Protein 7N52 (pdb70)

Sequence (971 aa):
ENDPFVVALKDKGYSLVAYPKTSIRPLHIYEHTIKNAFKRIWIQPTSGFIKSLFSDKIHGAIGLSDGRKTNSLSSAVAAKILESYFQDSAPSFDLAFENSSSVIFHIEEIITTDADEISLRNWLNDNQNELREIYKEEIKKGNFFVATSLLRAKKRQFERKNKGELGVDVSKIKNLPVDAKLESKITYDRLVFETPIVFGVKLVRLFFSDNGILTIDKKQDFNRVLGENALNLFTEIQDAGFIEVTSENDPFVVALKDKGYSLVAYPKTSIRPLHIYEHTIKNAFKRIWIQSEAQPTSGFIKSLFIGLSDGQGIDIDLRKTNSLSSAVAAKILESYFQFDLAFENSSSVIFHIEEIITTDADEISLRNWLNDNQNELREIYKEEIKKGNFFVATSLLRARQFERKNKLGVDVSKIKNLPVDAKLESSTYDRLVFEGIVFGVKLVRLFFSDNGILTIDKKQDALNLFTEIQDAGFIEVTSENDPFVVALKDKGYSLVAYPKTSIRPLHIYEHTIKNAFKRIWIQSEAQPTSGFIKSLFSDKIHGAIGLSDGQGIDIDLRKTNSLSSAVAAKILESYFQDSAPSFDLAFENSSSVIFHIEEIITTDADEISLRNWLNDNQNELREIYKEEIKKGNFFVATSLLRAKKRQFERKNKLGVDVSKIKNLPVDAKLESKIETYDRLVFETEGIVFGVKLVRLFFSDNGILTIDKKQDFALNLFTEIQDAGFIEVTENDPFVVALKDKGYSLVAYPKTSIRPLHIYEHTIKNAFKRIWITSGFIKSLFSDKIHGAIGLSDGIDIDLRKTNSLSSAVAAKILESYFQDSAPSFDLAFENSSSVIFHIEEIITTDADEISLRNWLNDNQNELREIYKEEIKKGNFFVATSLLRAKKRQFERKNKGGVDVSKIKNLPVDAKLESKIYDRLVFETPDEGIVFGVKLVRLFFSDNGILTIDKKQDNALNLFTEIQDAGFIEVT

Nearest PDB structures (foldseek):
  7n52-assembly4_D  TM=1.003E+00  e=8.141E-49  Runella zeae
  7n52-assembly3_C  TM=9.692E-01  e=1.202E-38  Runella zeae
  7n52-assembly1_A  TM=9.488E-01  e=2.395E-37  Runella zeae
  7n52-assembly2_B  TM=9.365E-01  e=4.246E-35  Runella zeae
  7n51-assembly1_A  TM=7.071E-01  e=4.618E-11  Vitiosangium sp. GDMCC 1.1324

GO terms:
  GO:0005737 cytoplasm (C, EXP)
  GO:0005886 plasma membrane (C, EXP)

InterPro domains:
  IPR058978 Gasdermin, bacterial-type [PF26164] (19-232)

Structure (mmCIF, N/CA/C/O backbone):
data_7N52
#
_entry.id   7N52
#
_cell.length_a   69.290
_cell.length_b   103.852
_cell.length_c   78.992
_cell.angle_alpha   90.000
_cell.angle_beta   111.544
_cell.angle_gamma   90.000
#
_symmetry.space_group_name_H-M   'P 1 21 1'
#
loop_
_atom_site.group_PDB
_atom_site.id
_atom_site.type_symbol
_atom_site.label_atom_id
_atom_site.label_alt_id
_atom_site.label_comp_id
_atom_site.label_asym_id
_atom_site.label_entity_id
_atom_site.label_seq_id
_atom_site.pdbx_PDB_ins_code
_atom_site.Cartn_x
_atom_site.Cartn_y
_atom_site.Cartn_z
_atom_site.occupancy
_atom_site.B_iso_or_equiv
_atom_site.auth_seq_id
_atom_site.auth_comp_id
_atom_site.auth_asym_id
_atom_site.auth_atom_id
_atom_site.pdbx_PDB_model_num
ATOM 1 N N . GLU A 1 2 ? -9.64223 11.43767 0.25231 1.000 63.13033 2 GLU A N 1
ATOM 2 C CA . GLU A 1 2 ? -9.24607 11.56794 -1.14606 1.000 69.40041 2 GLU A CA 1
ATOM 3 C C . GLU A 1 2 ? -10.46019 11.75681 -2.05540 1.000 74.26382 2 GLU A C 1
ATOM 4 O O . GLU A 1 2 ? -11.23791 10.82437 -2.26951 1.000 70.66331 2 GLU A O 1
ATOM 33 N N . ASN A 1 4 ? -12.77939 12.09384 -5.28503 1.000 59.99220 4 ASN A N 1
ATOM 34 C CA . ASN A 1 4 ? -12.86441 11.30868 -6.51306 1.000 61.78385 4 ASN A CA 1
ATOM 35 C C . ASN A 1 4 ? -13.60010 12.04294 -7.62465 1.000 51.30997 4 ASN A C 1
ATOM 36 O O . ASN A 1 4 ? -13.88279 11.46540 -8.67613 1.000 47.23016 4 ASN A O 1
ATOM 41 N N . ASP A 1 5 ? -13.90088 13.31246 -7.39532 1.000 48.03252 5 ASP A N 1
ATOM 42 C CA . ASP A 1 5 ? -14.60713 14.08842 -8.40174 1.000 51.14314 5 ASP A CA 1
ATOM 43 C C . ASP A 1 5 ? -13.67737 14.39358 -9.57254 1.000 44.98878 5 ASP A C 1
ATOM 44 O O . ASP A 1 5 ? -12.52991 14.79866 -9.36479 1.000 45.43299 5 ASP A O 1
ATOM 49 N N . PRO A 1 6 ? -14.14335 14.20979 -10.80985 1.000 41.21972 6 PRO A N 1
ATOM 50 C CA . PRO A 1 6 ? -13.27977 14.47653 -11.97194 1.000 42.39824 6 PRO A CA 1
ATOM 51 C C . PRO A 1 6 ? -12.73958 15.89253 -12.02332 1.000 41.86911 6 PRO A C 1
ATOM 52 O O . PRO A 1 6 ? -11.69460 16.11589 -12.64467 1.000 50.78536 6 PRO A O 1
ATOM 56 N N . PHE A 1 7 ? -13.41225 16.85438 -11.39263 1.000 45.07241 7 PHE A N 1
ATOM 57 C CA . PHE A 1 7 ? -12.88788 18.21418 -11.34932 1.000 49.01099 7 PHE A CA 1
ATOM 58 C C . PHE A 1 7 ? -11.61270 18.28233 -10.51915 1.000 44.89231 7 PHE A C 1
ATOM 59 O O . PHE A 1 7 ? -10.62551 18.90069 -10.93108 1.000 48.81269 7 PHE A O 1
ATOM 67 N N . VAL A 1 8 ? -11.61288 17.64512 -9.34669 1.000 43.55468 8 VAL A N 1
ATOM 68 C CA . VAL A 1 8 ? -10.44598 17.69771 -8.47182 1.000 42.88890 8 VAL A CA 1
ATOM 69 C C . VAL A 1 8 ? -9.35684 16.75289 -8.96226 1.000 45.74508 8 VAL A C 1
ATOM 70 O O . VAL A 1 8 ? -8.16674 17.08603 -8.91751 1.000 46.41405 8 VAL A O 1
ATOM 74 N N . VAL A 1 9 ? -9.74487 15.56357 -9.43208 1.000 47.85131 9 VAL A N 1
ATOM 75 C CA . VAL A 1 9 ? -8.77409 14.61144 -9.96591 1.000 38.72793 9 VAL A CA 1
ATOM 76 C C . VAL A 1 9 ? -7.99908 15.23365 -11.12030 1.000 47.18115 9 VAL A C 1
ATOM 77 O O . VAL A 1 9 ? -6.77744 15.06778 -11.22926 1.000 53.08795 9 VAL A O 1
ATOM 81 N N . ALA A 1 10 ? -8.68899 15.97971 -11.98674 1.000 47.03251 10 ALA A N 1
ATOM 82 C CA . ALA A 1 10 ? -7.99469 16.67888 -13.06234 1.000 41.20992 10 ALA A CA 1
ATOM 83 C C . ALA A 1 10 ? -7.02122 17.70683 -12.50469 1.000 48.29097 10 ALA A C 1
ATOM 84 O O . ALA A 1 10 ? -5.94267 17.92353 -13.06929 1.000 41.79796 10 ALA A O 1
ATOM 86 N N . LEU A 1 11 ? -7.38245 18.34666 -11.39025 1.000 46.61283 11 LEU A N 1
ATOM 87 C CA . LEU A 1 11 ? -6.51651 19.36901 -10.81325 1.000 45.29569 11 LEU A CA 1
ATOM 88 C C . LEU A 1 11 ? -5.24102 18.76258 -10.24397 1.000 47.06740 11 LEU A C 1
ATOM 89 O O . LEU A 1 11 ? -4.16177 19.35797 -10.35203 1.000 42.51425 11 LEU A O 1
ATOM 94 N N . LYS A 1 12 ? -5.34028 17.57969 -9.63691 1.000 42.95229 12 LYS A N 1
ATOM 95 C CA . LYS A 1 12 ? -4.15414 16.95286 -9.07222 1.000 42.35003 12 LYS A CA 1
ATOM 96 C C . LYS A 1 12 ? -3.21003 16.43204 -10.15167 1.000 50.05869 12 LYS A C 1
ATOM 97 O O . LYS A 1 12 ? -2.02951 16.20081 -9.86688 1.000 44.23642 12 LYS A O 1
ATOM 103 N N . ASP A 1 13 ? -3.69593 16.25740 -11.38490 1.000 51.30358 13 ASP A N 1
ATOM 104 C CA . ASP A 1 13 ? -2.82583 15.79354 -12.46154 1.000 47.40090 13 ASP A CA 1
ATOM 105 C C . ASP A 1 13 ? -1.83905 16.86625 -12.89939 1.000 44.88135 13 ASP A C 1
ATOM 106 O O . ASP A 1 13 ? -0.72143 16.54271 -13.31644 1.000 46.33911 13 ASP A O 1
ATOM 111 N N . LYS A 1 14 ? -2.23040 18.13702 -12.82435 1.000 36.70208 14 LYS A N 1
ATOM 112 C CA . LYS A 1 14 ? -1.35284 19.25062 -13.15124 1.000 42.75468 14 LYS A CA 1
ATOM 113 C C . LYS A 1 14 ? -0.75635 19.89304 -11.89798 1.000 40.41946 14 LYS A C 1
ATOM 114 O O . LYS A 1 14 ? -0.34992 21.05723 -11.93191 1.000 44.02777 14 LYS A O 1
ATOM 120 N N . GLY A 1 15 ? -0.70079 19.15459 -10.79102 1.000 34.07817 15 GLY A N 1
ATOM 121 C CA . GLY A 1 15 ? -0.06448 19.63605 -9.58168 1.000 36.98285 15 GLY A CA 1
ATOM 122 C C . GLY A 1 15 ? -0.73425 20.80613 -8.89554 1.000 39.82179 15 GLY A C 1
ATOM 123 O O . GLY A 1 15 ? -0.09902 21.45025 -8.05361 1.000 40.67600 15 GLY A O 1
ATOM 124 N N . TYR A 1 16 ? -1.98901 21.10829 -9.22314 1.000 41.23581 16 TYR A N 1
ATOM 125 C CA . TYR A 1 16 ? -2.72947 22.16055 -8.54237 1.000 38.37621 16 TYR A CA 1
ATOM 126 C C . TYR A 1 16 ? -3.38755 21.62237 -7.28038 1.000 32.93414 16 TYR A C 1
ATOM 127 O O . TYR A 1 16 ? -3.84393 20.47750 -7.23326 1.000 30.76811 16 TYR A O 1
ATOM 136 N N . SER A 1 17 ? -3.43803 22.46662 -6.25491 1.000 33.04808 17 SER A N 1
ATOM 137 C CA . SER A 1 17 ? -4.17289 22.17516 -5.03268 1.000 39.58741 17 SER A CA 1
ATOM 138 C C . SER A 1 17 ? -5.17060 23.29807 -4.78391 1.000 43.32779 17 SER A C 1
ATOM 139 O O . SER A 1 17 ? -4.82201 24.47883 -4.89567 1.000 41.25990 17 SER A O 1
ATOM 142 N N . LEU A 1 18 ? -6.40982 22.92730 -4.46366 1.000 39.94966 18 LEU A N 1
ATOM 143 C CA . LEU A 1 18 ? -7.45544 23.91602 -4.23270 1.000 43.20143 18 LEU A CA 1
ATOM 144 C C . LEU A 1 18 ? -7.10239 24.81250 -3.05191 1.000 44.89480 18 LEU A C 1
ATOM 145 O O . LEU A 1 18 ? -6.51640 24.37315 -2.06038 1.000 44.33398 18 LEU A O 1
ATOM 150 N N . VAL A 1 19 ? -7.47608 26.08387 -3.16426 1.000 47.23505 19 VAL A N 1
ATOM 151 C CA . VAL A 1 19 ? -7.10558 27.10979 -2.19860 1.000 49.04021 19 VAL A CA 1
ATOM 152 C C . VAL A 1 19 ? -8.33863 27.51495 -1.40998 1.000 52.79386 19 VAL A C 1
ATOM 153 O O . VAL A 1 19 ? -9.40191 27.75955 -1.99307 1.000 54.69684 19 VAL A O 1
ATOM 157 N N . ALA A 1 20 ? -8.19333 27.59588 -0.08868 1.000 54.05493 20 ALA A N 1
ATOM 158 C CA . ALA A 1 20 ? -9.22184 28.21132 0.73171 1.000 57.97536 20 ALA A CA 1
ATOM 159 C C . ALA A 1 20 ? -9.33947 29.68875 0.37414 1.000 61.49856 20 ALA A C 1
ATOM 160 O O . ALA A 1 20 ? -8.48767 30.25485 -0.31857 1.000 66.22097 20 ALA A O 1
ATOM 162 N N . TYR A 1 21 ? -10.41145 30.31269 0.85187 1.000 64.20777 21 TYR A N 1
ATOM 163 C CA . TYR A 1 21 ? -10.68948 31.69593 0.50022 1.000 67.09941 21 TYR A CA 1
ATOM 164 C C . TYR A 1 21 ? -9.50212 32.57189 0.88025 1.000 66.71685 21 TYR A C 1
ATOM 165 O O . TYR A 1 21 ? -9.18361 32.69477 2.07400 1.000 67.98958 21 TYR A O 1
ATOM 174 N N . PRO A 1 22 ? -8.82200 33.17848 -0.08448 1.000 70.78893 22 PRO A N 1
ATOM 175 C CA . PRO A 1 22 ? -7.52013 33.79377 0.19960 1.000 72.48745 22 PRO A CA 1
ATOM 176 C C . PRO A 1 22 ? -7.59932 35.03874 1.06587 1.000 74.26022 22 PRO A C 1
ATOM 177 O O . PRO A 1 22 ? -7.91529 36.13028 0.58222 1.000 78.10011 22 PRO A O 1
ATOM 181 N N . LYS A 1 23 ? -7.30835 34.87508 2.35728 1.000 70.64863 23 LYS A N 1
ATOM 182 C CA . LYS A 1 23 ? -7.01401 36.02884 3.19732 1.000 71.55800 23 LYS A CA 1
ATOM 183 C C . LYS A 1 23 ? -5.84685 36.82890 2.63308 1.000 85.59625 23 LYS A C 1
ATOM 184 O O . LYS A 1 23 ? -5.79436 38.05341 2.79684 1.000 88.07037 23 LYS A O 1
ATOM 190 N N . THR A 1 24 ? -4.92143 36.15434 1.94332 1.000 92.86109 24 THR A N 1
ATOM 191 C CA . THR A 1 24 ? -3.70378 36.75662 1.41638 1.000 77.49565 24 THR A CA 1
ATOM 192 C C . THR A 1 24 ? -3.81873 37.16797 -0.04122 1.000 78.81161 24 THR A C 1
ATOM 193 O O . THR A 1 24 ? -3.19083 38.15397 -0.44473 1.000 78.34960 24 THR A O 1
ATOM 197 N N . SER A 1 25 ? -4.60665 36.43610 -0.83337 1.000 78.51105 25 SER A N 1
ATOM 198 C CA . SER A 1 25 ? -4.59144 36.54800 -2.28866 1.000 75.59774 25 SER A CA 1
ATOM 199 C C . SER A 1 25 ? -3.17133 36.30105 -2.78042 1.000 78.85007 25 SER A C 1
ATOM 200 O O . SER A 1 25 ? -2.42354 37.24462 -3.05875 1.000 77.02194 25 SER A O 1
ATOM 203 N N . ILE A 1 26 ? -2.79436 35.02335 -2.87007 1.000 77.74183 26 ILE A N 1
ATOM 204 C CA . ILE A 1 26 ? -1.41888 34.65842 -3.18378 1.000 59.66158 26 ILE A CA 1
ATOM 205 C C . ILE A 1 26 ? -1.05452 35.10961 -4.59522 1.000 58.46255 26 ILE A C 1
ATOM 206 O O . ILE A 1 26 ? -1.91285 35.33607 -5.45536 1.000 64.06809 26 ILE A O 1
ATOM 211 N N . ARG A 1 27 ? 0.24948 35.22701 -4.83730 1.000 56.61380 27 ARG A N 1
ATOM 212 C CA . ARG A 1 27 ? 0.75189 35.69949 -6.11489 1.000 51.41089 27 ARG A CA 1
ATOM 213 C C . ARG A 1 27 ? 1.72255 34.69215 -6.72148 1.000 54.39942 27 ARG A C 1
ATOM 214 O O . ARG A 1 27 ? 2.35627 33.91689 -5.99567 1.000 49.04508 27 ARG A O 1
ATOM 222 N N . PRO A 1 28 ? 1.86401 34.68275 -8.04694 1.000 54.63269 28 PRO A N 1
ATOM 223 C CA . PRO A 1 28 ? 2.81948 33.76589 -8.67787 1.000 47.45911 28 PRO A CA 1
ATOM 224 C C . PRO A 1 28 ? 4.25174 34.10971 -8.31004 1.000 52.02793 28 PRO A C 1
ATOM 225 O O . PRO A 1 28 ? 4.57506 35.25452 -7.98191 1.000 52.07069 28 PRO A O 1
ATOM 229 N N . LEU A 1 29 ? 5.11509 33.09139 -8.37842 1.000 55.65566 29 LEU A N 1
ATOM 230 C CA . LEU A 1 29 ? 6.54705 33.23392 -8.10318 1.000 46.46085 29 LEU A CA 1
ATOM 231 C C . LEU A 1 29 ? 6.81018 33.74599 -6.68947 1.000 44.56420 29 LEU A C 1
ATOM 232 O O . LEU A 1 29 ? 7.77672 34.47282 -6.45160 1.000 48.96939 29 LEU A O 1
ATOM 237 N N . HIS A 1 30 ? 5.95614 33.37243 -5.74173 1.000 43.45906 30 HIS A N 1
ATOM 238 C CA . HIS A 1 30 ? 6.10468 33.76319 -4.34864 1.000 43.68724 30 HIS A CA 1
ATOM 239 C C . HIS A 1 30 ? 6.35669 32.53191 -3.48784 1.000 39.92440 30 HIS A C 1
ATOM 240 O O . HIS A 1 30 ? 5.88426 31.43226 -3.78919 1.000 46.11654 30 HIS A O 1
ATOM 247 N N . ILE A 1 31 ? 7.10542 32.72762 -2.41049 1.000 43.86713 31 ILE A N 1
ATOM 248 C CA . ILE A 1 31 ? 7.58026 31.63514 -1.56923 1.000 47.09717 31 ILE A CA 1
ATOM 249 C C . ILE A 1 31 ? 6.64269 31.47961 -0.38210 1.000 38.25105 31 ILE A C 1
ATOM 250 O O . ILE A 1 31 ? 6.17399 32.47295 0.18972 1.000 43.17925 31 ILE A O 1
ATOM 255 N N . TYR A 1 32 ? 6.35965 30.22960 -0.01443 1.000 34.74001 32 TYR A N 1
ATOM 256 C CA . TYR A 1 32 ? 5.52064 29.92298 1.13823 1.000 43.21622 32 TYR A CA 1
ATOM 257 C C . TYR A 1 32 ? 6.11678 28.74005 1.88658 1.000 37.94082 32 TYR A C 1
ATOM 258 O O . TYR A 1 32 ? 6.40521 27.70294 1.28121 1.000 26.68192 32 TYR A O 1
ATOM 267 N N . GLU A 1 33 ? 6.30689 28.90347 3.19642 1.000 45.26224 33 GLU A N 1
ATOM 268 C CA . GLU A 1 33 ? 6.84364 27.83838 4.03365 1.000 41.28592 33 GLU A CA 1
ATOM 269 C C . GLU A 1 33 ? 5.74239 26.86630 4.42838 1.000 48.75227 33 GLU A C 1
ATOM 270 O O . GLU A 1 33 ? 4.65195 27.27599 4.83621 1.000 53.38632 33 GLU A O 1
ATOM 276 N N . HIS A 1 34 ? 6.03931 25.57372 4.32812 1.000 52.20432 34 HIS A N 1
ATOM 277 C CA . HIS A 1 34 ? 5.08341 24.53257 4.68082 1.000 47.79150 34 HIS A CA 1
ATOM 278 C C . HIS A 1 34 ? 5.25265 24.15592 6.14689 1.000 47.62704 34 HIS A C 1
ATOM 279 O O . HIS A 1 34 ? 6.34505 23.76561 6.57134 1.000 53.84212 34 HIS A O 1
ATOM 286 N N . THR A 1 35 ? 4.17129 24.26355 6.91440 1.000 50.81646 35 THR A N 1
ATOM 287 C CA . THR A 1 35 ? 4.21402 23.91896 8.32883 1.000 52.50594 35 THR A CA 1
ATOM 288 C C . THR A 1 35 ? 3.61907 22.53812 8.56526 1.000 60.68836 35 THR A C 1
ATOM 289 O O . THR A 1 35 ? 4.34990 21.54862 8.68073 1.000 64.77649 35 THR A O 1
ATOM 293 N N . ILE A 1 36 ? 2.29071 22.46386 8.62622 1.000 68.58118 36 ILE A N 1
ATOM 294 C CA . ILE A 1 36 ? 1.58653 21.24653 9.00240 1.000 61.59218 36 ILE A CA 1
ATOM 295 C C . ILE A 1 36 ? 0.51780 20.93952 7.96275 1.000 54.11864 36 ILE A C 1
ATOM 296 O O . ILE A 1 36 ? -0.07163 21.84552 7.36510 1.000 55.83068 36 ILE A O 1
ATOM 301 N N . LYS A 1 37 ? 0.28571 19.64293 7.73969 1.000 56.27600 37 LYS A N 1
ATOM 302 C CA . LYS A 1 37 ? -0.78755 19.14992 6.87952 1.000 58.20254 37 LYS A CA 1
ATOM 303 C C . LYS A 1 37 ? -0.84780 19.88448 5.54549 1.000 50.38824 37 LYS A C 1
ATOM 304 O O . LYS A 1 37 ? 0.08333 19.79949 4.73872 1.000 44.06615 37 LYS A O 1
ATOM 310 N N . ASN A 1 38 ? -1.94376 20.60652 5.30666 1.000 53.97976 38 ASN A N 1
ATOM 311 C CA . ASN A 1 38 ? -2.10742 21.42773 4.11333 1.000 49.83550 38 ASN A CA 1
ATOM 312 C C . ASN A 1 38 ? -2.07427 22.91711 4.44001 1.000 48.27192 38 ASN A C 1
ATOM 313 O O . ASN A 1 38 ? -2.73969 23.71679 3.78048 1.000 55.25913 38 ASN A O 1
ATOM 318 N N . ALA A 1 39 ? -1.30988 23.30419 5.45450 1.000 47.50887 39 ALA A N 1
ATOM 319 C CA . ALA A 1 39 ? -1.22403 24.69161 5.88386 1.000 56.54304 39 ALA A CA 1
ATOM 320 C C . ALA A 1 39 ? 0.10566 25.29257 5.45196 1.000 60.77842 39 ALA A C 1
ATOM 321 O O . ALA A 1 39 ? 1.14045 24.61779 5.46678 1.000 56.34919 39 ALA A O 1
ATOM 323 N N . PHE A 1 40 ? 0.07053 26.56599 5.07219 1.000 60.35063 40 PHE A N 1
ATOM 324 C CA . PHE A 1 40 ? 1.25398 27.28067 4.62613 1.000 48.74720 40 PHE A CA 1
ATOM 325 C C . PHE A 1 40 ? 1.34771 28.62373 5.33358 1.000 51.67830 40 PHE A C 1
ATOM 326 O O . PHE A 1 40 ? 0.36287 29.14883 5.86034 1.000 52.84270 40 PHE A O 1
ATOM 334 N N . LYS A 1 41 ? 2.55830 29.17417 5.33059 1.000 52.26592 41 LYS A N 1
ATOM 335 C CA . LYS A 1 41 ? 2.86052 30.43874 5.98326 1.000 52.38737 41 LYS A CA 1
ATOM 336 C C . LYS A 1 41 ? 3.60848 31.31932 4.99488 1.000 56.53528 41 LYS A C 1
ATOM 337 O O . LYS A 1 41 ? 4.55949 30.86103 4.35356 1.000 53.78768 41 LYS A O 1
ATOM 343 N N . ARG A 1 42 ? 3.17592 32.57128 4.86089 1.000 57.55097 42 ARG A N 1
ATOM 344 C CA . ARG A 1 42 ? 3.82272 33.47680 3.92093 1.000 57.51854 42 ARG A CA 1
ATOM 345 C C . ARG A 1 42 ? 5.21020 33.86077 4.41308 1.000 61.85139 42 ARG A C 1
ATOM 346 O O . ARG A 1 42 ? 5.42139 34.10369 5.60457 1.000 68.32336 42 ARG A O 1
ATOM 354 N N . ILE A 1 43 ? 6.15870 33.90992 3.48031 1.000 63.59507 43 ILE A N 1
ATOM 355 C CA . ILE A 1 43 ? 7.53482 34.30466 3.75696 1.000 67.03179 43 ILE A CA 1
ATOM 356 C C . ILE A 1 43 ? 7.71907 35.74937 3.31704 1.000 67.79461 43 ILE A C 1
ATOM 357 O O . ILE A 1 43 ? 7.43648 36.09773 2.16327 1.000 70.73529 43 ILE A O 1
ATOM 362 N N . TRP A 1 44 ? 8.18984 36.59069 4.23140 1.000 76.15085 44 TRP A N 1
ATOM 363 C CA . TRP A 1 44 ? 8.39542 38.00760 3.96586 1.000 82.86839 44 TRP A CA 1
ATOM 364 C C . TRP A 1 44 ? 9.88374 38.29132 3.81435 1.000 89.32545 44 TRP A C 1
ATOM 365 O O . TRP A 1 44 ? 10.67783 37.96059 4.70176 1.000 92.65618 44 TRP A O 1
ATOM 376 N N . ILE A 1 45 ? 10.25396 38.90643 2.69380 1.000 91.62510 45 ILE A N 1
ATOM 377 C CA . ILE A 1 45 ? 11.64377 39.20316 2.36629 1.000 89.61943 45 ILE A CA 1
ATOM 378 C C . ILE A 1 45 ? 11.80341 40.71366 2.27822 1.000 97.51871 45 ILE A C 1
ATOM 379 O O . ILE A 1 45 ? 11.18518 41.35913 1.42258 1.000 98.99680 45 ILE A O 1
ATOM 384 N N . GLN A 1 46 ? 12.63864 41.27252 3.14777 1.000 104.09702 46 GLN A N 1
ATOM 385 C CA . GLN A 1 46 ? 12.93674 42.69797 3.10359 1.000 113.41375 46 GLN A CA 1
ATOM 386 C C . GLN A 1 46 ? 13.84390 43.00328 1.91504 1.000 113.21559 46 GLN A C 1
ATOM 387 O O . GLN A 1 46 ? 14.17520 44.15902 1.65141 1.000 120.56970 46 GLN A O 1
ATOM 393 N N . PRO A 1 51 ? 11.19160 47.11782 -1.00268 1.000 133.15538 51 PRO A N 1
ATOM 394 C CA . PRO A 1 51 ? 9.80844 46.64442 -0.92375 1.000 129.06450 51 PRO A CA 1
ATOM 395 C C . PRO A 1 51 ? 9.71153 45.22522 -0.37881 1.000 120.00159 51 PRO A C 1
ATOM 396 O O . PRO A 1 51 ? 10.01442 44.27828 -1.10503 1.000 112.22752 51 PRO A O 1
ATOM 400 N N . THR A 1 52 ? 9.30122 45.08540 0.88081 1.000 121.48406 52 THR A N 1
ATOM 401 C CA . THR A 1 52 ? 9.13081 43.76248 1.46677 1.000 113.60202 52 THR A CA 1
ATOM 402 C C . THR A 1 52 ? 8.09345 42.97348 0.67725 1.000 107.88687 52 THR A C 1
ATOM 403 O O . THR A 1 52 ? 6.98859 43.46033 0.42122 1.000 108.19876 52 THR A O 1
ATOM 407 N N . SER A 1 53 ? 8.45404 41.75490 0.28407 1.000 108.50351 53 SER A N 1
ATOM 408 C CA . SER A 1 53 ? 7.61892 40.96517 -0.61135 1.000 95.34377 53 SER A CA 1
ATOM 409 C C . SER A 1 53 ? 7.80850 39.48575 -0.29551 1.000 85.39239 53 SER A C 1
ATOM 410 O O . SER A 1 53 ? 8.43961 39.11781 0.70013 1.000 85.40795 53 SER A O 1
ATOM 413 N N . GLY A 1 54 ? 7.24102 38.63686 -1.15063 1.000 82.04834 54 GLY A N 1
ATOM 414 C CA . GLY A 1 54 ? 7.45379 37.20426 -1.09544 1.000 71.07282 54 GLY A CA 1
ATOM 415 C C . GLY A 1 54 ? 8.03255 36.69816 -2.40118 1.000 62.06248 54 GLY A C 1
ATOM 416 O O . GLY A 1 54 ? 8.13526 35.48828 -2.62338 1.000 54.37163 54 GLY A O 1
ATOM 417 N N . PHE A 1 55 ? 8.41330 37.63629 -3.26884 1.000 66.79272 55 PHE A N 1
ATOM 418 C CA . PHE A 1 55 ? 8.97082 37.31285 -4.57551 1.000 62.93073 55 PHE A CA 1
ATOM 419 C C . PHE A 1 55 ? 10.20785 36.43453 -4.43210 1.000 60.87365 55 PHE A C 1
ATOM 420 O O . PHE A 1 55 ? 10.98237 36.56222 -3.47984 1.000 61.46755 55 PHE A O 1
ATOM 428 N N . ILE A 1 56 ? 10.38682 35.53024 -5.39617 1.000 54.56141 56 ILE A N 1
ATOM 429 C CA . ILE A 1 56 ? 11.54579 34.64736 -5.37046 1.000 57.76365 56 ILE A CA 1
ATOM 430 C C . ILE A 1 56 ? 12.79409 35.38321 -5.85454 1.000 61.07811 56 ILE A C 1
ATOM 431 O O . ILE A 1 56 ? 13.90999 35.07262 -5.42116 1.000 54.39005 56 ILE A O 1
ATOM 436 N N . LYS A 1 57 ? 12.63243 36.38102 -6.72839 1.000 61.77499 57 LYS A N 1
ATOM 437 C CA . LYS A 1 57 ? 13.77296 37.19275 -7.13876 1.000 55.39415 57 LYS A CA 1
ATOM 438 C C . LYS A 1 57 ? 14.32178 38.02386 -5.98691 1.000 62.40232 57 LYS A C 1
ATOM 439 O O . LYS A 1 57 ? 15.50083 38.39204 -6.00521 1.000 79.13225 57 LYS A O 1
ATOM 445 N N . SER A 1 58 ? 13.49722 38.32507 -4.98005 1.000 60.09514 58 SER A N 1
ATOM 446 C CA . SER A 1 58 ? 13.97181 39.08853 -3.83191 1.000 57.98289 58 SER A CA 1
ATOM 447 C C . SER A 1 58 ? 14.81463 38.25390 -2.88060 1.000 73.05433 58 SER A C 1
ATOM 448 O O . SER A 1 58 ? 15.35651 38.80597 -1.91694 1.000 79.38754 58 SER A O 1
ATOM 451 N N . LEU A 1 59 ? 14.92646 36.94698 -3.11584 1.000 69.15538 59 LEU A N 1
ATOM 452 C CA . LEU A 1 59 ? 15.80791 36.10027 -2.32543 1.000 63.01421 59 LEU A CA 1
ATOM 453 C C . LEU A 1 59 ? 17.27459 36.27240 -2.69228 1.000 63.37510 59 LEU A C 1
ATOM 454 O O . LEU A 1 59 ? 18.13575 35.69990 -2.01571 1.000 73.17669 59 LEU A O 1
ATOM 459 N N . PHE A 1 60 ? 17.57841 37.04157 -3.73068 1.000 63.24681 60 PHE A N 1
ATOM 460 C CA . PHE A 1 60 ? 18.93100 37.17832 -4.25319 1.000 80.06214 60 PHE A CA 1
ATOM 461 C C . PHE A 1 60 ? 19.35917 38.64473 -4.19671 1.000 73.40500 60 PHE A C 1
ATOM 462 O O . PHE A 1 60 ? 18.60993 39.52123 -3.75758 1.000 71.42581 60 PHE A O 1
ATOM 470 N N . SER A 1 61 ? 20.58402 38.90615 -4.65185 1.000 62.47163 61 SER A N 1
ATOM 471 C CA . SER A 1 61 ? 21.15196 40.24777 -4.58582 1.000 76.57289 61 SER A CA 1
ATOM 472 C C . SER A 1 61 ? 20.65282 41.12011 -5.72931 1.000 85.03385 61 SER A C 1
ATOM 473 O O . SER A 1 61 ? 19.55851 40.90121 -6.25936 1.000 86.22594 61 SER A O 1
ATOM 476 N N . ASP A 1 62 ? 21.45511 42.11409 -6.10954 1.000 80.23757 62 ASP A N 1
ATOM 477 C CA . ASP A 1 62 ? 21.12084 43.00712 -7.21114 1.000 88.65996 62 ASP A CA 1
ATOM 478 C C . ASP A 1 62 ? 21.61492 42.48959 -8.55208 1.000 85.69916 62 ASP A C 1
ATOM 479 O O . ASP A 1 62 ? 21.01517 42.80111 -9.58890 1.000 82.51282 62 ASP A O 1
ATOM 484 N N . LYS A 1 63 ? 22.69361 41.70441 -8.55006 1.000 78.75731 63 LYS A N 1
ATOM 485 C CA . LYS A 1 63 ? 23.32148 41.22375 -9.77993 1.000 76.17772 63 LYS A CA 1
ATOM 486 C C . LYS A 1 63 ? 22.56165 40.00266 -10.29823 1.000 72.63078 63 LYS A C 1
ATOM 487 O O . LYS A 1 63 ? 23.02252 38.86108 -10.24383 1.000 81.69078 63 LYS A O 1
ATOM 493 N N . ILE A 1 64 ? 21.36391 40.27114 -10.80953 1.000 81.72344 64 ILE A N 1
ATOM 494 C CA . ILE A 1 64 ? 20.50871 39.26532 -11.42705 1.000 72.79455 64 ILE A CA 1
ATOM 495 C C . ILE A 1 64 ? 20.32075 39.64739 -12.88707 1.000 79.40219 64 ILE A C 1
ATOM 496 O O . ILE A 1 64 ? 19.81756 40.73844 -13.18761 1.000 77.55663 64 ILE A O 1
ATOM 501 N N . HIS A 1 65 ? 20.72751 38.76247 -13.78979 1.000 78.72295 65 HIS A N 1
ATOM 502 C CA . HIS A 1 65 ? 20.44696 38.90955 -15.21543 1.000 92.55042 65 HIS A CA 1
ATOM 503 C C . HIS A 1 65 ? 19.64552 37.69241 -15.65625 1.000 83.05061 65 HIS A C 1
ATOM 504 O O . HIS A 1 65 ? 20.12403 36.83889 -16.40741 1.000 94.16220 65 HIS A O 1
ATOM 511 N N . GLY A 1 66 ? 18.42176 37.61024 -15.16474 1.000 77.86479 66 GLY A N 1
ATOM 512 C CA . GLY A 1 66 ? 17.56707 36.47974 -15.45932 1.000 84.70108 66 GLY A CA 1
ATOM 513 C C . GLY A 1 66 ? 16.13322 36.91850 -15.65003 1.000 77.46931 66 GLY A C 1
ATOM 514 O O . GLY A 1 66 ? 15.66879 37.88210 -15.03938 1.000 83.57829 66 GLY A O 1
ATOM 515 N N . ALA A 1 67 ? 15.43106 36.19045 -16.51570 1.000 75.15797 67 ALA A N 1
ATOM 516 C CA . ALA A 1 67 ? 14.02518 36.44355 -16.81616 1.000 73.09517 67 ALA A CA 1
ATOM 517 C C . ALA A 1 67 ? 13.26348 35.13871 -16.64076 1.000 70.89136 67 ALA A C 1
ATOM 518 O O . ALA A 1 67 ? 13.42730 34.20681 -17.43657 1.000 70.39028 67 ALA A O 1
ATOM 520 N N . ILE A 1 68 ? 12.45073 35.06576 -15.59258 1.000 62.35097 68 ILE A N 1
ATOM 521 C CA . ILE A 1 68 ? 11.56886 33.92404 -15.38671 1.000 59.08010 68 ILE A CA 1
ATOM 522 C C . ILE A 1 68 ? 10.30226 34.16455 -16.19548 1.000 59.74191 68 ILE A C 1
ATOM 523 O O . ILE A 1 68 ? 9.59451 35.15283 -15.97489 1.000 60.97959 68 ILE A O 1
ATOM 528 N N . GLY A 1 69 ? 10.02311 33.27218 -17.14253 1.000 60.26382 69 GLY A N 1
ATOM 529 C CA . GLY A 1 69 ? 8.88388 33.43819 -18.02574 1.000 61.25456 69 GLY A CA 1
ATOM 530 C C . GLY A 1 69 ? 7.53249 33.38560 -17.33989 1.000 58.78890 69 GLY A C 1
ATOM 531 O O . GLY A 1 69 ? 7.04999 32.30906 -16.97835 1.000 57.05733 69 GLY A O 1
ATOM 532 N N . LEU A 1 70 ? 6.91202 34.54566 -17.15508 1.000 64.43717 70 LEU A N 1
ATOM 533 C CA . LEU A 1 70 ? 5.56979 34.64856 -16.60306 1.000 68.07290 70 LEU A CA 1
ATOM 534 C C . LEU A 1 70 ? 4.60096 34.98315 -17.72851 1.000 72.30790 70 LEU A C 1
ATOM 535 O O . LEU A 1 70 ? 4.91912 35.78350 -18.61330 1.000 79.80630 70 LEU A O 1
ATOM 540 N N . SER A 1 71 ? 3.42477 34.36060 -17.70218 1.000 74.81573 71 SER A N 1
ATOM 541 C CA . SER A 1 71 ? 2.44687 34.55654 -18.76409 1.000 78.75645 71 SER A CA 1
ATOM 542 C C . SER A 1 71 ? 1.04378 34.34937 -18.21814 1.000 78.04306 71 SER A C 1
ATOM 543 O O . SER A 1 71 ? 0.77360 33.34022 -17.55998 1.000 75.41835 71 SER A O 1
ATOM 546 N N . ASP A 1 72 ? 0.15961 35.30281 -18.49915 1.000 78.62595 72 ASP A N 1
ATOM 547 C CA . ASP A 1 72 ? -1.24832 35.19208 -18.14229 1.000 77.27168 72 ASP A CA 1
ATOM 548 C C . ASP A 1 72 ? -1.99998 34.56066 -19.30820 1.000 74.50875 72 ASP A C 1
ATOM 549 O O . ASP A 1 72 ? -2.02025 35.11529 -20.41269 1.000 70.69985 72 ASP A O 1
ATOM 554 N N . GLY A 1 73 ? -2.60709 33.40326 -19.06512 1.000 75.81104 73 GLY A N 1
ATOM 555 C CA . GLY A 1 73 ? -3.33573 32.69327 -20.10029 1.000 74.28831 73 GLY A CA 1
ATOM 556 C C . GLY A 1 73 ? -4.83787 32.72053 -19.90378 1.000 62.62780 73 GLY A C 1
ATOM 557 O O . GLY A 1 73 ? -5.42308 31.75431 -19.41819 1.000 62.16144 73 GLY A O 1
ATOM 558 N N . ARG A 1 81 ? -14.77050 24.02489 -16.29422 1.000 62.83940 81 ARG A N 1
ATOM 559 C CA . ARG A 1 81 ? -15.11981 22.74578 -15.68612 1.000 64.48057 81 ARG A CA 1
ATOM 560 C C . ARG A 1 81 ? -16.32329 22.86209 -14.75500 1.000 63.00504 81 ARG A C 1
ATOM 561 O O . ARG A 1 81 ? -16.86135 23.95011 -14.54144 1.000 60.94916 81 ARG A O 1
ATOM 569 N N . LYS A 1 82 ? -16.73549 21.72159 -14.20628 1.000 70.36409 82 LYS A N 1
ATOM 570 C CA . LYS A 1 82 ? -17.76269 21.67253 -13.17645 1.000 63.62072 82 LYS A CA 1
ATOM 571 C C . LYS A 1 82 ? -17.70532 20.30756 -12.50795 1.000 59.52604 82 LYS A C 1
ATOM 572 O O . LYS A 1 82 ? -17.28697 19.32043 -13.11814 1.000 56.56753 82 LYS A O 1
ATOM 578 N N . THR A 1 83 ? -18.12620 20.26636 -11.24777 1.000 59.43113 83 THR A N 1
ATOM 579 C CA . THR A 1 83 ? -18.05722 19.04406 -10.46642 1.000 60.20725 83 THR A CA 1
ATOM 580 C C . THR A 1 83 ? -19.25242 18.13941 -10.76105 1.000 69.39561 83 THR A C 1
ATOM 581 O O . THR A 1 83 ? -20.22651 18.53013 -11.41237 1.000 69.13831 83 THR A O 1
ATOM 585 N N . ASN A 1 84 ? -19.16241 16.90548 -10.27096 1.000 66.65125 84 ASN A N 1
ATOM 586 C CA . ASN A 1 84 ? -20.29661 16.00004 -10.31658 1.000 64.38243 84 ASN A CA 1
ATOM 587 C C . ASN A 1 84 ? -21.33282 16.40970 -9.27203 1.000 61.24771 84 ASN A C 1
ATOM 588 O O . ASN A 1 84 ? -21.10258 17.28818 -8.43583 1.000 59.29990 84 ASN A O 1
ATOM 593 N N . SER A 1 85 ? -22.48989 15.75553 -9.32770 1.000 68.33171 85 SER A N 1
ATOM 594 C CA . SER A 1 85 ? -23.55323 16.02863 -8.37058 1.000 62.35345 85 SER A CA 1
ATOM 595 C C . SER A 1 85 ? -23.12926 15.59197 -6.97452 1.000 64.66308 85 SER A C 1
ATOM 596 O O . SER A 1 85 ? -22.71801 14.44649 -6.76785 1.000 68.78116 85 SER A O 1
ATOM 599 N N . LEU A 1 86 ? -23.22551 16.50886 -6.01697 1.000 59.85969 86 LEU A N 1
ATOM 600 C CA . LEU A 1 86 ? -22.80887 16.26063 -4.64693 1.000 60.22273 86 LEU A CA 1
ATOM 601 C C . LEU A 1 86 ? -24.01369 16.34540 -3.72235 1.000 57.85288 86 LEU A C 1
ATOM 602 O O . LEU A 1 86 ? -24.95990 17.09420 -3.98151 1.000 61.00379 86 LEU A O 1
ATOM 607 N N . SER A 1 87 ? -23.97668 15.56757 -2.64322 1.000 57.90680 87 SER A N 1
ATOM 608 C CA . SER A 1 87 ? -24.99172 15.70075 -1.61029 1.000 58.04355 87 SER A CA 1
ATOM 609 C C . SER A 1 87 ? -24.83496 17.04314 -0.90610 1.000 63.33907 87 SER A C 1
ATOM 610 O O . SER A 1 87 ? -23.73769 17.60361 -0.82553 1.000 57.15007 87 SER A O 1
ATOM 613 N N . SER A 1 88 ? -25.95472 17.56414 -0.40056 1.000 62.82282 88 SER A N 1
ATOM 614 C CA . SER A 1 88 ? -25.93679 18.88862 0.21167 1.000 62.66947 88 SER A CA 1
ATOM 615 C C . SER A 1 88 ? -25.02298 18.92459 1.43080 1.000 57.15572 88 SER A C 1
ATOM 616 O O . SER A 1 88 ? -24.36105 19.93680 1.68816 1.000 56.28730 88 SER A O 1
ATOM 619 N N . ALA A 1 89 ? -24.97083 17.82820 2.19279 1.000 58.67539 89 ALA A N 1
ATOM 620 C CA . ALA A 1 89 ? -24.07708 17.77298 3.34587 1.000 58.54587 89 ALA A CA 1
ATOM 621 C C . ALA A 1 89 ? -22.61814 17.83794 2.91302 1.000 59.00096 89 ALA A C 1
ATOM 622 O O . ALA A 1 89 ? -21.79053 18.47322 3.57802 1.000 54.88069 89 ALA A O 1
ATOM 624 N N . VAL A 1 90 ? -22.28214 17.18266 1.80163 1.000 55.99221 90 VAL A N 1
ATOM 625 C CA . VAL A 1 90 ? -20.93619 17.30540 1.25290 1.000 56.77129 90 VAL A CA 1
ATOM 626 C C . VAL A 1 90 ? -20.67621 18.74290 0.82103 1.000 55.55891 90 VAL A C 1
ATOM 627 O O . VAL A 1 90 ? -19.63730 19.32920 1.14660 1.000 61.50593 90 VAL A O 1
ATOM 631 N N . ALA A 1 91 ? -21.62689 19.34020 0.09650 1.000 52.05161 91 ALA A N 1
ATOM 632 C CA . ALA A 1 91 ? -21.46646 20.73120 -0.31513 1.000 54.61321 91 ALA A CA 1
ATOM 633 C C . ALA A 1 91 ? -21.40197 21.66238 0.88709 1.000 55.00072 91 ALA A C 1
ATOM 634 O O . ALA A 1 91 ? -20.71893 22.69342 0.83972 1.000 48.90002 91 ALA A O 1
ATOM 636 N N . ALA A 1 92 ? -22.09364 21.31201 1.97315 1.000 53.31296 92 ALA A N 1
ATOM 637 C CA . ALA A 1 92 ? -21.99420 22.09557 3.19896 1.000 55.71728 92 ALA A CA 1
ATOM 638 C C . ALA A 1 92 ? -20.58203 22.04055 3.77107 1.000 51.10712 92 ALA A C 1
ATOM 639 O O . ALA A 1 92 ? -20.02223 23.06970 4.16494 1.000 50.25889 92 ALA A O 1
ATOM 641 N N . LYS A 1 93 ? -19.98769 20.84467 3.82546 1.000 51.08499 93 LYS A N 1
ATOM 642 C CA . LYS A 1 93 ? -18.63308 20.72231 4.35734 1.000 52.60437 93 LYS A CA 1
ATOM 643 C C . LYS A 1 93 ? -17.60871 21.39563 3.45488 1.000 47.57766 93 LYS A C 1
ATOM 644 O O . LYS A 1 93 ? -16.58876 21.89327 3.94574 1.000 46.62885 93 LYS A O 1
ATOM 650 N N . ILE A 1 94 ? -17.86388 21.42490 2.14449 1.000 46.79441 94 ILE A N 1
ATOM 651 C CA . ILE A 1 94 ? -16.95400 22.09099 1.21541 1.000 44.88055 94 ILE A CA 1
ATOM 652 C C . ILE A 1 94 ? -16.83713 23.57117 1.55498 1.000 46.63769 94 ILE A C 1
ATOM 653 O O . ILE A 1 94 ? -15.73576 24.09708 1.75610 1.000 58.64327 94 ILE A O 1
ATOM 658 N N . LEU A 1 95 ? -17.97400 24.26540 1.62441 1.000 46.29299 95 LEU A N 1
ATOM 659 C CA . LEU A 1 95 ? -17.94735 25.69094 1.92547 1.000 45.22132 95 LEU A CA 1
ATOM 660 C C . LEU A 1 95 ? -17.52036 25.95718 3.36083 1.000 45.71485 95 LEU A C 1
ATOM 661 O O . LEU A 1 95 ? -16.96092 27.02063 3.64737 1.000 50.83670 95 LEU A O 1
ATOM 666 N N . GLU A 1 96 ? -17.78289 25.02073 4.27611 1.000 46.99113 96 GLU A N 1
ATOM 667 C CA . GLU A 1 96 ? -17.29031 25.17513 5.64172 1.000 47.67574 96 GLU A CA 1
ATOM 668 C C . GLU A 1 96 ? -15.76722 25.21320 5.67267 1.000 57.23062 96 GLU A C 1
ATOM 669 O O . GLU A 1 96 ? -15.17069 26.05081 6.36156 1.000 54.70219 96 GLU A O 1
ATOM 675 N N . SER A 1 97 ? -15.11979 24.31636 4.92620 1.000 53.95527 97 SER A N 1
ATOM 676 C CA . SER A 1 97 ? -13.66360 24.32667 4.85824 1.000 46.47492 97 SER A CA 1
ATOM 677 C C . SER A 1 97 ? -13.15046 25.48258 4.01078 1.000 52.06329 97 SER A C 1
ATOM 678 O O . SER A 1 97 ? -12.08291 26.03544 4.30035 1.000 47.93424 97 SER A O 1
ATOM 681 N N . TYR A 1 98 ? -13.89495 25.86415 2.97015 1.000 44.89193 98 TYR A N 1
ATOM 682 C CA . TYR A 1 98 ? -13.43064 26.91435 2.06962 1.000 46.13514 98 TYR A CA 1
ATOM 683 C C . TYR A 1 98 ? -13.44151 28.27931 2.74723 1.000 51.45006 98 TYR A C 1
ATOM 684 O O . TYR A 1 98 ? -12.53672 29.09177 2.52676 1.000 58.79271 98 TYR A O 1
ATOM 693 N N . PHE A 1 99 ? -14.45632 28.55701 3.56427 1.000 50.12380 99 PHE A N 1
ATOM 694 C CA . PHE A 1 99 ? -14.51240 29.82579 4.27941 1.000 47.26022 99 PHE A CA 1
ATOM 695 C C . PHE A 1 99 ? -14.23582 29.63569 5.76543 1.000 52.49496 99 PHE A C 1
ATOM 696 O O . PHE A 1 99 ? -14.95858 30.17732 6.60590 1.000 52.08574 99 PHE A O 1
ATOM 704 N N . GLN A 1 100 ? -13.18305 28.88809 6.10183 1.000 49.66240 100 GLN A N 1
ATOM 705 C CA . GLN A 1 100 ? -12.93726 28.50836 7.48925 1.000 54.97591 100 GLN A CA 1
ATOM 706 C C . GLN A 1 100 ? -12.53557 29.67854 8.37536 1.000 54.49721 100 GLN A C 1
ATOM 707 O O . GLN A 1 100 ? -12.49069 29.51620 9.60036 1.000 55.51799 100 GLN A O 1
ATOM 713 N N . ASP A 1 101 ? -12.23648 30.84037 7.79735 1.000 59.76227 101 ASP A N 1
ATOM 714 C CA . ASP A 1 101 ? -11.76410 31.95841 8.60507 1.000 65.99996 101 ASP A CA 1
ATOM 715 C C . ASP A 1 101 ? -12.91076 32.62231 9.35500 1.000 58.93382 101 ASP A C 1
ATOM 716 O O . ASP A 1 101 ? -12.83649 32.82044 10.57313 1.000 55.59771 101 ASP A O 1
ATOM 721 N N . SER A 1 102 ? -13.97937 32.97703 8.64358 1.000 64.81164 102 SER A N 1
ATOM 722 C CA . SER A 1 102 ? -15.10520 33.68353 9.24015 1.000 64.64299 102 SER A CA 1
ATOM 723 C C . SER A 1 102 ? -16.11785 32.75317 9.89694 1.000 64.48196 102 SER A C 1
ATOM 724 O O . SER A 1 102 ? -17.03203 33.23996 10.57184 1.000 72.84451 102 SER A O 1
ATOM 727 N N . ALA A 1 103 ? -15.97730 31.43702 9.71699 1.000 61.96277 103 ALA A N 1
ATOM 728 C CA . ALA A 1 103 ? -16.85390 30.42882 10.30741 1.000 61.14204 103 ALA A CA 1
ATOM 729 C C . ALA A 1 103 ? -18.31541 30.66140 9.93484 1.000 59.39788 103 ALA A C 1
ATOM 730 O O . ALA A 1 103 ? -19.10477 31.10938 10.77686 1.000 66.37503 103 ALA A O 1
ATOM 732 N N . PRO A 1 104 ? -18.71652 30.37664 8.69980 1.000 51.54782 104 PRO A N 1
ATOM 733 C CA . PRO A 1 104 ? -20.12638 30.51373 8.33147 1.000 63.61829 104 PRO A CA 1
ATOM 734 C C . PRO A 1 104 ? -20.92750 29.27927 8.71418 1.000 65.28912 104 PRO A C 1
ATOM 735 O O . PRO A 1 104 ? -20.38415 28.21256 9.00791 1.000 61.57878 104 PRO A O 1
ATOM 739 N N . SER A 1 105 ? -22.24680 29.44920 8.70406 1.000 65.66910 105 SER A N 1
ATOM 740 C CA . SER A 1 105 ? -23.18927 28.36990 8.96170 1.000 57.93860 105 SER A CA 1
ATOM 741 C C . SER A 1 105 ? -23.90602 28.01723 7.66645 1.000 63.91957 105 SER A C 1
ATOM 742 O O . SER A 1 105 ? -24.44707 28.89969 6.99157 1.000 65.29363 105 SER A O 1
ATOM 745 N N . PHE A 1 106 ? -23.89531 26.72862 7.31822 1.000 73.70131 106 PHE A N 1
ATOM 746 C CA . PHE A 1 106 ? -24.60716 26.22331 6.15130 1.000 71.41182 106 PHE A CA 1
ATOM 747 C C . PHE A 1 106 ? -25.38219 24.94767 6.45397 1.000 83.74203 106 PHE A C 1
ATOM 748 O O . PHE A 1 106 ? -25.91940 24.33485 5.52291 1.000 87.35011 106 PHE A O 1
ATOM 756 N N . ASP A 1 107 ? -25.45367 24.53782 7.72328 1.000 92.29330 107 ASP A N 1
ATOM 757 C CA . ASP A 1 107 ? -25.94765 23.22123 8.11657 1.000 100.04055 107 ASP A CA 1
ATOM 758 C C . ASP A 1 107 ? -27.27494 22.85413 7.46112 1.000 99.91212 107 ASP A C 1
ATOM 759 O O . ASP A 1 107 ? -27.31862 21.96376 6.60582 1.000 104.87413 107 ASP A O 1
ATOM 764 N N . LEU A 1 108 ? -28.36060 23.52516 7.84303 1.000 93.02990 108 LEU A N 1
ATOM 765 C CA . LEU A 1 108 ? -29.67554 23.22929 7.28975 1.000 94.27127 108 LEU A CA 1
ATOM 766 C C . LEU A 1 108 ? -30.13923 24.28715 6.29475 1.000 90.10722 108 LEU A C 1
ATOM 767 O O . LEU A 1 108 ? -31.33578 24.37319 5.99861 1.000 91.55417 108 LEU A O 1
ATOM 772 N N . ALA A 1 109 ? -29.21255 25.09200 5.76870 1.000 83.89824 109 ALA A N 1
ATOM 773 C CA . ALA A 1 109 ? -29.55493 26.02081 4.70005 1.000 82.23887 109 ALA A CA 1
ATOM 774 C C . ALA A 1 109 ? -29.80542 25.30515 3.38161 1.000 78.58231 109 ALA A C 1
ATOM 775 O O . ALA A 1 109 ? -30.51122 25.84246 2.52191 1.000 78.17179 109 ALA A O 1
ATOM 777 N N . PHE A 1 110 ? -29.24437 24.10830 3.20612 1.000 72.52489 110 PHE A N 1
ATOM 778 C CA . PHE A 1 110 ? -29.40417 23.32093 1.99044 1.000 69.65469 110 PHE A CA 1
ATOM 779 C C . PHE A 1 110 ? -30.44761 22.21922 2.14654 1.000 77.12685 110 PHE A C 1
ATOM 780 O O . PHE A 1 110 ? -30.35484 21.18367 1.47820 1.000 79.12219 110 PHE A O 1
ATOM 788 N N . GLU A 1 111 ? -31.44151 22.42053 3.01734 1.000 82.06435 111 GLU A N 1
ATOM 789 C CA . GLU A 1 111 ? -32.38632 21.34803 3.31586 1.000 78.91074 111 GLU A CA 1
ATOM 790 C C . GLU A 1 111 ? -33.18932 20.95266 2.08228 1.000 80.35015 111 GLU A C 1
ATOM 791 O O . GLU A 1 111 ? -33.44128 19.76376 1.85255 1.000 86.66684 111 GLU A O 1
ATOM 797 N N . ASN A 1 112 ? -33.58361 21.92932 1.26698 1.000 74.05893 112 ASN A N 1
ATOM 798 C CA . ASN A 1 112 ? -34.34468 21.64953 0.05582 1.000 70.60237 112 ASN A CA 1
ATOM 799 C C . ASN A 1 112 ? -33.46967 21.20174 -1.10914 1.000 68.62844 112 ASN A C 1
ATOM 800 O O . ASN A 1 112 ? -33.98760 21.00627 -2.21298 1.000 74.03025 112 ASN A O 1
ATOM 805 N N . SER A 1 113 ? -32.16996 21.02755 -0.90384 1.000 60.89642 113 SER A N 1
ATOM 806 C CA . SER A 1 113 ? -31.26889 20.66829 -1.98942 1.000 65.98185 113 SER A CA 1
ATOM 807 C C . SER A 1 113 ? -31.08120 19.15653 -2.00678 1.000 66.12865 113 SER A C 1
ATOM 808 O O . SER A 1 113 ? -30.62268 18.57163 -1.01907 1.000 71.45185 113 SER A O 1
ATOM 811 N N . SER A 1 114 ? -31.44850 18.52445 -3.12096 1.000 56.30104 114 SER A N 1
ATOM 812 C CA . SER A 1 114 ? -31.19489 17.09930 -3.28849 1.000 63.99056 114 SER A CA 1
ATOM 813 C C . SER A 1 114 ? -29.81659 16.82469 -3.87094 1.000 73.11423 114 SER A C 1
ATOM 814 O O . SER A 1 114 ? -29.20189 15.80465 -3.53649 1.000 74.06271 114 SER A O 1
ATOM 817 N N . SER A 1 115 ? -29.32339 17.71171 -4.73404 1.000 64.47944 115 SER A N 1
ATOM 818 C CA . SER A 1 115 ? -27.97681 17.61915 -5.27703 1.000 59.60062 115 SER A CA 1
ATOM 819 C C . SER A 1 115 ? -27.50511 19.02138 -5.62753 1.000 62.29183 115 SER A C 1
ATOM 820 O O . SER A 1 115 ? -28.30616 19.88991 -5.98118 1.000 66.39075 115 SER A O 1
ATOM 823 N N . VAL A 1 116 ? -26.19861 19.23983 -5.51381 1.000 72.15494 116 VAL A N 1
ATOM 824 C CA . VAL A 1 116 ? -25.59213 20.53059 -5.81030 1.000 67.78704 116 VAL A CA 1
ATOM 825 C C . VAL A 1 116 ? -24.46810 20.32190 -6.81451 1.000 58.70655 116 VAL A C 1
ATOM 826 O O . VAL A 1 116 ? -23.76289 19.30773 -6.76799 1.000 55.87982 116 VAL A O 1
ATOM 830 N N . ILE A 1 117 ? -24.31306 21.27659 -7.73021 1.000 57.93083 117 ILE A N 1
ATOM 831 C CA . ILE A 1 117 ? -23.26684 21.24832 -8.74746 1.000 57.72068 117 ILE A CA 1
ATOM 832 C C . ILE A 1 117 ? -22.44534 22.52108 -8.61184 1.000 60.48784 117 ILE A C 1
ATOM 833 O O . ILE A 1 117 ? -22.99312 23.62827 -8.68140 1.000 64.61732 117 ILE A O 1
ATOM 838 N N . PHE A 1 118 ? -21.13805 22.36981 -8.42905 1.000 64.20361 118 PHE A N 1
ATOM 839 C CA . PHE A 1 118 ? -20.24571 23.51746 -8.46951 1.000 61.51217 118 PHE A CA 1
ATOM 840 C C . PHE A 1 118 ? -19.89052 23.83904 -9.91403 1.000 61.56173 118 PHE A C 1
ATOM 841 O O . PHE A 1 118 ? -19.64092 22.93938 -10.72148 1.000 63.99489 118 PHE A O 1
ATOM 849 N N . HIS A 1 119 ? -19.88463 25.12896 -10.24184 1.000 63.55071 119 HIS A N 1
ATOM 850 C CA . HIS A 1 119 ? -19.54334 25.59366 -11.58097 1.000 66.29827 119 HIS A CA 1
ATOM 851 C C . HIS A 1 119 ? -18.41124 26.60085 -11.47773 1.000 65.30766 119 HIS A C 1
ATOM 852 O O . HIS A 1 119 ? -18.58141 27.67202 -10.88716 1.000 65.14930 119 HIS A O 1
ATOM 859 N N . ILE A 1 120 ? -17.26553 26.26100 -12.05387 1.000 63.04893 120 ILE A N 1
ATOM 860 C CA . ILE A 1 120 ? -16.10413 27.13843 -12.08207 1.000 59.68170 120 ILE A CA 1
ATOM 861 C C . ILE A 1 120 ? -15.81252 27.41581 -13.54994 1.000 55.63472 120 ILE A C 1
ATOM 862 O O . ILE A 1 120 ? -15.23252 26.57575 -14.24686 1.000 56.52590 120 ILE A O 1
ATOM 867 N N . GLU A 1 121 ? -16.22868 28.58380 -14.02741 1.000 66.23308 121 GLU A N 1
ATOM 868 C CA . GLU A 1 121 ? -16.09531 28.96415 -15.42362 1.000 73.26155 121 GLU A CA 1
ATOM 869 C C . GLU A 1 121 ? -15.27375 30.24139 -15.53511 1.000 81.14404 121 GLU A C 1
ATOM 870 O O . GLU A 1 121 ? -14.91396 30.86577 -14.53337 1.000 77.88968 121 GLU A O 1
ATOM 876 N N . GLU A 1 122 ? -14.98294 30.62314 -16.77826 1.000 82.66347 122 GLU A N 1
ATOM 877 C CA . GLU A 1 122 ? -14.14455 31.78074 -17.08481 1.000 75.17785 122 GLU A CA 1
ATOM 878 C C . GLU A 1 122 ? -12.81714 31.69482 -16.32596 1.000 72.00195 122 GLU A C 1
ATOM 879 O O . GLU A 1 122 ? -12.54234 32.43510 -15.38094 1.000 70.48393 122 GLU A O 1
ATOM 885 N N . ILE A 1 123 ? -12.00489 30.74528 -16.77288 1.000 63.71960 123 ILE A N 1
ATOM 886 C CA . ILE A 1 123 ? -10.73874 30.42506 -16.12581 1.000 68.16408 123 ILE A CA 1
ATOM 887 C C . ILE A 1 123 ? -9.61820 31.21089 -16.79449 1.000 75.37974 123 ILE A C 1
ATOM 888 O O . ILE A 1 123 ? -9.48217 31.19519 -18.02396 1.000 80.91578 123 ILE A O 1
ATOM 893 N N . ILE A 1 124 ? -8.81386 31.90080 -15.98842 1.000 65.88729 124 ILE A N 1
ATOM 894 C CA . ILE A 1 124 ? -7.59524 32.54996 -16.45695 1.000 64.02627 124 ILE A CA 1
ATOM 895 C C . ILE A 1 124 ? -6.42999 32.00045 -15.64544 1.000 66.66066 124 ILE A C 1
ATOM 896 O O . ILE A 1 124 ? -6.50594 31.91505 -14.41370 1.000 65.14225 124 ILE A O 1
ATOM 901 N N . THR A 1 125 ? -5.36652 31.60599 -16.33778 1.000 68.63765 125 THR A N 1
ATOM 902 C CA . THR A 1 125 ? -4.21791 30.95808 -15.72198 1.000 68.46282 125 THR A CA 1
ATOM 903 C C . THR A 1 125 ? -3.02211 31.89740 -15.75110 1.000 71.12264 125 THR A C 1
ATOM 904 O O . THR A 1 125 ? -2.72071 32.49513 -16.79021 1.000 69.01870 125 THR A O 1
ATOM 908 N N . THR A 1 126 ? -2.35338 32.02907 -14.61044 1.000 69.71249 126 THR A N 1
ATOM 909 C CA . THR A 1 126 ? -1.08517 32.74394 -14.50367 1.000 74.01045 126 THR A CA 1
ATOM 910 C C . THR A 1 126 ? -0.00246 31.68221 -14.33019 1.000 64.36707 126 THR A C 1
ATOM 911 O O . THR A 1 126 ? 0.25561 31.21993 -13.21474 1.000 59.96321 126 THR A O 1
ATOM 915 N N . ASP A 1 127 ? 0.61973 31.28888 -15.43923 1.000 63.92218 127 ASP A N 1
ATOM 916 C CA . ASP A 1 127 ? 1.54672 30.16135 -15.47252 1.000 63.31371 127 ASP A CA 1
ATOM 917 C C . ASP A 1 127 ? 2.96286 30.67921 -15.69169 1.000 63.57367 127 ASP A C 1
ATOM 918 O O . ASP A 1 127 ? 3.28353 31.19173 -16.77048 1.000 61.36026 127 ASP A O 1
ATOM 923 N N . ALA A 1 128 ? 3.80406 30.54474 -14.66955 1.000 64.57767 128 ALA A N 1
ATOM 924 C CA . ALA A 1 128 ? 5.22137 30.83274 -14.81540 1.000 61.35601 128 ALA A CA 1
ATOM 925 C C . ALA A 1 128 ? 5.91422 29.68490 -15.53823 1.000 51.33905 128 ALA A C 1
ATOM 926 O O . ALA A 1 128 ? 5.53846 28.51802 -15.39647 1.000 47.91608 128 ALA A O 1
ATOM 928 N N . ASP A 1 129 ? 6.92852 30.02763 -16.32918 1.000 55.54458 129 ASP A N 1
ATOM 929 C CA . ASP A 1 129 ? 7.69792 29.02161 -17.05548 1.000 53.49403 129 ASP A CA 1
ATOM 930 C C . ASP A 1 129 ? 8.54886 28.23715 -16.06502 1.000 50.31613 129 ASP A C 1
ATOM 931 O O . ASP A 1 129 ? 9.50520 28.76981 -15.49260 1.000 47.54120 129 ASP A O 1
ATOM 936 N N . GLU A 1 130 ? 8.19917 26.96795 -15.85975 1.000 47.78480 130 GLU A N 1
ATOM 937 C CA . GLU A 1 130 ? 8.92567 26.15220 -14.89493 1.000 49.64391 130 GLU A CA 1
ATOM 938 C C . GLU A 1 130 ? 10.33578 25.84316 -15.38006 1.000 44.98045 130 GLU A C 1
ATOM 939 O O . GLU A 1 130 ? 11.27621 25.79953 -14.57858 1.000 41.68071 130 GLU A O 1
ATOM 945 N N . ILE A 1 131 ? 10.50088 25.62151 -16.68650 1.000 42.10320 131 ILE A N 1
ATOM 946 C CA . ILE A 1 131 ? 11.83042 25.37345 -17.23915 1.000 45.68705 131 ILE A CA 1
ATOM 947 C C . ILE A 1 131 ? 12.71911 26.59112 -17.03286 1.000 51.87715 131 ILE A C 1
ATOM 948 O O . ILE A 1 131 ? 13.86522 26.48043 -16.58060 1.000 49.15585 131 ILE A O 1
ATOM 953 N N . SER A 1 132 ? 12.19579 27.77487 -17.35904 1.000 54.08047 132 SER A N 1
ATOM 954 C CA . SER A 1 132 ? 12.94317 29.00687 -17.14211 1.000 41.96096 132 SER A CA 1
ATOM 955 C C . SER A 1 132 ? 13.25209 29.22468 -15.66822 1.000 40.91477 132 SER A C 1
ATOM 956 O O . SER A 1 132 ? 14.29401 29.79726 -15.33407 1.000 48.66742 132 SER A O 1
ATOM 959 N N . LEU A 1 133 ? 12.37011 28.77162 -14.77461 1.000 40.70839 133 LEU A N 1
ATOM 960 C CA . LEU A 1 133 ? 12.59532 28.98441 -13.34883 1.000 44.55984 133 LEU A CA 1
ATOM 961 C C . LEU A 1 133 ? 13.82021 28.22001 -12.86044 1.000 48.14083 133 LEU A C 1
ATOM 962 O O . LEU A 1 133 ? 14.63475 28.76085 -12.10310 1.000 48.54291 133 LEU A O 1
ATOM 967 N N . ARG A 1 134 ? 13.97208 26.96220 -13.28371 1.000 44.52236 134 ARG A N 1
ATOM 968 C CA . ARG A 1 134 ? 15.13786 26.18611 -12.87057 1.000 45.69298 134 ARG A CA 1
ATOM 969 C C . ARG A 1 134 ? 16.42809 26.83044 -13.36250 1.000 49.58231 134 ARG A C 1
ATOM 970 O O . ARG A 1 134 ? 17.34513 27.09067 -12.57465 1.000 49.38566 134 ARG A O 1
ATOM 978 N N . ASN A 1 135 ? 16.51591 27.09059 -14.67040 1.000 48.89041 135 ASN A N 1
ATOM 979 C CA . ASN A 1 135 ? 17.71028 27.71567 -15.22973 1.000 47.82625 135 ASN A CA 1
ATOM 980 C C . ASN A 1 135 ? 17.99738 29.05198 -14.56115 1.000 47.74310 135 ASN A C 1
ATOM 981 O O . ASN A 1 135 ? 19.16005 29.39990 -14.32323 1.000 46.90572 135 ASN A O 1
ATOM 986 N N . TRP A 1 136 ? 16.94792 29.81573 -14.25332 1.000 43.24205 136 TRP A N 1
ATOM 987 C CA . TRP A 1 136 ? 17.13235 31.05629 -13.51105 1.000 44.67841 136 TRP A CA 1
ATOM 988 C C . TRP A 1 136 ? 17.72000 30.78274 -12.13270 1.000 47.18244 136 TRP A C 1
ATOM 989 O O . TRP A 1 136 ? 18.58583 31.52755 -11.65822 1.000 50.31006 136 TRP A O 1
ATOM 1000 N N . LEU A 1 137 ? 17.26168 29.71419 -11.47555 1.000 46.81880 137 LEU A N 1
ATOM 1001 C CA . LEU A 1 137 ? 17.77880 29.37666 -10.15332 1.000 45.98774 137 LEU A CA 1
ATOM 1002 C C . LEU A 1 137 ? 19.22906 28.92512 -10.22758 1.000 44.67835 137 LEU A C 1
ATOM 1003 O O . LEU A 1 137 ? 20.02722 29.22349 -9.33176 1.000 44.58830 137 LEU A O 1
ATOM 1008 N N . ASN A 1 138 ? 19.58499 28.20600 -11.29135 1.000 44.59292 138 ASN A N 1
ATOM 1009 C CA . ASN A 1 138 ? 20.93278 27.66461 -11.41018 1.000 45.99749 138 ASN A CA 1
ATOM 1010 C C . ASN A 1 138 ? 21.94992 28.76300 -11.69939 1.000 51.63217 138 ASN A C 1
ATOM 1011 O O . ASN A 1 138 ? 23.02221 28.79869 -11.08493 1.000 49.04385 138 ASN A O 1
ATOM 1016 N N . ASP A 1 139 ? 21.62612 29.67366 -12.62302 1.000 53.59527 139 ASP A N 1
ATOM 1017 C CA . ASP A 1 139 ? 22.58565 30.69432 -13.03760 1.000 52.45196 139 ASP A CA 1
ATOM 1018 C C . ASP A 1 139 ? 22.83234 31.71166 -11.93127 1.000 53.85861 139 ASP A C 1
ATOM 1019 O O . ASP A 1 139 ? 23.96998 32.15290 -11.72646 1.000 57.66059 139 ASP A O 1
ATOM 1024 N N . ASN A 1 140 ? 21.78213 32.09266 -11.20636 1.000 51.41284 140 ASN A N 1
ATOM 1025 C CA . ASN A 1 140 ? 21.86726 33.11507 -10.17375 1.000 56.38222 140 ASN A CA 1
ATOM 1026 C C . ASN A 1 140 ? 22.04597 32.52693 -8.77507 1.000 56.00395 140 ASN A C 1
ATOM 1027 O O . ASN A 1 140 ? 21.76934 33.21095 -7.78370 1.000 58.31542 140 ASN A O 1
ATOM 1032 N N . GLN A 1 141 ? 22.51325 31.27857 -8.67272 1.000 52.19459 141 GLN A N 1
ATOM 1033 C CA . GLN A 1 141 ? 22.64610 30.65160 -7.36051 1.000 50.64978 141 GLN A CA 1
ATOM 1034 C C . GLN A 1 141 ? 23.72842 31.32551 -6.52684 1.000 55.37198 141 GLN A C 1
ATOM 1035 O O . GLN A 1 141 ? 23.57901 31.47102 -5.30704 1.000 54.80909 141 GLN A O 1
ATOM 1041 N N . ASN A 1 142 ? 24.82078 31.75023 -7.16815 1.000 59.43722 142 ASN A N 1
ATOM 1042 C CA . ASN A 1 142 ? 25.91558 32.40519 -6.46272 1.000 59.16131 142 ASN A CA 1
ATOM 1043 C C . ASN A 1 142 ? 25.51311 33.74374 -5.86094 1.000 61.13115 142 ASN A C 1
ATOM 1044 O O . ASN A 1 142 ? 26.26033 34.28254 -5.03822 1.000 64.19401 142 ASN A O 1
ATOM 1049 N N . GLU A 1 143 ? 24.35861 34.28708 -6.23762 1.000 59.76554 143 GLU A N 1
ATOM 1050 C CA . GLU A 1 143 ? 23.86689 35.53790 -5.68337 1.000 61.65854 143 GLU A CA 1
ATOM 1051 C C . GLU A 1 143 ? 22.78174 35.33370 -4.63255 1.000 67.38701 143 GLU A C 1
ATOM 1052 O O . GLU A 1 143 ? 22.10078 36.29626 -4.26756 1.000 77.03313 143 GLU A O 1
ATOM 1058 N N . LEU A 1 144 ? 22.60905 34.11153 -4.13485 1.000 70.81445 144 LEU A N 1
ATOM 1059 C CA . LEU A 1 144 ? 21.58399 33.84657 -3.13248 1.000 63.60215 144 LEU A CA 1
ATOM 1060 C C . LEU A 1 144 ? 22.00356 34.39896 -1.77455 1.000 69.26789 144 LEU A C 1
ATOM 1061 O O . LEU A 1 144 ? 23.18041 34.35204 -1.40501 1.000 69.33396 144 LEU A O 1
ATOM 1066 N N . ARG A 1 145 ? 21.03345 34.93095 -1.02998 1.000 62.71888 145 ARG A N 1
ATOM 1067 C CA . ARG A 1 145 ? 21.32397 35.46813 0.29406 1.000 70.83258 145 ARG A CA 1
ATOM 1068 C C . ARG A 1 145 ? 21.65188 34.33954 1.26305 1.000 69.03917 145 ARG A C 1
ATOM 1069 O O . ARG A 1 145 ? 20.94247 33.33086 1.32346 1.000 66.16924 145 ARG A O 1
ATOM 1077 N N . GLU A 1 146 ? 22.72891 34.51822 2.03068 1.000 80.23241 146 GLU A N 1
ATOM 1078 C CA . GLU A 1 146 ? 23.17624 33.46293 2.93316 1.000 78.51396 146 GLU A CA 1
ATOM 1079 C C . GLU A 1 146 ? 22.16749 33.22451 4.04990 1.000 78.11820 146 GLU A C 1
ATOM 1080 O O . GLU A 1 146 ? 21.97856 32.08357 4.48886 1.000 77.02047 146 GLU A O 1
ATOM 1086 N N . ILE A 1 147 ? 21.51127 34.28740 4.52315 1.000 80.08690 147 ILE A N 1
ATOM 1087 C CA . ILE A 1 147 ? 20.53114 34.13467 5.59521 1.000 79.61159 147 ILE A CA 1
ATOM 1088 C C . ILE A 1 147 ? 19.38001 33.24621 5.13980 1.000 78.63717 147 ILE A C 1
ATOM 1089 O O . ILE A 1 147 ? 18.86524 32.42642 5.91029 1.000 78.86671 147 ILE A O 1
ATOM 1094 N N . TYR A 1 148 ? 18.96846 33.38282 3.87766 1.000 77.21433 148 TYR A N 1
ATOM 1095 C CA . TYR A 1 148 ? 17.91075 32.54739 3.32922 1.000 66.09816 148 TYR A CA 1
ATOM 1096 C C . TYR A 1 148 ? 18.42229 31.19620 2.85837 1.000 70.85431 148 TYR A C 1
ATOM 1097 O O . TYR A 1 148 ? 17.62036 30.27368 2.68067 1.000 66.65164 148 TYR A O 1
ATOM 1106 N N . LYS A 1 149 ? 19.73430 31.05393 2.66637 1.000 71.35846 149 LYS A N 1
ATOM 1107 C CA . LYS A 1 149 ? 20.27610 29.78013 2.20617 1.000 69.63978 149 LYS A CA 1
ATOM 1108 C C . LYS A 1 149 ? 20.08479 28.68927 3.25140 1.000 68.79207 149 LYS A C 1
ATOM 1109 O O . LYS A 1 149 ? 19.66934 27.57080 2.92645 1.000 60.72353 149 LYS A O 1
ATOM 1115 N N . GLU A 1 150 ? 20.39026 28.99511 4.51489 1.000 74.02697 150 GLU A N 1
ATOM 1116 C CA . GLU A 1 150 ? 20.28532 27.98248 5.55909 1.000 78.68446 150 GLU A CA 1
ATOM 1117 C C . GLU A 1 150 ? 18.84365 27.53100 5.75781 1.000 73.99062 150 GLU A C 1
ATOM 1118 O O . GLU A 1 150 ? 18.59363 26.34795 6.02000 1.000 71.05106 150 GLU A O 1
ATOM 1124 N N . GLU A 1 151 ? 17.88319 28.44574 5.61830 1.000 62.23908 151 GLU A N 1
ATOM 1125 C CA . GLU A 1 151 ? 16.48100 28.05975 5.71803 1.000 66.84166 151 GLU A CA 1
ATOM 1126 C C . GLU A 1 151 ? 16.00528 27.28199 4.49456 1.000 64.44321 151 GLU A C 1
ATOM 1127 O O . GLU A 1 151 ? 15.17467 26.37762 4.63093 1.000 66.29064 151 GLU A O 1
ATOM 1133 N N . ILE A 1 152 ? 16.51723 27.60356 3.30249 1.000 60.44211 152 ILE A N 1
ATOM 1134 C CA . ILE A 1 152 ? 16.16536 26.83023 2.11294 1.000 49.80985 152 ILE A CA 1
ATOM 1135 C C . ILE A 1 152 ? 16.61939 25.38631 2.26663 1.000 46.54333 152 ILE A C 1
ATOM 1136 O O . ILE A 1 152 ? 15.99482 24.46660 1.72548 1.000 55.83592 152 ILE A O 1
ATOM 1141 N N . LYS A 1 153 ? 17.69323 25.15838 3.02571 1.000 61.44792 153 LYS A N 1
ATOM 1142 C CA . LYS A 1 153 ? 18.18694 23.80520 3.24635 1.000 62.16194 153 LYS A CA 1
ATOM 1143 C C . LYS A 1 153 ? 17.23439 22.96728 4.08975 1.000 55.07225 153 LYS A C 1
ATOM 1144 O O . LYS A 1 153 ? 17.35767 21.73805 4.10120 1.000 55.63575 153 LYS A O 1
ATOM 1150 N N . LYS A 1 154 ? 16.29081 23.59676 4.79466 1.000 52.08315 154 LYS A N 1
ATOM 1151 C CA . LYS A 1 154 ? 15.34360 22.83530 5.60058 1.000 51.19643 154 LYS A CA 1
ATOM 1152 C C . LYS A 1 154 ? 14.35624 22.04932 4.74678 1.000 50.80014 154 LYS A C 1
ATOM 1153 O O . LYS A 1 154 ? 13.77192 21.07693 5.23709 1.000 50.15618 154 LYS A O 1
ATOM 1159 N N . GLY A 1 155 ? 14.15731 22.44417 3.49121 1.000 50.48207 155 GLY A N 1
ATOM 1160 C CA . GLY A 1 155 ? 13.31951 21.69817 2.57539 1.000 44.18551 155 GLY A CA 1
ATOM 1161 C C . GLY A 1 155 ? 11.84270 22.01709 2.62234 1.000 54.02462 155 GLY A C 1
ATOM 1162 O O . GLY A 1 155 ? 11.05435 21.30512 1.98924 1.000 51.48403 155 GLY A O 1
ATOM 1163 N N . ASN A 1 156 ? 11.43734 23.06218 3.33925 1.000 46.43024 156 ASN A N 1
ATOM 1164 C CA . ASN A 1 156 ? 10.03033 23.41000 3.46635 1.000 39.76104 156 ASN A CA 1
ATOM 1165 C C . ASN A 1 156 ? 9.62440 24.59498 2.59891 1.000 42.83618 156 ASN A C 1
ATOM 1166 O O . ASN A 1 156 ? 8.48810 25.06529 2.71068 1.000 48.87564 156 ASN A O 1
ATOM 1171 N N . PHE A 1 157 ? 10.51299 25.08745 1.73991 1.000 41.38004 157 PHE A N 1
ATOM 1172 C CA . PHE A 1 157 ? 10.16762 26.20000 0.86483 1.000 42.54802 157 PHE A CA 1
ATOM 1173 C C . PHE A 1 157 ? 9.48122 25.69928 -0.39896 1.000 38.80435 157 PHE A C 1
ATOM 1174 O O . PHE A 1 157 ? 9.92681 24.73370 -1.02683 1.000 35.76432 157 PHE A O 1
ATOM 1182 N N . PHE A 1 158 ? 8.39718 26.37472 -0.77568 1.000 36.20085 158 PHE A N 1
ATOM 1183 C CA . PHE A 1 158 ? 7.62579 26.03441 -1.96130 1.000 37.27721 158 PHE A CA 1
ATOM 1184 C C . PHE A 1 158 ? 7.40420 27.27783 -2.80764 1.000 40.24665 158 PHE A C 1
ATOM 1185 O O . PHE A 1 158 ? 7.08206 28.34779 -2.28252 1.000 40.60717 158 PHE A O 1
ATOM 1193 N N . VAL A 1 159 ? 7.57027 27.12706 -4.11894 1.000 38.18421 159 VAL A N 1
ATOM 1194 C CA . VAL A 1 159 ? 7.40965 28.21557 -5.07589 1.000 37.54066 159 VAL A CA 1
ATOM 1195 C C . VAL A 1 159 ? 6.09103 28.02505 -5.81084 1.000 40.77156 159 VAL A C 1
ATOM 1196 O O . VAL A 1 159 ? 5.83643 26.95409 -6.37673 1.000 43.81731 159 VAL A O 1
ATOM 1200 N N . ALA A 1 160 ? 5.25783 29.06256 -5.81064 1.000 42.09460 160 ALA A N 1
ATOM 1201 C CA . ALA A 1 160 ? 4.00193 29.03863 -6.55349 1.000 40.76024 160 ALA A CA 1
ATOM 1202 C C . ALA A 1 160 ? 4.30284 29.28070 -8.02718 1.000 43.60615 160 ALA A C 1
ATOM 1203 O O . ALA A 1 160 ? 4.60305 30.40880 -8.42917 1.000 49.69869 160 ALA A O 1
ATOM 1205 N N . THR A 1 161 ? 4.22637 28.22696 -8.83636 1.000 43.95497 161 THR A N 1
ATOM 1206 C CA . THR A 1 161 ? 4.58253 28.31644 -10.24513 1.000 44.44708 161 THR A CA 1
ATOM 1207 C C . THR A 1 161 ? 3.38951 28.53180 -11.16316 1.000 50.79974 161 THR A C 1
ATOM 1208 O O . THR A 1 161 ? 3.59153 28.80834 -12.35097 1.000 47.81265 161 THR A O 1
ATOM 1212 N N . SER A 1 162 ? 2.16450 28.40791 -10.65637 1.000 48.14842 162 SER A N 1
ATOM 1213 C CA . SER A 1 162 ? 0.98819 28.58646 -11.49506 1.000 51.47486 162 SER A CA 1
ATOM 1214 C C . SER A 1 162 ? -0.21241 28.91432 -10.62092 1.000 54.14851 162 SER A C 1
ATOM 1215 O O . SER A 1 162 ? -0.32113 28.43460 -9.48947 1.000 56.90046 162 SER A O 1
ATOM 1218 N N . LEU A 1 163 ? -1.11520 29.73060 -11.16481 1.000 61.19802 163 LEU A N 1
ATOM 1219 C CA . LEU A 1 163 ? -2.33644 30.13777 -10.48113 1.000 59.99539 163 LEU A CA 1
ATOM 1220 C C . LEU A 1 163 ? -3.55803 29.76570 -11.30826 1.000 57.59756 163 LEU A C 1
ATOM 1221 O O . LEU A 1 163 ? -3.52573 29.81257 -12.54235 1.000 60.16982 163 LEU A O 1
ATOM 1226 N N . LEU A 1 164 ? -4.63675 29.40842 -10.61792 1.000 55.51714 164 LEU A N 1
ATOM 1227 C CA . LEU A 1 164 ? -5.93605 29.16776 -11.23274 1.000 51.23573 164 LEU A CA 1
ATOM 1228 C C . LEU A 1 164 ? -6.91894 30.21327 -10.72397 1.000 51.60242 164 LEU A C 1
ATOM 1229 O O . LEU A 1 164 ? -7.23642 30.24209 -9.52896 1.000 49.92673 164 LEU A O 1
ATOM 1234 N N . ARG A 1 165 ? -7.39345 31.06742 -11.62818 1.000 55.48440 165 ARG A N 1
ATOM 1235 C CA . ARG A 1 165 ? -8.34608 32.11676 -11.29957 1.000 56.58731 165 ARG A CA 1
ATOM 1236 C C . ARG A 1 165 ? -9.65561 31.87025 -12.03394 1.000 57.51606 165 ARG A C 1
ATOM 1237 O O . ARG A 1 165 ? -9.66984 31.33028 -13.14368 1.000 62.85977 165 ARG A O 1
ATOM 1245 N N . ALA A 1 166 ? -10.75772 32.28170 -11.40927 1.000 64.62232 166 ALA A N 1
ATOM 1246 C CA . ALA A 1 166 ? -12.09101 32.10676 -11.97316 1.000 59.50224 166 ALA A CA 1
ATOM 1247 C C . ALA A 1 166 ? -12.82817 33.43559 -11.93902 1.000 60.21468 166 ALA A C 1
ATOM 1248 O O . ALA A 1 166 ? -12.98571 34.03093 -10.86765 1.000 53.72322 166 ALA A O 1
ATOM 1250 N N . LYS A 1 167 ? -13.27147 33.90239 -13.11086 1.000 67.70303 167 LYS A N 1
ATOM 1251 C CA . LYS A 1 167 ? -14.14718 35.06968 -13.16402 1.000 67.98444 167 LYS A CA 1
ATOM 1252 C C . LYS A 1 167 ? -15.56926 34.73991 -12.73854 1.000 62.95927 167 LYS A C 1
ATOM 1253 O O . LYS A 1 167 ? -16.24896 35.59055 -12.15826 1.000 62.24699 167 LYS A O 1
ATOM 1259 N N . LYS A 1 168 ? -16.04480 33.53333 -13.03293 1.000 66.24604 168 LYS A N 1
ATOM 1260 C CA . LYS A 1 168 ? -17.42439 33.14916 -12.76022 1.000 71.34548 168 LYS A CA 1
ATOM 1261 C C . LYS A 1 168 ? -17.43546 31.87660 -11.92936 1.000 72.76698 168 LYS A C 1
ATOM 1262 O O . LYS A 1 168 ? -16.92049 30.84348 -12.36885 1.000 80.62049 168 LYS A O 1
ATOM 1276 N N . ARG A 1 170 ? -20.37568 29.68802 -9.61219 1.000 63.43448 170 ARG A N 1
ATOM 1277 C CA . ARG A 1 170 ? -21.77350 29.59557 -9.22355 1.000 64.30494 170 ARG A CA 1
ATOM 1278 C C . ARG A 1 170 ? -22.09850 28.16993 -8.79939 1.000 64.05633 170 ARG A C 1
ATOM 1279 O O . ARG A 1 170 ? -21.43099 27.21089 -9.19438 1.000 67.94120 170 ARG A O 1
ATOM 1295 N N . GLN A 1 172 ? -25.27708 25.29196 -8.49751 1.000 66.44565 172 GLN A N 1
ATOM 1296 C CA . GLN A 1 172 ? -26.60029 24.87606 -8.93831 1.000 67.40655 172 GLN A CA 1
ATOM 1297 C C . GLN A 1 172 ? -27.20821 23.94031 -7.90272 1.000 70.47690 172 GLN A C 1
ATOM 1298 O O . GLN A 1 172 ? -26.59102 22.93697 -7.53104 1.000 68.22620 172 GLN A O 1
ATOM 1304 N N . PHE A 1 173 ? -28.41407 24.27072 -7.44283 1.000 71.34047 173 PHE A N 1
ATOM 1305 C CA . PHE A 1 173 ? -29.12682 23.49105 -6.43671 1.000 68.18651 173 PHE A CA 1
ATOM 1306 C C . PHE A 1 173 ? -30.37362 22.88441 -7.06594 1.000 69.63126 173 PHE A C 1
ATOM 1307 O O . PHE A 1 173 ? -31.25749 23.61452 -7.53031 1.000 69.79662 173 PHE A O 1
ATOM 1315 N N . GLU A 1 174 ? -30.44395 21.55523 -7.07560 1.000 70.83927 174 GLU A N 1
ATOM 1316 C CA . GLU A 1 174 ? -31.61442 20.84725 -7.57396 1.000 72.48345 174 GLU A CA 1
ATOM 1317 C C . GLU A 1 174 ? -32.65061 20.75169 -6.46277 1.000 72.54139 174 GLU A C 1
ATOM 1318 O O . GLU A 1 174 ? -32.32228 20.38615 -5.32836 1.000 72.03231 174 GLU A O 1
ATOM 1324 N N . ARG A 1 175 ? -33.89647 21.07989 -6.79300 1.000 73.31669 175 ARG A N 1
ATOM 1325 C CA . ARG A 1 175 ? -34.96129 21.14460 -5.80219 1.000 73.47512 175 ARG A CA 1
ATOM 1326 C C . ARG A 1 175 ? -35.43814 19.74444 -5.43432 1.000 74.93373 175 ARG A C 1
ATOM 1327 O O . ARG A 1 175 ? -35.87985 18.98480 -6.30236 1.000 76.59911 175 ARG A O 1
ATOM 1335 N N . LYS A 1 176 ? -35.33326 19.39991 -4.14775 1.000 74.46028 176 LYS A N 1
ATOM 1336 C CA . LYS A 1 176 ? -36.12113 18.29334 -3.61370 1.000 75.88702 176 LYS A CA 1
ATOM 1337 C C . LYS A 1 176 ? -37.60429 18.58437 -3.76581 1.000 80.34470 176 LYS A C 1
ATOM 1338 O O . LYS A 1 176 ? -38.38494 17.72030 -4.18162 1.000 91.76673 176 LYS A O 1
ATOM 1344 N N . ASN A 1 177 ? -38.00276 19.80978 -3.44702 1.000 85.09643 177 ASN A N 1
ATOM 1345 C CA . ASN A 1 177 ? -39.39310 20.24251 -3.46098 1.000 79.81806 177 ASN A CA 1
ATOM 1346 C C . ASN A 1 177 ? -39.47488 21.47098 -4.35665 1.000 81.59308 177 ASN A C 1
ATOM 1347 O O . ASN A 1 177 ? -38.93504 22.52885 -4.01385 1.000 85.75445 177 ASN A O 1
ATOM 1352 N N . LYS A 1 178 ? -40.12302 21.32765 -5.50989 1.000 78.03922 178 LYS A N 1
ATOM 1353 C CA . LYS A 1 178 ? -40.33362 22.47819 -6.37275 1.000 77.87695 178 LYS A CA 1
ATOM 1354 C C . LYS A 1 178 ? -41.31926 23.44224 -5.71569 1.000 77.83519 178 LYS A C 1
ATOM 1355 O O . LYS A 1 178 ? -42.11471 23.06524 -4.85189 1.000 78.54981 178 LYS A O 1
ATOM 1361 N N . GLY A 1 179 ? -41.25000 24.70906 -6.12132 1.000 78.22666 179 GLY A N 1
ATOM 1362 C CA . GLY A 1 179 ? -42.00028 25.75678 -5.46979 1.000 76.91306 179 GLY A CA 1
ATOM 1363 C C . GLY A 1 179 ? -41.30591 26.38004 -4.27715 1.000 86.21177 179 GLY A C 1
ATOM 1364 O O . GLY A 1 179 ? -41.63723 27.51139 -3.90477 1.000 90.97431 179 GLY A O 1
ATOM 1365 N N . GLU A 1 180 ? -40.36026 25.67183 -3.66731 1.000 90.64341 180 GLU A N 1
ATOM 1366 C CA . GLU A 1 180 ? -39.50200 26.20669 -2.62180 1.000 82.48679 180 GLU A CA 1
ATOM 1367 C C . GLU A 1 180 ? -38.07715 26.32152 -3.14626 1.000 76.04672 180 GLU A C 1
ATOM 1368 O O . GLU A 1 180 ? -37.64147 25.52289 -3.97980 1.000 82.04233 180 GLU A O 1
ATOM 1374 N N . LEU A 1 181 ? -37.35548 27.32366 -2.65029 1.000 77.11297 181 LEU A N 1
ATOM 1375 C CA . LEU A 1 181 ? -36.00805 27.59110 -3.13549 1.000 74.72444 181 LEU A CA 1
ATOM 1376 C C . LEU A 1 181 ? -35.05206 26.46725 -2.75197 1.000 68.38408 181 LEU A C 1
ATOM 1377 O O . LEU A 1 181 ? -35.07558 25.96533 -1.62525 1.000 71.59772 181 LEU A O 1
ATOM 1382 N N . GLY A 1 182 ? -34.20297 26.07363 -3.70380 1.000 68.26577 182 GLY A N 1
ATOM 1383 C CA . GLY A 1 182 ? -33.23164 25.02861 -3.42992 1.000 70.78754 182 GLY A CA 1
ATOM 1384 C C . GLY A 1 182 ? -32.25646 25.39838 -2.33171 1.000 67.00724 182 GLY A C 1
ATOM 1385 O O . GLY A 1 182 ? -31.78241 24.52722 -1.59639 1.000 67.12933 182 GLY A O 1
ATOM 1386 N N . VAL A 1 183 ? -31.94589 26.68575 -2.20182 1.000 74.07273 183 VAL A N 1
ATOM 1387 C CA . VAL A 1 183 ? -31.08692 27.19566 -1.14092 1.000 72.14307 183 VAL A CA 1
ATOM 1388 C C . VAL A 1 183 ? -31.86234 28.25246 -0.36496 1.000 70.94249 183 VAL A C 1
ATOM 1389 O O . VAL A 1 183 ? -32.47989 29.14336 -0.95998 1.000 69.23435 183 VAL A O 1
ATOM 1393 N N . ASP A 1 184 ? -31.84872 28.13398 0.95917 1.000 74.40620 184 ASP A N 1
ATOM 1394 C CA . ASP A 1 184 ? -32.49718 29.08581 1.85815 1.000 76.51601 184 ASP A CA 1
ATOM 1395 C C . ASP A 1 184 ? -31.42432 30.04484 2.36185 1.000 81.79409 184 ASP A C 1
ATOM 1396 O O . ASP A 1 184 ? -30.71717 29.75073 3.32823 1.000 84.85887 184 ASP A O 1
ATOM 1401 N N . VAL A 1 185 ? -31.31345 31.20259 1.70620 1.000 80.67628 185 VAL A N 1
ATOM 1402 C CA . VAL A 1 185 ? -30.26876 32.16668 2.03486 1.000 79.39845 185 VAL A CA 1
ATOM 1403 C C . VAL A 1 185 ? -30.38695 32.69641 3.46318 1.000 81.22896 185 VAL A C 1
ATOM 1404 O O . VAL A 1 185 ? -29.41529 33.24719 3.99544 1.000 80.05332 185 VAL A O 1
ATOM 1408 N N . SER A 1 186 ? -31.53858 32.51851 4.11636 1.000 84.37349 186 SER A N 1
ATOM 1409 C CA . SER A 1 186 ? -31.67695 32.96782 5.49959 1.000 85.51333 186 SER A CA 1
ATOM 1410 C C . SER A 1 186 ? -30.66529 32.28298 6.41104 1.000 82.06108 186 SER A C 1
ATOM 1411 O O . SER A 1 186 ? -30.02204 32.93872 7.23859 1.000 75.96669 186 SER A O 1
ATOM 1414 N N . LYS A 1 187 ? -30.50088 30.96620 6.26687 1.000 81.57078 187 LYS A N 1
ATOM 1415 C CA . LYS A 1 187 ? -29.61367 30.18741 7.12365 1.000 78.52093 187 LYS A CA 1
ATOM 1416 C C . LYS A 1 187 ? -28.15383 30.22586 6.67531 1.000 71.86329 187 LYS A C 1
ATOM 1417 O O . LYS A 1 187 ? -27.39311 29.31182 7.01561 1.000 66.99511 187 LYS A O 1
ATOM 1423 N N . ILE A 1 188 ? -27.75441 31.24516 5.92140 1.000 72.18443 188 ILE A N 1
ATOM 1424 C CA . ILE A 1 188 ? -26.35869 31.48258 5.56816 1.000 70.08301 188 ILE A CA 1
ATOM 1425 C C . ILE A 1 188 ? -25.87482 32.59815 6.48654 1.000 65.01335 188 ILE A C 1
ATOM 1426 O O . ILE A 1 188 ? -26.14002 33.77965 6.24650 1.000 67.93216 188 ILE A O 1
ATOM 1431 N N . LYS A 1 189 ? -25.15657 32.22251 7.54441 1.000 58.46395 189 LYS A N 1
ATOM 1432 C CA . LYS A 1 189 ? -24.95774 33.13601 8.66305 1.000 67.02897 189 LYS A CA 1
ATOM 1433 C C . LYS A 1 189 ? -23.84829 34.14926 8.39575 1.000 79.57907 189 LYS A C 1
ATOM 1434 O O . LYS A 1 189 ? -24.04613 35.35387 8.59024 1.000 83.96092 189 LYS A O 1
ATOM 1440 N N . ASN A 1 190 ? -22.67194 33.69206 7.95090 1.000 65.51987 190 ASN A N 1
ATOM 1441 C CA . ASN A 1 190 ? -21.52552 34.59328 7.92991 1.000 56.69749 190 ASN A CA 1
ATOM 1442 C C . ASN A 1 190 ? -20.67642 34.32820 6.68311 1.000 55.54935 190 ASN A C 1
ATOM 1443 O O . ASN A 1 190 ? -19.58145 33.77566 6.73696 1.000 64.00986 190 ASN A O 1
ATOM 1448 N N . LEU A 1 191 ? -21.17043 34.76471 5.52369 1.000 57.21416 191 LEU A N 1
ATOM 1449 C CA . LEU A 1 191 ? -20.50636 34.47274 4.25628 1.000 55.65188 191 LEU A CA 1
ATOM 1450 C C . LEU A 1 191 ? -19.57561 35.61865 3.87011 1.000 59.37087 191 LEU A C 1
ATOM 1451 O O . LEU A 1 191 ? -20.04175 36.75697 3.72671 1.000 58.53408 191 LEU A O 1
ATOM 1456 N N . PRO A 1 192 ? -18.27362 35.37175 3.67484 1.000 63.38851 192 PRO A N 1
ATOM 1457 C CA . PRO A 1 192 ? -17.35029 36.48418 3.37595 1.000 56.69698 192 PRO A CA 1
ATOM 1458 C C . PRO A 1 192 ? -17.56864 37.14118 2.02251 1.000 57.31224 192 PRO A C 1
ATOM 1459 O O . PRO A 1 192 ? -17.12423 38.27926 1.83927 1.000 64.95973 192 PRO A O 1
ATOM 1463 N N . VAL A 1 193 ? -18.22523 36.47772 1.07246 1.000 64.64970 193 VAL A N 1
ATOM 1464 C CA . VAL A 1 193 ? -18.35314 36.99624 -0.28301 1.000 67.72546 193 VAL A CA 1
ATOM 1465 C C . VAL A 1 193 ? -19.83482 37.18896 -0.60410 1.000 64.53382 193 VAL A C 1
ATOM 1466 O O . VAL A 1 193 ? -20.71665 36.60128 0.02595 1.000 59.27621 193 VAL A O 1
ATOM 1470 N N . ASP A 1 194 ? -20.10148 38.04602 -1.58774 1.000 59.92517 194 ASP A N 1
ATOM 1471 C CA . ASP A 1 194 ? -21.45956 38.44836 -1.93473 1.000 66.30921 194 ASP A CA 1
ATOM 1472 C C . ASP A 1 194 ? -22.08314 37.44124 -2.89444 1.000 65.11021 194 ASP A C 1
ATOM 1473 O O . ASP A 1 194 ? -21.44469 37.02470 -3.86709 1.000 65.91696 194 ASP A O 1
ATOM 1478 N N . ALA A 1 195 ? -23.33241 37.05727 -2.62038 1.000 55.33125 195 ALA A N 1
ATOM 1479 C CA . ALA A 1 195 ? -24.02518 36.04863 -3.41069 1.000 54.36874 195 ALA A CA 1
ATOM 1480 C C . ALA A 1 195 ? -25.48603 36.42988 -3.61102 1.000 63.33009 195 ALA A C 1
ATOM 1481 O O . ALA A 1 195 ? -26.15669 36.87986 -2.67718 1.000 55.70772 195 ALA A O 1
ATOM 1483 N N . LYS A 1 196 ? -25.97027 36.22940 -4.83702 1.000 62.90415 196 LYS A N 1
ATOM 1484 C CA . LYS A 1 196 ? -27.33434 36.55537 -5.22705 1.000 61.33089 196 LYS A CA 1
ATOM 1485 C C . LYS A 1 196 ? -27.83681 35.47959 -6.18320 1.000 73.22029 196 LYS A C 1
ATOM 1486 O O . LYS A 1 196 ? -27.05218 34.79823 -6.84631 1.000 69.38137 196 LYS A O 1
ATOM 1492 N N . LEU A 1 197 ? -29.15878 35.33309 -6.25111 1.000 74.19457 197 LEU A N 1
ATOM 1493 C CA . LEU A 1 197 ? -29.77152 34.26522 -7.03319 1.000 77.01436 197 LEU A CA 1
ATOM 1494 C C . LEU A 1 197 ? -29.85407 34.61712 -8.51650 1.000 80.76903 197 LEU A C 1
ATOM 1495 O O . LEU A 1 197 ? -30.09121 35.77102 -8.88833 1.000 79.33991 197 LEU A O 1
ATOM 1500 N N . GLU A 1 198 ? -29.66850 33.60191 -9.35952 1.000 83.25246 198 GLU A N 1
ATOM 1501 C CA . GLU A 1 198 ? -29.74565 33.71716 -10.80856 1.000 84.55789 198 GLU A CA 1
ATOM 1502 C C . GLU A 1 198 ? -31.19096 33.55997 -11.28280 1.000 87.21185 198 GLU A C 1
ATOM 1503 O O . GLU A 1 198 ? -32.06069 33.08570 -10.55026 1.000 95.57636 198 GLU A O 1
ATOM 1509 N N . SER A 1 199 ? -31.43661 33.96878 -12.52773 1.000 85.25129 199 SER A N 1
ATOM 1510 C CA . SER A 1 199 ? -32.77132 33.88056 -13.11110 1.000 93.61540 199 SER A CA 1
ATOM 1511 C C . SER A 1 199 ? -33.21958 32.42867 -13.24880 1.000 95.80144 199 SER A C 1
ATOM 1512 O O . SER A 1 199 ? -32.42471 31.54249 -13.57024 1.000 100.15999 199 SER A O 1
ATOM 1515 N N . LYS A 1 200 ? -34.50691 32.18851 -13.00946 1.000 90.65059 200 LYS A N 1
ATOM 1516 C CA . LYS A 1 200 ? -35.06254 30.84536 -13.06701 1.000 90.16134 200 LYS A CA 1
ATOM 1517 C C . LYS A 1 200 ? -35.49801 30.50386 -14.49225 1.000 91.22368 200 LYS A C 1
ATOM 1518 O O . LYS A 1 200 ? -35.35588 31.30112 -15.42183 1.000 86.81258 200 LYS A O 1
ATOM 1524 N N . ILE A 1 201 ? -36.03266 29.29722 -14.66777 1.000 88.85383 201 ILE A N 1
ATOM 1525 C CA . ILE A 1 201 ? -36.49444 28.83717 -15.97511 1.000 85.17344 201 ILE A CA 1
ATOM 1526 C C . ILE A 1 201 ? -37.87499 28.19918 -15.84802 1.000 96.91008 201 ILE A C 1
ATOM 1527 O O . ILE A 1 201 ? -38.78620 28.49572 -16.62390 1.000 85.79624 201 ILE A O 1
ATOM 1532 N N . THR A 1 205 ? -35.96407 25.06827 -13.57395 1.000 81.00228 205 THR A N 1
ATOM 1533 C CA . THR A 1 205 ? -36.41695 23.89674 -12.83015 1.000 88.06754 205 THR A CA 1
ATOM 1534 C C . THR A 1 205 ? -35.58122 23.72593 -11.56282 1.000 85.44877 205 THR A C 1
ATOM 1535 O O . THR A 1 205 ? -35.94467 22.98268 -10.64902 1.000 80.21489 205 THR A O 1
ATOM 1539 N N . TYR A 1 206 ? -34.46091 24.44200 -11.51428 1.000 94.01000 206 TYR A N 1
ATOM 1540 C CA . TYR A 1 206 ? -33.49818 24.33025 -10.42905 1.000 83.46290 206 TYR A CA 1
ATOM 1541 C C . TYR A 1 206 ? -32.95916 25.71359 -10.09627 1.000 78.49382 206 TYR A C 1
ATOM 1542 O O . TYR A 1 206 ? -33.03038 26.64170 -10.90494 1.000 90.58498 206 TYR A O 1
ATOM 1551 N N . ASP A 1 207 ? -32.40133 25.84241 -8.89998 1.000 72.42019 207 ASP A N 1
ATOM 1552 C CA . ASP A 1 207 ? -31.92355 27.12759 -8.41404 1.000 77.65761 207 ASP A CA 1
ATOM 1553 C C . ASP A 1 207 ? -30.41991 27.25669 -8.61519 1.000 75.17779 207 ASP A C 1
ATOM 1554 O O . ASP A 1 207 ? -29.66843 26.30050 -8.40294 1.000 72.06420 207 ASP A O 1
ATOM 1559 N N . ARG A 1 208 ? -29.98845 28.44982 -9.01739 1.000 79.35590 208 ARG A N 1
ATOM 1560 C CA . ARG A 1 208 ? -28.58133 28.75220 -9.23279 1.000 66.37222 208 ARG A CA 1
ATOM 1561 C C . ARG A 1 208 ? -28.16444 29.89424 -8.31879 1.000 65.02908 208 ARG A C 1
ATOM 1562 O O . ARG A 1 208 ? -28.89128 30.88104 -8.17439 1.000 73.35208 208 ARG A O 1
ATOM 1570 N N . LEU A 1 209 ? -26.99144 29.75584 -7.70780 1.000 64.28100 209 LEU A N 1
ATOM 1571 C CA . LEU A 1 209 ? -26.46815 30.72741 -6.75645 1.000 63.14520 209 LEU A CA 1
ATOM 1572 C C . LEU A 1 209 ? -25.10757 31.19645 -7.24992 1.000 60.88447 209 LEU A C 1
ATOM 1573 O O . LEU A 1 209 ? -24.20764 30.37698 -7.45673 1.000 69.33239 209 LEU A O 1
ATOM 1578 N N . VAL A 1 210 ? -24.95605 32.50714 -7.43675 1.000 59.81789 210 VAL A N 1
ATOM 1579 C CA . VAL A 1 210 ? -23.74868 33.07636 -8.02574 1.000 60.93340 210 VAL A CA 1
ATOM 1580 C C . VAL A 1 210 ? -23.00474 33.88744 -6.97300 1.000 59.96414 210 VAL A C 1
ATOM 1581 O O . VAL A 1 210 ? -23.60885 34.50601 -6.09063 1.000 52.24019 210 VAL A O 1
ATOM 1585 N N . PHE A 1 211 ? -21.67702 33.88101 -7.07377 1.000 61.91312 211 PHE A N 1
ATOM 1586 C CA . PHE A 1 211 ? -20.79840 34.60017 -6.15917 1.000 61.45010 211 PHE A CA 1
ATOM 1587 C C . PHE A 1 211 ? -19.97646 35.60865 -6.94968 1.000 68.87357 211 PHE A C 1
ATOM 1588 O O . PHE A 1 211 ? -19.36520 35.25437 -7.96338 1.000 68.36760 211 PHE A O 1
ATOM 1596 N N . GLU A 1 212 ? -19.95625 36.85684 -6.48607 1.000 71.49856 212 GLU A N 1
ATOM 1597 C CA . GLU A 1 212 ? -19.27035 37.91022 -7.22328 1.000 72.46984 212 GLU A CA 1
ATOM 1598 C C . GLU A 1 212 ? -17.75892 37.76917 -7.09159 1.000 71.66247 212 GLU A C 1
ATOM 1599 O O . GLU A 1 212 ? -17.23355 37.48831 -6.01135 1.000 68.92598 212 GLU A O 1
ATOM 1605 N N . THR A 1 213 ? -17.06250 37.96583 -8.20586 1.000 70.65686 213 THR A N 1
ATOM 1606 C CA . THR A 1 213 ? -15.62069 37.82067 -8.30909 1.000 66.58953 213 THR A CA 1
ATOM 1607 C C . THR A 1 213 ? -15.02266 39.05076 -8.97699 1.000 72.49156 213 THR A C 1
ATOM 1608 O O . THR A 1 213 ? -15.70545 39.74002 -9.74257 1.000 66.36221 213 THR A O 1
ATOM 1612 N N . PRO A 1 214 ? -13.74312 39.35903 -8.70058 1.000 75.09839 214 PRO A N 1
ATOM 1613 C CA . PRO A 1 214 ? -13.07614 40.50175 -9.33803 1.000 68.32037 214 PRO A CA 1
ATOM 1614 C C . PRO A 1 214 ? -12.87045 40.29880 -10.83683 1.000 71.68991 214 PRO A C 1
ATOM 1615 O O . PRO A 1 214 ? -12.11951 41.06151 -11.44547 1.000 67.92109 214 PRO A O 1
ATOM 1619 N N . ILE A 1 218 ? -11.26395 35.39157 -8.73675 1.000 54.35946 218 ILE A N 1
ATOM 1620 C CA . ILE A 1 218 ? -10.50781 35.13696 -7.51628 1.000 65.59713 218 ILE A CA 1
ATOM 1621 C C . ILE A 1 218 ? -9.34090 34.19494 -7.79651 1.000 64.95620 218 ILE A C 1
ATOM 1622 O O . ILE A 1 218 ? -8.82769 34.13962 -8.90773 1.000 61.34786 218 ILE A O 1
ATOM 1627 N N . VAL A 1 219 ? -8.91853 33.46134 -6.77166 1.000 59.18781 219 VAL A N 1
ATOM 1628 C CA . VAL A 1 219 ? -7.90675 32.42150 -6.90162 1.000 54.13948 219 VAL A CA 1
ATOM 1629 C C . VAL A 1 219 ? -8.43633 31.17531 -6.20876 1.000 57.67355 219 VAL A C 1
ATOM 1630 O O . VAL A 1 219 ? -8.73157 31.20881 -5.00761 1.000 57.20931 219 VAL A O 1
ATOM 1634 N N . PHE A 1 220 ? -8.56793 30.08148 -6.96350 1.000 58.09229 220 PHE A N 1
ATOM 1635 C CA . PHE A 1 220 ? -9.02722 28.81910 -6.40667 1.000 53.23965 220 PHE A CA 1
ATOM 1636 C C . PHE A 1 220 ? -8.01521 27.68491 -6.52358 1.000 47.73116 220 PHE A C 1
ATOM 1637 O O . PHE A 1 220 ? -8.17427 26.67418 -5.82999 1.000 45.85405 220 PHE A O 1
ATOM 1645 N N . GLY A 1 221 ? -6.97814 27.82153 -7.35195 1.000 47.02916 221 GLY A N 1
ATOM 1646 C CA . GLY A 1 221 ? -5.96376 26.78739 -7.47046 1.000 48.65904 221 GLY A CA 1
ATOM 1647 C C . GLY A 1 221 ? -4.53992 27.31049 -7.54458 1.000 48.68300 221 GLY A C 1
ATOM 1648 O O . GLY A 1 221 ? -4.27612 28.32993 -8.19143 1.000 48.04310 221 GLY A O 1
ATOM 1649 N N . VAL A 1 222 ? -3.60784 26.62678 -6.87915 1.000 45.08351 222 VAL A N 1
ATOM 1650 C CA . VAL A 1 222 ? -2.19503 26.98305 -6.92538 1.000 42.51508 222 VAL A CA 1
ATOM 1651 C C . VAL A 1 222 ? -1.37878 25.73169 -7.21020 1.000 46.30119 222 VAL A C 1
ATOM 1652 O O . VAL A 1 222 ? -1.73019 24.62482 -6.78916 1.000 44.05200 222 VAL A O 1
ATOM 1656 N N . LYS A 1 223 ? -0.28272 25.91554 -7.94008 1.000 47.67169 223 LYS A N 1
ATOM 1657 C CA . LYS A 1 223 ? 0.70552 24.86982 -8.17976 1.000 45.84457 223 LYS A CA 1
ATOM 1658 C C . LYS A 1 223 ? 1.94850 25.22232 -7.37255 1.000 41.44383 223 LYS A C 1
ATOM 1659 O O . LYS A 1 223 ? 2.60987 26.22937 -7.64979 1.000 45.81816 223 LYS A O 1
ATOM 1665 N N . LEU A 1 224 ? 2.25560 24.40479 -6.37021 1.000 38.60122 224 LEU A N 1
ATOM 1666 C CA . LEU A 1 224 ? 3.39025 24.63202 -5.48475 1.000 39.96552 224 LEU A CA 1
ATOM 1667 C C . LEU A 1 224 ? 4.45770 23.58422 -5.76606 1.000 44.54013 224 LEU A C 1
ATOM 1668 O O . LEU A 1 224 ? 4.19005 22.37989 -5.68175 1.000 45.69053 224 LEU A O 1
ATOM 1673 N N . VAL A 1 225 ? 5.65708 24.04573 -6.10629 1.000 43.42050 225 VAL A N 1
ATOM 1674 C CA . VAL A 1 225 ? 6.81687 23.18906 -6.31094 1.000 36.75614 225 VAL A CA 1
ATOM 1675 C C . VAL A 1 225 ? 7.83517 23.51514 -5.23193 1.000 36.42039 225 VAL A C 1
ATOM 1676 O O . VAL A 1 225 ? 8.06441 24.68938 -4.91898 1.000 36.46608 225 VAL A O 1
ATOM 1680 N N . ARG A 1 226 ? 8.44383 22.47847 -4.66366 1.000 38.99774 226 ARG A N 1
ATOM 1681 C CA . ARG A 1 226 ? 9.42088 22.68166 -3.60370 1.000 39.46186 226 ARG A CA 1
ATOM 1682 C C . ARG A 1 226 ? 10.67805 23.33989 -4.15584 1.000 35.70267 226 ARG A C 1
ATOM 1683 O O . ARG A 1 226 ? 11.13488 23.01869 -5.25610 1.000 39.61975 226 ARG A O 1
ATOM 1691 N N . LEU A 1 227 ? 11.22258 24.28327 -3.38916 1.000 37.64240 227 LEU A N 1
ATOM 1692 C CA . LEU A 1 227 ? 12.49994 24.92149 -3.69043 1.000 43.31956 227 LEU A CA 1
ATOM 1693 C C . LEU A 1 227 ? 13.55192 24.27093 -2.79963 1.000 43.20095 227 LEU A C 1
ATOM 1694 O O . LEU A 1 227 ? 13.54712 24.46790 -1.57952 1.000 41.24536 227 LEU A O 1
ATOM 1699 N N . PHE A 1 228 ? 14.44884 23.49490 -3.40399 1.000 39.99601 228 PHE A N 1
ATOM 1700 C CA . PHE A 1 228 ? 15.36214 22.65499 -2.64406 1.000 49.59881 228 PHE A CA 1
ATOM 1701 C C . PHE A 1 228 ? 16.74746 22.67457 -3.27431 1.000 51.34785 228 PHE A C 1
ATOM 1702 O O . PHE A 1 228 ? 16.94561 23.15937 -4.39208 1.000 53.82850 228 PHE A O 1
ATOM 1710 N N . PHE A 1 229 ? 17.71241 22.14523 -2.52489 1.000 50.36521 229 PHE A N 1
ATOM 1711 C CA . PHE A 1 229 ? 19.05650 21.87736 -3.01940 1.000 45.22343 229 PHE A CA 1
ATOM 1712 C C . PHE A 1 229 ? 19.16662 20.40111 -3.37907 1.000 43.63480 229 PHE A C 1
ATOM 1713 O O . PHE A 1 229 ? 18.79415 19.53394 -2.58113 1.000 52.41155 229 PHE A O 1
ATOM 1721 N N . SER A 1 230 ? 19.67960 20.12004 -4.57390 1.000 44.19052 230 SER A N 1
ATOM 1722 C CA . SER A 1 230 ? 19.83512 18.74955 -5.04289 1.000 47.88245 230 SER A CA 1
ATOM 1723 C C . SER A 1 230 ? 21.00952 18.08390 -4.32132 1.000 49.20174 230 SER A C 1
ATOM 1724 O O . SER A 1 230 ? 21.63245 18.66136 -3.42546 1.000 46.02579 230 SER A O 1
ATOM 1727 N N . ASP A 1 231 ? 21.32637 16.84582 -4.71145 1.000 54.30744 231 ASP A N 1
ATOM 1728 C CA . ASP A 1 231 ? 22.36294 16.09262 -4.00920 1.000 58.76027 231 ASP A CA 1
ATOM 1729 C C . ASP A 1 231 ? 23.74426 16.69751 -4.22860 1.000 54.44250 231 ASP A C 1
ATOM 1730 O O . ASP A 1 231 ? 24.57172 16.71138 -3.31011 1.000 54.95542 231 ASP A O 1
ATOM 1735 N N . ASN A 1 232 ? 24.01697 17.20121 -5.43025 1.000 49.77880 232 ASN A N 1
ATOM 1736 C CA . ASN A 1 232 ? 25.25272 17.93784 -5.65982 1.000 57.33101 232 ASN A CA 1
ATOM 1737 C C . ASN A 1 232 ? 25.18241 19.37318 -5.15867 1.000 61.93124 232 ASN A C 1
ATOM 1738 O O . ASN A 1 232 ? 26.15712 20.11469 -5.31554 1.000 56.97153 232 ASN A O 1
ATOM 1743 N N . GLY A 1 233 ? 24.05726 19.78429 -4.58029 1.000 61.41641 233 GLY A N 1
ATOM 1744 C CA . GLY A 1 233 ? 23.96630 21.07776 -3.93669 1.000 59.07910 233 GLY A CA 1
ATOM 1745 C C . GLY A 1 233 ? 23.55598 22.22474 -4.82659 1.000 51.59978 233 GLY A C 1
ATOM 1746 O O . GLY A 1 233 ? 23.90443 23.37438 -4.53482 1.000 47.16599 233 GLY A O 1
ATOM 1747 N N . ILE A 1 234 ? 22.81339 21.95774 -5.89511 1.000 50.83895 234 ILE A N 1
ATOM 1748 C CA . ILE A 1 234 ? 22.42204 22.98004 -6.85613 1.000 50.06259 234 ILE A CA 1
ATOM 1749 C C . ILE A 1 234 ? 21.00583 23.43804 -6.54071 1.000 46.23083 234 ILE A C 1
ATOM 1750 O O . ILE A 1 234 ? 20.09012 22.61599 -6.41383 1.000 46.75893 234 ILE A O 1
ATOM 1755 N N . LEU A 1 235 ? 20.83187 24.74980 -6.40430 1.000 52.63849 235 LEU A N 1
ATOM 1756 C CA . LEU A 1 235 ? 19.51343 25.33655 -6.20689 1.000 48.35963 235 LEU A CA 1
ATOM 1757 C C . LEU A 1 235 ? 18.63276 25.06484 -7.41882 1.000 50.57025 235 LEU A C 1
ATOM 1758 O O . LEU A 1 235 ? 18.97987 25.44741 -8.54112 1.000 50.20813 235 LEU A O 1
ATOM 1763 N N . THR A 1 236 ? 17.49271 24.41033 -7.19596 1.000 44.56223 236 THR A N 1
ATOM 1764 C CA . THR A 1 236 ? 16.63433 24.00550 -8.30178 1.000 43.62503 236 THR A CA 1
ATOM 1765 C C . THR A 1 236 ? 15.25005 23.64736 -7.78093 1.000 44.76354 236 THR A C 1
ATOM 1766 O O . THR A 1 236 ? 15.01522 23.55263 -6.57380 1.000 44.81234 236 THR A O 1
ATOM 1770 N N . ILE A 1 237 ? 14.33434 23.44626 -8.72751 1.000 41.95745 237 ILE A N 1
ATOM 1771 C CA . ILE A 1 237 ? 13.02575 22.85708 -8.47598 1.000 38.68477 237 ILE A CA 1
ATOM 1772 C C . ILE A 1 237 ? 12.87387 21.50566 -9.14990 1.000 39.70624 237 ILE A C 1
ATOM 1773 O O . ILE A 1 237 ? 11.80678 20.88359 -9.03912 1.000 42.49695 237 ILE A O 1
ATOM 1778 N N . ASP A 1 238 ? 13.90526 21.03217 -9.84706 1.000 43.46929 238 ASP A N 1
ATOM 1779 C CA . ASP A 1 238 ? 13.85684 19.79186 -10.61085 1.000 45.43282 238 ASP A CA 1
ATOM 1780 C C . ASP A 1 238 ? 14.54565 18.67543 -9.83864 1.000 42.27404 238 ASP A C 1
ATOM 1781 O O . ASP A 1 238 ? 15.68274 18.83837 -9.38391 1.000 43.97883 238 ASP A O 1
ATOM 1786 N N . LYS A 1 239 ? 13.86270 17.53713 -9.70681 1.000 44.21956 239 LYS A N 1
ATOM 1787 C CA . LYS A 1 239 ? 14.48208 16.38908 -9.05768 1.000 47.43953 239 LYS A CA 1
ATOM 1788 C C . LYS A 1 239 ? 15.56655 15.75398 -9.91983 1.000 44.31892 239 LYS A C 1
ATOM 1789 O O . LYS A 1 239 ? 16.46124 15.09568 -9.38101 1.000 47.29724 239 LYS A O 1
ATOM 1795 N N . LYS A 1 240 ? 15.51294 15.93822 -11.23753 1.000 44.80676 240 LYS A N 1
ATOM 1796 C CA . LYS A 1 240 ? 16.54076 15.44685 -12.15441 1.000 42.53548 240 LYS A CA 1
ATOM 1797 C C . LYS A 1 240 ? 17.54587 16.53370 -12.50982 1.000 47.37722 240 LYS A C 1
ATOM 1798 O O . LYS A 1 240 ? 18.00415 16.61465 -13.65275 1.000 54.32554 240 LYS A O 1
ATOM 1804 N N . GLN A 1 241 ? 17.90322 17.38128 -11.54226 1.000 50.00873 241 GLN A N 1
ATOM 1805 C CA . GLN A 1 241 ? 18.86154 18.45337 -11.79534 1.000 48.02553 241 GLN A CA 1
ATOM 1806 C C . GLN A 1 241 ? 20.23039 17.89296 -12.15640 1.000 43.79753 241 GLN A C 1
ATOM 1807 O O . GLN A 1 241 ? 20.75974 18.15341 -13.24270 1.000 44.78835 241 GLN A O 1
ATOM 1813 N N . ASP A 1 242 ? 20.81486 17.11450 -11.25368 1.000 44.58658 242 ASP A N 1
ATOM 1814 C CA . ASP A 1 242 ? 22.16338 16.57832 -11.40921 1.000 48.61447 242 ASP A CA 1
ATOM 1815 C C . ASP A 1 242 ? 22.27180 15.51321 -12.48228 1.000 46.95773 242 ASP A C 1
ATOM 1816 O O . ASP A 1 242 ? 23.36337 14.95563 -12.60834 1.000 48.36319 242 ASP A O 1
ATOM 1821 N N . PHE A 1 243 ? 21.22200 15.21041 -13.24153 1.000 46.37453 243 PHE A N 1
ATOM 1822 C CA . PHE A 1 243 ? 21.34685 14.29263 -14.36293 1.000 47.40423 243 PHE A CA 1
ATOM 1823 C C . PHE A 1 243 ? 22.20929 14.90236 -15.46170 1.000 47.95167 243 PHE A C 1
ATOM 1824 O O . PHE A 1 243 ? 22.39543 16.11932 -15.54192 1.000 47.31034 243 PHE A O 1
ATOM 1832 N N . ASN A 1 244 ? 22.73065 14.03716 -16.32491 1.000 49.31946 244 ASN A N 1
ATOM 1833 C CA . ASN A 1 244 ? 23.27084 14.51088 -17.58833 1.000 52.25862 244 ASN A CA 1
ATOM 1834 C C . ASN A 1 244 ? 22.11899 14.97857 -18.46710 1.000 56.47070 244 ASN A C 1
ATOM 1835 O O . ASN A 1 244 ? 21.08056 14.32000 -18.55874 1.000 60.95541 244 ASN A O 1
ATOM 1840 N N . ARG A 1 245 ? 22.29337 16.13186 -19.10013 1.000 56.11759 245 ARG A N 1
ATOM 1841 C CA . ARG A 1 245 ? 21.18385 16.78777 -19.78062 1.000 59.69133 245 ARG A CA 1
ATOM 1842 C C . ARG A 1 245 ? 20.96990 16.18695 -21.16587 1.000 58.61668 245 ARG A C 1
ATOM 1843 O O . ARG A 1 245 ? 21.89413 16.14133 -21.98394 1.000 54.58118 245 ARG A O 1
ATOM 1851 N N . VAL A 1 246 ? 19.74702 15.72798 -21.42118 1.000 66.13358 246 VAL A N 1
ATOM 1852 C CA . VAL A 1 246 ? 19.33355 15.19849 -22.71338 1.000 67.42954 246 VAL A CA 1
ATOM 1853 C C . VAL A 1 246 ? 18.18006 16.05103 -23.22493 1.000 67.64647 246 VAL A C 1
ATOM 1854 O O . VAL A 1 246 ? 17.46023 16.67957 -22.44335 1.000 69.53581 246 VAL A O 1
ATOM 1858 N N . LEU A 1 247 ? 18.01369 16.08521 -24.54966 1.000 72.00505 247 LEU A N 1
ATOM 1859 C CA . LEU A 1 247 ? 16.96425 16.91031 -25.14119 1.000 73.09250 247 LEU A CA 1
ATOM 1860 C C . LEU A 1 247 ? 15.56903 16.40270 -24.80074 1.000 72.90754 247 LEU A C 1
ATOM 1861 O O . LEU A 1 247 ? 14.62247 17.19441 -24.75668 1.000 76.84338 247 LEU A O 1
ATOM 1866 N N . GLY A 1 248 ? 15.41039 15.10323 -24.57334 1.000 73.16897 248 GLY A N 1
ATOM 1867 C CA . GLY A 1 248 ? 14.10772 14.59777 -24.19130 1.000 71.87827 248 GLY A CA 1
ATOM 1868 C C . GLY A 1 248 ? 13.78031 14.70282 -22.72051 1.000 74.87084 248 GLY A C 1
ATOM 1869 O O . GLY A 1 248 ? 12.71620 14.24440 -22.29602 1.000 81.70753 248 GLY A O 1
ATOM 1870 N N . GLU A 1 249 ? 14.66293 15.31244 -21.93185 1.000 79.97396 249 GLU A N 1
ATOM 1871 C CA . GLU A 1 249 ? 14.51768 15.31108 -20.48227 1.000 78.92459 249 GLU A CA 1
ATOM 1872 C C . GLU A 1 249 ? 13.25209 16.04016 -20.05147 1.000 83.08135 249 GLU A C 1
ATOM 1873 O O . GLU A 1 249 ? 12.99728 17.17507 -20.46492 1.000 86.28980 249 GLU A O 1
ATOM 1879 N N . ASN A 1 250 ? 12.45782 15.37710 -19.22041 1.000 81.16941 250 ASN A N 1
ATOM 1880 C CA . ASN A 1 250 ? 11.32803 16.01022 -18.56326 1.000 82.56831 250 ASN A CA 1
ATOM 1881 C C . ASN A 1 250 ? 11.74508 16.49043 -17.17875 1.000 72.43551 250 ASN A C 1
ATOM 1882 O O . ASN A 1 250 ? 12.59372 15.88351 -16.52070 1.000 69.54385 250 ASN A O 1
ATOM 1895 N N . ALA A 1 252 ? 11.16013 16.68737 -13.45758 1.000 51.09719 252 ALA A N 1
ATOM 1896 C CA . ALA A 1 252 ? 10.46308 15.98643 -12.38263 1.000 51.50742 252 ALA A CA 1
ATOM 1897 C C . ALA A 1 252 ? 10.33713 16.93995 -11.20383 1.000 45.30288 252 ALA A C 1
ATOM 1898 O O . ALA A 1 252 ? 11.26978 17.09387 -10.41265 1.000 47.93902 252 ALA A O 1
ATOM 1900 N N . LEU A 1 253 ? 9.18185 17.58262 -11.08258 1.000 44.06771 253 LEU A N 1
ATOM 1901 C CA . LEU A 1 253 ? 8.99066 18.57025 -10.03585 1.000 39.66184 253 LEU A CA 1
ATOM 1902 C C . LEU A 1 253 ? 8.65355 17.89969 -8.71123 1.000 39.58614 253 LEU A C 1
ATOM 1903 O O . LEU A 1 253 ? 8.12064 16.78838 -8.66572 1.000 44.73815 253 LEU A O 1
ATOM 1908 N N . ASN A 1 254 ? 8.98322 18.59340 -7.62294 1.000 44.94269 254 ASN A N 1
ATOM 1909 C CA . ASN A 1 254 ? 8.63831 18.15113 -6.27394 1.000 41.90275 254 ASN A CA 1
ATOM 1910 C C . ASN A 1 254 ? 7.33475 18.84700 -5.89346 1.000 39.01601 254 ASN A C 1
ATOM 1911 O O . ASN A 1 254 ? 7.31328 19.87706 -5.21963 1.000 44.93255 254 ASN A O 1
ATOM 1916 N N . LEU A 1 255 ? 6.22842 18.26839 -6.35350 1.000 43.97660 255 LEU A N 1
ATOM 1917 C CA . LEU A 1 255 ? 4.91278 18.88143 -6.21958 1.000 39.63727 255 LEU A CA 1
ATOM 1918 C C . LEU A 1 255 ? 4.31983 18.62623 -4.83905 1.000 41.04927 255 LEU A C 1
ATOM 1919 O O . LEU A 1 255 ? 4.48221 17.54542 -4.26354 1.000 37.97825 255 LEU A O 1
ATOM 1924 N N . PHE A 1 256 ? 3.62334 19.63436 -4.30583 1.000 33.54519 256 PHE A N 1
ATOM 1925 C CA . PHE A 1 256 ? 2.96385 19.46394 -3.01471 1.000 36.52510 256 PHE A CA 1
ATOM 1926 C C . PHE A 1 256 ? 1.75879 18.53692 -3.09507 1.000 41.65353 256 PHE A C 1
ATOM 1927 O O . PHE A 1 256 ? 1.36362 17.96690 -2.07264 1.000 48.24671 256 PHE A O 1
ATOM 1935 N N . THR A 1 257 ? 1.15918 18.38178 -4.27682 1.000 33.62133 257 THR A N 1
ATOM 1936 C CA . THR A 1 257 ? 0.13069 17.36599 -4.44983 1.000 34.07557 257 THR A CA 1
ATOM 1937 C C . THR A 1 257 ? 0.69602 15.96173 -4.29523 1.000 43.10986 257 THR A C 1
ATOM 1938 O O . THR A 1 257 ? -0.05174 15.03110 -3.97625 1.000 58.69534 257 THR A O 1
ATOM 1942 N N . GLU A 1 258 ? 1.99871 15.78997 -4.51609 1.000 44.18286 258 GLU A N 1
ATOM 1943 C CA . GLU A 1 258 ? 2.65943 14.50859 -4.31314 1.000 38.16461 258 GLU A CA 1
ATOM 1944 C C . GLU A 1 258 ? 3.03768 14.25578 -2.86130 1.000 36.69235 258 GLU A C 1
ATOM 1945 O O . GLU A 1 258 ? 3.38565 13.11952 -2.52284 1.000 40.75289 258 GLU A O 1
ATOM 1951 N N . ILE A 1 259 ? 2.99462 15.27516 -2.00692 1.000 35.92908 259 ILE A N 1
ATOM 1952 C CA . ILE A 1 259 ? 3.39095 15.11593 -0.61022 1.000 37.08961 259 ILE A CA 1
ATOM 1953 C C . ILE A 1 259 ? 2.30981 14.31227 0.10436 1.000 41.98005 259 ILE A C 1
ATOM 1954 O O . ILE A 1 259 ? 1.17883 14.78028 0.25908 1.000 55.89345 259 ILE A O 1
ATOM 1959 N N . GLN A 1 260 ? 2.65833 13.10991 0.55304 1.000 55.19805 260 GLN A N 1
ATOM 1960 C CA . GLN A 1 260 ? 1.68278 12.23805 1.19171 1.000 49.52687 260 GLN A CA 1
ATOM 1961 C C . GLN A 1 260 ? 1.37906 12.72125 2.60202 1.000 51.60054 260 GLN A C 1
ATOM 1962 O O . GLN A 1 260 ? 2.25412 13.23382 3.30375 1.000 47.74168 260 GLN A O 1
ATOM 1968 N N . ASP A 1 261 ? 0.12528 12.55637 3.01361 1.000 61.84594 261 ASP A N 1
ATOM 1969 C CA . ASP A 1 261 ? -0.34924 13.03231 4.30488 1.000 62.80727 261 ASP A CA 1
ATOM 1970 C C . ASP A 1 261 ? -0.96480 11.86671 5.06301 1.000 69.46846 261 ASP A C 1
ATOM 1971 O O . ASP A 1 261 ? -1.96321 11.28866 4.61850 1.000 72.82201 261 ASP A O 1
ATOM 1976 N N . ALA A 1 262 ? -0.36464 11.51878 6.19699 1.000 62.25349 262 ALA A N 1
ATOM 1977 C CA . ALA A 1 262 ? -0.97630 10.55108 7.09496 1.000 62.52346 262 ALA A CA 1
ATOM 1978 C C . ALA A 1 262 ? -2.25305 11.13729 7.68513 1.000 69.68040 262 ALA A C 1
ATOM 1979 O O . ALA A 1 262 ? -2.24923 12.25349 8.21366 1.000 72.68838 262 ALA A O 1
ATOM 1981 N N . GLY A 1 263 ? -3.34793 10.38701 7.59272 1.000 65.78312 263 GLY A N 1
ATOM 1982 C CA . GLY A 1 263 ? -4.63491 10.88670 8.03657 1.000 66.47074 263 GLY A CA 1
ATOM 1983 C C . GLY A 1 263 ? -4.80511 10.94650 9.54085 1.000 58.68995 263 GLY A C 1
ATOM 1984 O O . GLY A 1 263 ? -5.72250 10.32474 10.08702 1.000 64.27843 263 GLY A O 1
ATOM 1985 N N . PHE A 1 264 ? -3.93409 11.68907 10.22282 1.000 47.48598 264 PHE A N 1
ATOM 1986 C CA . PHE A 1 264 ? -4.05516 11.83957 11.66648 1.000 49.22108 264 PHE A CA 1
ATOM 1987 C C . PHE A 1 264 ? -5.29788 12.65165 11.99981 1.000 51.76460 264 PHE A C 1
ATOM 1988 O O . PHE A 1 264 ? -5.52087 13.72527 11.43107 1.000 59.45865 264 PHE A O 1
ATOM 1996 N N . ILE A 1 265 ? -6.10855 12.14221 12.92012 1.000 45.65381 265 ILE A N 1
ATOM 1997 C CA . ILE A 1 265 ? -7.30708 12.84848 13.35180 1.000 51.02619 265 ILE A CA 1
ATOM 1998 C C . ILE A 1 265 ? -7.03412 13.48659 14.70429 1.000 49.28292 265 ILE A C 1
ATOM 1999 O O . ILE A 1 265 ? -6.26942 12.96499 15.52647 1.000 45.11996 265 ILE A O 1
ATOM 2004 N N . GLU A 1 266 ? -7.66439 14.63716 14.93169 1.000 57.13442 266 GLU A N 1
ATOM 2005 C CA . GLU A 1 266 ? -7.42503 15.46496 16.10662 1.000 63.91048 266 GLU A CA 1
ATOM 2006 C C . GLU A 1 266 ? -8.72897 15.60842 16.87932 1.000 57.92812 266 GLU A C 1
ATOM 2007 O O . GLU A 1 266 ? -9.73924 16.05158 16.32232 1.000 53.85845 266 GLU A O 1
ATOM 2013 N N . VAL A 1 267 ? -8.70523 15.23637 18.15535 1.000 58.49483 267 VAL A N 1
ATOM 2014 C CA . VAL A 1 267 ? -9.87887 15.28041 19.02044 1.000 50.99307 267 VAL A CA 1
ATOM 2015 C C . VAL A 1 267 ? -9.61907 16.32417 20.09726 1.000 56.95915 267 VAL A C 1
ATOM 2016 O O . VAL A 1 267 ? -8.84491 16.08719 21.03296 1.000 61.25509 267 VAL A O 1
ATOM 2020 N N . THR A 1 268 ? -10.26148 17.48000 19.97290 1.000 63.68247 268 THR A N 1
ATOM 2021 C CA . THR A 1 268 ? -10.08777 18.54835 20.95079 1.000 74.33526 268 THR A CA 1
ATOM 2022 C C . THR A 1 268 ? -11.08555 18.39482 22.09206 1.000 71.78172 268 THR A C 1
ATOM 2023 O O . THR A 1 268 ? -12.25083 18.76742 21.95849 1.000 74.38363 268 THR A O 1
ATOM 2028 N N . SER B 1 1 ? -3.06396 15.45452 0.59895 1.000 59.94901 1 SER B N 1
ATOM 2029 C CA . SER B 1 1 ? -3.03734 14.16687 -0.09036 1.000 81.56082 1 SER B CA 1
ATOM 2030 C C . SER B 1 1 ? -3.30716 13.01529 0.87819 1.000 85.16129 1 SER B C 1
ATOM 2031 O O . SER B 1 1 ? -3.95870 13.19945 1.90859 1.000 88.47391 1 SER B O 1
ATOM 2034 N N . GLU B 1 2 ? -2.81076 11.82732 0.54201 1.000 75.08413 2 GLU B N 1
ATOM 2035 C CA . GLU B 1 2 ? -3.00846 10.65682 1.39273 1.000 75.55552 2 GLU B CA 1
ATOM 2036 C C . GLU B 1 2 ? -1.88829 9.62901 1.23323 1.000 70.61477 2 GLU B C 1
ATOM 2037 O O . GLU B 1 2 ? -1.35326 9.43395 0.14172 1.000 65.87291 2 GLU B O 1
ATOM 2066 N N . ASN B 1 4 ? 0.56894 6.48563 0.88750 1.000 63.68289 4 ASN B N 1
ATOM 2067 C CA . ASN B 1 4 ? 0.67570 5.32167 0.01498 1.000 63.60289 4 ASN B CA 1
ATOM 2068 C C . ASN B 1 4 ? 1.45849 4.20668 0.69717 1.000 62.46168 4 ASN B C 1
ATOM 2069 O O . ASN B 1 4 ? 1.68179 3.14930 0.10912 1.000 63.59567 4 ASN B O 1
ATOM 2074 N N . ASP B 1 5 ? 1.87958 4.45200 1.93398 1.000 60.27802 5 ASP B N 1
ATOM 2075 C CA . ASP B 1 5 ? 2.67119 3.46523 2.65111 1.000 54.46492 5 ASP B CA 1
ATOM 2076 C C . ASP B 1 5 ? 1.82295 2.22561 2.92189 1.000 58.48444 5 ASP B C 1
ATOM 2077 O O . ASP B 1 5 ? 0.63721 2.34647 3.25421 1.000 59.35111 5 ASP B O 1
ATOM 2082 N N . PRO B 1 6 ? 2.38752 1.02321 2.78223 1.000 62.17088 6 PRO B N 1
ATOM 2083 C CA . PRO B 1 6 ? 1.57372 -0.19162 2.95925 1.000 58.48660 6 PRO B CA 1
ATOM 2084 C C . PRO B 1 6 ? 0.95760 -0.32112 4.34043 1.000 50.95828 6 PRO B C 1
ATOM 2085 O O . PRO B 1 6 ? -0.04008 -1.03504 4.48914 1.000 49.33992 6 PRO B O 1
ATOM 2089 N N . PHE B 1 7 ? 1.51542 0.33882 5.35596 1.000 53.92919 7 PHE B N 1
ATOM 2090 C CA . PHE B 1 7 ? 0.96919 0.22027 6.70309 1.000 46.57074 7 PHE B CA 1
ATOM 2091 C C . PHE B 1 7 ? -0.27258 1.08373 6.88285 1.000 51.20948 7 PHE B C 1
ATOM 2092 O O . PHE B 1 7 ? -1.23239 0.66593 7.53993 1.000 54.78770 7 PHE B O 1
ATOM 2100 N N . VAL B 1 8 ? -0.27647 2.28575 6.30566 1.000 46.62141 8 VAL B N 1
ATOM 2101 C CA . VAL B 1 8 ? -1.41546 3.17956 6.47922 1.000 41.18564 8 VAL B CA 1
ATOM 2102 C C . VAL B 1 8 ? -2.58350 2.73052 5.61177 1.000 47.24330 8 VAL B C 1
ATOM 2103 O O . VAL B 1 8 ? -3.74630 2.79495 6.02863 1.000 41.35898 8 VAL B O 1
ATOM 2107 N N . VAL B 1 9 ? -2.29600 2.26292 4.39632 1.000 48.05377 9 VAL B N 1
ATOM 2108 C CA . VAL B 1 9 ? -3.36024 1.81099 3.50713 1.000 42.84816 9 VAL B CA 1
ATOM 2109 C C . VAL B 1 9 ? -4.05907 0.58563 4.08543 1.000 49.37556 9 VAL B C 1
ATOM 2110 O O . VAL B 1 9 ? -5.27468 0.41769 3.92798 1.000 47.64111 9 VAL B O 1
ATOM 2114 N N . ALA B 1 10 ? -3.31203 -0.28518 4.77099 1.000 49.30286 10 ALA B N 1
ATOM 2115 C CA . ALA B 1 10 ? -3.93726 -1.45284 5.38358 1.000 47.25338 10 ALA B CA 1
ATOM 2116 C C . ALA B 1 10 ? -4.91447 -1.04676 6.47724 1.000 50.85311 10 ALA B C 1
ATOM 2117 O O . ALA B 1 10 ? -5.92822 -1.72158 6.68559 1.000 57.80824 10 ALA B O 1
ATOM 2119 N N . LEU B 1 11 ? -4.63302 0.05262 7.17979 1.000 54.79684 11 LEU B N 1
ATOM 2120 C CA . LEU B 1 11 ? -5.54086 0.52682 8.21925 1.000 54.09654 11 LEU B CA 1
ATOM 2121 C C . LEU B 1 11 ? -6.75300 1.23799 7.62902 1.000 52.29290 11 LEU B C 1
ATOM 2122 O O . LEU B 1 11 ? -7.87232 1.08588 8.13372 1.000 51.65264 11 LEU B O 1
ATOM 2127 N N . LYS B 1 12 ? -6.54912 2.01243 6.56093 1.000 48.32807 12 LYS B N 1
ATOM 2128 C CA . LYS B 1 12 ? -7.65599 2.74046 5.94923 1.000 52.21718 12 LYS B CA 1
ATOM 2129 C C . LYS B 1 12 ? -8.69070 1.78844 5.35896 1.000 58.58793 12 LYS B C 1
ATOM 2130 O O . LYS B 1 12 ? -9.89926 2.02464 5.47985 1.000 49.92637 12 LYS B O 1
ATOM 2136 N N . ASP B 1 13 ? -8.23583 0.70492 4.72189 1.000 57.44121 13 ASP B N 1
ATOM 2137 C CA . ASP B 1 13 ? -9.14892 -0.23305 4.07805 1.000 50.82343 13 ASP B CA 1
ATOM 2138 C C . ASP B 1 13 ? -10.02957 -0.96729 5.07821 1.000 54.05743 13 ASP B C 1
ATOM 2139 O O . ASP B 1 13 ? -11.11208 -1.43159 4.70609 1.000 51.29892 13 ASP B O 1
ATOM 2144 N N . LYS B 1 14 ? -9.59153 -1.09154 6.32990 1.000 53.14412 14 LYS B N 1
ATOM 2145 C CA . LYS B 1 14 ? -10.42217 -1.64207 7.38941 1.000 57.13752 14 LYS B CA 1
ATOM 2146 C C . LYS B 1 14 ? -11.14772 -0.55655 8.18007 1.000 59.36923 14 LYS B C 1
ATOM 2147 O O . LYS B 1 14 ? -11.66556 -0.83167 9.26857 1.000 52.06015 14 LYS B O 1
ATOM 2153 N N . GLY B 1 15 ? -11.19403 0.66645 7.65289 1.000 62.57904 15 GLY B N 1
ATOM 2154 C CA . GLY B 1 15 ? -11.97689 1.73010 8.25075 1.000 58.74107 15 GLY B CA 1
ATOM 2155 C C . GLY B 1 15 ? -11.31275 2.47543 9.38379 1.000 58.37855 15 GLY B C 1
ATOM 2156 O O . GLY B 1 15 ? -11.99778 3.19256 10.12019 1.000 54.49762 15 GLY B O 1
ATOM 2157 N N . TYR B 1 16 ? -9.99891 2.34612 9.54309 1.000 53.43365 16 TYR B N 1
ATOM 2158 C CA . TYR B 1 16 ? -9.29088 2.93997 10.66882 1.000 51.40163 16 TYR B CA 1
ATOM 2159 C C . TYR B 1 16 ? -8.56313 4.20910 10.24326 1.000 51.68786 16 TYR B C 1
ATOM 2160 O O . TYR B 1 16 ? -7.88696 4.23236 9.20841 1.000 50.30805 16 TYR B O 1
ATOM 2169 N N . SER B 1 17 ? -8.70247 5.25564 11.05093 1.000 46.78205 17 SER B N 1
ATOM 2170 C CA . SER B 1 17 ? -7.97085 6.50057 10.88450 1.000 42.92844 17 SER B CA 1
ATOM 2171 C C . SER B 1 17 ? -6.94451 6.63214 11.99821 1.000 44.10449 17 SER B C 1
ATOM 2172 O O . SER B 1 17 ? -7.24271 6.34863 13.16252 1.000 42.86210 17 SER B O 1
ATOM 2175 N N . LEU B 1 18 ? -5.74014 7.06980 11.63714 1.000 52.10498 18 LEU B N 1
ATOM 2176 C CA . LEU B 1 18 ? -4.69114 7.27442 12.62432 1.000 42.18096 18 LEU B CA 1
ATOM 2177 C C . LEU B 1 18 ? -5.03627 8.43763 13.54665 1.000 43.21353 18 LEU B C 1
ATOM 2178 O O . LEU B 1 18 ? -5.67804 9.41281 13.14699 1.000 44.00304 18 LEU B O 1
ATOM 2183 N N . VAL B 1 19 ? -4.59561 8.32676 14.79567 1.000 43.41664 19 VAL B N 1
ATOM 2184 C CA . VAL B 1 19 ? -4.93269 9.28041 15.84449 1.000 44.66911 19 VAL B CA 1
ATOM 2185 C C . VAL B 1 19 ? -3.64784 9.90976 16.36113 1.000 48.51908 19 VAL B C 1
ATOM 2186 O O . VAL B 1 19 ? -2.69220 9.19759 16.69255 1.000 53.28348 19 VAL B O 1
ATOM 2190 N N . ALA B 1 20 ? -3.62436 11.23961 16.42529 1.000 46.24475 20 ALA B N 1
ATOM 2191 C CA . ALA B 1 20 ? -2.50717 11.92777 17.05187 1.000 49.63584 20 ALA B CA 1
ATOM 2192 C C . ALA B 1 20 ? -2.42762 11.54664 18.52665 1.000 54.77915 20 ALA B C 1
ATOM 2193 O O . ALA B 1 20 ? -3.37209 10.99878 19.10258 1.000 57.97757 20 ALA B O 1
ATOM 2195 N N . TYR B 1 21 ? -1.27720 11.83088 19.13538 1.000 58.04669 21 TYR B N 1
ATOM 2196 C CA . TYR B 1 21 ? -1.04609 11.46367 20.52401 1.000 60.83942 21 TYR B CA 1
ATOM 2197 C C . TYR B 1 21 ? -2.17629 12.00350 21.39927 1.000 63.73476 21 TYR B C 1
ATOM 2198 O O . TYR B 1 21 ? -2.38590 13.22501 21.44931 1.000 67.01225 21 TYR B O 1
ATOM 2207 N N . PRO B 1 22 ? -2.92127 11.14233 22.08062 1.000 59.86974 22 PRO B N 1
ATOM 2208 C CA . PRO B 1 22 ? -4.18711 11.57468 22.68124 1.000 58.21750 22 PRO B CA 1
ATOM 2209 C C . PRO B 1 22 ? -4.05700 12.13790 24.08590 1.000 65.49623 22 PRO B C 1
ATOM 2210 O O . PRO B 1 22 ? -3.67842 11.43008 25.02323 1.000 65.41164 22 PRO B O 1
ATOM 2214 N N . LYS B 1 23 ? -4.37217 13.42517 24.23418 1.000 71.72203 23 LYS B N 1
ATOM 2215 C CA . LYS B 1 23 ? -4.59613 13.98500 25.56139 1.000 78.37751 23 LYS B CA 1
ATOM 2216 C C . LYS B 1 23 ? -5.94634 13.55436 26.11853 1.000 82.25712 23 LYS B C 1
ATOM 2217 O O . LYS B 1 23 ? -6.13271 13.51974 27.34145 1.000 80.89059 23 LYS B O 1
ATOM 2223 N N . THR B 1 24 ? -6.88820 13.21513 25.23535 1.000 80.98236 24 THR B N 1
ATOM 2224 C CA . THR B 1 24 ? -8.28880 13.03689 25.59426 1.000 80.81330 24 THR B CA 1
ATOM 2225 C C . THR B 1 24 ? -8.63638 11.60186 25.96015 1.000 87.34630 24 THR B C 1
ATOM 2226 O O . THR B 1 24 ? -9.55765 11.38333 26.75830 1.000 83.82333 24 THR B O 1
ATOM 2230 N N . SER B 1 25 ? -7.90261 10.62979 25.41429 1.000 78.83920 25 SER B N 1
ATOM 2231 C CA . SER B 1 25 ? -8.17460 9.20581 25.59250 1.000 80.59584 25 SER B CA 1
ATOM 2232 C C . SER B 1 25 ? -9.53421 8.83780 25.00836 1.000 78.20159 25 SER B C 1
ATOM 2233 O O . SER B 1 25 ? -10.55689 8.88749 25.70040 1.000 64.55386 25 SER B O 1
ATOM 2236 N N . ILE B 1 26 ? -9.54477 8.46759 23.72701 1.000 74.39969 26 ILE B N 1
ATOM 2237 C CA . ILE B 1 26 ? -10.77814 8.08486 23.05346 1.000 64.47966 26 ILE B CA 1
ATOM 2238 C C . ILE B 1 26 ? -11.28674 6.77082 23.63545 1.000 60.53432 26 ILE B C 1
ATOM 2239 O O . ILE B 1 26 ? -10.50495 5.85741 23.93333 1.000 72.26871 26 ILE B O 1
ATOM 2244 N N . ARG B 1 27 ? -12.60554 6.67000 23.80980 1.000 63.69389 27 ARG B N 1
ATOM 2245 C CA . ARG B 1 27 ? -13.22168 5.50983 24.43784 1.000 70.60025 27 ARG B CA 1
ATOM 2246 C C . ARG B 1 27 ? -14.18283 4.80867 23.48128 1.000 66.79872 27 ARG B C 1
ATOM 2247 O O . ARG B 1 27 ? -14.77666 5.44984 22.60865 1.000 67.40552 27 ARG B O 1
ATOM 2255 N N . PRO B 1 28 ? -14.36248 3.49478 23.62842 1.000 63.99744 28 PRO B N 1
ATOM 2256 C CA . PRO B 1 28 ? -15.23643 2.76075 22.70250 1.000 65.30318 28 PRO B CA 1
ATOM 2257 C C . PRO B 1 28 ? -16.70499 3.11972 22.88195 1.000 66.98156 28 PRO B C 1
ATOM 2258 O O . PRO B 1 28 ? -17.17733 3.35331 23.99753 1.000 62.83397 28 PRO B O 1
ATOM 2262 N N . LEU B 1 29 ? -17.42480 3.14612 21.75648 1.000 59.56400 29 LEU B N 1
ATOM 2263 C CA . LEU B 1 29 ? -18.87021 3.38294 21.71966 1.000 61.44362 29 LEU B CA 1
ATOM 2264 C C . LEU B 1 29 ? -19.24940 4.77338 22.22584 1.000 68.42076 29 LEU B C 1
ATOM 2265 O O . LEU B 1 29 ? -20.34522 4.97397 22.75577 1.000 64.89558 29 LEU B O 1
ATOM 2270 N N . HIS B 1 30 ? -18.36323 5.74849 22.05981 1.000 68.72274 30 HIS B N 1
ATOM 2271 C CA . HIS B 1 30 ? -18.66910 7.12906 22.39975 1.000 61.89569 30 HIS B CA 1
ATOM 2272 C C . HIS B 1 30 ? -18.91220 7.94659 21.13588 1.000 60.41526 30 HIS B C 1
ATOM 2273 O O . HIS B 1 30 ? -18.55628 7.54556 20.02502 1.000 58.40734 30 HIS B O 1
ATOM 2280 N N . ILE B 1 31 ? -19.52872 9.10937 21.32258 1.000 64.47761 31 ILE B N 1
ATOM 2281 C CA . ILE B 1 31 ? -19.96007 9.96157 20.22078 1.000 59.67465 31 ILE B CA 1
ATOM 2282 C C . ILE B 1 31 ? -18.94799 11.08453 20.03970 1.000 52.49799 31 ILE B C 1
ATOM 2283 O O . ILE B 1 31 ? -18.56349 11.74773 21.01121 1.000 58.60439 31 ILE B O 1
ATOM 2288 N N . TYR B 1 32 ? -18.51388 11.29704 18.79692 1.000 45.72844 32 TYR B N 1
ATOM 2289 C CA . TYR B 1 32 ? -17.57460 12.35702 18.45584 1.000 51.05390 32 TYR B CA 1
ATOM 2290 C C . TYR B 1 32 ? -18.10497 13.12988 17.25840 1.000 49.67585 32 TYR B C 1
ATOM 2291 O O . TYR B 1 32 ? -18.57963 12.53627 16.28542 1.000 40.08156 32 TYR B O 1
ATOM 2300 N N . GLU B 1 33 ? -18.02541 14.45610 17.33833 1.000 51.64486 33 GLU B N 1
ATOM 2301 C CA . GLU B 1 33 ? -18.61835 15.34101 16.34404 1.000 52.16029 33 GLU B CA 1
ATOM 2302 C C . GLU B 1 33 ? -17.52930 15.86613 15.41558 1.000 45.54626 33 GLU B C 1
ATOM 2303 O O . GLU B 1 33 ? -16.61657 16.57423 15.85487 1.000 42.10119 33 GLU B O 1
ATOM 2309 N N . HIS B 1 34 ? -17.63319 15.51921 14.13665 1.000 43.20355 34 HIS B N 1
ATOM 2310 C CA . HIS B 1 34 ? -16.71859 16.04180 13.13297 1.000 37.45951 34 HIS B CA 1
ATOM 2311 C C . HIS B 1 34 ? -17.04238 17.49785 12.82743 1.000 37.52704 34 HIS B C 1
ATOM 2312 O O . HIS B 1 34 ? -18.19652 17.84671 12.56312 1.000 62.67555 34 HIS B O 1
ATOM 2319 N N . THR B 1 35 ? -16.02100 18.35079 12.85921 1.000 44.03216 35 THR B N 1
ATOM 2320 C CA . THR B 1 35 ? -16.18635 19.77412 12.59689 1.000 38.88261 35 THR B CA 1
ATOM 2321 C C . THR B 1 35 ? -15.58801 20.17622 11.25510 1.000 47.03110 35 THR B C 1
ATOM 2322 O O . THR B 1 35 ? -16.30973 20.63993 10.36807 1.000 58.41555 35 THR B O 1
ATOM 2326 N N . ILE B 1 36 ? -14.27857 20.00241 11.07917 1.000 51.22155 36 ILE B N 1
ATOM 2327 C CA . ILE B 1 36 ? -13.60259 20.41322 9.85489 1.000 55.98850 36 ILE B CA 1
ATOM 2328 C C . ILE B 1 36 ? -12.29445 19.64230 9.76372 1.000 58.15600 36 ILE B C 1
ATOM 2329 O O . ILE B 1 36 ? -11.71841 19.24898 10.78160 1.000 55.74278 36 ILE B O 1
ATOM 2334 N N . LYS B 1 37 ? -11.82710 19.42514 8.53274 1.000 58.20025 37 LYS B N 1
ATOM 2335 C CA . LYS B 1 37 ? -10.57108 18.72024 8.23416 1.000 54.07235 37 LYS B CA 1
ATOM 2336 C C . LYS B 1 37 ? -10.62617 17.35628 8.92183 1.000 54.47659 37 LYS B C 1
ATOM 2337 O O . LYS B 1 37 ? -11.65427 16.67092 8.83448 1.000 57.47731 37 LYS B O 1
ATOM 2343 N N . ASN B 1 38 ? -9.56515 16.92492 9.60010 1.000 53.65487 38 ASN B N 1
ATOM 2344 C CA . ASN B 1 38 ? -9.58051 15.71239 10.40521 1.000 54.48710 38 ASN B CA 1
ATOM 2345 C C . ASN B 1 38 ? -9.73733 16.01939 11.89274 1.000 52.25318 38 ASN B C 1
ATOM 2346 O O . ASN B 1 38 ? -9.24983 15.26340 12.73862 1.000 54.66238 38 ASN B O 1
ATOM 2351 N N . ALA B 1 39 ? -10.40814 17.11815 12.22978 1.000 40.93373 39 ALA B N 1
ATOM 2352 C CA . ALA B 1 39 ? -10.58553 17.53020 13.61500 1.000 46.18935 39 ALA B CA 1
ATOM 2353 C C . ALA B 1 39 ? -11.93398 17.05906 14.14725 1.000 52.51368 39 ALA B C 1
ATOM 2354 O O . ALA B 1 39 ? -12.93989 17.07147 13.43004 1.000 40.45886 39 ALA B O 1
ATOM 2356 N N . PHE B 1 40 ? -11.94809 16.65207 15.41459 1.000 46.50482 40 PHE B N 1
ATOM 2357 C CA . PHE B 1 40 ? -13.14774 16.14877 16.06331 1.000 43.50740 40 PHE B CA 1
ATOM 2358 C C . PHE B 1 40 ? -13.34221 16.83588 17.40528 1.000 55.48546 40 PHE B C 1
ATOM 2359 O O . PHE B 1 40 ? -12.37748 17.19233 18.08746 1.000 65.24866 40 PHE B O 1
ATOM 2367 N N . LYS B 1 41 ? -14.60787 17.01891 17.77168 1.000 54.09577 41 LYS B N 1
ATOM 2368 C CA . LYS B 1 41 ? -14.99740 17.62494 19.03623 1.000 58.83048 41 LYS B CA 1
ATOM 2369 C C . LYS B 1 41 ? -15.71902 16.58231 19.87625 1.000 65.19216 41 LYS B C 1
ATOM 2370 O O . LYS B 1 41 ? -16.66592 15.94499 19.40090 1.000 55.17700 41 LYS B O 1
ATOM 2376 N N . ARG B 1 42 ? -15.27274 16.40873 21.11692 1.000 65.81914 42 ARG B N 1
ATOM 2377 C CA . ARG B 1 42 ? -15.88923 15.43737 22.00670 1.000 66.39052 42 ARG B CA 1
ATOM 2378 C C . ARG B 1 42 ? -17.22718 15.95660 22.52619 1.000 70.72262 42 ARG B C 1
ATOM 2379 O O . ARG B 1 42 ? -17.40508 17.15422 22.76587 1.000 73.81232 42 ARG B O 1
ATOM 2387 N N . ILE B 1 43 ? -18.17259 15.03511 22.69848 1.000 66.68721 43 ILE B N 1
ATOM 2388 C CA . ILE B 1 43 ? -19.54711 15.35275 23.06775 1.000 65.46366 43 ILE B CA 1
ATOM 2389 C C . ILE B 1 43 ? -19.78883 14.91080 24.50295 1.000 71.37081 43 ILE B C 1
ATOM 2390 O O . ILE B 1 43 ? -19.50316 13.76161 24.86362 1.000 71.72668 43 ILE B O 1
ATOM 2395 N N . TRP B 1 44 ? -20.32247 15.82059 25.31444 1.000 63.60372 44 TRP B N 1
ATOM 2396 C CA . TRP B 1 44 ? -20.69188 15.54008 26.69457 1.000 72.75839 44 TRP B CA 1
ATOM 2397 C C . TRP B 1 44 ? -22.20538 15.62068 26.83706 1.000 76.44893 44 TRP B C 1
ATOM 2398 O O . TRP B 1 44 ? -22.82286 16.61858 26.44586 1.000 71.20082 44 TRP B O 1
ATOM 2409 N N . ILE B 1 45 ? -22.79363 14.57388 27.40664 1.000 73.38438 45 ILE B N 1
ATOM 2410 C CA . ILE B 1 45 ? -24.24234 14.45856 27.50207 1.000 78.50594 45 ILE B CA 1
ATOM 2411 C C . ILE B 1 45 ? -24.63625 14.39030 28.97080 1.000 79.93490 45 ILE B C 1
ATOM 2412 O O . ILE B 1 45 ? -23.78334 14.48655 29.85940 1.000 86.55628 45 ILE B O 1
ATOM 2417 N N . GLN B 1 46 ? -25.93121 14.25791 29.23019 1.000 75.96292 46 GLN B N 1
ATOM 2418 C CA . GLN B 1 46 ? -26.45413 13.83057 30.52601 1.000 78.48990 46 GLN B CA 1
ATOM 2419 C C . GLN B 1 46 ? -26.15834 14.91624 31.55883 1.000 79.22200 46 GLN B C 1
ATOM 2420 O O . GLN B 1 46 ? -26.63899 16.04658 31.36824 1.000 76.40303 46 GLN B O 1
ATOM 2426 N N . SER B 1 47 ? -25.40122 14.64151 32.62955 1.000 90.96119 47 SER B N 1
ATOM 2427 C CA . SER B 1 47 ? -25.40023 15.30674 33.94973 1.000 92.20614 47 SER B CA 1
ATOM 2428 C C . SER B 1 47 ? -26.48831 14.67847 34.80652 1.000 91.04588 47 SER B C 1
ATOM 2429 O O . SER B 1 47 ? -26.59435 15.00556 36.00364 1.000 83.76831 47 SER B O 1
ATOM 2432 N N . GLU B 1 48 ? -27.28347 13.77656 34.23880 1.000 90.03419 48 GLU B N 1
ATOM 2433 C CA . GLU B 1 48 ? -28.38611 13.11135 34.91431 1.000 97.38134 48 GLU B CA 1
ATOM 2434 C C . GLU B 1 48 ? -27.98280 11.69846 35.33009 1.000 102.46136 48 GLU B C 1
ATOM 2435 O O . GLU B 1 48 ? -27.13673 11.06007 34.69762 1.000 94.80711 48 GLU B O 1
ATOM 2441 N N . ALA B 1 49 ? -28.58564 11.22638 36.42145 1.000 97.03525 49 ALA B N 1
ATOM 2442 C CA . ALA B 1 49 ? -28.44738 9.87531 36.95873 1.000 98.55370 49 ALA B CA 1
ATOM 2443 C C . ALA B 1 49 ? -27.03094 9.52618 37.40164 1.000 105.09480 49 ALA B C 1
ATOM 2444 O O . ALA B 1 49 ? -26.73886 8.33071 37.57036 1.000 103.31958 49 ALA B O 1
ATOM 2446 N N . GLN B 1 50 ? -26.12784 10.52744 37.53922 1.000 110.66943 50 GLN B N 1
ATOM 2447 C CA . GLN B 1 50 ? -24.82901 10.53274 38.23344 1.000 102.12971 50 GLN B CA 1
ATOM 2448 C C . GLN B 1 50 ? -23.56842 10.39544 37.36614 1.000 95.33487 50 GLN B C 1
ATOM 2449 O O . GLN B 1 50 ? -22.46545 10.59599 37.89147 1.000 106.47986 50 GLN B O 1
ATOM 2455 N N . PRO B 1 51 ? -23.64280 10.03465 36.06613 1.000 91.55678 51 PRO B N 1
ATOM 2456 C CA . PRO B 1 51 ? -22.46596 10.23509 35.20803 1.000 89.69942 51 PRO B CA 1
ATOM 2457 C C . PRO B 1 51 ? -22.74027 11.09389 33.97928 1.000 94.95354 51 PRO B C 1
ATOM 2458 O O . PRO B 1 51 ? -23.89202 11.23609 33.55601 1.000 98.73096 51 PRO B O 1
ATOM 2462 N N . THR B 1 52 ? -21.68756 11.67501 33.40098 1.000 86.26841 52 THR B N 1
ATOM 2463 C CA . THR B 1 52 ? -21.77117 12.37329 32.12496 1.000 87.63127 52 THR B CA 1
ATOM 2464 C C . THR B 1 52 ? -20.66850 11.85259 31.21840 1.000 86.97698 52 THR B C 1
ATOM 2465 O O . THR B 1 52 ? -19.56861 11.54264 31.68364 1.000 89.10582 52 THR B O 1
ATOM 2469 N N . SER B 1 53 ? -20.97500 11.73402 29.93007 1.000 86.42780 53 SER B N 1
ATOM 2470 C CA . SER B 1 53 ? -19.99742 11.28367 28.94782 1.000 81.80571 53 SER B CA 1
ATOM 2471 C C . SER B 1 53 ? -20.60677 11.34029 27.55414 1.000 82.97003 53 SER B C 1
ATOM 2472 O O . SER B 1 53 ? -21.66577 11.95006 27.35415 1.000 84.91268 53 SER B O 1
ATOM 2475 N N . GLY B 1 54 ? -19.93970 10.70997 26.58968 1.000 77.18227 54 GLY B N 1
ATOM 2476 C CA . GLY B 1 54 ? -20.46197 10.60715 25.24516 1.000 69.66028 54 GLY B CA 1
ATOM 2477 C C . GLY B 1 54 ? -20.85993 9.20042 24.84778 1.000 67.86435 54 GLY B C 1
ATOM 2478 O O . GLY B 1 54 ? -21.00576 8.91978 23.65605 1.000 62.36238 54 GLY B O 1
ATOM 2479 N N . PHE B 1 55 ? -21.02689 8.31162 25.82997 1.000 69.74822 55 PHE B N 1
ATOM 2480 C CA . PHE B 1 55 ? -21.53401 6.96557 25.58118 1.000 72.83116 55 PHE B CA 1
ATOM 2481 C C . PHE B 1 55 ? -22.82833 7.02228 24.77729 1.000 74.11828 55 PHE B C 1
ATOM 2482 O O . PHE B 1 55 ? -23.74338 7.77940 25.10941 1.000 73.96275 55 PHE B O 1
ATOM 2490 N N . ILE B 1 56 ? -22.90328 6.21168 23.71666 1.000 67.72886 56 ILE B N 1
ATOM 2491 C CA . ILE B 1 56 ? -24.04909 6.27948 22.81223 1.000 66.74555 56 ILE B CA 1
ATOM 2492 C C . ILE B 1 56 ? -25.34177 5.93395 23.54153 1.000 74.64354 56 ILE B C 1
ATOM 2493 O O . ILE B 1 56 ? -26.42261 6.40738 23.16692 1.000 71.49802 56 ILE B O 1
ATOM 2498 N N . LYS B 1 57 ? -25.25462 5.12988 24.60447 1.000 78.07983 57 LYS B N 1
ATOM 2499 C CA . LYS B 1 57 ? -26.43256 4.84775 25.41766 1.000 77.94308 57 LYS B CA 1
ATOM 2500 C C . LYS B 1 57 ? -26.90174 6.08457 26.17395 1.000 77.40094 57 LYS B C 1
ATOM 2501 O O . LYS B 1 57 ? -28.10113 6.23250 26.43342 1.000 87.35773 57 LYS B O 1
ATOM 2507 N N . SER B 1 58 ? -25.98052 6.98214 26.53047 1.000 72.99511 58 SER B N 1
ATOM 2508 C CA . SER B 1 58 ? -26.34964 8.20517 27.23402 1.000 77.27378 58 SER B CA 1
ATOM 2509 C C . SER B 1 58 ? -27.16970 9.15768 26.37230 1.000 76.01846 58 SER B C 1
ATOM 2510 O O . SER B 1 58 ? -27.75751 10.10120 26.91218 1.000 73.53330 58 SER B O 1
ATOM 2513 N N . LEU B 1 59 ? -27.21598 8.94030 25.05478 1.000 78.26977 59 LEU B N 1
ATOM 2514 C CA . LEU B 1 59 ? -28.05891 9.74699 24.17968 1.000 78.97675 59 LEU B CA 1
ATOM 2515 C C . LEU B 1 59 ? -29.54118 9.45390 24.36893 1.000 91.30262 59 LEU B C 1
ATOM 2516 O O . LEU B 1 59 ? -30.37626 10.30728 24.04906 1.000 88.47406 59 LEU B O 1
ATOM 2521 N N . PHE B 1 60 ? -29.88584 8.27536 24.87444 1.000 90.84184 60 PHE B N 1
ATOM 2522 C CA . PHE B 1 60 ? -31.27741 7.84543 24.91260 1.000 102.58395 60 PHE B CA 1
ATOM 2523 C C . PHE B 1 60 ? -31.91841 8.09403 26.27416 1.000 97.52629 60 PHE B C 1
ATOM 2524 O O . PHE B 1 60 ? -31.34698 7.76262 27.31214 1.000 97.10720 60 PHE B O 1
ATOM 2532 N N . ILE B 1 68 ? -25.03132 -3.22156 23.44580 1.000 75.51265 68 ILE B N 1
ATOM 2533 C CA . ILE B 1 68 ? -24.33018 -3.63335 22.23550 1.000 77.85190 68 ILE B CA 1
ATOM 2534 C C . ILE B 1 68 ? -23.16116 -4.55475 22.57682 1.000 73.94346 68 ILE B C 1
ATOM 2535 O O . ILE B 1 68 ? -22.49154 -4.37504 23.59826 1.000 72.65463 68 ILE B O 1
ATOM 2540 N N . GLY B 1 69 ? -22.93351 -5.54872 21.72191 1.000 70.67818 69 GLY B N 1
ATOM 2541 C CA . GLY B 1 69 ? -21.82273 -6.45913 21.90135 1.000 75.70486 69 GLY B CA 1
ATOM 2542 C C . GLY B 1 69 ? -20.48504 -5.75248 21.81848 1.000 81.46961 69 GLY B C 1
ATOM 2543 O O . GLY B 1 69 ? -20.22047 -5.00679 20.86921 1.000 72.58175 69 GLY B O 1
ATOM 2544 N N . LEU B 1 70 ? -19.64022 -5.97065 22.82277 1.000 81.20209 70 LEU B N 1
ATOM 2545 C CA . LEU B 1 70 ? -18.31199 -5.38020 22.89833 1.000 84.06222 70 LEU B CA 1
ATOM 2546 C C . LEU B 1 70 ? -17.31952 -6.48541 23.22137 1.000 82.08163 70 LEU B C 1
ATOM 2547 O O . LEU B 1 70 ? -17.62789 -7.38951 24.00270 1.000 93.18011 70 LEU B O 1
ATOM 2552 N N . SER B 1 71 ? -16.13575 -6.42362 22.61332 1.000 72.11890 71 SER B N 1
ATOM 2553 C CA . SER B 1 71 ? -15.14924 -7.47728 22.81589 1.000 82.26339 71 SER B CA 1
ATOM 2554 C C . SER B 1 71 ? -13.74977 -6.93385 22.57390 1.000 89.31370 71 SER B C 1
ATOM 2555 O O . SER B 1 71 ? -13.48629 -6.32908 21.52890 1.000 81.02482 71 SER B O 1
ATOM 2558 N N . ASP B 1 72 ? -12.86198 -7.15217 23.54113 1.000 90.03143 72 ASP B N 1
ATOM 2559 C CA . ASP B 1 72 ? -11.43716 -6.97433 23.31888 1.000 86.33077 72 ASP B CA 1
ATOM 2560 C C . ASP B 1 72 ? -10.90113 -8.15674 22.51501 1.000 83.98048 72 ASP B C 1
ATOM 2561 O O . ASP B 1 72 ? -11.61603 -9.11701 22.21468 1.000 87.99721 72 ASP B O 1
ATOM 2566 N N . GLY B 1 73 ? -9.62439 -8.09937 22.16520 1.000 80.81611 73 GLY B N 1
ATOM 2567 C CA . GLY B 1 73 ? -9.02506 -9.21259 21.45952 1.000 87.99523 73 GLY B CA 1
ATOM 2568 C C . GLY B 1 73 ? -7.71702 -8.81890 20.81423 1.000 87.27821 73 GLY B C 1
ATOM 2569 O O . GLY B 1 73 ? -7.22345 -7.69898 20.97135 1.000 76.09376 73 GLY B O 1
ATOM 2570 N N . GLN B 1 74 ? -7.15926 -9.77695 20.08346 1.000 93.15950 74 GLN B N 1
ATOM 2571 C CA . GLN B 1 74 ? -5.91151 -9.54379 19.37643 1.000 87.33911 74 GLN B CA 1
ATOM 2572 C C . GLN B 1 74 ? -6.18982 -8.95548 17.99719 1.000 86.80238 74 GLN B C 1
ATOM 2573 O O . GLN B 1 74 ? -7.24912 -9.17929 17.40385 1.000 79.96828 74 GLN B O 1
ATOM 2579 N N . GLY B 1 75 ? -5.23192 -8.17792 17.49734 1.000 80.33659 75 GLY B N 1
ATOM 2580 C CA . GLY B 1 75 ? -5.37193 -7.56743 16.19036 1.000 78.85880 75 GLY B CA 1
ATOM 2581 C C . GLY B 1 75 ? -4.82828 -8.44865 15.08570 1.000 79.98624 75 GLY B C 1
ATOM 2582 O O . GLY B 1 75 ? -3.89689 -8.05895 14.37319 1.000 77.37828 75 GLY B O 1
ATOM 2583 N N . ILE B 1 76 ? -5.40820 -9.64044 14.92994 1.000 85.27551 76 ILE B N 1
ATOM 2584 C CA . ILE B 1 76 ? -4.84504 -10.61210 13.99981 1.000 88.41424 76 ILE B CA 1
ATOM 2585 C C . ILE B 1 76 ? -5.33209 -10.37753 12.57407 1.000 91.60129 76 ILE B C 1
ATOM 2586 O O . ILE B 1 76 ? -4.63171 -10.72365 11.61582 1.000 88.86848 76 ILE B O 1
ATOM 2591 N N . ASP B 1 77 ? -6.52572 -9.80448 12.39888 1.000 87.69382 77 ASP B N 1
ATOM 2592 C CA . ASP B 1 77 ? -7.00190 -9.53649 11.04741 1.000 87.74000 77 ASP B CA 1
ATOM 2593 C C . ASP B 1 77 ? -6.23416 -8.38614 10.40989 1.000 88.28025 77 ASP B C 1
ATOM 2594 O O . ASP B 1 77 ? -6.09765 -8.33877 9.18112 1.000 88.37919 77 ASP B O 1
ATOM 2599 N N . ILE B 1 78 ? -5.72698 -7.45910 11.21898 1.000 87.96167 78 ILE B N 1
ATOM 2600 C CA . ILE B 1 78 ? -4.79028 -6.44426 10.74422 1.000 85.89396 78 ILE B CA 1
ATOM 2601 C C . ILE B 1 78 ? -3.39713 -7.06108 10.81353 1.000 89.18934 78 ILE B C 1
ATOM 2602 O O . ILE B 1 78 ? -2.89292 -7.36111 11.89965 1.000 88.79976 78 ILE B O 1
ATOM 2607 N N . ASP B 1 79 ? -2.77355 -7.25736 9.65503 1.000 90.49121 79 ASP B N 1
ATOM 2608 C CA . ASP B 1 79 ? -1.58426 -8.09464 9.56936 1.000 79.24755 79 ASP B CA 1
ATOM 2609 C C . ASP B 1 79 ? -0.28950 -7.30573 9.44477 1.000 77.08597 79 ASP B C 1
ATOM 2610 O O . ASP B 1 79 ? 0.73246 -7.72357 9.99338 1.000 78.75762 79 ASP B O 1
ATOM 2615 N N . LEU B 1 80 ? -0.30049 -6.17682 8.74303 1.000 82.18745 80 LEU B N 1
ATOM 2616 C CA . LEU B 1 80 ? 0.92662 -5.43590 8.47784 1.000 77.01195 80 LEU B CA 1
ATOM 2617 C C . LEU B 1 80 ? 1.27902 -4.58650 9.69457 1.000 77.72653 80 LEU B C 1
ATOM 2618 O O . LEU B 1 80 ? 0.48047 -3.74892 10.12713 1.000 70.88307 80 LEU B O 1
ATOM 2623 N N . ARG B 1 81 ? 2.46901 -4.81231 10.25108 1.000 78.95341 81 ARG B N 1
ATOM 2624 C CA . ARG B 1 81 ? 2.89925 -4.16880 11.48476 1.000 66.53888 81 ARG B CA 1
ATOM 2625 C C . ARG B 1 81 ? 4.04989 -3.19395 11.28603 1.000 64.09819 81 ARG B C 1
ATOM 2626 O O . ARG B 1 81 ? 4.47072 -2.55314 12.25427 1.000 64.31049 81 ARG B O 1
ATOM 2634 N N . LYS B 1 82 ? 4.57157 -3.06169 10.06877 1.000 67.68952 82 LYS B N 1
ATOM 2635 C CA . LYS B 1 82 ? 5.74765 -2.24043 9.82406 1.000 58.83816 82 LYS B CA 1
ATOM 2636 C C . LYS B 1 82 ? 5.52122 -1.36825 8.60011 1.000 55.70207 82 LYS B C 1
ATOM 2637 O O . LYS B 1 82 ? 4.89633 -1.79987 7.62778 1.000 56.26472 82 LYS B O 1
ATOM 2643 N N . THR B 1 83 ? 6.03513 -0.14299 8.65223 1.000 53.96412 83 THR B N 1
ATOM 2644 C CA . THR B 1 83 ? 5.99299 0.74449 7.50278 1.000 52.65722 83 THR B CA 1
ATOM 2645 C C . THR B 1 83 ? 7.17108 0.45021 6.58042 1.000 54.14790 83 THR B C 1
ATOM 2646 O O . THR B 1 83 ? 8.02607 -0.39144 6.86764 1.000 57.51668 83 THR B O 1
ATOM 2650 N N . ASN B 1 84 ? 7.22107 1.15508 5.45475 1.000 54.55735 84 ASN B N 1
ATOM 2651 C CA . ASN B 1 84 ? 8.37525 1.07920 4.57535 1.000 58.75627 84 ASN B CA 1
ATOM 2652 C C . ASN B 1 84 ? 9.48211 1.99408 5.09242 1.000 61.73884 84 ASN B C 1
ATOM 2653 O O . ASN B 1 84 ? 9.35225 2.64907 6.13082 1.000 62.78200 84 ASN B O 1
ATOM 2658 N N . SER B 1 85 ? 10.59061 2.03580 4.35750 1.000 59.31004 85 SER B N 1
ATOM 2659 C CA . SER B 1 85 ? 11.70931 2.90342 4.70295 1.000 56.44555 85 SER B CA 1
ATOM 2660 C C . SER B 1 85 ? 11.36472 4.33915 4.33292 1.000 51.59358 85 SER B C 1
ATOM 2661 O O . SER B 1 85 ? 11.13897 4.64628 3.15804 1.000 54.09867 85 SER B O 1
ATOM 2664 N N . LEU B 1 86 ? 11.32313 5.21392 5.33072 1.000 48.92740 86 LEU B N 1
ATOM 2665 C CA . LEU B 1 86 ? 10.92081 6.59709 5.14396 1.000 52.43805 86 LEU B CA 1
ATOM 2666 C C . LEU B 1 86 ? 12.11372 7.52081 5.34217 1.000 57.26440 86 LEU B C 1
ATOM 2667 O O . LEU B 1 86 ? 13.00320 7.24894 6.15305 1.000 56.68805 86 LEU B O 1
ATOM 2672 N N . SER B 1 87 ? 12.11806 8.62031 4.59397 1.000 55.97393 87 SER B N 1
ATOM 2673 C CA . SER B 1 87 ? 13.19399 9.59119 4.68871 1.000 47.47653 87 SER B CA 1
ATOM 2674 C C . SER B 1 87 ? 13.18162 10.27495 6.05251 1.000 51.46003 87 SER B C 1
ATOM 2675 O O . SER B 1 87 ? 12.19921 10.22420 6.79764 1.000 50.70810 87 SER B O 1
ATOM 2678 N N . SER B 1 88 ? 14.30402 10.91923 6.37786 1.000 59.81693 88 SER B N 1
ATOM 2679 C CA . SER B 1 88 ? 14.37021 11.69523 7.61102 1.000 63.11514 88 SER B CA 1
ATOM 2680 C C . SER B 1 88 ? 13.34090 12.81705 7.60473 1.000 57.47090 88 SER B C 1
ATOM 2681 O O . SER B 1 88 ? 12.70139 13.08883 8.62716 1.000 57.26610 88 SER B O 1
ATOM 2684 N N . ALA B 1 89 ? 13.15907 13.47129 6.45557 1.000 54.85453 89 ALA B N 1
ATOM 2685 C CA . ALA B 1 89 ? 12.20654 14.57309 6.36992 1.000 46.15901 89 ALA B CA 1
ATOM 2686 C C . ALA B 1 89 ? 10.78198 14.08384 6.58806 1.000 55.33856 89 ALA B C 1
ATOM 2687 O O . ALA B 1 89 ? 10.02739 14.66637 7.37623 1.000 62.01747 89 ALA B O 1
ATOM 2689 N N . VAL B 1 90 ? 10.39396 13.01203 5.89297 1.000 48.14833 90 VAL B N 1
ATOM 2690 C CA . VAL B 1 90 ? 9.04165 12.47976 6.04600 1.000 49.13510 90 VAL B CA 1
ATOM 2691 C C . VAL B 1 90 ? 8.81604 12.01683 7.47935 1.000 49.13584 90 VAL B C 1
ATOM 2692 O O . VAL B 1 90 ? 7.81617 12.37106 8.11381 1.000 62.03106 90 VAL B O 1
ATOM 2696 N N . ALA B 1 91 ? 9.75445 11.23420 8.01801 1.000 48.35604 91 ALA B N 1
ATOM 2697 C CA . ALA B 1 91 ? 9.59240 10.71453 9.37209 1.000 46.75979 91 ALA B CA 1
ATOM 2698 C C . ALA B 1 91 ? 9.57482 11.83793 10.40052 1.000 51.03124 91 ALA B C 1
ATOM 2699 O O . ALA B 1 91 ? 8.87441 11.74780 11.41554 1.000 53.30991 91 ALA B O 1
ATOM 2701 N N . ALA B 1 92 ? 10.34226 12.90263 10.16351 1.000 52.06628 92 ALA B N 1
ATOM 2702 C CA . ALA B 1 92 ? 10.29918 14.04446 11.07019 1.000 54.45596 92 ALA B CA 1
ATOM 2703 C C . ALA B 1 92 ? 8.93980 14.73011 11.01032 1.000 57.97601 92 ALA B C 1
ATOM 2704 O O . ALA B 1 92 ? 8.34691 15.05175 12.04742 1.000 49.79873 92 ALA B O 1
ATOM 2706 N N . LYS B 1 93 ? 8.42489 14.95334 9.79862 1.000 52.05207 93 LYS B N 1
ATOM 2707 C CA . LYS B 1 93 ? 7.10775 15.56297 9.66120 1.000 55.71369 93 LYS B CA 1
ATOM 2708 C C . LYS B 1 93 ? 6.00946 14.64482 10.17895 1.000 59.69391 93 LYS B C 1
ATOM 2709 O O . LYS B 1 93 ? 4.98184 15.12754 10.66848 1.000 62.58972 93 LYS B O 1
ATOM 2715 N N . ILE B 1 94 ? 6.20356 13.32787 10.07653 1.000 56.46403 94 ILE B N 1
ATOM 2716 C CA . ILE B 1 94 ? 5.25074 12.38775 10.65987 1.000 57.78207 94 ILE B CA 1
ATOM 2717 C C . ILE B 1 94 ? 5.15019 12.60287 12.16310 1.000 57.49414 94 ILE B C 1
ATOM 2718 O O . ILE B 1 94 ? 4.05199 12.62475 12.73266 1.000 52.12554 94 ILE B O 1
ATOM 2723 N N . LEU B 1 95 ? 6.29368 12.77970 12.82700 1.000 55.99331 95 LEU B N 1
ATOM 2724 C CA . LEU B 1 95 ? 6.28253 13.02730 14.26324 1.000 56.95012 95 LEU B CA 1
ATOM 2725 C C . LEU B 1 95 ? 5.79146 14.43356 14.59052 1.000 58.98054 95 LEU B C 1
ATOM 2726 O O . LEU B 1 95 ? 5.29734 14.67109 15.69930 1.000 53.99701 95 LEU B O 1
ATOM 2731 N N . GLU B 1 96 ? 5.92097 15.37441 13.64937 1.000 62.05721 96 GLU B N 1
ATOM 2732 C CA . GLU B 1 96 ? 5.41455 16.72725 13.87282 1.000 58.73814 96 GLU B CA 1
ATOM 2733 C C . GLU B 1 96 ? 3.89797 16.72810 14.00930 1.000 64.77861 96 GLU B C 1
ATOM 2734 O O . GLU B 1 96 ? 3.34590 17.29138 14.96267 1.000 65.14110 96 GLU B O 1
ATOM 2740 N N . SER B 1 97 ? 3.20639 16.11121 13.04797 1.000 60.95855 97 SER B N 1
ATOM 2741 C CA . SER B 1 97 ? 1.75157 16.03777 13.10843 1.000 53.00369 97 SER B CA 1
ATOM 2742 C C . SER B 1 97 ? 1.29260 15.24778 14.32369 1.000 55.75627 97 SER B C 1
ATOM 2743 O O . SER B 1 97 ? 0.30175 15.60640 14.97163 1.000 70.78541 97 SER B O 1
ATOM 2746 N N . TYR B 1 98 ? 2.00592 14.17146 14.65254 1.000 49.69057 98 TYR B N 1
ATOM 2747 C CA . TYR B 1 98 ? 1.52517 13.25716 15.68032 1.000 52.63050 98 TYR B CA 1
ATOM 2748 C C . TYR B 1 98 ? 1.58050 13.89411 17.06334 1.000 55.53541 98 TYR B C 1
ATOM 2749 O O . TYR B 1 98 ? 0.62542 13.79200 17.84212 1.000 54.61804 98 TYR B O 1
ATOM 2758 N N . PHE B 1 99 ? 2.68770 14.55669 17.38972 1.000 56.26690 99 PHE B N 1
ATOM 2759 C CA . PHE B 1 99 ? 2.87472 15.05143 18.74731 1.000 52.81104 99 PHE B CA 1
ATOM 2760 C C . PHE B 1 99 ? 2.33616 16.46030 18.95956 1.000 60.80035 99 PHE B C 1
ATOM 2761 O O . PHE B 1 99 ? 1.97431 16.79948 20.09226 1.000 75.80260 99 PHE B O 1
ATOM 2769 N N . GLN B 1 100 ? 2.27438 17.27750 17.90686 1.000 59.75818 100 GLN B N 1
ATOM 2770 C CA . GLN B 1 100 ? 1.63765 18.60299 17.93890 1.000 60.17999 100 GLN B CA 1
ATOM 2771 C C . GLN B 1 100 ? 1.91005 19.41605 19.20249 1.000 62.92198 100 GLN B C 1
ATOM 2772 O O . GLN B 1 100 ? 1.08365 19.45079 20.11737 1.000 64.38086 100 GLN B O 1
ATOM 2778 N N . PHE B 1 106 ? 12.93738 17.59588 16.36223 1.000 82.68066 106 PHE B N 1
ATOM 2779 C CA . PHE B 1 106 ? 12.95963 16.80537 15.13649 1.000 75.75044 106 PHE B CA 1
ATOM 2780 C C . PHE B 1 106 ? 13.63393 17.55442 13.99009 1.000 76.05645 106 PHE B C 1
ATOM 2781 O O . PHE B 1 106 ? 13.78120 17.01233 12.89467 1.000 70.18967 106 PHE B O 1
ATOM 2789 N N . ASP B 1 107 ? 14.03528 18.80088 14.25605 1.000 77.42659 107 ASP B N 1
ATOM 2790 C CA . ASP B 1 107 ? 14.55655 19.66938 13.20284 1.000 90.86381 107 ASP B CA 1
ATOM 2791 C C . ASP B 1 107 ? 15.71815 19.01363 12.46283 1.000 94.13431 107 ASP B C 1
ATOM 2792 O O . ASP B 1 107 ? 15.74207 18.97625 11.22720 1.000 97.71288 107 ASP B O 1
ATOM 2797 N N . LEU B 1 108 ? 16.68416 18.47568 13.20262 1.000 80.35768 108 LEU B N 1
ATOM 2798 C CA . LEU B 1 108 ? 17.81323 17.78854 12.59193 1.000 72.07716 108 LEU B CA 1
ATOM 2799 C C . LEU B 1 108 ? 18.40201 16.79745 13.58585 1.000 76.68743 108 LEU B C 1
ATOM 2800 O O . LEU B 1 108 ? 19.61815 16.58759 13.62598 1.000 74.68674 108 LEU B O 1
ATOM 2805 N N . ALA B 1 109 ? 17.54304 16.19259 14.40463 1.000 82.29655 109 ALA B N 1
ATOM 2806 C CA . ALA B 1 109 ? 17.96811 15.07339 15.23157 1.000 76.97697 109 ALA B CA 1
ATOM 2807 C C . ALA B 1 109 ? 18.14869 13.79968 14.42290 1.000 70.84150 109 ALA B C 1
ATOM 2808 O O . ALA B 1 109 ? 18.74291 12.84166 14.92774 1.000 72.93903 109 ALA B O 1
ATOM 2810 N N . PHE B 1 110 ? 17.64627 13.77047 13.19120 1.000 68.12154 110 PHE B N 1
ATOM 2811 C CA . PHE B 1 110 ? 17.80029 12.64507 12.27863 1.000 67.31198 110 PHE B CA 1
ATOM 2812 C C . PHE B 1 110 ? 18.80013 12.99008 11.17985 1.000 68.31489 110 PHE B C 1
ATOM 2813 O O . PHE B 1 110 ? 18.64785 12.58628 10.02361 1.000 66.02039 110 PHE B O 1
ATOM 2821 N N . GLU B 1 111 ? 19.83033 13.76378 11.53894 1.000 78.38320 111 GLU B N 1
ATOM 2822 C CA . GLU B 1 111 ? 20.83159 14.17121 10.55923 1.000 70.46598 111 GLU B CA 1
ATOM 2823 C C . GLU B 1 111 ? 21.60763 12.97166 10.03767 1.000 71.59095 111 GLU B C 1
ATOM 2824 O O . GLU B 1 111 ? 21.88045 12.87313 8.83552 1.000 70.86709 111 GLU B O 1
ATOM 2830 N N . ASN B 1 112 ? 21.96811 12.04668 10.92458 1.000 73.64971 112 ASN B N 1
ATOM 2831 C CA . ASN B 1 112 ? 22.66829 10.83141 10.53879 1.000 75.11643 112 ASN B CA 1
ATOM 2832 C C . ASN B 1 112 ? 21.70914 9.69447 10.19969 1.000 73.20471 112 ASN B C 1
ATOM 2833 O O . ASN B 1 112 ? 22.09609 8.52332 10.27483 1.000 74.80390 112 ASN B O 1
ATOM 2838 N N . SER B 1 113 ? 20.46927 10.01589 9.83009 1.000 70.07261 113 SER B N 1
ATOM 2839 C CA . SER B 1 113 ? 19.44973 9.02669 9.49529 1.000 68.18901 113 SER B CA 1
ATOM 2840 C C . SER B 1 113 ? 19.18592 9.08603 7.99648 1.000 66.06838 113 SER B C 1
ATOM 2841 O O . SER B 1 113 ? 18.68040 10.09288 7.48880 1.000 64.23154 113 SER B O 1
ATOM 2844 N N . SER B 1 114 ? 19.52674 8.00588 7.29161 1.000 66.61742 114 SER B N 1
ATOM 2845 C CA . SER B 1 114 ? 19.23202 7.93319 5.86548 1.000 64.89204 114 SER B CA 1
ATOM 2846 C C . SER B 1 114 ? 17.79497 7.48979 5.61860 1.000 62.33512 114 SER B C 1
ATOM 2847 O O . SER B 1 114 ? 17.12376 8.02324 4.72868 1.000 60.30025 114 SER B O 1
ATOM 2850 N N . SER B 1 115 ? 17.30884 6.52101 6.39371 1.000 62.67561 115 SER B N 1
ATOM 2851 C CA . SER B 1 115 ? 15.94821 6.02203 6.26184 1.000 60.58893 115 SER B CA 1
ATOM 2852 C C . SER B 1 115 ? 15.40665 5.65972 7.63602 1.000 61.18742 115 SER B C 1
ATOM 2853 O O . SER B 1 115 ? 16.16054 5.29928 8.54292 1.000 63.64420 115 SER B O 1
ATOM 2856 N N . VAL B 1 116 ? 14.08815 5.76833 7.78246 1.000 59.19132 116 VAL B N 1
ATOM 2857 C CA . VAL B 1 116 ? 13.40165 5.46445 9.03118 1.000 59.68461 116 VAL B CA 1
ATOM 2858 C C . VAL B 1 116 ? 12.26773 4.49471 8.73618 1.000 58.48081 116 VAL B C 1
ATOM 2859 O O . VAL B 1 116 ? 11.59102 4.61075 7.70860 1.000 56.42220 116 VAL B O 1
ATOM 2863 N N . ILE B 1 117 ? 12.06838 3.53368 9.63547 1.000 60.04570 117 ILE B N 1
ATOM 2864 C CA . ILE B 1 117 ? 10.97603 2.57285 9.54956 1.000 59.34880 117 ILE B CA 1
ATOM 2865 C C . ILE B 1 117 ? 10.24276 2.56570 10.88238 1.000 60.09636 117 ILE B C 1
ATOM 2866 O O . ILE B 1 117 ? 10.86124 2.36817 11.93431 1.000 62.58566 117 ILE B O 1
ATOM 2871 N N . PHE B 1 118 ? 8.93222 2.78601 10.83826 1.000 58.22513 118 PHE B N 1
ATOM 2872 C CA . PHE B 1 118 ? 8.10518 2.67279 12.02934 1.000 59.03714 118 PHE B CA 1
ATOM 2873 C C . PHE B 1 118 ? 7.68088 1.22338 12.23170 1.000 60.34331 118 PHE B C 1
ATOM 2874 O O . PHE B 1 118 ? 7.38584 0.50994 11.26922 1.000 59.41722 118 PHE B O 1
ATOM 2882 N N . HIS B 1 119 ? 7.64526 0.78903 13.49058 1.000 62.76245 119 HIS B N 1
ATOM 2883 C CA . HIS B 1 119 ? 7.22646 -0.56823 13.82740 1.000 64.50521 119 HIS B CA 1
ATOM 2884 C C . HIS B 1 119 ? 6.38892 -0.53327 15.09580 1.000 65.79182 119 HIS B C 1
ATOM 2885 O O . HIS B 1 119 ? 6.84450 -0.02382 16.12379 1.000 67.57255 119 HIS B O 1
ATOM 2892 N N . ILE B 1 120 ? 5.17275 -1.07224 15.02564 1.000 65.13085 120 ILE B N 1
ATOM 2893 C CA . ILE B 1 120 ? 4.28995 -1.20110 16.18222 1.000 66.65397 120 ILE B CA 1
ATOM 2894 C C . ILE B 1 120 ? 4.11065 -2.68813 16.44159 1.000 69.08426 120 ILE B C 1
ATOM 2895 O O . ILE B 1 120 ? 3.52100 -3.40569 15.62640 1.000 68.02021 120 ILE B O 1
ATOM 2900 N N . GLU B 1 121 ? 4.62338 -3.15858 17.57315 1.000 72.63133 121 GLU B N 1
ATOM 2901 C CA . GLU B 1 121 ? 4.87070 -4.58777 17.69997 1.000 75.46882 121 GLU B CA 1
ATOM 2902 C C . GLU B 1 121 ? 3.62096 -5.33382 18.14977 1.000 76.50446 121 GLU B C 1
ATOM 2903 O O . GLU B 1 121 ? 3.22954 -6.33049 17.53162 1.000 76.53740 121 GLU B O 1
ATOM 2909 N N . GLU B 1 122 ? 2.97959 -4.86195 19.21443 1.000 81.74084 122 GLU B N 1
ATOM 2910 C CA . GLU B 1 122 ? 1.82935 -5.52496 19.81224 1.000 83.27819 122 GLU B CA 1
ATOM 2911 C C . GLU B 1 122 ? 0.61672 -4.61127 19.71959 1.000 76.41861 122 GLU B C 1
ATOM 2912 O O . GLU B 1 122 ? 0.69465 -3.42931 20.07076 1.000 75.41462 122 GLU B O 1
ATOM 2918 N N . ILE B 1 123 ? -0.49773 -5.16483 19.24658 1.000 75.49654 123 ILE B N 1
ATOM 2919 C CA . ILE B 1 123 ? -1.72204 -4.41722 18.97697 1.000 72.98779 123 ILE B CA 1
ATOM 2920 C C . ILE B 1 123 ? -2.83223 -4.98974 19.84592 1.000 75.40128 123 ILE B C 1
ATOM 2921 O O . ILE B 1 123 ? -3.22652 -6.15032 19.67520 1.000 76.77583 123 ILE B O 1
ATOM 2926 N N . ILE B 1 124 ? -3.34170 -4.17683 20.76317 1.000 76.10367 124 ILE B N 1
ATOM 2927 C CA . ILE B 1 124 ? -4.51244 -4.51613 21.56287 1.000 78.23074 124 ILE B CA 1
ATOM 2928 C C . ILE B 1 124 ? -5.69752 -3.78414 20.94815 1.000 75.31799 124 ILE B C 1
ATOM 2929 O O . ILE B 1 124 ? -5.74572 -2.54919 20.95463 1.000 73.56829 124 ILE B O 1
ATOM 2934 N N . THR B 1 125 ? -6.65283 -4.53450 20.40841 1.000 75.93911 125 THR B N 1
ATOM 2935 C CA . THR B 1 125 ? -7.80010 -3.95746 19.72337 1.000 72.53501 125 THR B CA 1
ATOM 2936 C C . THR B 1 125 ? -9.06877 -4.18749 20.53349 1.000 74.81733 125 THR B C 1
ATOM 2937 O O . THR B 1 125 ? -9.24563 -5.24739 21.14184 1.000 77.88165 125 THR B O 1
ATOM 2941 N N . THR B 1 126 ? -9.93840 -3.17835 20.55053 1.000 73.58945 126 THR B N 1
ATOM 2942 C CA . THR B 1 126 ? -11.23497 -3.24391 21.21619 1.000 76.32328 126 THR B CA 1
ATOM 2943 C C . THR B 1 126 ? -12.32029 -3.01845 20.17365 1.000 73.24518 126 THR B C 1
ATOM 2944 O O . THR B 1 126 ? -12.41903 -1.92665 19.60412 1.000 70.70879 126 THR B O 1
ATOM 2948 N N . ASP B 1 127 ? -13.13331 -4.04361 19.92875 1.000 74.38444 127 ASP B N 1
ATOM 2949 C CA . ASP B 1 127 ? -14.11086 -4.02761 18.84738 1.000 72.50637 127 ASP B CA 1
ATOM 2950 C C . ASP B 1 127 ? -15.51604 -4.12909 19.42251 1.000 78.60361 127 ASP B C 1
ATOM 2951 O O . ASP B 1 127 ? -15.82764 -5.07891 20.14974 1.000 77.80658 127 ASP B O 1
ATOM 2956 N N . ALA B 1 128 ? -16.35723 -3.15156 19.09620 1.000 73.41285 128 ALA B N 1
ATOM 2957 C CA . ALA B 1 128 ? -17.78260 -3.22449 19.37942 1.000 75.25211 128 ALA B CA 1
ATOM 2958 C C . ALA B 1 128 ? -18.49304 -3.78590 18.15484 1.000 76.05473 128 ALA B C 1
ATOM 2959 O O . ALA B 1 128 ? -18.25727 -3.32519 17.03307 1.000 74.97016 128 ALA B O 1
ATOM 2961 N N . ASP B 1 129 ? -19.34917 -4.78510 18.36962 1.000 76.50647 129 ASP B N 1
ATOM 2962 C CA . ASP B 1 129 ? -20.02294 -5.44900 17.25899 1.000 75.85155 129 ASP B CA 1
ATOM 2963 C C . ASP B 1 129 ? -20.87221 -4.44977 16.48464 1.000 76.74745 129 ASP B C 1
ATOM 2964 O O . ASP B 1 129 ? -21.84981 -3.90708 17.01015 1.000 75.61486 129 ASP B O 1
ATOM 2969 N N . GLU B 1 130 ? -20.49123 -4.20954 15.22883 1.000 78.99192 130 GLU B N 1
ATOM 2970 C CA . GLU B 1 130 ? -21.16332 -3.19184 14.42894 1.000 73.97133 130 GLU B CA 1
ATOM 2971 C C . GLU B 1 130 ? -22.57101 -3.61938 14.02148 1.000 74.10216 130 GLU B C 1
ATOM 2972 O O . GLU B 1 130 ? -23.43540 -2.76275 13.80531 1.000 77.56062 130 GLU B O 1
ATOM 2978 N N . ILE B 1 131 ? -22.82578 -4.92535 13.91272 1.000 72.83817 131 ILE B N 1
ATOM 2979 C CA . ILE B 1 131 ? -24.16997 -5.39079 13.57781 1.000 81.01894 131 ILE B CA 1
ATOM 2980 C C . ILE B 1 131 ? -25.10197 -5.21483 14.76956 1.000 79.78739 131 ILE B C 1
ATOM 2981 O O . ILE B 1 131 ? -26.22789 -4.72103 14.63413 1.000 78.66877 131 ILE B O 1
ATOM 2986 N N . SER B 1 132 ? -24.64638 -5.62887 15.95448 1.000 81.05908 132 SER B N 1
ATOM 2987 C CA . SER B 1 132 ? -25.42955 -5.43002 17.16838 1.000 82.49349 132 SER B CA 1
ATOM 2988 C C . SER B 1 132 ? -25.71665 -3.95315 17.39826 1.000 81.71539 132 SER B C 1
ATOM 2989 O O . SER B 1 132 ? -26.79373 -3.58965 17.88494 1.000 83.95369 132 SER B O 1
ATOM 2992 N N . LEU B 1 133 ? -24.76308 -3.08698 17.04419 1.000 81.20735 133 LEU B N 1
ATOM 2993 C CA . LEU B 1 133 ? -24.95452 -1.65163 17.22012 1.000 78.86033 133 LEU B CA 1
ATOM 2994 C C . LEU B 1 133 ? -26.14075 -1.15181 16.40459 1.000 78.15705 133 LEU B C 1
ATOM 2995 O O . LEU B 1 133 ? -26.93663 -0.33828 16.88882 1.000 79.72441 133 LEU B O 1
ATOM 3000 N N . ARG B 1 134 ? -26.28466 -1.63925 15.16916 1.000 76.79843 134 ARG B N 1
ATOM 3001 C CA . ARG B 1 134 ? -27.36714 -1.16733 14.31183 1.000 77.04914 134 ARG B CA 1
ATOM 3002 C C . ARG B 1 134 ? -28.72961 -1.56468 14.86615 1.000 82.71621 134 ARG B C 1
ATOM 3003 O O . ARG B 1 134 ? -29.61215 -0.71314 15.02916 1.000 83.01625 134 ARG B O 1
ATOM 3011 N N . ASN B 1 135 ? -28.92799 -2.85721 15.15257 1.000 82.38212 135 ASN B N 1
ATOM 3012 C CA . ASN B 1 135 ? -30.23629 -3.28910 15.63428 1.000 85.97960 135 ASN B CA 1
ATOM 3013 C C . ASN B 1 135 ? -30.54533 -2.70262 17.00666 1.000 88.34615 135 ASN B C 1
ATOM 3014 O O . ASN B 1 135 ? -31.70000 -2.36533 17.28639 1.000 90.89326 135 ASN B O 1
ATOM 3019 N N . TRP B 1 136 ? -29.53214 -2.55565 17.86460 1.000 87.77919 136 TRP B N 1
ATOM 3020 C CA . TRP B 1 136 ? -29.75145 -1.91129 19.15655 1.000 90.08076 136 TRP B CA 1
ATOM 3021 C C . TRP B 1 136 ? -30.21182 -0.46917 18.97846 1.000 89.56951 136 TRP B C 1
ATOM 3022 O O . TRP B 1 136 ? -31.12830 -0.01220 19.67214 1.000 92.44094 136 TRP B O 1
ATOM 3033 N N . LEU B 1 137 ? -29.58431 0.26519 18.05701 1.000 86.20251 137 LEU B N 1
ATOM 3034 C CA . LEU B 1 137 ? -30.06873 1.59957 17.72005 1.000 85.88412 137 LEU B CA 1
ATOM 3035 C C . LEU B 1 137 ? -31.48862 1.54250 17.17511 1.000 87.94218 137 LEU B C 1
ATOM 3036 O O . LEU B 1 137 ? -32.34506 2.34880 17.55426 1.000 90.12326 137 LEU B O 1
ATOM 3041 N N . ASN B 1 138 ? -31.75283 0.59785 16.26877 1.000 87.49143 138 ASN B N 1
ATOM 3042 C CA . ASN B 1 138 ? -33.07413 0.51067 15.65410 1.000 89.51851 138 ASN B CA 1
ATOM 3043 C C . ASN B 1 138 ? -34.14254 0.15897 16.68031 1.000 95.41166 138 ASN B C 1
ATOM 3044 O O . ASN B 1 138 ? -35.27122 0.66134 16.61137 1.000 96.05505 138 ASN B O 1
ATOM 3049 N N . ASP B 1 139 ? -33.80615 -0.70510 17.64008 1.000 99.54614 139 ASP B N 1
ATOM 3050 C CA . ASP B 1 139 ? -34.79237 -1.13383 18.62513 1.000 99.21953 139 ASP B CA 1
ATOM 3051 C C . ASP B 1 139 ? -35.13021 -0.02642 19.61553 1.000 101.20116 139 ASP B C 1
ATOM 3052 O O . ASP B 1 139 ? -36.22161 -0.03184 20.19453 1.000 104.96019 139 ASP B O 1
ATOM 3057 N N . ASN B 1 140 ? -34.22147 0.92515 19.82739 1.000 98.98209 140 ASN B N 1
ATOM 3058 C CA . ASN B 1 140 ? -34.42477 1.98573 20.80737 1.000 100.90168 140 ASN B CA 1
ATOM 3059 C C . ASN B 1 140 ? -34.49281 3.36271 20.15394 1.000 99.35405 140 ASN B C 1
ATOM 3060 O O . ASN B 1 140 ? -34.15614 4.36618 20.78765 1.000 99.54793 140 ASN B O 1
ATOM 3065 N N . GLN B 1 141 ? -34.93157 3.42885 18.89203 1.000 98.11157 141 GLN B N 1
ATOM 3066 C CA . GLN B 1 141 ? -34.95820 4.70976 18.19077 1.000 96.81191 141 GLN B CA 1
ATOM 3067 C C . GLN B 1 141 ? -35.93181 5.67819 18.84693 1.000 100.32334 141 GLN B C 1
ATOM 3068 O O . GLN B 1 141 ? -35.61373 6.85461 19.05076 1.000 99.93025 141 GLN B O 1
ATOM 3074 N N . ASN B 1 142 ? -37.12430 5.20267 19.19028 1.000 104.01435 142 ASN B N 1
ATOM 3075 C CA . ASN B 1 142 ? -38.11307 6.07242 19.80998 1.000 107.78560 142 ASN B CA 1
ATOM 3076 C C . ASN B 1 142 ? -37.79965 6.37711 21.26945 1.000 109.62247 142 ASN B C 1
ATOM 3077 O O . ASN B 1 142 ? -38.60495 7.03430 21.93740 1.000 113.19140 142 ASN B O 1
ATOM 3082 N N . GLU B 1 143 ? -36.65920 5.91159 21.77499 1.000 107.56405 143 GLU B N 1
ATOM 3083 C CA . GLU B 1 143 ? -36.15442 6.30614 23.08216 1.000 108.94776 143 GLU B CA 1
ATOM 3084 C C . GLU B 1 143 ? -35.19810 7.49190 22.99663 1.000 108.38655 143 GLU B C 1
ATOM 3085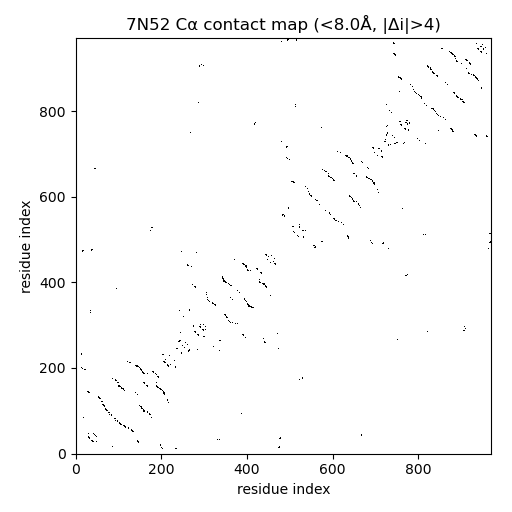 O O . GLU B 1 143 ? -34.94260 8.14631 24.01542 1.000 108.21562 143 GLU B O 1
ATOM 3091 N N . LEU B 1 144 ? -34.69782 7.79769 21.79884 1.000 105.85410 144 LEU B N 1
ATOM 3092 C CA . LEU B 1 144 ? -33.76300 8.90057 21.60886 1.000 100.28423 144 LEU B CA 1
ATOM 3093 C C . LEU B 1 144 ? -34.35856 10.21570 22.09404 1.000 103.05394 144 LEU B C 1
ATOM 3094 O O . LEU B 1 144 ? -35.50183 10.54977 21.77357 1.000 105.46441 144 LEU B O 1
ATOM 3099 N N . ARG B 1 145 ? -33.57223 10.96330 22.86420 1.000 102.92352 145 ARG B N 1
ATOM 3100 C CA . ARG B 1 145 ? -34.02468 12.24007 23.39545 1.000 105.67647 145 ARG B CA 1
ATOM 3101 C C . ARG B 1 145 ? -34.26250 13.24365 22.27098 1.000 104.60099 145 ARG B C 1
ATOM 3102 O O . ARG B 1 145 ? -33.66523 13.16346 21.19444 1.000 101.05479 145 ARG B O 1
ATOM 3110 N N . GLU B 1 146 ? -35.15216 14.20224 22.53942 1.000 108.04658 146 GLU B N 1
ATOM 3111 C CA . GLU B 1 146 ? -35.61682 15.10771 21.49258 1.000 108.05778 146 GLU B CA 1
ATOM 3112 C C . GLU B 1 146 ? -34.54537 16.11960 21.10621 1.000 105.41768 146 GLU B C 1
ATOM 3113 O O . GLU B 1 146 ? -34.36393 16.41633 19.91984 1.000 103.26451 146 GLU B O 1
ATOM 3119 N N . ILE B 1 147 ? -33.82814 16.66280 22.09155 1.000 105.79707 147 ILE B N 1
ATOM 3120 C CA . ILE B 1 147 ? -32.84479 17.70297 21.80468 1.000 103.79617 147 ILE B CA 1
ATOM 3121 C C . ILE B 1 147 ? -31.68053 17.14838 20.98873 1.000 98.96843 147 ILE B C 1
ATOM 3122 O O . ILE B 1 147 ? -31.11663 17.85568 20.14327 1.000 96.91774 147 ILE B O 1
ATOM 3127 N N . TYR B 1 148 ? -31.31172 15.88541 21.19986 1.000 97.33244 148 TYR B N 1
ATOM 3128 C CA . TYR B 1 148 ? -30.23987 15.26428 20.43258 1.000 99.47819 148 TYR B CA 1
ATOM 3129 C C . TYR B 1 148 ? -30.72801 14.64369 19.13223 1.000 96.85803 148 TYR B C 1
ATOM 3130 O O . TYR B 1 148 ? -29.90754 14.13762 18.35925 1.000 91.32360 148 TYR B O 1
ATOM 3139 N N . LYS B 1 149 ? -32.03719 14.66898 18.87357 1.000 94.25654 149 LYS B N 1
ATOM 3140 C CA . LYS B 1 149 ? -32.54562 14.17205 17.60010 1.000 93.25258 149 LYS B CA 1
ATOM 3141 C C . LYS B 1 149 ? -32.23677 15.15007 16.47404 1.000 91.81156 149 LYS B C 1
ATOM 3142 O O . LYS B 1 149 ? -31.73256 14.75729 15.41492 1.000 88.97154 149 LYS B O 1
ATOM 3148 N N . GLU B 1 150 ? -32.52922 16.43467 16.68802 1.000 94.00955 150 GLU B N 1
ATOM 3149 C CA . GLU B 1 150 ? -32.19664 17.43716 15.68352 1.000 93.04638 150 GLU B CA 1
ATOM 3150 C C . GLU B 1 150 ? -30.69021 17.55412 15.50352 1.000 89.28521 150 GLU B C 1
ATOM 3151 O O . GLU B 1 150 ? -30.21836 17.89456 14.41222 1.000 88.26199 150 GLU B O 1
ATOM 3157 N N . GLU B 1 151 ? -29.92322 17.27666 16.56043 1.000 88.42847 151 GLU B N 1
ATOM 3158 C CA . GLU B 1 151 ? -28.46857 17.26832 16.44673 1.000 85.00994 151 GLU B CA 1
ATOM 3159 C C . GLU B 1 151 ? -28.00829 16.21705 15.44579 1.000 81.80560 151 GLU B C 1
ATOM 3160 O O . GLU B 1 151 ? -27.15393 16.48268 14.59285 1.000 84.06891 151 GLU B O 1
ATOM 3166 N N . ILE B 1 152 ? -28.57640 15.01323 15.53297 1.000 82.16019 152 ILE B N 1
ATOM 3167 C CA . ILE B 1 152 ? -28.19727 13.93220 14.63052 1.000 79.40324 152 ILE B CA 1
ATOM 3168 C C . ILE B 1 152 ? -28.56996 14.26028 13.18713 1.000 78.96779 152 ILE B C 1
ATOM 3169 O O . ILE B 1 152 ? -27.87768 13.83970 12.25088 1.000 76.31314 152 ILE B O 1
ATOM 3174 N N . LYS B 1 153 ? -29.64091 15.03328 12.97729 1.000 82.47903 153 LYS B N 1
ATOM 3175 C CA . LYS B 1 153 ? -30.06967 15.34666 11.61584 1.000 81.98349 153 LYS B CA 1
ATOM 3176 C C . LYS B 1 153 ? -28.99877 16.10089 10.83666 1.000 79.73284 153 LYS B C 1
ATOM 3177 O O . LYS B 1 153 ? -28.92206 15.97187 9.61006 1.000 79.38087 153 LYS B O 1
ATOM 3183 N N . LYS B 1 154 ? -28.16630 16.88881 11.52132 1.000 79.15696 154 LYS B N 1
ATOM 3184 C CA . LYS B 1 154 ? -27.11082 17.62098 10.82768 1.000 77.20614 154 LYS B CA 1
ATOM 3185 C C . LYS B 1 154 ? -26.05678 16.68564 10.24486 1.000 73.63692 154 LYS B C 1
ATOM 3186 O O . LYS B 1 154 ? -25.40922 17.03054 9.25040 1.000 72.15825 154 LYS B O 1
ATOM 3192 N N . GLY B 1 155 ? -25.86377 15.51370 10.84449 1.000 68.05499 155 GLY B N 1
ATOM 3193 C CA . GLY B 1 155 ? -25.01141 14.50323 10.24834 1.000 60.64937 155 GLY B CA 1
ATOM 3194 C C . GLY B 1 155 ? -23.53223 14.65986 10.51181 1.000 62.90085 155 GLY B C 1
ATOM 3195 O O . GLY B 1 155 ? -22.71648 14.28759 9.66095 1.000 59.53249 155 GLY B O 1
ATOM 3196 N N . ASN B 1 156 ? -23.15651 15.19448 11.67196 1.000 65.55286 156 ASN B N 1
ATOM 3197 C CA . ASN B 1 156 ? -21.75678 15.38022 12.02420 1.000 56.38231 156 ASN B CA 1
ATOM 3198 C C . ASN B 1 156 ? -21.31978 14.52579 13.20382 1.000 54.99106 156 ASN B C 1
ATOM 3199 O O . ASN B 1 156 ? -20.13803 14.55083 13.56183 1.000 58.52841 156 ASN B O 1
ATOM 3204 N N . PHE B 1 157 ? -22.22922 13.77206 13.81519 1.000 55.55364 157 PHE B N 1
ATOM 3205 C CA . PHE B 1 157 ? -21.86916 12.92491 14.94295 1.000 53.79526 157 PHE B CA 1
ATOM 3206 C C . PHE B 1 157 ? -21.32736 11.59019 14.45064 1.000 52.23592 157 PHE B C 1
ATOM 3207 O O . PHE B 1 157 ? -21.79431 11.04188 13.44824 1.000 52.09748 157 PHE B O 1
ATOM 3215 N N . PHE B 1 158 ? -20.32253 11.07873 15.15575 1.000 51.24097 158 PHE B N 1
ATOM 3216 C CA . PHE B 1 158 ? -19.64993 9.84602 14.78078 1.000 49.87380 158 PHE B CA 1
ATOM 3217 C C . PHE B 1 158 ? -19.52181 8.94085 15.99522 1.000 50.12459 158 PHE B C 1
ATOM 3218 O O . PHE B 1 158 ? -19.37793 9.40833 17.12846 1.000 50.84045 158 PHE B O 1
ATOM 3226 N N . VAL B 1 159 ? -19.57800 7.63681 15.74448 1.000 49.71771 159 VAL B N 1
ATOM 3227 C CA . VAL B 1 159 ? -19.45500 6.62586 16.78405 1.000 50.10333 159 VAL B CA 1
ATOM 3228 C C . VAL B 1 159 ? -18.11938 5.92077 16.60695 1.000 50.50163 159 VAL B C 1
ATOM 3229 O O . VAL B 1 159 ? -17.77761 5.48754 15.49866 1.000 47.69956 159 VAL B O 1
ATOM 3233 N N . ALA B 1 160 ? -17.36234 5.81958 17.69518 1.000 50.32598 160 ALA B N 1
ATOM 3234 C CA . ALA B 1 160 ? -16.11145 5.06830 17.71572 1.000 47.94176 160 ALA B CA 1
ATOM 3235 C C . ALA B 1 160 ? -16.45636 3.61008 17.98694 1.000 54.45657 160 ALA B C 1
ATOM 3236 O O . ALA B 1 160 ? -16.64791 3.20901 19.13742 1.000 61.00071 160 ALA B O 1
ATOM 3238 N N . THR B 1 161 ? -16.53931 2.81164 16.92495 1.000 54.78707 161 THR B N 1
ATOM 3239 C CA . THR B 1 161 ? -16.95338 1.42062 17.04581 1.000 57.13558 161 THR B CA 1
ATOM 3240 C C . THR B 1 161 ? -15.78903 0.46160 17.25316 1.000 59.06352 161 THR B C 1
ATOM 3241 O O . THR B 1 161 ? -16.02722 -0.71774 17.53877 1.000 60.59144 161 THR B O 1
ATOM 3245 N N . SER B 1 162 ? -14.54785 0.92903 17.11779 1.000 50.04127 162 SER B N 1
ATOM 3246 C CA . SER B 1 162 ? -13.38811 0.06085 17.26387 1.000 48.61106 162 SER B CA 1
ATOM 3247 C C . SER B 1 162 ? -12.15237 0.90249 17.54844 1.000 53.89891 162 SER B C 1
ATOM 3248 O O . SER B 1 162 ? -11.99966 1.99576 16.99860 1.000 55.28571 162 SER B O 1
ATOM 3251 N N . LEU B 1 163 ? -11.26826 0.37623 18.39417 1.000 57.92376 163 LEU B N 1
ATOM 3252 C CA . LEU B 1 163 ? -10.04785 1.06557 18.78324 1.000 49.46636 163 LEU B CA 1
ATOM 3253 C C . LEU B 1 163 ? -8.84212 0.16088 18.57377 1.000 58.37178 163 LEU B C 1
ATOM 3254 O O . LEU B 1 163 ? -8.95051 -1.06739 18.57198 1.000 61.45038 163 LEU B O 1
ATOM 3259 N N . LEU B 1 164 ? -7.68392 0.79587 18.40057 1.000 62.24575 164 LEU B N 1
ATOM 3260 C CA . LEU B 1 164 ? -6.39403 0.12304 18.35668 1.000 57.26025 164 LEU B CA 1
ATOM 3261 C C . LEU B 1 164 ? -5.49454 0.72910 19.42313 1.000 56.38002 164 LEU B C 1
ATOM 3262 O O . LEU B 1 164 ? -5.47201 1.95050 19.60325 1.000 59.49779 164 LEU B O 1
ATOM 3267 N N . ARG B 1 165 ? -4.75879 -0.12265 20.13354 1.000 62.29647 165 ARG B N 1
ATOM 3268 C CA . ARG B 1 165 ? -3.89407 0.32229 21.21525 1.000 67.40246 165 ARG B CA 1
ATOM 3269 C C . ARG B 1 165 ? -2.51450 -0.30698 21.07740 1.000 69.27230 165 ARG B C 1
ATOM 3270 O O . ARG B 1 165 ? -2.33378 -1.32429 20.40293 1.000 69.40814 165 ARG B O 1
ATOM 3278 N N . ALA B 1 166 ? -1.54041 0.32144 21.73030 1.000 68.00827 166 ALA B N 1
ATOM 3279 C CA . ALA B 1 166 ? -0.17242 -0.18366 21.77456 1.000 69.74475 166 ALA B CA 1
ATOM 3280 C C . ALA B 1 166 ? 0.61294 0.51358 22.87924 1.000 72.70318 166 ALA B C 1
ATOM 3281 O O . ALA B 1 166 ? 1.11482 -0.13091 23.79904 1.000 86.27229 166 ALA B O 1
ATOM 3291 N N . ARG B 1 170 ? 8.28095 1.41589 18.06962 1.000 49.42333 170 ARG B N 1
ATOM 3292 C CA . ARG B 1 170 ? 9.70985 1.43266 17.80057 1.000 54.78164 170 ARG B CA 1
ATOM 3293 C C . ARG B 1 170 ? 9.98045 2.10397 16.46297 1.000 52.77713 170 ARG B C 1
ATOM 3294 O O . ARG B 1 170 ? 9.18571 1.99979 15.52485 1.000 52.53859 170 ARG B O 1
ATOM 3310 N N . GLN B 1 172 ? 13.28136 2.63043 13.63168 1.000 57.26063 172 GLN B N 1
ATOM 3311 C CA . GLN B 1 172 ? 14.59871 2.16054 13.21385 1.000 53.22680 172 GLN B CA 1
ATOM 3312 C C . GLN B 1 172 ? 15.21826 3.17682 12.26230 1.000 54.24851 172 GLN B C 1
ATOM 3313 O O . GLN B 1 172 ? 14.73936 3.35586 11.13746 1.000 57.14879 172 GLN B O 1
ATOM 3319 N N . PHE B 1 173 ? 16.28935 3.82449 12.70992 1.000 57.80212 173 PHE B N 1
ATOM 3320 C CA . PHE B 1 173 ? 17.07087 4.73672 11.88614 1.000 55.76332 173 PHE B CA 1
ATOM 3321 C C . PHE B 1 173 ? 18.35336 4.03614 11.45690 1.000 55.70986 173 PHE B C 1
ATOM 3322 O O . PHE B 1 173 ? 19.07001 3.48344 12.29751 1.000 58.72978 173 PHE B O 1
ATOM 3330 N N . GLU B 1 174 ? 18.63733 4.05280 10.15651 1.000 59.56895 174 GLU B N 1
ATOM 3331 C CA . GLU B 1 174 ? 19.88004 3.50773 9.62523 1.000 65.79624 174 GLU B CA 1
ATOM 3332 C C . GLU B 1 174 ? 20.86085 4.64188 9.35677 1.000 65.02776 174 GLU B C 1
ATOM 3333 O O . GLU B 1 174 ? 20.47686 5.70533 8.86184 1.000 68.39464 174 GLU B O 1
ATOM 3339 N N . ARG B 1 175 ? 22.12857 4.40618 9.68758 1.000 65.96571 175 ARG B N 1
ATOM 3340 C CA . ARG B 1 175 ? 23.11524 5.47579 9.76484 1.000 66.95221 175 ARG B CA 1
ATOM 3341 C C . ARG B 1 175 ? 23.56632 5.93165 8.38313 1.000 64.33252 175 ARG B C 1
ATOM 3342 O O . ARG B 1 175 ? 23.85885 5.10888 7.51000 1.000 60.12891 175 ARG B O 1
ATOM 3350 N N . LYS B 1 176 ? 23.62296 7.25251 8.18974 1.000 69.83830 176 LYS B N 1
ATOM 3351 C CA . LYS B 1 176 ? 24.37801 7.79287 7.06481 1.000 71.63176 176 LYS B CA 1
ATOM 3352 C C . LYS B 1 176 ? 25.85910 7.47143 7.21535 1.000 77.09901 176 LYS B C 1
ATOM 3353 O O . LYS B 1 176 ? 26.54166 7.15854 6.23286 1.000 80.34416 176 LYS B O 1
ATOM 3359 N N . ASN B 1 177 ? 26.37296 7.55203 8.44257 1.000 78.24201 177 ASN B N 1
ATOM 3360 C CA . ASN B 1 177 ? 27.72389 7.10693 8.75611 1.000 75.77546 177 ASN B CA 1
ATOM 3361 C C . ASN B 1 177 ? 27.70150 5.64770 9.19666 1.000 77.24641 177 ASN B C 1
ATOM 3362 O O . ASN B 1 177 ? 26.95565 4.83455 8.64071 1.000 71.10720 177 ASN B O 1
ATOM 3367 N N . LYS B 1 178 ? 28.51574 5.31320 10.19197 1.000 76.88229 178 LYS B N 1
ATOM 3368 C CA . LYS B 1 178 ? 28.53390 3.98085 10.78382 1.000 69.00678 178 LYS B CA 1
ATOM 3369 C C . LYS B 1 178 ? 29.06023 4.07626 12.21282 1.000 80.46220 178 LYS B C 1
ATOM 3370 O O . LYS B 1 178 ? 29.43877 5.15767 12.67198 1.000 66.62957 178 LYS B O 1
ATOM 3376 N N . LEU B 1 181 ? 25.59909 6.96819 15.18056 1.000 70.45792 181 LEU B N 1
ATOM 3377 C CA . LEU B 1 181 ? 24.22222 6.78502 15.62739 1.000 72.95568 181 LEU B CA 1
ATOM 3378 C C . LEU B 1 181 ? 23.26343 7.45232 14.66104 1.000 71.77199 181 LEU B C 1
ATOM 3379 O O . LEU B 1 181 ? 23.47525 8.59451 14.26219 1.000 64.21307 181 LEU B O 1
ATOM 3384 N N . GLY B 1 182 ? 22.20036 6.73661 14.29321 1.000 67.75822 182 GLY B N 1
ATOM 3385 C CA . GLY B 1 182 ? 21.25213 7.28691 13.34087 1.000 59.59777 182 GLY B CA 1
ATOM 3386 C C . GLY B 1 182 ? 20.43816 8.42971 13.91570 1.000 64.10379 182 GLY B C 1
ATOM 3387 O O . GLY B 1 182 ? 20.16105 9.41447 13.22497 1.000 62.95040 182 GLY B O 1
ATOM 3388 N N . VAL B 1 183 ? 20.05038 8.32141 15.18444 1.000 61.73633 183 VAL B N 1
ATOM 3389 C CA . VAL B 1 183 ? 19.20150 9.30792 15.84107 1.000 60.63296 183 VAL B CA 1
ATOM 3390 C C . VAL B 1 183 ? 19.96081 9.91387 17.01293 1.000 61.69616 183 VAL B C 1
ATOM 3391 O O . VAL B 1 183 ? 20.55438 9.18899 17.82089 1.000 59.99551 183 VAL B O 1
ATOM 3395 N N . ASP B 1 184 ? 19.94199 11.24212 17.10003 1.000 67.57555 184 ASP B N 1
ATOM 3396 C CA . ASP B 1 184 ? 20.50511 11.96821 18.23167 1.000 75.41366 184 ASP B CA 1
ATOM 3397 C C . ASP B 1 184 ? 19.36064 12.36152 19.15721 1.000 71.62543 184 ASP B C 1
ATOM 3398 O O . ASP B 1 184 ? 18.56886 13.25108 18.83107 1.000 75.49388 184 ASP B O 1
ATOM 3403 N N . VAL B 1 185 ? 19.27878 11.70065 20.31446 1.000 67.81228 185 VAL B N 1
ATOM 3404 C CA . VAL B 1 185 ? 18.25738 12.03635 21.29797 1.000 68.57432 185 VAL B CA 1
ATOM 3405 C C . VAL B 1 185 ? 18.43315 13.45645 21.82637 1.000 74.89794 185 VAL B C 1
ATOM 3406 O O . VAL B 1 185 ? 17.48587 14.03160 22.37365 1.000 81.59800 185 VAL B O 1
ATOM 3410 N N . SER B 1 186 ? 19.61751 14.04954 21.65356 1.000 75.76258 186 SER B N 1
ATOM 3411 C CA . SER B 1 186 ? 19.85018 15.41220 22.12740 1.000 81.03147 186 SER B CA 1
ATOM 3412 C C . SER B 1 186 ? 18.85116 16.39138 21.52261 1.000 80.47468 186 SER B C 1
ATOM 3413 O O . SER B 1 186 ? 18.27631 17.22494 22.23285 1.000 79.63968 186 SER B O 1
ATOM 3416 N N . LYS B 1 187 ? 18.63395 16.31246 20.21061 1.000 80.24685 187 LYS B N 1
ATOM 3417 C CA . LYS B 1 187 ? 17.76881 17.26795 19.52046 1.000 78.55514 187 LYS B CA 1
ATOM 3418 C C . LYS B 1 187 ? 16.35341 16.74725 19.33150 1.000 83.22686 187 LYS B C 1
ATOM 3419 O O . LYS B 1 187 ? 15.70604 17.03597 18.31928 1.000 89.25534 187 LYS B O 1
ATOM 3425 N N . ILE B 1 188 ? 15.83969 15.97791 20.28842 1.000 80.68956 188 ILE B N 1
ATOM 3426 C CA . ILE B 1 188 ? 14.39507 15.91102 20.43348 1.000 83.56944 188 ILE B CA 1
ATOM 3427 C C . ILE B 1 188 ? 13.91990 17.31445 20.77835 1.000 87.25262 188 ILE B C 1
ATOM 3428 O O . ILE B 1 188 ? 14.44411 17.94783 21.70374 1.000 85.76298 188 ILE B O 1
ATOM 3433 N N . LYS B 1 189 ? 12.98767 17.84500 19.98209 1.000 83.51301 189 LYS B N 1
ATOM 3434 C CA . LYS B 1 189 ? 12.48489 19.18587 20.26034 1.000 91.23851 189 LYS B CA 1
ATOM 3435 C C . LYS B 1 189 ? 11.85039 19.23484 21.64309 1.000 92.03468 189 LYS B C 1
ATOM 3436 O O . LYS B 1 189 ? 12.13892 20.13133 22.44513 1.000 105.23134 189 LYS B O 1
ATOM 3442 N N . ASN B 1 190 ? 11.02299 18.23887 21.94745 1.000 74.66830 190 ASN B N 1
ATOM 3443 C CA . ASN B 1 190 ? 10.34218 18.05497 23.21872 1.000 82.16064 190 ASN B CA 1
ATOM 3444 C C . ASN B 1 190 ? 9.43103 16.84687 23.04404 1.000 91.81651 190 ASN B C 1
ATOM 3445 O O . ASN B 1 190 ? 8.79577 16.69893 21.99443 1.000 94.65261 190 ASN B O 1
ATOM 3450 N N . LEU B 1 191 ? 9.36459 15.96388 24.03804 1.000 77.82037 191 LEU B N 1
ATOM 3451 C CA . LEU B 1 191 ? 8.58968 14.74312 23.83883 1.000 69.60799 191 LEU B CA 1
ATOM 3452 C C . LEU B 1 191 ? 7.74813 14.39457 25.05831 1.000 72.98224 191 LEU B C 1
ATOM 3453 O O . LEU B 1 191 ? 8.28317 14.23272 26.16243 1.000 71.59239 191 LEU B O 1
ATOM 3458 N N . PRO B 1 192 ? 6.42896 14.25790 24.88696 1.000 73.15569 192 PRO B N 1
ATOM 3459 C CA . PRO B 1 192 ? 5.56379 13.85537 26.00364 1.000 73.14289 192 PRO B CA 1
ATOM 3460 C C . PRO B 1 192 ? 5.73428 12.40584 26.42323 1.000 74.88664 192 PRO B C 1
ATOM 3461 O O . PRO B 1 192 ? 5.10479 11.98465 27.40208 1.000 72.60106 192 PRO B O 1
ATOM 3465 N N . VAL B 1 193 ? 6.54775 11.62903 25.71399 1.000 75.60329 193 VAL B N 1
ATOM 3466 C CA . VAL B 1 193 ? 6.79436 10.23270 26.04369 1.000 78.26377 193 VAL B CA 1
ATOM 3467 C C . VAL B 1 193 ? 8.29758 9.99539 26.02605 1.000 81.35531 193 VAL B C 1
ATOM 3468 O O . VAL B 1 193 ? 8.99282 10.44777 25.10892 1.000 85.94985 193 VAL B O 1
ATOM 3472 N N . ASP B 1 194 ? 8.79691 9.30410 27.04569 1.000 84.43125 194 ASP B N 1
ATOM 3473 C CA . ASP B 1 194 ? 10.22566 9.05289 27.15320 1.000 90.19178 194 ASP B CA 1
ATOM 3474 C C . ASP B 1 194 ? 10.65769 7.97517 26.16369 1.000 81.60542 194 ASP B C 1
ATOM 3475 O O . ASP B 1 194 ? 9.88693 7.07969 25.80596 1.000 78.36588 194 ASP B O 1
ATOM 3480 N N . ALA B 1 195 ? 11.90749 8.07696 25.71450 1.000 74.53480 195 ALA B N 1
ATOM 3481 C CA . ALA B 1 195 ? 12.44267 7.21647 24.67021 1.000 75.83521 195 ALA B CA 1
ATOM 3482 C C . ALA B 1 195 ? 13.75801 6.59977 25.11721 1.000 74.46347 195 ALA B C 1
ATOM 3483 O O . ALA B 1 195 ? 14.55636 7.24255 25.80471 1.000 77.18202 195 ALA B O 1
ATOM 3485 N N . LYS B 1 196 ? 13.98470 5.35456 24.71174 1.000 72.68602 196 LYS B N 1
ATOM 3486 C CA . LYS B 1 196 ? 15.24153 4.68099 24.98774 1.000 74.73866 196 LYS B CA 1
ATOM 3487 C C . LYS B 1 196 ? 15.68138 3.92957 23.73949 1.000 71.68804 196 LYS B C 1
ATOM 3488 O O . LYS B 1 196 ? 14.87111 3.59422 22.87234 1.000 73.63788 196 LYS B O 1
ATOM 3494 N N . LEU B 1 197 ? 16.98374 3.67833 23.65383 1.000 74.95625 197 LEU B N 1
ATOM 3495 C CA . LEU B 1 197 ? 17.58963 3.00055 22.51568 1.000 69.32542 197 LEU B CA 1
ATOM 3496 C C . LEU B 1 197 ? 18.12796 1.65302 22.97931 1.000 76.93332 197 LEU B C 1
ATOM 3497 O O . LEU B 1 197 ? 19.01131 1.59962 23.84126 1.000 75.47772 197 LEU B O 1
ATOM 3502 N N . GLU B 1 198 ? 17.59399 0.57208 22.41471 1.000 78.31864 198 GLU B N 1
ATOM 3503 C CA . GLU B 1 198 ? 18.03650 -0.76749 22.77844 1.000 81.49136 198 GLU B CA 1
ATOM 3504 C C . GLU B 1 198 ? 19.33999 -1.12148 22.06960 1.000 84.10272 198 GLU B C 1
ATOM 3505 O O . GLU B 1 198 ? 19.59148 -0.70268 20.93591 1.000 86.63105 198 GLU B O 1
ATOM 3511 N N . SER B 1 199 ? 20.16914 -1.90574 22.75432 1.000 80.91505 199 SER B N 1
ATOM 3512 C CA . SER B 1 199 ? 21.51308 -2.23645 22.27702 1.000 85.19511 199 SER B CA 1
ATOM 3513 C C . SER B 1 199 ? 21.49995 -2.96712 20.93519 1.000 76.00597 199 SER B C 1
ATOM 3514 O O . SER B 1 199 ? 22.53721 -3.10397 20.28314 1.000 68.81451 199 SER B O 1
ATOM 3517 N N . SER B 1 204 ? 23.39586 -3.85589 13.72874 1.000 75.24665 204 SER B N 1
ATOM 3518 C CA . SER B 1 204 ? 24.71940 -3.49036 13.23879 1.000 74.60923 204 SER B CA 1
ATOM 3519 C C . SER B 1 204 ? 24.64920 -2.25432 12.34601 1.000 75.89860 204 SER B C 1
ATOM 3520 O O . SER B 1 204 ? 25.46437 -1.34031 12.47082 1.000 77.56882 204 SER B O 1
ATOM 3523 N N . THR B 1 205 ? 23.66781 -2.22436 11.44775 1.000 68.73994 205 THR B N 1
ATOM 3524 C CA . THR B 1 205 ? 23.54152 -1.14305 10.48090 1.000 72.02642 205 THR B CA 1
ATOM 3525 C C . THR B 1 205 ? 22.53384 -0.07924 10.89647 1.000 72.95125 205 THR B C 1
ATOM 3526 O O . THR B 1 205 ? 22.35777 0.90124 10.16638 1.000 68.91955 205 THR B O 1
ATOM 3530 N N . TYR B 1 206 ? 21.88023 -0.23598 12.04697 1.000 79.73743 206 TYR B N 1
ATOM 3531 C CA . TYR B 1 206 ? 20.83399 0.69019 12.45556 1.000 69.79979 206 TYR B CA 1
ATOM 3532 C C . TYR B 1 206 ? 20.78096 0.78306 13.97472 1.000 68.72869 206 TYR B C 1
ATOM 3533 O O . TYR B 1 206 ? 21.35527 -0.03815 14.69416 1.000 75.01101 206 TYR B O 1
ATOM 3542 N N . ASP B 1 207 ? 20.07188 1.80217 14.45147 1.000 65.22878 207 ASP B N 1
ATOM 3543 C CA . ASP B 1 207 ? 19.70690 1.95786 15.85121 1.000 68.76659 207 ASP B CA 1
ATOM 3544 C C . ASP B 1 207 ? 18.18847 2.02221 15.96328 1.000 64.69623 207 ASP B C 1
ATOM 3545 O O . ASP B 1 207 ? 17.47772 2.21114 14.97269 1.000 61.69218 207 ASP B O 1
ATOM 3550 N N . ARG B 1 208 ? 17.68414 1.85272 17.18425 1.000 61.43202 208 ARG B N 1
ATOM 3551 C CA . ARG B 1 208 ? 16.24572 1.75750 17.39799 1.000 56.53815 208 ARG B CA 1
ATOM 3552 C C . ARG B 1 208 ? 15.84428 2.48315 18.67076 1.000 60.15212 208 ARG B C 1
ATOM 3553 O O . ARG B 1 208 ? 16.39684 2.21748 19.74142 1.000 63.01135 208 ARG B O 1
ATOM 3561 N N . LEU B 1 209 ? 14.87910 3.38938 18.54657 1.000 60.44536 209 LEU B N 1
ATOM 3562 C CA . LEU B 1 209 ? 14.25652 4.04535 19.68616 1.000 57.71666 209 LEU B CA 1
ATOM 3563 C C . LEU B 1 209 ? 12.97549 3.31250 20.05700 1.000 59.44454 209 LEU B C 1
ATOM 3564 O O . LEU B 1 209 ? 12.23076 2.86217 19.18126 1.000 59.26534 209 LEU B O 1
ATOM 3569 N N . VAL B 1 210 ? 12.72467 3.19530 21.35828 1.000 61.25545 210 VAL B N 1
ATOM 3570 C CA . VAL B 1 210 ? 11.54535 2.51668 21.88403 1.000 60.67991 210 VAL B CA 1
ATOM 3571 C C . VAL B 1 210 ? 10.77751 3.50939 22.74309 1.000 69.83132 210 VAL B C 1
ATOM 3572 O O . VAL B 1 210 ? 11.32284 4.05011 23.71391 1.000 65.15059 210 VAL B O 1
ATOM 3576 N N . PHE B 1 211 ? 9.51753 3.74375 22.38891 1.000 69.41067 211 PHE B N 1
ATOM 3577 C CA . PHE B 1 211 ? 8.65075 4.66992 23.10235 1.000 71.96342 211 PHE B CA 1
ATOM 3578 C C . PHE B 1 211 ? 7.76410 3.91136 24.08032 1.000 65.15065 211 PHE B C 1
ATOM 3579 O O . PHE B 1 211 ? 7.27150 2.82380 23.76950 1.000 68.91316 211 PHE B O 1
ATOM 3587 N N . GLU B 1 212 ? 7.55989 4.49139 25.25964 1.000 68.60312 212 GLU B N 1
ATOM 3588 C CA . GLU B 1 212 ? 6.69988 3.87966 26.27014 1.000 80.20059 212 GLU B CA 1
ATOM 3589 C C . GLU B 1 212 ? 5.35669 4.59951 26.36704 1.000 81.67979 212 GLU B C 1
ATOM 3590 O O . GLU B 1 212 ? 4.78185 5.00468 25.35533 1.000 73.81963 212 GLU B O 1
ATOM 3596 N N . GLY B 1 217 ? 0.07429 2.01883 27.63777 1.000 72.22903 217 GLY B N 1
ATOM 3597 C CA . GLY B 1 217 ? -1.02220 1.88350 26.69658 1.000 83.68121 217 GLY B CA 1
ATOM 3598 C C . GLY B 1 217 ? -1.38444 3.18036 25.99874 1.000 78.36343 217 GLY B C 1
ATOM 3599 O O . GLY B 1 217 ? -1.72736 4.17079 26.64607 1.000 72.24585 217 GLY B O 1
ATOM 3600 N N . ILE B 1 218 ? -1.31370 3.17101 24.66852 1.000 77.80122 218 ILE B N 1
ATOM 3601 C CA . ILE B 1 218 ? -1.51206 4.36356 23.85278 1.000 73.16263 218 ILE B CA 1
ATOM 3602 C C . ILE B 1 218 ? -2.44212 4.02173 22.69723 1.000 67.30728 218 ILE B C 1
ATOM 3603 O O . ILE B 1 218 ? -2.20911 3.04817 21.97146 1.000 62.52999 218 ILE B O 1
ATOM 3608 N N . VAL B 1 219 ? -3.48888 4.82348 22.52963 1.000 66.67933 219 VAL B N 1
ATOM 3609 C CA . VAL B 1 219 ? -4.41088 4.67503 21.41013 1.000 58.44460 219 VAL B CA 1
ATOM 3610 C C . VAL B 1 219 ? -3.81021 5.34937 20.18499 1.000 61.25831 219 VAL B C 1
ATOM 3611 O O . VAL B 1 219 ? -3.41064 6.51859 20.24122 1.000 74.17442 219 VAL B O 1
ATOM 3615 N N . PHE B 1 220 ? -3.74064 4.61583 19.07123 1.000 46.96086 220 PHE B N 1
ATOM 3616 C CA . PHE B 1 220 ? -3.24369 5.17984 17.82302 1.000 49.07151 220 PHE B CA 1
ATOM 3617 C C . PHE B 1 220 ? -4.18326 4.99475 16.63971 1.000 46.06893 220 PHE B C 1
ATOM 3618 O O . PHE B 1 220 ? -3.90742 5.55184 15.57067 1.000 46.16277 220 PHE B O 1
ATOM 3626 N N . GLY B 1 221 ? -5.27177 4.24273 16.78721 1.000 50.23963 221 GLY B N 1
ATOM 3627 C CA . GLY B 1 221 ? -6.20925 4.04894 15.69804 1.000 46.86662 221 GLY B CA 1
ATOM 3628 C C . GLY B 1 221 ? -7.65153 3.96668 16.15648 1.000 47.26412 221 GLY B C 1
ATOM 3629 O O . GLY B 1 221 ? -7.94178 3.36612 17.19426 1.000 51.80016 221 GLY B O 1
ATOM 3630 N N . VAL B 1 222 ? -8.56235 4.57645 15.39871 1.000 46.07080 222 VAL B N 1
ATOM 3631 C CA . VAL B 1 222 ? -9.99145 4.55271 15.69398 1.000 46.43700 222 VAL B CA 1
ATOM 3632 C C . VAL B 1 222 ? -10.74292 4.30446 14.39275 1.000 51.38198 222 VAL B C 1
ATOM 3633 O O . VAL B 1 222 ? -10.32173 4.76099 13.32423 1.000 46.38066 222 VAL B O 1
ATOM 3637 N N . LYS B 1 223 ? -11.84107 3.55697 14.47960 1.000 54.38689 223 LYS B N 1
ATOM 3638 C CA . LYS B 1 223 ? -12.76923 3.36607 13.37060 1.000 53.10922 223 LYS B CA 1
ATOM 3639 C C . LYS B 1 223 ? -14.05051 4.12127 13.69404 1.000 45.67135 223 LYS B C 1
ATOM 3640 O O . LYS B 1 223 ? -14.74375 3.78471 14.65994 1.000 55.12211 223 LYS B O 1
ATOM 3646 N N . LEU B 1 224 ? -14.36003 5.13777 12.89485 1.000 49.02398 224 LEU B N 1
ATOM 3647 C CA . LEU B 1 224 ? -15.47463 6.03765 13.16270 1.000 48.82420 224 LEU B CA 1
ATOM 3648 C C . LEU B 1 224 ? -16.56924 5.85659 12.11959 1.000 45.10366 224 LEU B C 1
ATOM 3649 O O . LEU B 1 224 ? -16.30512 5.91434 10.91348 1.000 44.52180 224 LEU B O 1
ATOM 3654 N N . VAL B 1 225 ? -17.79593 5.64721 12.58936 1.000 50.10449 225 VAL B N 1
ATOM 3655 C CA . VAL B 1 225 ? -18.95885 5.46807 11.73036 1.000 46.97559 225 VAL B CA 1
ATOM 3656 C C . VAL B 1 225 ? -19.95518 6.57831 12.03411 1.000 48.17291 225 VAL B C 1
ATOM 3657 O O . VAL B 1 225 ? -20.11493 6.97999 13.19229 1.000 48.83253 225 VAL B O 1
ATOM 3661 N N . ARG B 1 226 ? -20.60990 7.08595 10.99231 1.000 48.63940 226 ARG B N 1
ATOM 3662 C CA . ARG B 1 226 ? -21.57149 8.16175 11.17344 1.000 51.31927 226 ARG B CA 1
ATOM 3663 C C . ARG B 1 226 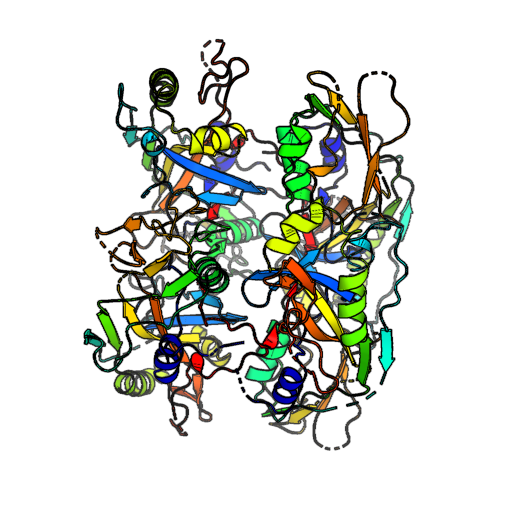? -22.86505 7.62885 11.78540 1.000 54.47536 226 ARG B C 1
ATOM 3664 O O . ARG B 1 226 ? -23.20802 6.45070 11.65655 1.000 51.49739 226 ARG B O 1
ATOM 3672 N N . LEU B 1 227 ? -23.58935 8.52944 12.45246 1.000 56.82440 227 LEU B N 1
ATOM 3673 C CA . LEU B 1 227 ? -24.80591 8.18790 13.18130 1.000 60.96626 227 LEU B CA 1
ATOM 3674 C C . LEU B 1 227 ? -26.00277 8.92904 12.59433 1.000 58.38592 227 LEU B C 1
ATOM 3675 O O . LEU B 1 227 ? -26.64800 9.71612 13.28975 1.000 82.46231 227 LEU B O 1
ATOM 3680 N N . PHE B 1 228 ? -26.31667 8.68640 11.32318 1.000 56.31981 228 PHE B N 1
ATOM 3681 C CA . PHE B 1 228 ? -27.30387 9.48995 10.61624 1.000 64.68462 228 PHE B CA 1
ATOM 3682 C C . PHE B 1 228 ? -28.70728 8.88348 10.70971 1.000 65.52420 228 PHE B C 1
ATOM 3683 O O . PHE B 1 228 ? -28.92389 7.81186 11.28208 1.000 65.61312 228 PHE B O 1
ATOM 3691 N N . PHE B 1 229 ? -29.67773 9.59757 10.14156 1.000 62.05260 229 PHE B N 1
ATOM 3692 C CA . PHE B 1 229 ? -31.01447 9.07454 9.89616 1.000 62.91866 229 PHE B CA 1
ATOM 3693 C C . PHE B 1 229 ? -31.12685 8.65438 8.43585 1.000 62.82355 229 PHE B C 1
ATOM 3694 O O . PHE B 1 229 ? -30.58172 9.31507 7.54657 1.000 62.35674 229 PHE B O 1
ATOM 3702 N N . SER B 1 230 ? -31.83662 7.55660 8.18933 1.000 65.11172 230 SER B N 1
ATOM 3703 C CA . SER B 1 230 ? -32.04677 7.10726 6.82246 1.000 67.23902 230 SER B CA 1
ATOM 3704 C C . SER B 1 230 ? -33.16438 7.92121 6.17113 1.000 78.67560 230 SER B C 1
ATOM 3705 O O . SER B 1 230 ? -33.82081 8.75068 6.80883 1.000 78.25088 230 SER B O 1
ATOM 3708 N N . ASP B 1 231 ? -33.39491 7.67052 4.87814 1.000 81.59538 231 ASP B N 1
ATOM 3709 C CA . ASP B 1 231 ? -34.39782 8.42845 4.13579 1.000 86.52197 231 ASP B CA 1
ATOM 3710 C C . ASP B 1 231 ? -35.80947 8.24030 4.67975 1.000 76.65136 231 ASP B C 1
ATOM 3711 O O . ASP B 1 231 ? -36.68511 9.06091 4.38617 1.000 91.22071 231 ASP B O 1
ATOM 3716 N N . ASN B 1 232 ? -36.05875 7.18599 5.45252 1.000 77.33038 232 ASN B N 1
ATOM 3717 C CA . ASN B 1 232 ? -37.31850 7.04447 6.16796 1.000 85.19733 232 ASN B CA 1
ATOM 3718 C C . ASN B 1 232 ? -37.23092 7.54525 7.60208 1.000 87.62123 232 ASN B C 1
ATOM 3719 O O . ASN B 1 232 ? -38.19430 7.39043 8.35849 1.000 80.95749 232 ASN B O 1
ATOM 3724 N N . GLY B 1 233 ? -36.10445 8.13704 7.99298 1.000 79.79304 233 GLY B N 1
ATOM 3725 C CA . GLY B 1 233 ? -35.96385 8.65540 9.33908 1.000 77.43299 233 GLY B CA 1
ATOM 3726 C C . GLY B 1 233 ? -35.60216 7.62877 10.38696 1.000 75.13414 233 GLY B C 1
ATOM 3727 O O . GLY B 1 233 ? -35.95344 7.80222 11.55865 1.000 70.99545 233 GLY B O 1
ATOM 3728 N N . ILE B 1 234 ? -34.90794 6.56111 10.00326 1.000 68.80530 234 ILE B N 1
ATOM 3729 C CA . ILE B 1 234 ? -34.49177 5.52156 10.93875 1.000 68.86121 234 ILE B CA 1
ATOM 3730 C C . ILE B 1 234 ? -33.10755 5.85031 11.46944 1.000 70.64573 234 ILE B C 1
ATOM 3731 O O . ILE B 1 234 ? -32.21873 6.26336 10.71521 1.000 63.71067 234 ILE B O 1
ATOM 3736 N N . LEU B 1 235 ? -32.91793 5.64771 12.77011 1.000 69.01868 235 LEU B N 1
ATOM 3737 C CA . LEU B 1 235 ? -31.60705 5.79771 13.38567 1.000 70.71130 235 LEU B CA 1
ATOM 3738 C C . LEU B 1 235 ? -30.76173 4.56999 13.05938 1.000 72.89672 235 LEU B C 1
ATOM 3739 O O . LEU B 1 235 ? -31.12539 3.44737 13.42709 1.000 73.19870 235 LEU B O 1
ATOM 3744 N N . THR B 1 236 ? -29.64165 4.77739 12.36757 1.000 60.23927 236 THR B N 1
ATOM 3745 C CA . THR B 1 236 ? -28.82096 3.66540 11.90429 1.000 58.23002 236 THR B CA 1
ATOM 3746 C C . THR B 1 236 ? -27.39440 4.13759 11.66702 1.000 63.81232 236 THR B C 1
ATOM 3747 O O . THR B 1 236 ? -27.09181 5.33348 11.68852 1.000 64.07271 236 THR B O 1
ATOM 3751 N N . ILE B 1 237 ? -26.52055 3.15939 11.44073 1.000 60.38336 237 ILE B N 1
ATOM 3752 C CA . ILE B 1 237 ? -25.15816 3.36519 10.97065 1.000 53.15750 237 ILE B CA 1
ATOM 3753 C C . ILE B 1 237 ? -24.95124 2.78278 9.58599 1.000 52.58005 237 ILE B C 1
ATOM 3754 O O . ILE B 1 237 ? -23.88455 2.98382 8.98500 1.000 62.55389 237 ILE B O 1
ATOM 3759 N N . ASP B 1 238 ? -25.94535 2.07319 9.05770 1.000 54.79123 238 ASP B N 1
ATOM 3760 C CA . ASP B 1 238 ? -25.84603 1.35552 7.79589 1.000 53.45384 238 ASP B CA 1
ATOM 3761 C C . ASP B 1 238 ? -26.54935 2.15128 6.70540 1.000 54.35477 238 ASP B C 1
ATOM 3762 O O . ASP B 1 238 ? -27.75686 2.39591 6.79086 1.000 55.95699 238 ASP B O 1
ATOM 3767 N N . LYS B 1 239 ? -25.79647 2.53839 5.67514 1.000 58.16556 239 LYS B N 1
ATOM 3768 C CA . LYS B 1 239 ? -26.38399 3.21700 4.52772 1.000 54.70958 239 LYS B CA 1
ATOM 3769 C C . LYS B 1 239 ? -27.30493 2.31595 3.71655 1.000 56.39523 239 LYS B C 1
ATOM 3770 O O . LYS B 1 239 ? -27.94714 2.80612 2.78341 1.000 57.07792 239 LYS B O 1
ATOM 3776 N N . LYS B 1 240 ? -27.37786 1.02122 4.03370 1.000 55.76709 240 LYS B N 1
ATOM 3777 C CA . LYS B 1 240 ? -28.32308 0.10908 3.39901 1.000 63.84291 240 LYS B CA 1
ATOM 3778 C C . LYS B 1 240 ? -29.43902 -0.31453 4.35343 1.000 68.28579 240 LYS B C 1
ATOM 3779 O O . LYS B 1 240 ? -30.04931 -1.37390 4.16377 1.000 71.07876 240 LYS B O 1
ATOM 3785 N N . GLN B 1 241 ? -29.71843 0.50587 5.37311 1.000 63.93838 241 GLN B N 1
ATOM 3786 C CA . GLN B 1 241 ? -30.78733 0.21274 6.32406 1.000 68.61655 241 GLN B CA 1
ATOM 3787 C C . GLN B 1 241 ? -32.14002 0.09769 5.63473 1.000 81.59786 241 GLN B C 1
ATOM 3788 O O . GLN B 1 241 ? -32.98548 -0.70244 6.05213 1.000 76.72272 241 GLN B O 1
ATOM 3794 N N . ASP B 1 242 ? -32.36110 0.87812 4.58375 1.000 84.84504 242 ASP B N 1
ATOM 3795 C CA . ASP B 1 242 ? -33.61102 0.82379 3.84002 1.000 74.67932 242 ASP B CA 1
ATOM 3796 C C . ASP B 1 242 ? -33.56458 -0.25328 2.75996 1.000 76.84971 242 ASP B C 1
ATOM 3797 O O . ASP B 1 242 ? -32.78563 -0.16359 1.80938 1.000 77.44904 242 ASP B O 1
ATOM 3810 N N . ALA B 1 252 ? -23.34894 -1.32221 4.30587 1.000 59.70141 252 ALA B N 1
ATOM 3811 C CA . ALA B 1 252 ? -22.53904 -0.20883 3.81588 1.000 51.79855 252 ALA B CA 1
ATOM 3812 C C . ALA B 1 252 ? -22.44754 0.83024 4.92971 1.000 51.89382 252 ALA B C 1
ATOM 3813 O O . ALA B 1 252 ? -23.32132 1.68620 5.07523 1.000 52.29289 252 ALA B O 1
ATOM 3815 N N . LEU B 1 253 ? -21.38075 0.75117 5.71773 1.000 53.22787 253 LEU B N 1
ATOM 3816 C CA . LEU B 1 253 ? -21.20371 1.69643 6.80812 1.000 53.13339 253 LEU B CA 1
ATOM 3817 C C . LEU B 1 253 ? -20.78708 3.06150 6.27921 1.000 51.11546 253 LEU B C 1
ATOM 3818 O O . LEU B 1 253 ? -20.17438 3.18492 5.21619 1.000 52.63340 253 LEU B O 1
ATOM 3823 N N . ASN B 1 254 ? -21.13504 4.09642 7.03780 1.000 59.68479 254 ASN B N 1
ATOM 3824 C CA . ASN B 1 254 ? -20.72864 5.46327 6.72245 1.000 59.95677 254 ASN B CA 1
ATOM 3825 C C . ASN B 1 254 ? -19.41707 5.71813 7.45168 1.000 56.10445 254 ASN B C 1
ATOM 3826 O O . ASN B 1 254 ? -19.39213 6.23133 8.57084 1.000 57.13482 254 ASN B O 1
ATOM 3831 N N . LEU B 1 255 ? -18.31268 5.34761 6.81000 1.000 49.49458 255 LEU B N 1
ATOM 3832 C CA . LEU B 1 255 ? -16.99467 5.42427 7.42437 1.000 49.35310 255 LEU B CA 1
ATOM 3833 C C . LEU B 1 255 ? -16.36571 6.79067 7.18846 1.000 44.23207 255 LEU B C 1
ATOM 3834 O O . LEU B 1 255 ? -16.45275 7.34590 6.08984 1.000 51.24076 255 LEU B O 1
ATOM 3839 N N . PHE B 1 256 ? -15.72701 7.32771 8.23309 1.000 43.84621 256 PHE B N 1
ATOM 3840 C CA . PHE B 1 256 ? -15.03190 8.60593 8.10262 1.000 48.22943 256 PHE B CA 1
ATOM 3841 C C . PHE B 1 256 ? -13.85392 8.51158 7.13893 1.000 45.29696 256 PHE B C 1
ATOM 3842 O O . PHE B 1 256 ? -13.51116 9.50089 6.48147 1.000 46.25676 256 PHE B O 1
ATOM 3850 N N . THR B 1 257 ? -13.22333 7.33673 7.04143 1.000 45.57836 257 THR B N 1
ATOM 3851 C CA . THR B 1 257 ? -12.15547 7.14313 6.06479 1.000 41.34464 257 THR B CA 1
ATOM 3852 C C . THR B 1 257 ? -12.65963 7.29310 4.63329 1.000 47.41168 257 THR B C 1
ATOM 3853 O O . THR B 1 257 ? -11.90119 7.71492 3.75300 1.000 41.70856 257 THR B O 1
ATOM 3857 N N . GLU B 1 258 ? -13.92490 6.94656 4.37754 1.000 52.01374 258 GLU B N 1
ATOM 3858 C CA . GLU B 1 258 ? -14.48847 7.09795 3.03930 1.000 50.57851 258 GLU B CA 1
ATOM 3859 C C . GLU B 1 258 ? -14.80974 8.54758 2.70423 1.000 49.06577 258 GLU B C 1
ATOM 3860 O O . GLU B 1 258 ? -15.07185 8.85556 1.53612 1.000 49.51204 258 GLU B O 1
ATOM 3866 N N . ILE B 1 259 ? -14.81405 9.43706 3.69712 1.000 44.30687 259 ILE B N 1
ATOM 3867 C CA . ILE B 1 259 ? -15.19707 10.82140 3.45566 1.000 45.29457 259 ILE B CA 1
ATOM 3868 C C . ILE B 1 259 ? -14.14850 11.49718 2.58432 1.000 50.17226 259 ILE B C 1
ATOM 3869 O O . ILE B 1 259 ? -12.94612 11.45228 2.87628 1.000 57.36187 259 ILE B O 1
ATOM 3874 N N . GLN B 1 260 ? -14.60184 12.11421 1.49851 1.000 60.30647 260 GLN B N 1
ATOM 3875 C CA . GLN B 1 260 ? -13.72218 12.81014 0.57315 1.000 61.65709 260 GLN B CA 1
ATOM 3876 C C . GLN B 1 260 ? -13.47055 14.22736 1.07003 1.000 71.71256 260 GLN B C 1
ATOM 3877 O O . GLN B 1 260 ? -14.41445 14.95748 1.39047 1.000 68.03764 260 GLN B O 1
ATOM 3883 N N . ASP B 1 261 ? -12.19826 14.61156 1.12980 1.000 78.13474 261 ASP B N 1
ATOM 3884 C CA . ASP B 1 261 ? -11.79380 15.95391 1.52782 1.000 73.80075 261 ASP B CA 1
ATOM 3885 C C . ASP B 1 261 ? -10.98650 16.57569 0.39980 1.000 64.28558 261 ASP B C 1
ATOM 3886 O O . ASP B 1 261 ? -9.94080 16.04256 0.01402 1.000 67.38058 261 ASP B O 1
ATOM 3891 N N . ALA B 1 262 ? -11.47749 17.68952 -0.13400 1.000 63.45596 262 ALA B N 1
ATOM 3892 C CA . ALA B 1 262 ? -10.68951 18.46701 -1.07683 1.000 57.22754 262 ALA B CA 1
ATOM 3893 C C . ALA B 1 262 ? -9.53394 19.12295 -0.33713 1.000 57.54175 262 ALA B C 1
ATOM 3894 O O . ALA B 1 262 ? -9.72777 19.73477 0.71766 1.000 63.86391 262 ALA B O 1
ATOM 3896 N N . GLY B 1 263 ? -8.33095 18.99334 -0.88522 1.000 52.99815 263 GLY B N 1
ATOM 3897 C CA . GLY B 1 263 ? -7.14918 19.49247 -0.21144 1.000 58.56000 263 GLY B CA 1
ATOM 3898 C C . GLY B 1 263 ? -7.02544 21.00184 -0.20009 1.000 53.25403 263 GLY B C 1
ATOM 3899 O O . GLY B 1 263 ? -6.06005 21.54625 -0.74407 1.000 59.53243 263 GLY B O 1
ATOM 3900 N N . PHE B 1 264 ? -7.99118 21.69042 0.41000 1.000 54.06106 264 PHE B N 1
ATOM 3901 C CA . PHE B 1 264 ? -7.91132 23.14101 0.53094 1.000 51.62647 264 PHE B CA 1
ATOM 3902 C C . PHE B 1 264 ? -6.71017 23.52265 1.37973 1.000 50.78825 264 PHE B C 1
ATOM 3903 O O . PHE B 1 264 ? -6.64190 23.17928 2.56460 1.000 50.16231 264 PHE B O 1
ATOM 3911 N N . ILE B 1 265 ? -5.76573 24.21985 0.77866 1.000 51.45976 265 ILE B N 1
ATOM 3912 C CA . ILE B 1 265 ? -4.60978 24.70782 1.51690 1.000 50.98233 265 ILE B CA 1
ATOM 3913 C C . ILE B 1 265 ? -4.96320 26.05856 2.12033 1.000 52.53738 265 ILE B C 1
ATOM 3914 O O . ILE B 1 265 ? -5.76771 26.82083 1.57308 1.000 54.35125 265 ILE B O 1
ATOM 3919 N N . GLU B 1 266 ? -4.36816 26.35026 3.27350 1.000 54.82397 266 GLU B N 1
ATOM 3920 C CA . GLU B 1 266 ? -4.58364 27.60421 3.98406 1.000 59.87801 266 GLU B CA 1
ATOM 3921 C C . GLU B 1 266 ? -3.25800 28.34398 4.09266 1.000 55.54395 266 GLU B C 1
ATOM 3922 O O . GLU B 1 266 ? -2.31029 27.84187 4.70688 1.000 53.26272 266 GLU B O 1
ATOM 3928 N N . VAL B 1 267 ? -3.19367 29.52913 3.49680 1.000 55.76613 267 VAL B N 1
ATOM 3929 C CA . VAL B 1 267 ? -2.01227 30.38118 3.55269 1.000 58.56984 267 VAL B CA 1
ATOM 3930 C C . VAL B 1 267 ? -2.30311 31.50910 4.53403 1.000 61.17249 267 VAL B C 1
ATOM 3931 O O . VAL B 1 267 ? -3.06849 32.43001 4.22728 1.000 63.89049 267 VAL B O 1
ATOM 3935 N N . THR B 1 268 ? -1.69746 31.43751 5.71606 1.000 61.80901 268 THR B N 1
ATOM 3936 C CA . THR B 1 268 ? -1.83559 32.48866 6.71794 1.000 73.14088 268 THR B CA 1
ATOM 3937 C C . THR B 1 268 ? -0.53035 33.27688 6.83075 1.000 70.74393 268 THR B C 1
ATOM 3938 O O . THR B 1 268 ? -0.10747 33.93161 5.87838 1.000 60.42001 268 THR B O 1
ATOM 3943 N N . SER C 1 1 ? -0.44836 42.08246 35.04619 1.000 67.31055 1 SER C N 1
ATOM 3944 C CA . SER C 1 1 ? -1.80798 41.86779 34.57146 1.000 65.54789 1 SER C CA 1
ATOM 3945 C C . SER C 1 1 ? -2.24901 43.02045 33.67600 1.000 72.05307 1 SER C C 1
ATOM 3946 O O . SER C 1 1 ? -2.42405 42.84754 32.46970 1.000 81.47581 1 SER C O 1
ATOM 3949 N N . GLU C 1 2 ? -2.41977 44.19760 34.26962 1.000 68.28971 2 GLU C N 1
ATOM 3950 C CA . GLU C 1 2 ? -2.84564 45.37278 33.51833 1.000 69.12321 2 GLU C CA 1
ATOM 3951 C C . GLU C 1 2 ? -1.67834 46.31951 33.25682 1.000 68.37364 2 GLU C C 1
ATOM 3952 O O . GLU C 1 2 ? -0.88637 46.61335 34.15294 1.000 61.79355 2 GLU C O 1
ATOM 3981 N N . ASN C 1 4 ? 0.62380 49.25498 33.03141 1.000 47.91517 4 ASN C N 1
ATOM 3982 C CA . ASN C 1 4 ? 0.80692 50.45459 33.84529 1.000 44.20632 4 ASN C CA 1
ATOM 3983 C C . ASN C 1 4 ? 1.58641 51.54141 33.10988 1.000 44.71237 4 ASN C C 1
ATOM 3984 O O . ASN C 1 4 ? 2.00415 52.52776 33.71470 1.000 47.50433 4 ASN C O 1
ATOM 3989 N N . ASP C 1 5 ? 1.78181 51.36403 31.81144 1.000 41.08341 5 ASP C N 1
ATOM 3990 C CA . ASP C 1 5 ? 2.57579 52.32461 31.05544 1.000 41.08775 5 ASP C CA 1
ATOM 3991 C C . ASP C 1 5 ? 1.73457 53.55276 30.72699 1.000 44.96771 5 ASP C C 1
ATOM 3992 O O . ASP C 1 5 ? 0.60418 53.41077 30.25046 1.000 45.84613 5 ASP C O 1
ATOM 3997 N N . PRO C 1 6 ? 2.25108 54.76397 30.95622 1.000 45.93609 6 PRO C N 1
ATOM 3998 C CA . PRO C 1 6 ? 1.42881 55.96661 30.73517 1.000 46.49279 6 PRO C CA 1
ATOM 3999 C C . PRO C 1 6 ? 0.89845 56.09469 29.31961 1.000 45.05274 6 PRO C C 1
ATOM 4000 O O . PRO C 1 6 ? -0.14806 56.72296 29.11687 1.000 49.87838 6 PRO C O 1
ATOM 4004 N N . PHE C 1 7 ? 1.58602 55.51960 28.33145 1.000 42.59295 7 PHE C N 1
ATOM 4005 C CA . PHE C 1 7 ? 1.09839 55.59564 26.95884 1.000 42.88860 7 PHE C CA 1
ATOM 4006 C C . PHE C 1 7 ? -0.15879 54.75723 26.77264 1.000 49.10000 7 PHE C C 1
ATOM 4007 O O . PHE C 1 7 ? -1.11587 55.19754 26.12445 1.000 54.70512 7 PHE C O 1
ATOM 4015 N N . VAL C 1 8 ? -0.17834 53.55018 27.33732 1.000 41.59843 8 VAL C N 1
ATOM 4016 C CA . VAL C 1 8 ? -1.32582 52.67145 27.14712 1.000 45.45023 8 VAL C CA 1
ATOM 4017 C C . VAL C 1 8 ? -2.47691 53.06054 28.06408 1.000 43.48228 8 VAL C C 1
ATOM 4018 O O . VAL C 1 8 ? -3.64643 52.87561 27.70808 1.000 45.07404 8 VAL C O 1
ATOM 4022 N N . VAL C 1 9 ? -2.17688 53.59916 29.24771 1.000 42.46134 9 VAL C N 1
ATOM 4023 C CA . VAL C 1 9 ? -3.23895 54.06122 30.13332 1.000 37.18847 9 VAL C CA 1
ATOM 4024 C C . VAL C 1 9 ? -3.96301 55.25557 29.52596 1.000 40.21039 9 VAL C C 1
ATOM 4025 O O . VAL C 1 9 ? -5.17603 55.41297 29.71004 1.000 44.76413 9 VAL C O 1
ATOM 4029 N N . ALA C 1 10 ? -3.25007 56.10550 28.78284 1.000 44.05534 10 ALA C N 1
ATOM 4030 C CA . ALA C 1 10 ? -3.90905 57.23405 28.13448 1.000 47.25298 10 ALA C CA 1
ATOM 4031 C C . ALA C 1 10 ? -4.91459 56.76584 27.09229 1.000 47.71228 10 ALA C C 1
ATOM 4032 O O . ALA C 1 10 ? -5.90296 57.45916 26.83087 1.000 55.40077 10 ALA C O 1
ATOM 4034 N N . LEU C 1 11 ? -4.68876 55.59459 26.49308 1.000 45.16050 11 LEU C N 1
ATOM 4035 C CA . LEU C 1 11 ? -5.62848 55.07269 25.50717 1.000 45.43319 11 LEU C CA 1
ATOM 4036 C C . LEU C 1 11 ? -6.83985 54.41726 26.16101 1.000 47.95701 11 LEU C C 1
ATOM 4037 O O . LEU C 1 11 ? -7.95032 54.49765 25.62143 1.000 46.59930 11 LEU C O 1
ATOM 4042 N N . LYS C 1 12 ? -6.65183 53.77181 27.31476 1.000 44.40581 12 LYS C N 1
ATOM 4043 C CA . LYS C 1 12 ? -7.77176 53.11454 27.98116 1.000 48.17558 12 LYS C CA 1
ATOM 4044 C C . LYS C 1 12 ? -8.74735 54.13285 28.56241 1.000 54.30981 12 LYS C C 1
ATOM 4045 O O . LYS C 1 12 ? -9.96741 53.94829 28.47745 1.000 49.88494 12 LYS C O 1
ATOM 4051 N N . ASP C 1 13 ? -8.23280 55.22023 29.14462 1.000 49.86293 13 ASP C N 1
ATOM 4052 C CA . ASP C 1 13 ? -9.11537 56.24713 29.68836 1.000 43.93944 13 ASP C CA 1
ATOM 4053 C C . ASP C 1 13 ? -9.89734 56.96037 28.59480 1.000 45.59865 13 ASP C C 1
ATOM 4054 O O . ASP C 1 13 ? -10.97637 57.49979 28.86241 1.000 51.90469 13 ASP C O 1
ATOM 4059 N N . LYS C 1 14 ? -9.37640 56.98829 27.37116 1.000 46.12103 14 LYS C N 1
ATOM 4060 C CA . LYS C 1 14 ? -10.11904 57.52086 26.23823 1.000 47.59963 14 LYS C CA 1
ATOM 4061 C C . LYS C 1 14 ? -10.88907 56.43601 25.49588 1.000 47.30829 14 LYS C C 1
ATOM 4062 O O . LYS C 1 14 ? -11.47278 56.71200 24.44252 1.000 41.66293 14 LYS C O 1
ATOM 4068 N N . GLY C 1 15 ? -10.89913 55.21355 26.02084 1.000 48.84633 15 GLY C N 1
ATOM 4069 C CA . GLY C 1 15 ? -11.74111 54.16042 25.49129 1.000 51.01087 15 GLY C CA 1
ATOM 4070 C C . GLY C 1 15 ? -11.13512 53.31559 24.39597 1.000 50.60558 15 GLY C C 1
ATOM 4071 O O . GLY C 1 15 ? -11.88071 52.65102 23.66725 1.000 45.98352 15 GLY C O 1
ATOM 4072 N N . TYR C 1 16 ? -9.81327 53.30394 24.25775 1.000 48.63289 16 TYR C N 1
ATOM 4073 C CA . TYR C 1 16 ? -9.15222 52.57706 23.18544 1.000 44.08027 16 TYR C CA 1
ATOM 4074 C C . TYR C 1 16 ? -8.48398 51.31414 23.71034 1.000 46.83736 16 TYR C C 1
ATOM 4075 O O . TYR C 1 16 ? -8.04001 51.25296 24.86048 1.000 53.92158 16 TYR C O 1
ATOM 4084 N N . SER C 1 17 ? -8.41555 50.30683 22.84330 1.000 44.48652 17 SER C N 1
ATOM 4085 C CA . SER C 1 17 ? -7.72887 49.05496 23.12640 1.000 48.51079 17 SER C CA 1
ATOM 4086 C C . SER C 1 17 ? -6.78742 48.75348 21.97136 1.000 42.59990 17 SER C C 1
ATOM 4087 O O . SER C 1 17 ? -7.17348 48.88005 20.80405 1.000 40.22405 17 SER C O 1
ATOM 4090 N N . LEU C 1 18 ? -5.55733 48.36675 22.29658 1.000 43.46977 18 LEU C N 1
ATOM 4091 C CA . LEU C 1 18 ? -4.55991 48.09657 21.27199 1.000 38.20616 18 LEU C CA 1
ATOM 4092 C C . LEU C 1 18 ? -4.96675 46.89696 20.42179 1.000 41.26501 18 LEU C C 1
ATOM 4093 O O . LEU C 1 18 ? -5.62187 45.96358 20.89234 1.000 45.32190 18 LEU C O 1
ATOM 4098 N N . VAL C 1 19 ? -4.57563 46.93193 19.15088 1.000 36.99070 19 VAL C N 1
ATOM 4099 C CA . VAL C 1 19 ? -4.93202 45.89891 18.18668 1.000 41.10247 19 VAL C CA 1
ATOM 4100 C C . VAL C 1 19 ? -3.65622 45.28143 17.63130 1.000 39.81990 19 VAL C C 1
ATOM 4101 O O . VAL C 1 19 ? -2.70425 45.99598 17.30053 1.000 38.95752 19 VAL C O 1
ATOM 4105 N N . ALA C 1 20 ? -3.63767 43.95335 17.53591 1.000 34.86197 20 ALA C N 1
ATOM 4106 C CA . ALA C 1 20 ? -2.53128 43.26125 16.89751 1.000 41.86922 20 ALA C CA 1
ATOM 4107 C C . ALA C 1 20 ? -2.49551 43.58693 15.40374 1.000 46.07838 20 ALA C C 1
ATOM 4108 O O . ALA C 1 20 ? -3.42275 44.18326 14.84489 1.000 37.75182 20 ALA C O 1
ATOM 4110 N N . TYR C 1 21 ? -1.40004 43.19573 14.75679 1.000 46.37644 21 TYR C N 1
ATOM 4111 C CA . TYR C 1 21 ? -1.24381 43.43018 13.32610 1.000 53.40900 21 TYR C CA 1
ATOM 4112 C C . TYR C 1 21 ? -2.37243 42.72375 12.58112 1.000 53.15071 21 TYR C C 1
ATOM 4113 O O . TYR C 1 21 ? -2.47483 41.48945 12.65404 1.000 58.51874 21 TYR C O 1
ATOM 4122 N N . PRO C 1 22 ? -3.23231 43.45059 11.86900 1.000 49.69002 22 PRO C N 1
ATOM 4123 C CA . PRO C 1 22 ? -4.52048 42.87570 11.46360 1.000 62.58974 22 PRO C CA 1
ATOM 4124 C C . PRO C 1 22 ? -4.39696 41.86994 10.32855 1.000 70.90795 22 PRO C C 1
ATOM 4125 O O . PRO C 1 22 ? -3.60356 42.03639 9.39890 1.000 69.29322 22 PRO C O 1
ATOM 4129 N N . LYS C 1 23 ? -5.20595 40.81470 10.42036 1.000 75.73810 23 LYS C N 1
ATOM 4130 C CA . LYS C 1 23 ? -5.35775 39.84692 9.34110 1.000 89.04918 23 LYS C CA 1
ATOM 4131 C C . LYS C 1 23 ? -6.56500 40.14204 8.46787 1.000 86.13103 23 LYS C C 1
ATOM 4132 O O . LYS C 1 23 ? -6.53994 39.85590 7.26523 1.000 90.33556 23 LYS C O 1
ATOM 4138 N N . THR C 1 24 ? -7.61553 40.71651 9.05207 1.000 80.40410 24 THR C N 1
ATOM 4139 C CA . THR C 1 24 ? -8.91148 40.82885 8.40203 1.000 84.38799 24 THR C CA 1
ATOM 4140 C C . THR C 1 24 ? -9.22426 42.24207 7.92533 1.000 76.82754 24 THR C C 1
ATOM 4141 O O . THR C 1 24 ? -10.03114 42.39525 7.00002 1.000 84.44771 24 THR C O 1
ATOM 4145 N N . SER C 1 25 ? -8.56593 43.25613 8.50423 1.000 74.49701 25 SER C N 1
ATOM 4146 C CA . SER C 1 25 ? -8.81297 44.68480 8.28822 1.000 79.42269 25 SER C CA 1
ATOM 4147 C C . SER C 1 25 ? -10.02704 45.15648 9.08067 1.000 68.08241 25 SER C C 1
ATOM 4148 O O . SER C 1 25 ? -10.99598 44.41007 9.25243 1.000 64.78837 25 SER C O 1
ATOM 4151 N N . ILE C 1 26 ? -9.98137 46.39715 9.56381 1.000 58.46416 26 ILE C N 1
ATOM 4152 C CA . ILE C 1 26 ? -10.99205 46.94456 10.46241 1.000 53.49108 26 ILE C CA 1
ATOM 4153 C C . ILE C 1 26 ? -11.55890 48.21815 9.85173 1.000 53.55094 26 ILE C C 1
ATOM 4154 O O . ILE C 1 26 ? -10.80834 49.14279 9.52045 1.000 53.15507 26 ILE C O 1
ATOM 4159 N N . ARG C 1 27 ? -12.88563 48.27111 9.72043 1.000 52.39387 27 ARG C N 1
ATOM 4160 C CA . ARG C 1 27 ? -13.57246 49.42003 9.15133 1.000 47.12410 27 ARG C CA 1
ATOM 4161 C C . ARG C 1 27 ? -14.43240 50.11159 10.20681 1.000 43.50325 27 ARG C C 1
ATOM 4162 O O . ARG C 1 27 ? -14.99470 49.45083 11.08501 1.000 39.52054 27 ARG C O 1
ATOM 4170 N N . PRO C 1 28 ? -14.55434 51.43898 10.14789 1.000 42.13683 28 PRO C N 1
ATOM 4171 C CA . PRO C 1 28 ? -15.35519 52.15203 11.15135 1.000 41.57263 28 PRO C CA 1
ATOM 4172 C C . PRO C 1 28 ? -16.84762 51.90990 10.96804 1.000 42.70817 28 PRO C C 1
ATOM 4173 O O . PRO C 1 28 ? -17.34643 51.80110 9.84441 1.000 42.46939 28 PRO C O 1
ATOM 4177 N N . LEU C 1 29 ? -17.55568 51.83336 12.09804 1.000 40.75738 29 LEU C N 1
ATOM 4178 C CA . LEU C 1 29 ? -18.99002 51.53665 12.13963 1.000 36.18611 29 LEU C CA 1
ATOM 4179 C C . LEU C 1 29 ? -19.30614 50.14885 11.58630 1.000 47.66468 29 LEU C C 1
ATOM 4180 O O . LEU C 1 29 ? -20.38271 49.92354 11.02595 1.000 50.97374 29 LEU C O 1
ATOM 4185 N N . HIS C 1 30 ? -18.38207 49.20605 11.74275 1.000 40.77931 30 HIS C N 1
ATOM 4186 C CA . HIS C 1 30 ? -18.62388 47.81839 11.38340 1.000 37.01880 30 HIS C CA 1
ATOM 4187 C C . HIS C 1 30 ? -18.78936 46.96916 12.63665 1.000 37.78619 30 HIS C C 1
ATOM 4188 O O . HIS C 1 30 ? -18.34261 47.33440 13.72722 1.000 40.61237 30 HIS C O 1
ATOM 4195 N N . ILE C 1 31 ? -19.44316 45.82362 12.46485 1.000 36.91648 31 ILE C N 1
ATOM 4196 C CA . ILE C 1 31 ? -19.79185 44.94352 13.57341 1.000 34.15466 31 ILE C CA 1
ATOM 4197 C C . ILE C 1 31 ? -18.68198 43.92162 13.77549 1.000 34.64355 31 ILE C C 1
ATOM 4198 O O . ILE C 1 31 ? -18.16259 43.34343 12.81277 1.000 35.03219 31 ILE C O 1
ATOM 4203 N N . TYR C 1 32 ? -18.31537 43.69785 15.03643 1.000 32.99074 32 TYR C N 1
ATOM 4204 C CA . TYR C 1 32 ? -17.32351 42.69203 15.40150 1.000 40.27584 32 TYR C CA 1
ATOM 4205 C C . TYR C 1 32 ? -17.82402 41.95395 16.63292 1.000 42.46421 32 TYR C C 1
ATOM 4206 O O . TYR C 1 32 ? -18.13767 42.58133 17.64985 1.000 40.22445 32 TYR C O 1
ATOM 4215 N N . GLU C 1 33 ? -17.90762 40.62804 16.53604 1.000 45.15578 33 GLU C N 1
ATOM 4216 C CA . GLU C 1 33 ? -18.49150 39.80243 17.58822 1.000 46.29014 33 GLU C CA 1
ATOM 4217 C C . GLU C 1 33 ? -17.39098 39.31661 18.52340 1.000 39.30206 33 GLU C C 1
ATOM 4218 O O . GLU C 1 33 ? -16.58057 38.46047 18.15298 1.000 37.41033 33 GLU C O 1
ATOM 4224 N N . HIS C 1 34 ? -17.37188 39.85758 19.73819 1.000 38.28060 34 HIS C N 1
ATOM 4225 C CA . HIS C 1 34 ? -16.49752 39.33480 20.77590 1.000 35.75967 34 HIS C CA 1
ATOM 4226 C C . HIS C 1 34 ? -16.87327 37.89603 21.09040 1.000 38.32393 34 HIS C C 1
ATOM 4227 O O . HIS C 1 34 ? -18.02513 37.60000 21.42135 1.000 48.95844 34 HIS C O 1
ATOM 4234 N N . THR C 1 35 ? -15.89803 36.99841 20.98083 1.000 41.77832 35 THR C N 1
ATOM 4235 C CA . THR C 1 35 ? -16.11645 35.58953 21.27558 1.000 47.32872 35 THR C CA 1
ATOM 4236 C C . THR C 1 35 ? -15.56618 35.18865 22.63759 1.000 51.20404 35 THR C C 1
ATOM 4237 O O . THR C 1 35 ? -16.29874 34.63691 23.46026 1.000 63.87693 35 THR C O 1
ATOM 4241 N N . ILE C 1 36 ? -14.28953 35.46508 22.90082 1.000 53.93191 36 ILE C N 1
ATOM 4242 C CA . ILE C 1 36 ? -13.65054 35.03042 24.13738 1.000 60.08243 36 ILE C CA 1
ATOM 4243 C C . ILE C 1 36 ? -12.34620 35.79542 24.28625 1.000 61.72747 36 ILE C C 1
ATOM 4244 O O . ILE C 1 36 ? -11.77862 36.27033 23.29514 1.000 54.69977 36 ILE C O 1
ATOM 4249 N N . LYS C 1 37 ? -11.87357 35.92371 25.52998 1.000 64.84446 37 LYS C N 1
ATOM 4250 C CA . LYS C 1 37 ? -10.62677 36.61669 25.84078 1.000 59.66199 37 LYS C CA 1
ATOM 4251 C C . LYS C 1 37 ? -10.63237 38.01034 25.21983 1.000 56.32857 37 LYS C C 1
ATOM 4252 O O . LYS C 1 37 ? -11.50281 38.82388 25.54189 1.000 48.78496 37 LYS C O 1
ATOM 4258 N N . ASN C 1 38 ? -9.68109 38.30135 24.33692 1.000 59.24752 38 ASN C N 1
ATOM 4259 C CA . ASN C 1 38 ? -9.67420 39.53467 23.55969 1.000 47.66101 38 ASN C CA 1
ATOM 4260 C C . ASN C 1 38 ? -9.82946 39.25250 22.06874 1.000 41.83162 38 ASN C C 1
ATOM 4261 O O . ASN C 1 38 ? -9.33953 40.01255 21.23108 1.000 39.40396 38 ASN C O 1
ATOM 4266 N N . ALA C 1 39 ? -10.49361 38.15251 21.72678 1.000 41.89414 39 ALA C N 1
ATOM 4267 C CA . ALA C 1 39 ? -10.64115 37.72282 20.34361 1.000 40.83973 39 ALA C CA 1
ATOM 4268 C C . ALA C 1 39 ? -12.02186 38.08231 19.81491 1.000 46.30586 39 ALA C C 1
ATOM 4269 O O . ALA C 1 39 ? -13.03535 37.86775 20.48590 1.000 43.10543 39 ALA C O 1
ATOM 4271 N N . PHE C 1 40 ? -12.04735 38.63434 18.60701 1.000 42.24222 40 PHE C N 1
ATOM 4272 C CA . PHE C 1 40 ? -13.27118 39.00178 17.91937 1.000 37.90039 40 PHE C CA 1
ATOM 4273 C C . PHE C 1 40 ? -13.35648 38.24681 16.60041 1.000 48.67867 40 PHE C C 1
ATOM 4274 O O . PHE C 1 40 ? -12.36869 37.68895 16.11518 1.000 63.19846 40 PHE C O 1
ATOM 4282 N N . LYS C 1 41 ? -14.55548 38.22928 16.02399 1.000 51.50558 41 LYS C N 1
ATOM 4283 C CA . LYS C 1 41 ? -14.78813 37.63843 14.71224 1.000 54.36815 41 LYS C CA 1
ATOM 4284 C C . LYS C 1 41 ? -15.51528 38.65943 13.85216 1.000 55.88903 41 LYS C C 1
ATOM 4285 O O . LYS C 1 41 ? -16.60788 39.10626 14.21469 1.000 49.84750 41 LYS C O 1
ATOM 4291 N N . ARG C 1 42 ? -14.90636 39.03779 12.72784 1.000 56.93804 42 ARG C N 1
ATOM 4292 C CA . ARG C 1 42 ? -15.57255 39.92504 11.78376 1.000 49.48718 42 ARG C CA 1
ATOM 4293 C C . ARG C 1 42 ? -16.86299 39.28637 11.28786 1.000 55.86403 42 ARG C C 1
ATOM 4294 O O . ARG C 1 42 ? -16.88891 38.10769 10.92256 1.000 60.88653 42 ARG C O 1
ATOM 4302 N N . ILE C 1 43 ? -17.93554 40.06971 11.27232 1.000 57.04822 43 ILE C N 1
ATOM 4303 C CA . ILE C 1 43 ? -19.25954 39.58848 10.89599 1.000 58.39919 43 ILE C CA 1
ATOM 4304 C C . ILE C 1 43 ? -19.57911 40.06227 9.48721 1.000 54.62286 43 ILE C C 1
ATOM 4305 O O . ILE C 1 43 ? -19.37393 41.23686 9.15358 1.000 58.10016 43 ILE C O 1
ATOM 4310 N N . TRP C 1 44 ? -20.07968 39.14826 8.66141 1.000 50.25365 44 TRP C N 1
ATOM 4311 C CA . TRP C 1 44 ? -20.48020 39.44306 7.29340 1.000 52.36049 44 TRP C CA 1
ATOM 4312 C C . TRP C 1 44 ? -21.99789 39.37056 7.20301 1.000 63.91555 44 TRP C C 1
ATOM 4313 O O . TRP C 1 44 ? -22.59019 38.30867 7.42988 1.000 59.01695 44 TRP C O 1
ATOM 4324 N N . ILE C 1 45 ? -22.61884 40.49646 6.87093 1.000 59.07131 45 ILE C N 1
ATOM 4325 C CA . ILE C 1 45 ? -24.06901 40.62848 6.86324 1.000 64.55977 45 ILE C CA 1
ATOM 4326 C C . ILE C 1 45 ? -24.56385 40.47769 5.43290 1.000 71.76981 45 ILE C C 1
ATOM 4327 O O . ILE C 1 45 ? -24.23468 41.29253 4.56210 1.000 71.31391 45 ILE C O 1
ATOM 4332 N N . GLN C 1 46 ? -25.34960 39.43311 5.19106 1.000 69.05807 46 GLN C N 1
ATOM 4333 C CA . GLN C 1 46 ? -26.06221 39.30636 3.93246 1.000 75.05517 46 GLN C CA 1
ATOM 4334 C C . GLN C 1 46 ? -27.07972 40.43549 3.79422 1.000 87.75982 46 GLN C C 1
ATOM 4335 O O . GLN C 1 46 ? -27.45123 41.09481 4.76969 1.000 85.02304 46 GLN C O 1
ATOM 4341 N N . SER C 1 47 ? -27.52670 40.65968 2.56229 1.000 89.41321 47 SER C N 1
ATOM 4342 C CA . SER C 1 47 ? -28.51784 41.69414 2.29481 1.000 91.36922 47 SER C CA 1
ATOM 4343 C C . SER C 1 47 ? -29.09714 41.47102 0.90553 1.000 95.27181 47 SER C C 1
ATOM 4344 O O . SER C 1 47 ? -28.63130 40.62049 0.14170 1.000 95.75728 47 SER C O 1
ATOM 4347 N N . GLU C 1 48 ? -30.12424 42.25610 0.59164 1.000 99.15281 48 GLU C N 1
ATOM 4348 C CA . GLU C 1 48 ? -30.79889 42.22483 -0.69991 1.000 104.82642 48 GLU C CA 1
ATOM 4349 C C . GLU C 1 48 ? -30.44997 43.49658 -1.46257 1.000 107.42314 48 GLU C C 1
ATOM 4350 O O . GLU C 1 48 ? -30.76277 44.60215 -1.00523 1.000 107.07753 48 GLU C O 1
ATOM 4356 N N . ALA C 1 49 ? -29.80548 43.33308 -2.62107 1.000 100.62817 49 ALA C N 1
ATOM 4357 C CA . ALA C 1 49 ? -29.31943 44.44870 -3.43634 1.000 96.16574 49 ALA C CA 1
ATOM 4358 C C . ALA C 1 49 ? -28.32614 45.31903 -2.66922 1.000 96.12335 49 ALA C C 1
ATOM 4359 O O . ALA C 1 49 ? -28.27297 46.53740 -2.85671 1.000 86.35847 49 ALA C O 1
ATOM 4361 N N . GLN C 1 50 ? -27.53164 44.69921 -1.79588 1.000 94.88044 50 GLN C N 1
ATOM 4362 C CA . GLN C 1 50 ? -26.47430 45.38504 -1.07006 1.000 97.19009 50 GLN C CA 1
ATOM 4363 C C . GLN C 1 50 ? -25.26690 44.46507 -0.95839 1.000 91.58920 50 GLN C C 1
ATOM 4364 O O . GLN C 1 50 ? -25.42451 43.26407 -0.68844 1.000 80.47954 50 GLN C O 1
ATOM 4370 N N . PRO C 1 51 ? -24.05956 44.99133 -1.16081 1.000 91.71607 51 PRO C N 1
ATOM 4371 C CA . PRO C 1 51 ? -22.86142 44.16121 -0.99057 1.000 89.94631 51 PRO C CA 1
ATOM 4372 C C . PRO C 1 51 ? -22.70617 43.73706 0.46164 1.000 86.09001 51 PRO C C 1
ATOM 4373 O O . PRO C 1 51 ? -22.88140 44.53855 1.38246 1.000 86.69008 51 PRO C O 1
ATOM 4377 N N . THR C 1 52 ? -22.38912 42.46030 0.66137 1.000 74.70155 52 THR C N 1
ATOM 4378 C CA . THR C 1 52 ? -22.22865 41.94056 2.01181 1.000 70.67824 52 THR C CA 1
ATOM 4379 C C . THR C 1 52 ? -21.09325 42.66850 2.71819 1.000 69.16507 52 THR C C 1
ATOM 4380 O O . THR C 1 52 ? -20.00476 42.83797 2.16168 1.000 69.28266 52 THR C O 1
ATOM 4384 N N . SER C 1 53 ? -21.35731 43.11147 3.94425 1.000 74.63745 53 SER C N 1
ATOM 4385 C CA . SER C 1 53 ? -20.42007 43.95755 4.66792 1.000 65.23404 53 SER C CA 1
ATOM 4386 C C . SER C 1 53 ? -20.74370 43.90380 6.15237 1.000 55.69152 53 SER C C 1
ATOM 4387 O O . SER C 1 53 ? -21.83229 43.49029 6.55556 1.000 62.27310 53 SER C O 1
ATOM 4390 N N . GLY C 1 54 ? -19.77827 44.32377 6.96065 1.000 57.25025 54 GLY C N 1
ATOM 4391 C CA . GLY C 1 54 ? -20.00826 44.45334 8.38190 1.000 52.41030 54 GLY C CA 1
ATOM 4392 C C . GLY C 1 54 ? -20.64199 45.75529 8.80158 1.000 45.50114 54 GLY C C 1
ATOM 4393 O O . GLY C 1 54 ? -20.84970 45.97305 9.99826 1.000 42.02832 54 GLY C O 1
ATOM 4394 N N . PHE C 1 55 ? -20.94682 46.62667 7.83930 1.000 48.33142 55 PHE C N 1
ATOM 4395 C CA . PHE C 1 55 ? -21.54908 47.92432 8.12140 1.000 52.13458 55 PHE C CA 1
ATOM 4396 C C . PHE C 1 55 ? -22.78667 47.76113 8.99482 1.000 54.50728 55 PHE C C 1
ATOM 4397 O O . PHE C 1 55 ? -23.62466 46.89024 8.74564 1.000 60.12088 55 PHE C O 1
ATOM 4405 N N . ILE C 1 56 ? -22.89223 48.59861 10.03132 1.000 46.67268 56 ILE C N 1
ATOM 4406 C CA . ILE C 1 56 ? -23.98220 48.44597 10.99338 1.000 52.60587 56 ILE C CA 1
ATOM 4407 C C . ILE C 1 56 ? -25.33083 48.67082 10.32378 1.000 51.93998 56 ILE C C 1
ATOM 4408 O O . ILE C 1 56 ? -26.32376 48.01340 10.66479 1.000 44.32806 56 ILE C O 1
ATOM 4413 N N . LYS C 1 57 ? -25.38437 49.57396 9.34301 1.000 55.10287 57 LYS C N 1
ATOM 4414 C CA . LYS C 1 57 ? -26.63255 49.85064 8.64452 1.000 48.79524 57 LYS C CA 1
ATOM 4415 C C . LYS C 1 57 ? -27.20110 48.61934 7.95237 1.000 52.52011 57 LYS C C 1
ATOM 4416 O O . LYS C 1 57 ? -28.40838 48.57350 7.69273 1.000 67.20817 57 LYS C O 1
ATOM 4422 N N . SER C 1 58 ? -26.37048 47.62134 7.64983 1.000 52.77165 58 SER C N 1
ATOM 4423 C CA . SER C 1 58 ? -26.85654 46.42645 6.97130 1.000 57.16781 58 SER C CA 1
ATOM 4424 C C . SER C 1 58 ? -27.59639 45.47116 7.89799 1.000 58.89102 58 SER C C 1
ATOM 4425 O O . SER C 1 58 ? -28.20311 44.51151 7.41039 1.000 66.69877 58 SER C O 1
ATOM 4428 N N . LEU C 1 59 ? -27.56754 45.70330 9.21162 1.000 56.11554 59 LEU C N 1
ATOM 4429 C CA . LEU C 1 59 ? -28.43680 44.95566 10.11164 1.000 58.75085 59 LEU C CA 1
ATOM 4430 C C . LEU C 1 59 ? -29.90051 45.33982 9.95787 1.000 57.36950 59 LEU C C 1
ATOM 4431 O O . LEU C 1 59 ? -30.75770 44.69732 10.57363 1.000 53.71290 59 LEU C O 1
ATOM 4436 N N . PHE C 1 60 ? -30.19744 46.36460 9.16228 1.000 56.61284 60 PHE C N 1
ATOM 4437 C CA . PHE C 1 60 ? -31.52702 46.93468 9.01375 1.000 56.24129 60 PHE C CA 1
ATOM 4438 C C . PHE C 1 60 ? -31.97285 46.82310 7.55982 1.000 54.33203 60 PHE C C 1
ATOM 4439 O O . PHE C 1 60 ? -31.19465 46.46725 6.67059 1.000 54.94540 60 PHE C O 1
ATOM 4447 N N . SER C 1 61 ? -33.24433 47.13761 7.32099 1.000 53.51512 61 SER C N 1
ATOM 4448 C CA . SER C 1 61 ? -33.79371 47.09635 5.97461 1.000 55.42061 61 SER C CA 1
ATOM 4449 C C . SER C 1 61 ? -33.44441 48.37978 5.22346 1.000 56.93400 61 SER C C 1
ATOM 4450 O O . SER C 1 61 ? -32.81597 49.29516 5.76044 1.000 60.87515 61 SER C O 1
ATOM 4453 N N . ASP C 1 62 ? -33.86500 48.45183 3.95659 1.000 58.34691 62 ASP C N 1
ATOM 4454 C CA . ASP C 1 62 ? -33.57500 49.62625 3.14015 1.000 55.82563 62 ASP C CA 1
ATOM 4455 C C . ASP C 1 62 ? -34.34283 50.85884 3.59569 1.000 59.00395 62 ASP C C 1
ATOM 4456 O O . ASP C 1 62 ? -34.00412 51.97213 3.18060 1.000 59.94288 62 ASP C O 1
ATOM 4461 N N . LYS C 1 63 ? -35.36506 50.69103 4.43405 1.000 62.59883 63 LYS C N 1
ATOM 4462 C CA . LYS C 1 63 ? -36.15796 51.81839 4.92059 1.000 64.13300 63 LYS C CA 1
ATOM 4463 C C . LYS C 1 63 ? -35.42236 52.48812 6.08246 1.000 66.84225 63 LYS C C 1
ATOM 4464 O O . LYS C 1 63 ? -35.83140 52.44640 7.24487 1.000 70.70403 63 LYS C O 1
ATOM 4470 N N . ILE C 1 64 ? -34.30291 53.11701 5.73563 1.000 65.07151 64 ILE C N 1
ATOM 4471 C CA . ILE C 1 64 ? -33.47106 53.85861 6.67303 1.000 65.66794 64 ILE C CA 1
ATOM 4472 C C . ILE C 1 64 ? -33.68320 55.34479 6.42600 1.000 64.97536 64 ILE C C 1
ATOM 4473 O O . ILE C 1 64 ? -33.75666 55.78552 5.27290 1.000 67.95103 64 ILE C O 1
ATOM 4478 N N . HIS C 1 65 ? -33.79167 56.11432 7.50886 1.000 70.77915 65 HIS C N 1
ATOM 4479 C CA . HIS C 1 65 ? -33.80341 57.57122 7.44502 1.000 76.81021 65 HIS C CA 1
ATOM 4480 C C . HIS C 1 65 ? -32.86795 58.11423 8.51650 1.000 69.43492 65 HIS C C 1
ATOM 4481 O O . HIS C 1 65 ? -32.92211 57.67975 9.67231 1.000 68.59590 65 HIS C O 1
ATOM 4488 N N . GLY C 1 66 ? -32.01344 59.05286 8.13164 1.000 53.52559 66 GLY C N 1
ATOM 4489 C CA . GLY C 1 66 ? -31.00437 59.60278 9.01493 1.000 55.84459 66 GLY C CA 1
ATOM 4490 C C . GLY C 1 66 ? -29.60435 59.25985 8.53410 1.000 66.86942 66 GLY C C 1
ATOM 4491 O O . GLY C 1 66 ? -29.40494 58.52036 7.56838 1.000 78.73204 66 GLY C O 1
ATOM 4492 N N . ALA C 1 67 ? -28.62313 59.81542 9.24183 1.000 53.31099 67 ALA C N 1
ATOM 4493 C CA . ALA C 1 67 ? -27.23086 59.62358 8.86673 1.000 49.74658 67 ALA C CA 1
ATOM 4494 C C . ALA C 1 67 ? -26.34954 59.69603 10.10369 1.000 50.96286 67 ALA C C 1
ATOM 4495 O O . ALA C 1 67 ? -26.61533 60.46677 11.03067 1.000 51.69155 67 ALA C O 1
ATOM 4497 N N . ILE C 1 68 ? -25.29443 58.88269 10.10410 1.000 44.63746 68 ILE C N 1
ATOM 4498 C CA . ILE C 1 68 ? -24.29184 58.87271 11.16247 1.000 42.02352 68 ILE C CA 1
ATOM 4499 C C . ILE C 1 68 ? -23.03751 59.54494 10.62743 1.000 42.13400 68 ILE C C 1
ATOM 4500 O O . ILE C 1 68 ? -22.59614 59.24605 9.51161 1.000 51.10525 68 ILE C O 1
ATOM 4505 N N . GLY C 1 69 ? -22.46189 60.44469 11.42302 1.000 39.66779 69 GLY C N 1
ATOM 4506 C CA . GLY C 1 69 ? -21.30491 61.20284 10.97893 1.000 36.44324 69 GLY C CA 1
ATOM 4507 C C . GLY C 1 69 ? -20.03149 60.37869 11.06058 1.000 36.52824 69 GLY C C 1
ATOM 4508 O O . GLY C 1 69 ? -19.75452 59.73326 12.07864 1.000 32.47329 69 GLY C O 1
ATOM 4509 N N . LEU C 1 70 ? -19.24500 60.41447 9.98813 1.000 42.43485 70 LEU C N 1
ATOM 4510 C CA . LEU C 1 70 ? -17.97086 59.70533 9.91628 1.000 42.17311 70 LEU C CA 1
ATOM 4511 C C . LEU C 1 70 ? -16.94106 60.61996 9.27348 1.000 41.44783 70 LEU C C 1
ATOM 4512 O O . LEU C 1 70 ? -17.11896 61.04464 8.12672 1.000 39.90392 70 LEU C O 1
ATOM 4517 N N . SER C 1 71 ? -15.86271 60.91152 9.99683 1.000 41.70793 71 SER C N 1
ATOM 4518 C CA . SER C 1 71 ? -14.81438 61.77372 9.47272 1.000 49.09431 71 SER C CA 1
ATOM 4519 C C . SER C 1 71 ? -13.45694 61.28945 9.95255 1.000 42.16798 71 SER C C 1
ATOM 4520 O O . SER C 1 71 ? -13.34322 60.56061 10.94061 1.000 40.79855 71 SER C O 1
ATOM 4523 N N . ASP C 1 72 ? -12.42214 61.73520 9.24643 1.000 54.43883 72 ASP C N 1
ATOM 4524 C CA . ASP C 1 72 ? -11.03755 61.41817 9.57338 1.000 55.59221 72 ASP C CA 1
ATOM 4525 C C . ASP C 1 72 ? -10.42117 62.61804 10.28408 1.000 52.32400 72 ASP C C 1
ATOM 4526 O O . ASP C 1 72 ? -10.23708 63.67890 9.67926 1.000 55.34346 72 ASP C O 1
ATOM 4531 N N . GLY C 1 73 ? -10.10443 62.44946 11.56958 1.000 55.68523 73 GLY C N 1
ATOM 4532 C CA . GLY C 1 73 ? -9.61974 63.53341 12.39252 1.000 63.80867 73 GLY C CA 1
ATOM 4533 C C . GLY C 1 73 ? -8.10002 63.59146 12.50461 1.000 62.28469 73 GLY C C 1
ATOM 4534 O O . GLY C 1 73 ? -7.36218 62.78145 11.94706 1.000 57.39181 73 GLY C O 1
ATOM 4535 N N . GLN C 1 74 ? -7.64613 64.60065 13.24987 1.000 59.39630 74 GLN C N 1
ATOM 4536 C CA . GLN C 1 74 ? -6.23928 64.76056 13.59347 1.000 60.98480 74 GLN C CA 1
ATOM 4537 C C . GLN C 1 74 ? -5.89849 63.80341 14.73485 1.000 67.10313 74 GLN C C 1
ATOM 4538 O O . GLN C 1 74 ? -6.70739 62.96120 15.13071 1.000 73.73385 74 GLN C O 1
ATOM 4544 N N . GLY C 1 75 ? -4.69768 63.92246 15.28890 1.000 71.09767 75 GLY C N 1
ATOM 4545 C CA . GLY C 1 75 ? -4.30577 63.03772 16.36811 1.000 64.47827 75 GLY C CA 1
ATOM 4546 C C . GLY C 1 75 ? -3.90271 63.76475 17.63419 1.000 71.67013 75 GLY C C 1
ATOM 4547 O O . GLY C 1 75 ? -3.21987 63.19201 18.48963 1.000 70.37186 75 GLY C O 1
ATOM 4548 N N . ILE C 1 76 ? -4.32657 65.02637 17.76731 1.000 70.84225 76 ILE C N 1
ATOM 4549 C CA . ILE C 1 76 ? -3.90333 65.83447 18.90837 1.000 68.94265 76 ILE C CA 1
ATOM 4550 C C . ILE C 1 76 ? -4.59017 65.36728 20.18708 1.000 68.72237 76 ILE C C 1
ATOM 4551 O O . ILE C 1 76 ? -4.05452 65.55061 21.28623 1.000 66.23305 76 ILE C O 1
ATOM 4556 N N . ASP C 1 77 ? -5.76756 64.74243 20.07194 1.000 74.59776 77 ASP C N 1
ATOM 4557 C CA . ASP C 1 77 ? -6.39865 64.13568 21.23946 1.000 74.32397 77 ASP C CA 1
ATOM 4558 C C . ASP C 1 77 ? -5.50005 63.07811 21.87208 1.000 79.10008 77 ASP C C 1
ATOM 4559 O O . ASP C 1 77 ? -5.59730 62.82367 23.07925 1.000 81.14961 77 ASP C O 1
ATOM 4564 N N . ILE C 1 78 ? -4.62829 62.45506 21.08516 1.000 72.49430 78 ILE C N 1
ATOM 4565 C CA . ILE C 1 78 ? -3.69392 61.45856 21.61854 1.000 70.71733 78 ILE C CA 1
ATOM 4566 C C . ILE C 1 78 ? -2.37802 62.19597 21.82753 1.000 64.38643 78 ILE C C 1
ATOM 4567 O O . ILE C 1 78 ? -1.47751 62.20529 20.98452 1.000 64.53337 78 ILE C O 1
ATOM 4572 N N . ASP C 1 79 ? -2.27608 62.85924 22.97960 1.000 64.57972 79 ASP C N 1
ATOM 4573 C CA . ASP C 1 79 ? -1.15679 63.76275 23.21524 1.000 66.84489 79 ASP C CA 1
ATOM 4574 C C . ASP C 1 79 ? 0.12003 63.02147 23.58946 1.000 68.47192 79 ASP C C 1
ATOM 4575 O O . ASP C 1 79 ? 1.21619 63.47322 23.24141 1.000 69.99706 79 ASP C O 1
ATOM 4580 N N . LEU C 1 80 ? 0.00532 61.88786 24.27306 1.000 67.28902 80 LEU C N 1
ATOM 4581 C CA . LEU C 1 80 ? 1.17129 61.09817 24.64868 1.000 59.46552 80 LEU C CA 1
ATOM 4582 C C . LEU C 1 80 ? 1.41764 60.02955 23.59015 1.000 56.30186 80 LEU C C 1
ATOM 4583 O O . LEU C 1 80 ? 0.54853 59.19100 23.32896 1.000 50.03826 80 LEU C O 1
ATOM 4588 N N . ARG C 1 81 ? 2.60195 60.06475 22.98075 1.000 65.56731 81 ARG C N 1
ATOM 4589 C CA . ARG C 1 81 ? 2.93554 59.17783 21.87361 1.000 69.60324 81 ARG C CA 1
ATOM 4590 C C . ARG C 1 81 ? 4.25208 58.44716 22.12108 1.000 60.28131 81 ARG C C 1
ATOM 4591 O O . ARG C 1 81 ? 4.94711 58.06577 21.17485 1.000 56.49681 81 ARG C O 1
ATOM 4599 N N . LYS C 1 82 ? 4.60389 58.23908 23.38718 1.000 52.96058 82 LYS C N 1
ATOM 4600 C CA . LYS C 1 82 ? 5.86369 57.60878 23.75466 1.000 48.47946 82 LYS C CA 1
ATOM 4601 C C . LYS C 1 82 ? 5.65083 56.75997 24.99641 1.000 48.98681 82 LYS C C 1
ATOM 4602 O O . LYS C 1 82 ? 5.03547 57.21625 25.96437 1.000 55.13732 82 LYS C O 1
ATOM 4608 N N . THR C 1 83 ? 6.15179 55.53032 24.96463 1.000 44.65318 83 THR C N 1
ATOM 4609 C CA . THR C 1 83 ? 6.06570 54.66839 26.12907 1.000 47.56496 83 THR C CA 1
ATOM 4610 C C . THR C 1 83 ? 7.19717 54.97765 27.10073 1.000 47.17635 83 THR C C 1
ATOM 4611 O O . THR C 1 83 ? 8.17691 55.64818 26.76537 1.000 56.31455 83 THR C O 1
ATOM 4615 N N . ASN C 1 84 ? 7.04701 54.48510 28.32427 1.000 40.84092 84 ASN C N 1
ATOM 4616 C CA . ASN C 1 84 ? 8.16757 54.48806 29.24549 1.000 46.12088 84 ASN C CA 1
ATOM 4617 C C . ASN C 1 84 ? 9.24250 53.52318 28.75504 1.000 54.45816 84 ASN C C 1
ATOM 4618 O O . ASN C 1 84 ? 9.00047 52.66068 27.90555 1.000 54.02630 84 ASN C O 1
ATOM 4623 N N . SER C 1 85 ? 10.44721 53.68239 29.29528 1.000 53.90066 85 SER C N 1
ATOM 4624 C CA . SER C 1 85 ? 11.53177 52.76748 28.96578 1.000 53.80963 85 SER C CA 1
ATOM 4625 C C . SER C 1 85 ? 11.19675 51.37240 29.47231 1.000 57.26688 85 SER C C 1
ATOM 4626 O O . SER C 1 85 ? 11.02256 51.16385 30.67694 1.000 57.88818 85 SER C O 1
ATOM 4629 N N . LEU C 1 86 ? 11.09171 50.42372 28.54821 1.000 55.76079 86 LEU C N 1
ATOM 4630 C CA . LEU C 1 86 ? 10.69665 49.05879 28.85379 1.000 58.44398 86 LEU C CA 1
ATOM 4631 C C . LEU C 1 86 ? 11.90780 48.13723 28.81163 1.000 54.78340 86 LEU C C 1
ATOM 4632 O O . LEU C 1 86 ? 12.84845 48.35572 28.04311 1.000 59.49521 86 LEU C O 1
ATOM 4637 N N . SER C 1 87 ? 11.87741 47.10185 29.64589 1.000 53.74579 87 SER C N 1
ATOM 4638 C CA . SER C 1 87 ? 12.93411 46.10317 29.61335 1.000 58.47810 87 SER C CA 1
ATOM 4639 C C . SER C 1 87 ? 12.88103 45.33214 28.29886 1.000 61.66905 87 SER C C 1
ATOM 4640 O O . SER C 1 87 ? 11.81782 45.16474 27.69352 1.000 56.17075 87 SER C O 1
ATOM 4643 N N . SER C 1 88 ? 14.05354 44.86839 27.85387 1.000 63.34279 88 SER C N 1
ATOM 4644 C CA . SER C 1 88 ? 14.13889 44.15433 26.58328 1.000 56.80840 88 SER C CA 1
ATOM 4645 C C . SER C 1 88 ? 13.28622 42.89210 26.58327 1.000 57.25959 88 SER C C 1
ATOM 4646 O O . SER C 1 88 ? 12.80299 42.47231 25.52551 1.000 52.13456 88 SER C O 1
ATOM 4649 N N . ALA C 1 89 ? 13.09353 42.27238 27.75071 1.000 63.80733 89 ALA C N 1
ATOM 4650 C CA . ALA C 1 89 ? 12.20350 41.11872 27.83759 1.000 55.88288 89 ALA C CA 1
ATOM 4651 C C . ALA C 1 89 ? 10.75754 41.53115 27.60848 1.000 55.75675 89 ALA C C 1
ATOM 4652 O O . ALA C 1 89 ? 10.02791 40.88037 26.85184 1.000 64.29857 89 ALA C O 1
ATOM 4654 N N . VAL C 1 90 ? 10.32630 42.61370 28.25877 1.000 54.90616 90 VAL C N 1
ATOM 4655 C CA . VAL C 1 90 ? 8.96396 43.10486 28.07182 1.000 51.99271 90 VAL C CA 1
ATOM 4656 C C . VAL C 1 90 ? 8.74569 43.51277 26.62097 1.000 52.37303 90 VAL C C 1
ATOM 4657 O O . VAL C 1 90 ? 7.76633 43.10939 25.98366 1.000 54.81784 90 VAL C O 1
ATOM 4661 N N . ALA C 1 91 ? 9.67149 44.30157 26.07021 1.000 56.30125 91 ALA C N 1
ATOM 4662 C CA . ALA C 1 91 ? 9.52318 44.76512 24.69520 1.000 52.40517 91 ALA C CA 1
ATOM 4663 C C . ALA C 1 91 ? 9.58820 43.61545 23.69963 1.000 51.97656 91 ALA C C 1
ATOM 4664 O O . ALA C 1 91 ? 9.04086 43.72027 22.59634 1.000 57.54495 91 ALA C O 1
ATOM 4666 N N . ALA C 1 92 ? 10.24826 42.51543 24.06189 1.000 52.89307 92 ALA C N 1
ATOM 4667 C CA . ALA C 1 92 ? 10.31033 41.37148 23.15938 1.000 57.09268 92 ALA C CA 1
ATOM 4668 C C . ALA C 1 92 ? 8.93562 40.73692 22.98736 1.000 58.09077 92 ALA C C 1
ATOM 4669 O O . ALA C 1 92 ? 8.50515 40.45659 21.86221 1.000 58.05178 92 ALA C O 1
ATOM 4671 N N . LYS C 1 93 ? 8.22531 40.51192 24.09449 1.000 55.09381 93 LYS C N 1
ATOM 4672 C CA . LYS C 1 93 ? 6.92126 39.86605 24.00756 1.000 53.49112 93 LYS C CA 1
ATOM 4673 C C . LYS C 1 93 ? 5.85918 40.81034 23.46472 1.000 58.73591 93 LYS C C 1
ATOM 4674 O O . LYS C 1 93 ? 4.87115 40.35222 22.87899 1.000 62.67172 93 LYS C O 1
ATOM 4680 N N . ILE C 1 94 ? 6.03928 42.12132 23.65238 1.000 60.97172 94 ILE C N 1
ATOM 4681 C CA . ILE C 1 94 ? 5.10171 43.09143 23.09094 1.000 62.70971 94 ILE C CA 1
ATOM 4682 C C . ILE C 1 94 ? 5.02658 42.93983 21.57837 1.000 60.87838 94 ILE C C 1
ATOM 4683 O O . ILE C 1 94 ? 3.93847 42.95153 20.99191 1.000 59.77520 94 ILE C O 1
ATOM 4688 N N . LEU C 1 95 ? 6.17894 42.78149 20.92391 1.000 52.56415 95 LEU C N 1
ATOM 4689 C CA . LEU C 1 95 ? 6.17559 42.49999 19.49352 1.000 50.64560 95 LEU C CA 1
ATOM 4690 C C . LEU C 1 95 ? 5.73220 41.07213 19.20664 1.000 51.85006 95 LEU C C 1
ATOM 4691 O O . LEU C 1 95 ? 5.18641 40.80090 18.13155 1.000 51.90825 95 LEU C O 1
ATOM 4696 N N . GLU C 1 96 ? 5.95442 40.15000 20.14763 1.000 55.59734 96 GLU C N 1
ATOM 4697 C CA . GLU C 1 96 ? 5.53141 38.76727 19.94293 1.000 53.12282 96 GLU C CA 1
ATOM 4698 C C . GLU C 1 96 ? 4.01599 38.63753 20.03703 1.000 56.97211 96 GLU C C 1
ATOM 4699 O O . GLU C 1 96 ? 3.38504 37.99270 19.19077 1.000 53.68703 96 GLU C O 1
ATOM 4705 N N . SER C 1 97 ? 3.41126 39.24653 21.06076 1.000 54.35424 97 SER C N 1
ATOM 4706 C CA . SER C 1 97 ? 1.95440 39.28330 21.13226 1.000 51.56921 97 SER C CA 1
ATOM 4707 C C . SER C 1 97 ? 1.36436 40.08981 19.98677 1.000 53.97465 97 SER C C 1
ATOM 4708 O O . SER C 1 97 ? 0.26281 39.78459 19.51402 1.000 64.22253 97 SER C O 1
ATOM 4711 N N . TYR C 1 98 ? 2.07928 41.11591 19.53041 1.000 51.81652 98 TYR C N 1
ATOM 4712 C CA . TYR C 1 98 ? 1.57249 41.94862 18.44746 1.000 55.12960 98 TYR C CA 1
ATOM 4713 C C . TYR C 1 98 ? 1.54311 41.17790 17.13440 1.000 51.22688 98 TYR C C 1
ATOM 4714 O O . TYR C 1 98 ? 0.52103 41.15251 16.44031 1.000 56.49142 98 TYR C O 1
ATOM 4723 N N . PHE C 1 99 ? 2.65462 40.53423 16.78039 1.000 54.83132 99 PHE C N 1
ATOM 4724 C CA . PHE C 1 99 ? 2.75314 39.85076 15.49791 1.000 57.41842 99 PHE C CA 1
ATOM 4725 C C . PHE C 1 99 ? 2.21503 38.42496 15.53682 1.000 66.56087 99 PHE C C 1
ATOM 4726 O O . PHE C 1 99 ? 2.06971 37.80853 14.47649 1.000 70.85245 99 PHE C O 1
ATOM 4734 N N . GLN C 1 100 ? 1.91955 37.88897 16.72021 1.000 67.10709 100 GLN C N 1
ATOM 4735 C CA . GLN C 1 100 ? 1.07029 36.70302 16.87622 1.000 65.61478 100 GLN C CA 1
ATOM 4736 C C . GLN C 1 100 ? 1.73417 35.50463 16.20325 1.000 77.80672 100 GLN C C 1
ATOM 4737 O O . GLN C 1 100 ? 2.87387 35.17168 16.57323 1.000 84.10073 100 GLN C O 1
ATOM 4743 N N . ASP C 1 101 ? 1.09154 34.83887 15.23472 1.000 80.12319 101 ASP C N 1
ATOM 4744 C CA . ASP C 1 101 ? 1.53355 33.50959 14.80551 1.000 93.16472 101 ASP C CA 1
ATOM 4745 C C . ASP C 1 101 ? 2.84083 33.54503 14.01934 1.000 109.05136 101 ASP C C 1
ATOM 4746 O O . ASP C 1 101 ? 3.61143 32.57773 14.06814 1.000 106.63555 101 ASP C O 1
ATOM 4751 N N . SER C 1 102 ? 3.09333 34.62072 13.27294 1.000 107.26804 102 SER C N 1
ATOM 4752 C CA . SER C 1 102 ? 4.36182 34.83139 12.57209 1.000 101.57198 102 SER C CA 1
ATOM 4753 C C . SER C 1 102 ? 5.38937 35.28133 13.60493 1.000 93.08163 102 SER C C 1
ATOM 4754 O O . SER C 1 102 ? 5.58546 36.47407 13.84016 1.000 96.67923 102 SER C O 1
ATOM 4757 N N . ALA C 1 103 ? 6.04942 34.31009 14.23993 1.000 81.75247 103 ALA C N 1
ATOM 4758 C CA . ALA C 1 103 ? 6.90373 34.57193 15.39589 1.000 92.20121 103 ALA C CA 1
ATOM 4759 C C . ALA C 1 103 ? 8.37768 34.36832 15.06224 1.000 109.39283 103 ALA C C 1
ATOM 4760 O O . ALA C 1 103 ? 8.87036 33.22879 15.09391 1.000 109.62520 103 ALA C O 1
ATOM 4762 N N . PRO C 1 104 ? 9.12311 35.42361 14.74198 1.000 108.75298 104 PRO C N 1
ATOM 4763 C CA . PRO C 1 104 ? 10.58121 35.31005 14.66550 1.000 98.75062 104 PRO C CA 1
ATOM 4764 C C . PRO C 1 104 ? 11.22470 35.55496 16.02128 1.000 97.00196 104 PRO C C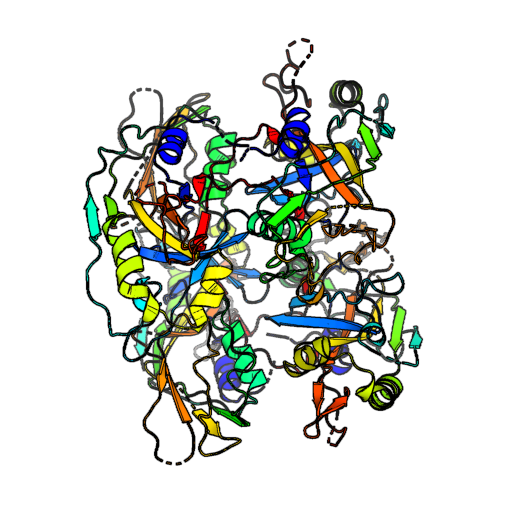 1
ATOM 4765 O O . PRO C 1 104 ? 10.73137 36.32442 16.84783 1.000 87.17057 104 PRO C O 1
ATOM 4769 N N . SER C 1 105 ? 12.35073 34.87641 16.24323 1.000 103.45511 105 SER C N 1
ATOM 4770 C CA . SER C 1 105 ? 13.06851 34.98048 17.50970 1.000 98.73190 105 SER C CA 1
ATOM 4771 C C . SER C 1 105 ? 13.53574 36.40915 17.76853 1.000 92.12096 105 SER C C 1
ATOM 4772 O O . SER C 1 105 ? 14.54635 36.84904 17.21080 1.000 88.56630 105 SER C O 1
ATOM 4775 N N . PHE C 1 106 ? 12.81119 37.13815 18.62242 1.000 88.98791 106 PHE C N 1
ATOM 4776 C CA . PHE C 1 106 ? 13.17461 38.52106 18.91760 1.000 85.10967 106 PHE C CA 1
ATOM 4777 C C . PHE C 1 106 ? 14.30677 38.61058 19.93450 1.000 83.80061 106 PHE C C 1
ATOM 4778 O O . PHE C 1 106 ? 15.16292 39.49639 19.83150 1.000 78.80514 106 PHE C O 1
ATOM 4786 N N . ASP C 1 107 ? 14.32202 37.71077 20.92364 1.000 89.07077 107 ASP C N 1
ATOM 4787 C CA . ASP C 1 107 ? 15.29877 37.80376 22.00658 1.000 97.84056 107 ASP C CA 1
ATOM 4788 C C . ASP C 1 107 ? 16.73214 37.74507 21.49016 1.000 94.26329 107 ASP C C 1
ATOM 4789 O O . ASP C 1 107 ? 17.61936 38.40069 22.04969 1.000 91.05624 107 ASP C O 1
ATOM 4794 N N . LEU C 1 108 ? 16.98094 36.98189 20.42420 1.000 81.42545 108 LEU C N 1
ATOM 4795 C CA . LEU C 1 108 ? 18.32480 36.94471 19.85786 1.000 88.69909 108 LEU C CA 1
ATOM 4796 C C . LEU C 1 108 ? 18.73916 38.30825 19.31546 1.000 83.02886 108 LEU C C 1
ATOM 4797 O O . LEU C 1 108 ? 19.92586 38.65387 19.34665 1.000 93.32163 108 LEU C O 1
ATOM 4802 N N . ALA C 1 109 ? 17.77974 39.10474 18.83942 1.000 85.09003 109 ALA C N 1
ATOM 4803 C CA . ALA C 1 109 ? 18.10221 40.42815 18.31735 1.000 81.66777 109 ALA C CA 1
ATOM 4804 C C . ALA C 1 109 ? 18.23891 41.45919 19.42982 1.000 74.62415 109 ALA C C 1
ATOM 4805 O O . ALA C 1 109 ? 19.14147 42.30181 19.38799 1.000 76.03642 109 ALA C O 1
ATOM 4807 N N . PHE C 1 110 ? 17.35606 41.41091 20.42560 1.000 71.94806 110 PHE C N 1
ATOM 4808 C CA . PHE C 1 110 ? 17.29709 42.41414 21.48108 1.000 75.18072 110 PHE C CA 1
ATOM 4809 C C . PHE C 1 110 ? 18.25967 42.13450 22.63335 1.000 73.97194 110 PHE C C 1
ATOM 4810 O O . PHE C 1 110 ? 18.23924 42.86664 23.62813 1.000 79.09389 110 PHE C O 1
ATOM 4818 N N . GLU C 1 111 ? 19.09362 41.09543 22.53308 1.000 74.07673 111 GLU C N 1
ATOM 4819 C CA . GLU C 1 111 ? 20.01571 40.79948 23.62647 1.000 83.57631 111 GLU C CA 1
ATOM 4820 C C . GLU C 1 111 ? 20.99215 41.94736 23.84839 1.000 84.49136 111 GLU C C 1
ATOM 4821 O O . GLU C 1 111 ? 21.32417 42.27925 24.99267 1.000 82.17813 111 GLU C O 1
ATOM 4827 N N . ASN C 1 112 ? 21.45028 42.57558 22.76738 1.000 80.71764 112 ASN C N 1
ATOM 4828 C CA . ASN C 1 112 ? 22.35112 43.71678 22.84700 1.000 76.28203 112 ASN C CA 1
ATOM 4829 C C . ASN C 1 112 ? 21.62051 45.03469 23.10664 1.000 81.21946 112 ASN C C 1
ATOM 4830 O O . ASN C 1 112 ? 22.16911 46.09981 22.79926 1.000 82.00730 112 ASN C O 1
ATOM 4835 N N . SER C 1 113 ? 20.40967 44.99016 23.66241 1.000 75.24003 113 SER C N 1
ATOM 4836 C CA . SER C 1 113 ? 19.61171 46.18036 23.93091 1.000 73.41656 113 SER C CA 1
ATOM 4837 C C . SER C 1 113 ? 19.39192 46.32328 25.42972 1.000 71.60493 113 SER C C 1
ATOM 4838 O O . SER C 1 113 ? 18.94670 45.37722 26.08803 1.000 65.83134 113 SER C O 1
ATOM 4841 N N . SER C 1 114 ? 19.69169 47.50974 25.96254 1.000 72.02672 114 SER C N 1
ATOM 4842 C CA . SER C 1 114 ? 19.50041 47.75930 27.38835 1.000 68.91847 114 SER C CA 1
ATOM 4843 C C . SER C 1 114 ? 18.03785 48.05533 27.70662 1.000 65.13535 114 SER C C 1
ATOM 4844 O O . SER C 1 114 ? 17.39379 47.31686 28.45833 1.000 67.53997 114 SER C O 1
ATOM 4847 N N . SER C 1 115 ? 17.49988 49.13925 27.14983 1.000 66.63171 115 SER C N 1
ATOM 4848 C CA . SER C 1 115 ? 16.10119 49.49652 27.33921 1.000 62.07415 115 SER C CA 1
ATOM 4849 C C . SER C 1 115 ? 15.50792 49.91255 26.00162 1.000 62.38581 115 SER C C 1
ATOM 4850 O O . SER C 1 115 ? 16.21667 50.34727 25.09085 1.000 65.57157 115 SER C O 1
ATOM 4853 N N . VAL C 1 116 ? 14.18888 49.78364 25.89461 1.000 59.30512 116 VAL C N 1
ATOM 4854 C CA . VAL C 1 116 ? 13.48419 50.03118 24.64530 1.000 59.20164 116 VAL C CA 1
ATOM 4855 C C . VAL C 1 116 ? 12.35356 51.02210 24.88873 1.000 58.15897 116 VAL C C 1
ATOM 4856 O O . VAL C 1 116 ? 11.73873 51.04082 25.95906 1.000 56.12721 116 VAL C O 1
ATOM 4860 N N . ILE C 1 117 ? 12.09488 51.86473 23.88801 1.000 59.85440 117 ILE C N 1
ATOM 4861 C CA . ILE C 1 117 ? 10.98907 52.81384 23.90389 1.000 59.10352 117 ILE C CA 1
ATOM 4862 C C . ILE C 1 117 ? 10.28488 52.75864 22.55395 1.000 58.81973 117 ILE C C 1
ATOM 4863 O O . ILE C 1 117 ? 10.93634 52.70523 21.50495 1.000 61.21470 117 ILE C O 1
ATOM 4868 N N . PHE C 1 118 ? 8.95368 52.75967 22.58153 1.000 58.35882 118 PHE C N 1
ATOM 4869 C CA . PHE C 1 118 ? 8.14001 52.77228 21.37396 1.000 55.82375 118 PHE C CA 1
ATOM 4870 C C . PHE C 1 118 ? 7.70650 54.19507 21.04661 1.000 57.63516 118 PHE C C 1
ATOM 4871 O O . PHE C 1 118 ? 7.32793 54.96052 21.93799 1.000 57.30033 118 PHE C O 1
ATOM 4879 N N . HIS C 1 119 ? 7.75475 54.54027 19.76080 1.000 61.14127 119 HIS C N 1
ATOM 4880 C CA . HIS C 1 119 ? 7.39712 55.87278 19.28762 1.000 61.93660 119 HIS C CA 1
ATOM 4881 C C . HIS C 1 119 ? 6.34297 55.75473 18.19922 1.000 61.04354 119 HIS C C 1
ATOM 4882 O O . HIS C 1 119 ? 6.56018 55.07357 17.19195 1.000 63.93200 119 HIS C O 1
ATOM 4889 N N . ILE C 1 120 ? 5.21339 56.42519 18.40093 1.000 65.53893 120 ILE C N 1
ATOM 4890 C CA . ILE C 1 120 ? 4.14308 56.52754 17.41553 1.000 60.85163 120 ILE C CA 1
ATOM 4891 C C . ILE C 1 120 ? 4.04635 57.99628 17.02962 1.000 64.66443 120 ILE C C 1
ATOM 4892 O O . ILE C 1 120 ? 3.64239 58.83002 17.84579 1.000 74.45527 120 ILE C O 1
ATOM 4897 N N . GLU C 1 121 ? 4.40617 58.32769 15.79155 1.000 65.24633 121 GLU C N 1
ATOM 4898 C CA . GLU C 1 121 ? 4.64719 59.72972 15.46263 1.000 76.39262 121 GLU C CA 1
ATOM 4899 C C . GLU C 1 121 ? 3.42734 60.43617 14.87542 1.000 82.26835 121 GLU C C 1
ATOM 4900 O O . GLU C 1 121 ? 3.03561 61.50080 15.36598 1.000 83.23423 121 GLU C O 1
ATOM 4906 N N . GLU C 1 122 ? 2.83228 59.87533 13.82227 1.000 83.27519 122 GLU C N 1
ATOM 4907 C CA . GLU C 1 122 ? 1.72205 60.50281 13.11461 1.000 76.53197 122 GLU C CA 1
ATOM 4908 C C . GLU C 1 122 ? 0.58449 59.50452 12.97915 1.000 70.68746 122 GLU C C 1
ATOM 4909 O O . GLU C 1 122 ? 0.81383 58.35160 12.60283 1.000 75.48971 122 GLU C O 1
ATOM 4915 N N . ILE C 1 123 ? -0.63683 59.95245 13.27106 1.000 71.38168 123 ILE C N 1
ATOM 4916 C CA . ILE C 1 123 ? -1.80570 59.08370 13.34943 1.000 74.16995 123 ILE C CA 1
ATOM 4917 C C . ILE C 1 123 ? -2.90675 59.61581 12.43708 1.000 71.38332 123 ILE C C 1
ATOM 4918 O O . ILE C 1 123 ? -3.08280 60.83149 12.29995 1.000 68.80793 123 ILE C O 1
ATOM 4923 N N . ILE C 1 124 ? -3.64475 58.69749 11.81186 1.000 66.51410 124 ILE C N 1
ATOM 4924 C CA . ILE C 1 124 ? -4.82942 59.01613 11.02054 1.000 65.21530 124 ILE C CA 1
ATOM 4925 C C . ILE C 1 124 ? -6.04199 58.47325 11.76837 1.000 64.53185 124 ILE C C 1
ATOM 4926 O O . ILE C 1 124 ? -6.38405 57.29144 11.65197 1.000 67.17708 124 ILE C O 1
ATOM 4931 N N . THR C 1 125 ? -6.70272 59.32474 12.54480 1.000 60.81005 125 THR C N 1
ATOM 4932 C CA . THR C 1 125 ? -7.85435 58.88248 13.32072 1.000 55.74826 125 THR C CA 1
ATOM 4933 C C . THR C 1 125 ? -9.12453 58.98374 12.48813 1.000 55.29356 125 THR C C 1
ATOM 4934 O O . THR C 1 125 ? -9.37536 60.00368 11.83920 1.000 54.28825 125 THR C O 1
ATOM 4938 N N . THR C 1 126 ? -9.92823 57.92669 12.51500 1.000 53.68305 126 THR C N 1
ATOM 4939 C CA . THR C 1 126 ? -11.25593 57.92873 11.91569 1.000 52.21516 126 THR C CA 1
ATOM 4940 C C . THR C 1 126 ? -12.27344 57.82825 13.04200 1.000 48.46517 126 THR C C 1
ATOM 4941 O O . THR C 1 126 ? -12.25072 56.86215 13.81124 1.000 45.82257 126 THR C O 1
ATOM 4945 N N . ASP C 1 127 ? -13.15375 58.82340 13.14389 1.000 48.40193 127 ASP C N 1
ATOM 4946 C CA . ASP C 1 127 ? -14.10976 58.91401 14.23874 1.000 46.83743 127 ASP C CA 1
ATOM 4947 C C . ASP C 1 127 ? -15.53437 58.94181 13.70754 1.000 47.03186 127 ASP C C 1
ATOM 4948 O O . ASP C 1 127 ? -15.83503 59.64056 12.73320 1.000 48.85151 127 ASP C O 1
ATOM 4953 N N . ALA C 1 128 ? -16.40868 58.18509 14.36012 1.000 45.39879 128 ALA C N 1
ATOM 4954 C CA . ALA C 1 128 ? -17.83596 58.22824 14.09054 1.000 45.63827 128 ALA C CA 1
ATOM 4955 C C . ALA C 1 128 ? -18.54048 58.97335 15.21607 1.000 45.35793 128 ALA C C 1
ATOM 4956 O O . ALA C 1 128 ? -18.19694 58.80852 16.39076 1.000 44.24706 128 ALA C O 1
ATOM 4958 N N . ASP C 1 129 ? -19.51774 59.80492 14.85260 1.000 46.59562 129 ASP C N 1
ATOM 4959 C CA . ASP C 1 129 ? -20.30631 60.53543 15.84069 1.000 46.71285 129 ASP C CA 1
ATOM 4960 C C . ASP C 1 129 ? -21.08722 59.57498 16.73253 1.000 45.38693 129 ASP C C 1
ATOM 4961 O O . ASP C 1 129 ? -22.12064 59.03339 16.32328 1.000 45.53883 129 ASP C O 1
ATOM 4966 N N . GLU C 1 130 ? -20.60764 59.37317 17.96034 1.000 48.16467 130 GLU C N 1
ATOM 4967 C CA . GLU C 1 130 ? -21.20273 58.41575 18.88514 1.000 43.37137 130 GLU C CA 1
ATOM 4968 C C . GLU C 1 130 ? -22.54610 58.87016 19.44232 1.000 51.39835 130 GLU C C 1
ATOM 4969 O O . GLU C 1 130 ? -23.14570 58.13133 20.22966 1.000 60.35533 130 GLU C O 1
ATOM 4975 N N . ILE C 1 131 ? -23.03159 60.05106 19.07442 1.000 49.52694 131 ILE C N 1
ATOM 4976 C CA . ILE C 1 131 ? -24.37998 60.47204 19.42529 1.000 51.22340 131 ILE C CA 1
ATOM 4977 C C . ILE C 1 131 ? -25.32675 60.34402 18.23909 1.000 47.70404 131 ILE C C 1
ATOM 4978 O O . ILE C 1 131 ? -26.46218 59.89400 18.39602 1.000 48.20448 131 ILE C O 1
ATOM 4983 N N . SER C 1 132 ? -24.86673 60.71518 17.04186 1.000 48.13120 132 SER C N 1
ATOM 4984 C CA . SER C 1 132 ? -25.62651 60.39751 15.83931 1.000 48.93582 132 SER C CA 1
ATOM 4985 C C . SER C 1 132 ? -25.88799 58.90220 15.74556 1.000 48.02888 132 SER C C 1
ATOM 4986 O O . SER C 1 132 ? -26.97016 58.47999 15.32705 1.000 48.86211 132 SER C O 1
ATOM 4989 N N . LEU C 1 133 ? -24.90848 58.08592 16.14562 1.000 46.52332 133 LEU C N 1
ATOM 4990 C CA . LEU C 1 133 ? -25.09068 56.63882 16.13153 1.000 45.78041 133 LEU C CA 1
ATOM 4991 C C . LEU C 1 133 ? -26.20710 56.21333 17.07510 1.000 46.07703 133 LEU C C 1
ATOM 4992 O O . LEU C 1 133 ? -26.97549 55.29575 16.76254 1.000 46.57272 133 LEU C O 1
ATOM 4997 N N . ARG C 1 134 ? -26.32029 56.87671 18.22779 1.000 46.13078 134 ARG C N 1
ATOM 4998 C CA . ARG C 1 134 ? -27.33571 56.52339 19.21262 1.000 46.88483 134 ARG C CA 1
ATOM 4999 C C . ARG C 1 134 ? -28.73757 56.75022 18.65913 1.000 48.58781 134 ARG C C 1
ATOM 5000 O O . ARG C 1 134 ? -29.49642 55.79216 18.47999 1.000 49.19380 134 ARG C O 1
ATOM 5008 N N . ASN C 1 135 ? -29.10081 58.00590 18.38117 1.000 49.66433 135 ASN C N 1
ATOM 5009 C CA . ASN C 1 135 ? -30.46027 58.25736 17.91852 1.000 51.52771 135 ASN C CA 1
ATOM 5010 C C . ASN C 1 135 ? -30.71925 57.68559 16.53121 1.000 51.92751 135 ASN C C 1
ATOM 5011 O O . ASN C 1 135 ? -31.88421 57.52380 16.15799 1.000 58.36909 135 ASN C O 1
ATOM 5016 N N . TRP C 1 136 ? -29.67840 57.35701 15.76270 1.000 50.80504 136 TRP C N 1
ATOM 5017 C CA . TRP C 1 136 ? -29.92367 56.61239 14.53185 1.000 51.41811 136 TRP C CA 1
ATOM 5018 C C . TRP C 1 136 ? -30.39731 55.20026 14.84369 1.000 51.42678 136 TRP C C 1
ATOM 5019 O O . TRP C 1 136 ? -31.30263 54.68112 14.18141 1.000 52.89922 136 TRP C O 1
ATOM 5030 N N . LEU C 1 137 ? -29.78814 54.56006 15.84284 1.000 50.02419 137 LEU C N 1
ATOM 5031 C CA . LEU C 1 137 ? -30.29194 53.27439 16.30523 1.000 50.33013 137 LEU C CA 1
ATOM 5032 C C . LEU C 1 137 ? -31.67951 53.41950 16.91140 1.000 52.17643 137 LEU C C 1
ATOM 5033 O O . LEU C 1 137 ? -32.54372 52.56001 16.70788 1.000 53.61358 137 LEU C O 1
ATOM 5038 N N . ASN C 1 138 ? -31.91245 54.49941 17.65963 1.000 52.45975 138 ASN C N 1
ATOM 5039 C CA . ASN C 1 138 ? -33.22579 54.70948 18.26052 1.000 54.52048 138 ASN C CA 1
ATOM 5040 C C . ASN C 1 138 ? -34.28882 54.92367 17.19046 1.000 56.45213 138 ASN C C 1
ATOM 5041 O O . ASN C 1 138 ? -35.33395 54.26360 17.19546 1.000 58.30354 138 ASN C O 1
ATOM 5046 N N . ASP C 1 139 ? -34.03028 55.83452 16.25328 1.000 56.29757 139 ASP C N 1
ATOM 5047 C CA . ASP C 1 139 ? -35.01705 56.21842 15.25250 1.000 58.27222 139 ASP C CA 1
ATOM 5048 C C . ASP C 1 139 ? -35.16938 55.20301 14.12572 1.000 58.88845 139 ASP C C 1
ATOM 5049 O O . ASP C 1 139 ? -35.99180 55.42057 13.22978 1.000 74.27822 139 ASP C O 1
ATOM 5054 N N . ASN C 1 140 ? -34.41406 54.10719 14.13640 1.000 57.61182 140 ASN C N 1
ATOM 5055 C CA . ASN C 1 140 ? -34.47006 53.14035 13.04638 1.000 58.37262 140 ASN C CA 1
ATOM 5056 C C . ASN C 1 140 ? -34.55097 51.71190 13.56902 1.000 58.45307 140 ASN C C 1
ATOM 5057 O O . ASN C 1 140 ? -34.09157 50.78072 12.90602 1.000 58.30049 140 ASN C O 1
ATOM 5062 N N . GLN C 1 141 ? -35.13673 51.52038 14.75050 1.000 58.98192 141 GLN C N 1
ATOM 5063 C CA . GLN C 1 141 ? -35.24106 50.19208 15.34445 1.000 59.36962 141 GLN C CA 1
ATOM 5064 C C . GLN C 1 141 ? -36.05497 49.22836 14.49237 1.000 63.29619 141 GLN C C 1
ATOM 5065 O O . GLN C 1 141 ? -35.51090 48.27223 13.93275 1.000 68.54221 141 GLN C O 1
ATOM 5071 N N . ASN C 1 142 ? -37.35885 49.48114 14.38106 1.000 64.33742 142 ASN C N 1
ATOM 5072 C CA . ASN C 1 142 ? -38.31138 48.50074 13.86893 1.000 67.18372 142 ASN C CA 1
ATOM 5073 C C . ASN C 1 142 ? -38.04249 48.08970 12.42576 1.000 68.50299 142 ASN C C 1
ATOM 5074 O O . ASN C 1 142 ? -38.77615 47.26764 11.86597 1.000 70.77872 142 ASN C O 1
ATOM 5079 N N . GLU C 1 143 ? -37.00604 48.65728 11.81315 1.000 65.46299 143 GLU C N 1
ATOM 5080 C CA . GLU C 1 143 ? -36.49622 48.17570 10.53895 1.000 65.72258 143 GLU C CA 1
ATOM 5081 C C . GLU C 1 143 ? -35.29789 47.25343 10.70884 1.000 63.83231 143 GLU C C 1
ATOM 5082 O O . GLU C 1 143 ? -34.71674 46.82143 9.70874 1.000 63.97944 143 GLU C O 1
ATOM 5088 N N . LEU C 1 144 ? -34.91477 46.95069 11.94745 1.000 62.27306 144 LEU C N 1
ATOM 5089 C CA . LEU C 1 144 ? -33.89097 45.94713 12.19712 1.000 60.80294 144 LEU C CA 1
ATOM 5090 C C . LEU C 1 144 ? -34.40146 44.57489 11.78153 1.000 64.35926 144 LEU C C 1
ATOM 5091 O O . LEU C 1 144 ? -35.57247 44.24254 11.98698 1.000 65.62916 144 LEU C O 1
ATOM 5096 N N . ARG C 1 145 ? -33.52201 43.78113 11.17939 1.000 62.62741 145 ARG C N 1
ATOM 5097 C CA . ARG C 1 145 ? -33.90589 42.43880 10.77924 1.000 64.96819 145 ARG C CA 1
ATOM 5098 C C . ARG C 1 145 ? -34.11843 41.56840 12.01338 1.000 65.17926 145 ARG C C 1
ATOM 5099 O O . ARG C 1 145 ? -33.47114 41.74659 13.04796 1.000 62.87621 145 ARG C O 1
ATOM 5107 N N . GLU C 1 146 ? -35.06593 40.63536 11.90469 1.000 68.30250 146 GLU C N 1
ATOM 5108 C CA . GLU C 1 146 ? -35.46354 39.85064 13.06953 1.000 69.26343 146 GLU C CA 1
ATOM 5109 C C . GLU C 1 146 ? -34.36121 38.88928 13.50022 1.000 75.54422 146 GLU C C 1
ATOM 5110 O O . GLU C 1 146 ? -34.18037 38.64297 14.69867 1.000 74.12705 146 GLU C O 1
ATOM 5116 N N . ILE C 1 147 ? -33.61690 38.33595 12.53835 1.000 71.50219 147 ILE C N 1
ATOM 5117 C CA . ILE C 1 147 ? -32.55627 37.38414 12.86206 1.000 72.41402 147 ILE C CA 1
ATOM 5118 C C . ILE C 1 147 ? -31.52638 38.01883 13.78457 1.000 65.37529 147 ILE C C 1
ATOM 5119 O O . ILE C 1 147 ? -31.00132 37.36647 14.69537 1.000 64.33700 147 ILE C O 1
ATOM 5124 N N . TYR C 1 148 ? -31.22431 39.29909 13.57073 1.000 60.61681 148 TYR C N 1
ATOM 5125 C CA . TYR C 1 148 ? -30.14075 39.93495 14.30656 1.000 60.06834 148 TYR C CA 1
ATOM 5126 C C . TYR C 1 148 ? -30.56891 40.45536 15.67084 1.000 58.72962 148 TYR C C 1
ATOM 5127 O O . TYR C 1 148 ? -29.70335 40.73456 16.50661 1.000 54.50215 148 TYR C O 1
ATOM 5136 N N . LYS C 1 149 ? -31.87346 40.58789 15.92197 1.000 68.61961 149 LYS C N 1
ATOM 5137 C CA . LYS C 1 149 ? -32.31578 40.93495 17.26796 1.000 65.91781 149 LYS C CA 1
ATOM 5138 C C . LYS C 1 149 ? -31.93937 39.84324 18.25931 1.000 66.42000 149 LYS C C 1
ATOM 5139 O O . LYS C 1 149 ? -31.51088 40.13277 19.38295 1.000 61.33844 149 LYS C O 1
ATOM 5145 N N . GLU C 1 150 ? -32.09220 38.57886 17.85892 1.000 68.85734 150 GLU C N 1
ATOM 5146 C CA . GLU C 1 150 ? -31.66347 37.48077 18.71650 1.000 61.43390 150 GLU C CA 1
ATOM 5147 C C . GLU C 1 150 ? -30.14801 37.46822 18.87224 1.000 63.79601 150 GLU C C 1
ATOM 5148 O O . GLU C 1 150 ? -29.63447 37.19158 19.96200 1.000 64.03548 150 GLU C O 1
ATOM 5154 N N . GLU C 1 151 ? -29.41421 37.77407 17.79880 1.000 62.43343 151 GLU C N 1
ATOM 5155 C CA . GLU C 1 151 ? -27.96360 37.89002 17.91386 1.000 61.52579 151 GLU C CA 1
ATOM 5156 C C . GLU C 1 151 ? -27.57715 39.05710 18.81345 1.000 55.42081 151 GLU C C 1
ATOM 5157 O O . GLU C 1 151 ? -26.65804 38.94336 19.63343 1.000 58.83434 151 GLU C O 1
ATOM 5163 N N . ILE C 1 152 ? -28.27807 40.18414 18.68377 1.000 52.30052 152 ILE C N 1
ATOM 5164 C CA . ILE C 1 152 ? -27.93024 41.36682 19.46266 1.000 49.81412 152 ILE C CA 1
ATOM 5165 C C . ILE C 1 152 ? -28.24739 41.15504 20.93753 1.000 50.38593 152 ILE C C 1
ATOM 5166 O O . ILE C 1 152 ? -27.47545 41.55966 21.81530 1.000 48.70367 152 ILE C O 1
ATOM 5171 N N . LYS C 1 153 ? -29.37386 40.50630 21.24041 1.000 59.65243 153 LYS C N 1
ATOM 5172 C CA . LYS C 1 153 ? -29.71510 40.28787 22.64061 1.000 56.66932 153 LYS C CA 1
ATOM 5173 C C . LYS C 1 153 ? -28.82643 39.24209 23.30443 1.000 55.31323 153 LYS C C 1
ATOM 5174 O O . LYS C 1 153 ? -28.85581 39.12595 24.53433 1.000 53.98354 153 LYS C O 1
ATOM 5180 N N . LYS C 1 154 ? -28.03475 38.48932 22.53234 1.000 55.34584 154 LYS C N 1
ATOM 5181 C CA . LYS C 1 154 ? -26.96496 37.70312 23.13874 1.000 54.79815 154 LYS C CA 1
ATOM 5182 C C . LYS C 1 154 ? -25.89770 38.60737 23.74050 1.000 53.69832 154 LYS C C 1
ATOM 5183 O O . LYS C 1 154 ? -25.24229 38.22924 24.71791 1.000 49.68472 154 LYS C O 1
ATOM 5189 N N . GLY C 1 155 ? -25.70689 39.79279 23.16804 1.000 51.69454 155 GLY C N 1
ATOM 5190 C CA . GLY C 1 155 ? -24.91179 40.83141 23.78573 1.000 45.17963 155 GLY C CA 1
ATOM 5191 C C . GLY C 1 155 ? -23.45796 40.89525 23.38206 1.000 42.71366 155 GLY C C 1
ATOM 5192 O O . GLY C 1 155 ? -22.68386 41.58285 24.05537 1.000 41.28754 155 GLY C O 1
ATOM 5193 N N . ASN C 1 156 ? -23.05728 40.21779 22.30666 1.000 49.96341 156 ASN C N 1
ATOM 5194 C CA . ASN C 1 156 ? -21.65545 40.16295 21.90715 1.000 43.14404 156 ASN C CA 1
ATOM 5195 C C . ASN C 1 156 ? -21.35589 40.99323 20.66357 1.000 45.09964 156 ASN C C 1
ATOM 5196 O O . ASN C 1 156 ? -20.25067 40.89554 20.11996 1.000 41.71003 156 ASN C O 1
ATOM 5201 N N . PHE C 1 157 ? -22.30332 41.80430 20.19859 1.000 43.78965 157 PHE C N 1
ATOM 5202 C CA . PHE C 1 157 ? -22.04554 42.68252 19.06699 1.000 40.62027 157 PHE C CA 1
ATOM 5203 C C . PHE C 1 157 ? -21.34531 43.94841 19.54131 1.000 39.18901 157 PHE C C 1
ATOM 5204 O O . PHE C 1 157 ? -21.66373 44.49453 20.60053 1.000 39.04326 157 PHE C O 1
ATOM 5212 N N . PHE C 1 158 ? -20.37854 44.40895 18.75466 1.000 40.31588 158 PHE C N 1
ATOM 5213 C CA . PHE C 1 158 ? -19.65704 45.63449 19.06110 1.000 38.12877 158 PHE C CA 1
ATOM 5214 C C . PHE C 1 158 ? -19.51356 46.45511 17.79093 1.000 39.12178 158 PHE C C 1
ATOM 5215 O O . PHE C 1 158 ? -19.35000 45.90236 16.69915 1.000 39.57548 158 PHE C O 1
ATOM 5223 N N . VAL C 1 159 ? -19.59041 47.77346 17.93928 1.000 37.95801 159 VAL C N 1
ATOM 5224 C CA . VAL C 1 159 ? -19.44448 48.70370 16.82901 1.000 38.66963 159 VAL C CA 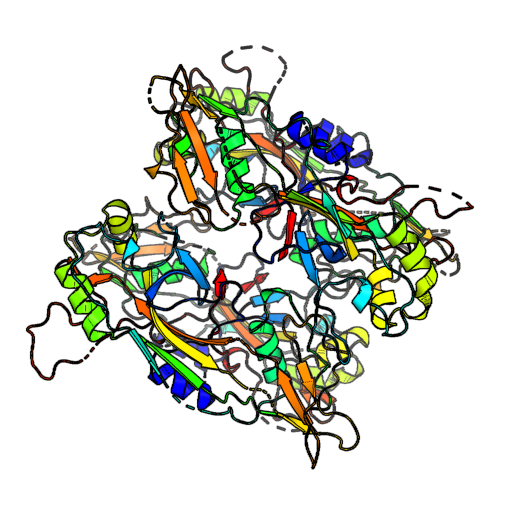1
ATOM 5225 C C . VAL C 1 159 ? -18.12782 49.44720 16.99035 1.000 39.39769 159 VAL C C 1
ATOM 5226 O O . VAL C 1 159 ? -17.77591 49.87734 18.09531 1.000 37.20223 159 VAL C O 1
ATOM 5230 N N . ALA C 1 160 ? -17.39881 49.59356 15.88658 1.000 38.60195 160 ALA C N 1
ATOM 5231 C CA . ALA C 1 160 ? -16.14820 50.34710 15.86638 1.000 38.90540 160 ALA C CA 1
ATOM 5232 C C . ALA C 1 160 ? -16.45883 51.81146 15.56977 1.000 41.22973 160 ALA C C 1
ATOM 5233 O O . ALA C 1 160 ? -16.71752 52.17578 14.41834 1.000 45.28335 160 ALA C O 1
ATOM 5235 N N . THR C 1 161 ? -16.42968 52.65211 16.60244 1.000 39.03549 161 THR C N 1
ATOM 5236 C CA . THR C 1 161 ? -16.76246 54.06380 16.46016 1.000 43.72901 161 THR C CA 1
ATOM 5237 C C . THR C 1 161 ? -15.54058 54.97063 16.41117 1.000 42.45231 161 THR C C 1
ATOM 5238 O O . THR C 1 161 ? -15.69929 56.19590 16.37454 1.000 46.47248 161 THR C O 1
ATOM 5242 N N . SER C 1 162 ? -14.33454 54.40745 16.41638 1.000 48.70546 162 SER C N 1
ATOM 5243 C CA . SER C 1 162 ? -13.11842 55.19929 16.29321 1.000 47.55126 162 SER C CA 1
ATOM 5244 C C . SER C 1 162 ? -11.96658 54.28399 15.90671 1.000 41.52756 162 SER C C 1
ATOM 5245 O O . SER C 1 162 ? -11.93274 53.11166 16.29138 1.000 42.78860 162 SER C O 1
ATOM 5248 N N . LEU C 1 163 ? -11.02266 54.83637 15.14419 1.000 45.44190 163 LEU C N 1
ATOM 5249 C CA . LEU C 1 163 ? -9.84889 54.10237 14.68662 1.000 46.72472 163 LEU C CA 1
ATOM 5250 C C . LEU C 1 163 ? -8.60016 54.93907 14.90804 1.000 48.74392 163 LEU C C 1
ATOM 5251 O O . LEU C 1 163 ? -8.52050 56.07676 14.43539 1.000 56.07836 163 LEU C O 1
ATOM 5256 N N . LEU C 1 164 ? -7.63210 54.37394 15.62099 1.000 50.21170 164 LEU C N 1
ATOM 5257 C CA . LEU C 1 164 ? -6.28861 54.92615 15.69996 1.000 47.34729 164 LEU C CA 1
ATOM 5258 C C . LEU C 1 164 ? -5.41427 54.21509 14.67742 1.000 52.91689 164 LEU C C 1
ATOM 5259 O O . LEU C 1 164 ? -5.33327 52.98083 14.67689 1.000 52.25212 164 LEU C O 1
ATOM 5264 N N . ARG C 1 165 ? -4.76776 54.99293 13.80851 1.000 60.95037 165 ARG C N 1
ATOM 5265 C CA . ARG C 1 165 ? -4.02015 54.44984 12.67611 1.000 63.12805 165 ARG C CA 1
ATOM 5266 C C . ARG C 1 165 ? -2.78054 55.29998 12.43900 1.000 62.64502 165 ARG C C 1
ATOM 5267 O O . ARG C 1 165 ? -2.88987 56.45406 12.01544 1.000 68.65138 165 ARG C O 1
ATOM 5275 N N . ALA C 1 166 ? -1.60938 54.72454 12.68826 1.000 67.85647 166 ALA C N 1
ATOM 5276 C CA . ALA C 1 166 ? -0.33230 55.37221 12.43074 1.000 74.38578 166 ALA C CA 1
ATOM 5277 C C . ALA C 1 166 ? 0.36629 54.67089 11.27562 1.000 72.57255 166 ALA C C 1
ATOM 5278 O O . ALA C 1 166 ? 0.33338 53.44066 11.17680 1.000 75.03032 166 ALA C O 1
ATOM 5280 N N . LYS C 1 167 ? 0.99236 55.45389 10.39799 1.000 71.67491 167 LYS C N 1
ATOM 5281 C CA . LYS C 1 167 ? 1.70069 54.87978 9.26232 1.000 79.68537 167 LYS C CA 1
ATOM 5282 C C . LYS C 1 167 ? 3.13636 54.48863 9.59223 1.000 72.96662 167 LYS C C 1
ATOM 5283 O O . LYS C 1 167 ? 3.70390 53.63517 8.90034 1.000 73.00204 167 LYS C O 1
ATOM 5289 N N . LYS C 1 168 ? 3.72723 55.05999 10.64219 1.000 83.08013 168 LYS C N 1
ATOM 5290 C CA . LYS C 1 168 ? 5.12874 54.81056 10.96651 1.000 79.35781 168 LYS C CA 1
ATOM 5291 C C . LYS C 1 168 ? 5.29957 54.67115 12.47231 1.000 73.95212 168 LYS C C 1
ATOM 5292 O O . LYS C 1 168 ? 4.94621 55.58235 13.22734 1.000 72.48893 168 LYS C O 1
ATOM 5306 N N . ARG C 1 170 ? 8.29477 53.86826 15.48756 1.000 66.02137 170 ARG C N 1
ATOM 5307 C CA . ARG C 1 170 ? 9.73182 53.95922 15.69590 1.000 68.97957 170 ARG C CA 1
ATOM 5308 C C . ARG C 1 170 ? 10.09738 53.35791 17.04572 1.000 66.55431 170 ARG C C 1
ATOM 5309 O O . ARG C 1 170 ? 9.36911 53.52236 18.02836 1.000 63.72813 170 ARG C O 1
ATOM 5325 N N . GLN C 1 172 ? 13.35147 52.94385 19.88587 1.000 69.17633 172 GLN C N 1
ATOM 5326 C CA . GLN C 1 172 ? 14.64935 53.39392 20.37468 1.000 72.53460 172 GLN C CA 1
ATOM 5327 C C . GLN C 1 172 ? 15.24501 52.33974 21.29734 1.000 70.88169 172 GLN C C 1
ATOM 5328 O O . GLN C 1 172 ? 14.59796 51.91314 22.25820 1.000 67.33821 172 GLN C O 1
ATOM 5334 N N . PHE C 1 173 ? 16.48200 51.93828 21.01500 1.000 73.71937 173 PHE C N 1
ATOM 5335 C CA . PHE C 1 173 ? 17.19416 50.93523 21.79836 1.000 72.74285 173 PHE C CA 1
ATOM 5336 C C . PHE C 1 173 ? 18.40251 51.58109 22.45686 1.000 76.30800 173 PHE C C 1
ATOM 5337 O O . PHE C 1 173 ? 19.24961 52.15968 21.76936 1.000 80.69741 173 PHE C O 1
ATOM 5345 N N . GLU C 1 174 ? 18.48415 51.48012 23.77926 1.000 74.74703 174 GLU C N 1
ATOM 5346 C CA . GLU C 1 174 ? 19.68041 51.88449 24.49845 1.000 78.01588 174 GLU C CA 1
ATOM 5347 C C . GLU C 1 174 ? 20.64249 50.70672 24.55076 1.000 80.10656 174 GLU C C 1
ATOM 5348 O O . GLU C 1 174 ? 20.22970 49.55916 24.74501 1.000 76.92618 174 GLU C O 1
ATOM 5354 N N . ARG C 1 175 ? 21.92430 50.99162 24.35000 1.000 71.04365 175 ARG C N 1
ATOM 5355 C CA . ARG C 1 175 ? 22.91814 49.93230 24.26910 1.000 70.87864 175 ARG C CA 1
ATOM 5356 C C . ARG C 1 175 ? 23.39143 49.51817 25.65630 1.000 71.46543 175 ARG C C 1
ATOM 5357 O O . ARG C 1 175 ? 23.55467 50.35364 26.54840 1.000 74.28463 175 ARG C O 1
ATOM 5365 N N . LYS C 1 176 ? 23.60230 48.21232 25.83174 1.000 75.90506 176 LYS C N 1
ATOM 5366 C CA . LYS C 1 176 ? 24.24702 47.70894 27.04517 1.000 80.57508 176 LYS C CA 1
ATOM 5367 C C . LYS C 1 176 ? 25.74428 47.99973 27.01269 1.000 91.22063 176 LYS C C 1
ATOM 5368 O O . LYS C 1 176 ? 26.24676 48.83691 27.76974 1.000 95.42627 176 LYS C O 1
ATOM 5374 N N . ASN C 1 177 ? 26.47068 47.30589 26.13985 1.000 89.26164 177 ASN C N 1
ATOM 5375 C CA . ASN C 1 177 ? 27.90995 47.49589 25.97744 1.000 99.66687 177 ASN C CA 1
ATOM 5376 C C . ASN C 1 177 ? 28.17748 47.64180 24.48181 1.000 98.04264 177 ASN C C 1
ATOM 5377 O O . ASN C 1 177 ? 28.26296 46.64270 23.76078 1.000 100.35180 177 ASN C O 1
ATOM 5382 N N . LYS C 1 178 ? 28.30041 48.88949 24.03383 1.000 92.16412 178 LYS C N 1
ATOM 5383 C CA . LYS C 1 178 ? 28.47546 49.24246 22.62432 1.000 93.69617 178 LYS C CA 1
ATOM 5384 C C . LYS C 1 178 ? 29.46264 48.34963 21.87534 1.000 97.66471 178 LYS C C 1
ATOM 5385 O O . LYS C 1 178 ? 29.70990 48.54279 20.68419 1.000 89.62078 178 LYS C O 1
ATOM 5391 N N . LEU C 1 181 ? 25.71761 49.06447 18.72468 1.000 74.96052 181 LEU C N 1
ATOM 5392 C CA . LEU C 1 181 ? 24.85675 47.93333 18.39335 1.000 91.23656 181 LEU C CA 1
ATOM 5393 C C . LEU C 1 181 ? 23.73013 47.77501 19.41524 1.000 72.79273 181 LEU C C 1
ATOM 5394 O O . LEU C 1 181 ? 23.90397 47.12781 20.44632 1.000 77.12891 181 LEU C O 1
ATOM 5399 N N . GLY C 1 182 ? 22.57372 48.36255 19.12142 1.000 69.44549 182 GLY C N 1
ATOM 5400 C CA . GLY C 1 182 ? 21.42728 48.25174 20.00341 1.000 70.21406 182 GLY C CA 1
ATOM 5401 C C . GLY C 1 182 ? 20.54884 47.05102 19.71328 1.000 67.24190 182 GLY C C 1
ATOM 5402 O O . GLY C 1 182 ? 20.20627 46.29135 20.62398 1.000 68.05917 182 GLY C O 1
ATOM 5403 N N . VAL C 1 183 ? 20.17826 46.86561 18.44806 1.000 56.40362 183 VAL C N 1
ATOM 5404 C CA . VAL C 1 183 ? 19.30617 45.77446 18.02942 1.000 60.67668 183 VAL C CA 1
ATOM 5405 C C . VAL C 1 183 ? 19.91452 45.11478 16.79944 1.000 58.24620 183 VAL C C 1
ATOM 5406 O O . VAL C 1 183 ? 20.26219 45.79878 15.83067 1.000 51.70667 183 VAL C O 1
ATOM 5410 N N . ASP C 1 184 ? 20.04650 43.79002 16.83923 1.000 62.76798 184 ASP C N 1
ATOM 5411 C CA . ASP C 1 184 ? 20.61372 43.03972 15.72281 1.000 67.90627 184 ASP C CA 1
ATOM 5412 C C . ASP C 1 184 ? 19.53938 42.86604 14.65555 1.000 71.51660 184 ASP C C 1
ATOM 5413 O O . ASP C 1 184 ? 18.55271 42.15314 14.86499 1.000 74.69072 184 ASP C O 1
ATOM 5418 N N . VAL C 1 185 ? 19.73366 43.51860 13.50804 1.000 73.03231 185 VAL C N 1
ATOM 5419 C CA . VAL C 1 185 ? 18.72194 43.50899 12.45439 1.000 77.98646 185 VAL C CA 1
ATOM 5420 C C . VAL C 1 185 ? 18.53470 42.10289 11.89605 1.000 77.69105 185 VAL C C 1
ATOM 5421 O O . VAL C 1 185 ? 17.41310 41.69172 11.57474 1.000 70.71354 185 VAL C O 1
ATOM 5425 N N . SER C 1 186 ? 19.62447 41.33941 11.78402 1.000 86.80824 186 SER C N 1
ATOM 5426 C CA . SER C 1 186 ? 19.56181 40.04577 11.10882 1.000 82.77486 186 SER C CA 1
ATOM 5427 C C . SER C 1 186 ? 18.68182 39.05840 11.86682 1.000 84.08850 186 SER C C 1
ATOM 5428 O O . SER C 1 186 ? 17.83886 38.37857 11.26891 1.000 86.99938 186 SER C O 1
ATOM 5431 N N . LYS C 1 187 ? 18.85287 38.97193 13.18579 1.000 82.60525 187 LYS C N 1
ATOM 5432 C CA . LYS C 1 187 ? 18.13131 37.97231 13.97402 1.000 83.06491 187 LYS C CA 1
ATOM 5433 C C . LYS C 1 187 ? 16.63033 38.24234 14.07038 1.000 84.72189 187 LYS C C 1
ATOM 5434 O O . LYS C 1 187 ? 15.95074 37.51743 14.80812 1.000 93.59389 187 LYS C O 1
ATOM 5440 N N . ILE C 1 188 ? 16.10297 39.23972 13.36752 1.000 87.47909 188 ILE C N 1
ATOM 5441 C CA . ILE C 1 188 ? 14.65943 39.45167 13.25157 1.000 77.53044 188 ILE C CA 1
ATOM 5442 C C . ILE C 1 188 ? 14.24984 38.82625 11.92332 1.000 78.39173 188 ILE C C 1
ATOM 5443 O O . ILE C 1 188 ? 14.19054 39.49634 10.89127 1.000 72.34737 188 ILE C O 1
ATOM 5448 N N . LYS C 1 189 ? 13.96353 37.52404 11.95338 1.000 85.09919 189 LYS C N 1
ATOM 5449 C CA . LYS C 1 189 ? 13.85448 36.73424 10.73312 1.000 86.48434 189 LYS C CA 1
ATOM 5450 C C . LYS C 1 189 ? 12.69723 37.16981 9.84468 1.000 82.00850 189 LYS C C 1
ATOM 5451 O O . LYS C 1 189 ? 12.91244 37.79038 8.79891 1.000 84.52577 189 LYS C O 1
ATOM 5457 N N . ASN C 1 190 ? 11.47157 36.84651 10.24689 1.000 67.72958 190 ASN C N 1
ATOM 5458 C CA . ASN C 1 190 ? 10.29637 36.99560 9.39378 1.000 68.67664 190 ASN C CA 1
ATOM 5459 C C . ASN C 1 190 ? 9.38080 38.06202 9.98490 1.000 76.37458 190 ASN C C 1
ATOM 5460 O O . ASN C 1 190 ? 8.75129 37.84068 11.02496 1.000 75.56076 190 ASN C O 1
ATOM 5465 N N . LEU C 1 191 ? 9.30460 39.21371 9.31967 1.000 74.58815 191 LEU C N 1
ATOM 5466 C CA . LEU C 1 191 ? 8.44464 40.31413 9.71836 1.000 57.83394 191 LEU C CA 1
ATOM 5467 C C . LEU C 1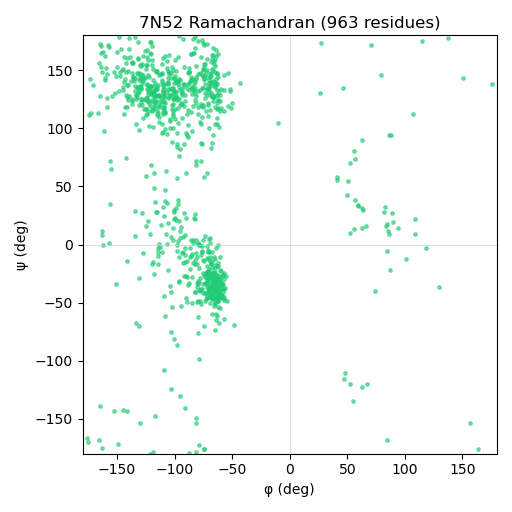 191 ? 7.40492 40.57428 8.63972 1.000 63.24660 191 LEU C C 1
ATOM 5468 O O . LEU C 1 191 ? 7.77069 40.77199 7.47359 1.000 67.81792 191 LEU C O 1
ATOM 5473 N N . PRO C 1 192 ? 6.11465 40.62266 8.98020 1.000 64.23271 192 PRO C N 1
ATOM 5474 C CA . PRO C 1 192 ? 5.10879 41.00738 7.97928 1.000 64.99399 192 PRO C CA 1
ATOM 5475 C C . PRO C 1 192 ? 5.16504 42.47785 7.60410 1.000 71.16436 192 PRO C C 1
ATOM 5476 O O . PRO C 1 192 ? 4.44673 42.89238 6.68408 1.000 75.56185 192 PRO C O 1
ATOM 5480 N N . VAL C 1 193 ? 5.99422 43.27110 8.27980 1.000 71.47581 193 VAL C N 1
ATOM 5481 C CA . VAL C 1 193 ? 6.10975 44.70143 8.03679 1.000 69.24913 193 VAL C CA 1
ATOM 5482 C C . VAL C 1 193 ? 7.58266 45.04194 7.84728 1.000 71.18897 193 VAL C C 1
ATOM 5483 O O . VAL C 1 193 ? 8.47208 44.34642 8.34822 1.000 69.18129 193 VAL C O 1
ATOM 5487 N N . ASP C 1 194 ? 7.83836 46.11277 7.10271 1.000 74.87462 194 ASP C N 1
ATOM 5488 C CA . ASP C 1 194 ? 9.20420 46.48138 6.76612 1.000 77.74148 194 ASP C CA 1
ATOM 5489 C C . ASP C 1 194 ? 9.90744 47.11061 7.96624 1.000 75.33178 194 ASP C C 1
ATOM 5490 O O . ASP C 1 194 ? 9.27969 47.71898 8.83734 1.000 73.97116 194 ASP C O 1
ATOM 5495 N N . ALA C 1 195 ? 11.22982 46.94700 8.00785 1.000 64.81454 195 ALA C N 1
ATOM 5496 C CA . ALA C 1 195 ? 12.06108 47.50304 9.06595 1.000 61.97805 195 ALA C CA 1
ATOM 5497 C C . ALA C 1 195 ? 13.29730 48.14341 8.45250 1.000 69.53190 195 ALA C C 1
ATOM 5498 O O . ALA C 1 195 ? 13.83823 47.64151 7.46251 1.000 81.50152 195 ALA C O 1
ATOM 5500 N N . LYS C 1 196 ? 13.73271 49.25715 9.03922 1.000 62.17617 196 LYS C N 1
ATOM 5501 C CA . LYS C 1 196 ? 14.93159 49.95900 8.60023 1.000 56.20021 196 LYS C CA 1
ATOM 5502 C C . LYS C 1 196 ? 15.58164 50.61620 9.81210 1.000 64.85987 196 LYS C C 1
ATOM 5503 O O . LYS C 1 196 ? 15.07695 50.53116 10.93552 1.000 59.12798 196 LYS C O 1
ATOM 5509 N N . LEU C 1 197 ? 16.71629 51.27468 9.57604 1.000 68.93918 197 LEU C N 1
ATOM 5510 C CA . LEU C 1 197 ? 17.47302 51.95860 10.61897 1.000 60.84372 197 LEU C CA 1
ATOM 5511 C C . LEU C 1 197 ? 17.62903 53.42347 10.24572 1.000 62.40010 197 LEU C C 1
ATOM 5512 O O . LEU C 1 197 ? 17.98590 53.74025 9.10684 1.000 70.97374 197 LEU C O 1
ATOM 5517 N N . GLU C 1 198 ? 17.37587 54.31079 11.20267 1.000 57.75704 198 GLU C N 1
ATOM 5518 C CA . GLU C 1 198 ? 17.44092 55.73436 10.91231 1.000 80.68207 198 GLU C CA 1
ATOM 5519 C C . GLU C 1 198 ? 18.88796 56.21418 10.84669 1.000 88.77253 198 GLU C C 1
ATOM 5520 O O . GLU C 1 198 ? 19.81143 55.56796 11.34698 1.000 83.27175 198 GLU C O 1
ATOM 5526 N N . SER C 1 199 ? 19.07474 57.37220 10.21365 1.000 92.27553 199 SER C N 1
ATOM 5527 C CA . SER C 1 199 ? 20.40988 57.91572 9.99614 1.000 101.68993 199 SER C CA 1
ATOM 5528 C C . SER C 1 199 ? 20.67458 59.11700 10.89611 1.000 108.21638 199 SER C C 1
ATOM 5529 O O . SER C 1 199 ? 20.86921 60.23652 10.41059 1.000 110.38869 199 SER C O 1
ATOM 5532 N N . LYS C 1 200 ? 20.68140 58.89125 12.20785 1.000 105.46755 200 LYS C N 1
ATOM 5533 C CA . LYS C 1 200 ? 21.02899 59.93358 13.17142 1.000 110.30598 200 LYS C CA 1
ATOM 5534 C C . LYS C 1 200 ? 21.45355 59.25732 14.46256 1.000 107.16384 200 LYS C C 1
ATOM 5535 O O . LYS C 1 200 ? 20.65510 58.53976 15.07485 1.000 103.41755 200 LYS C O 1
ATOM 5541 N N . ILE C 1 201 ? 22.69831 59.47958 14.87547 1.000 97.73473 201 ILE C N 1
ATOM 5542 C CA . ILE C 1 201 ? 23.23421 58.88443 16.09068 1.000 97.10327 201 ILE C CA 1
ATOM 5543 C C . ILE C 1 201 ? 23.93330 59.97505 16.89113 1.000 101.20853 201 ILE C C 1
ATOM 5544 O O . ILE C 1 201 ? 24.65861 60.80477 16.33107 1.000 113.95719 201 ILE C O 1
ATOM 5549 N N . GLU C 1 202 ? 23.68873 59.99238 18.19677 1.000 102.45482 202 GLU C N 1
ATOM 5550 C CA . GLU C 1 202 ? 24.15860 61.08243 19.04371 1.000 110.42678 202 GLU C CA 1
ATOM 5551 C C . GLU C 1 202 ? 24.41455 60.61523 20.47254 1.000 104.56194 202 GLU C C 1
ATOM 5552 O O . GLU C 1 202 ? 24.97304 59.54235 20.69389 1.000 104.34589 202 GLU C O 1
ATOM 5558 N N . THR C 1 205 ? 22.94899 58.14176 22.86688 1.000 82.25915 205 THR C N 1
ATOM 5559 C CA . THR C 1 205 ? 23.70520 56.89491 22.80490 1.000 84.41292 205 THR C CA 1
ATOM 5560 C C . THR C 1 205 ? 22.77668 55.71573 22.51565 1.000 88.01502 205 THR C C 1
ATOM 5561 O O . THR C 1 205 ? 22.70075 54.76077 23.29033 1.000 77.67624 205 THR C O 1
ATOM 5565 N N . TYR C 1 206 ? 22.08091 55.77844 21.38249 1.000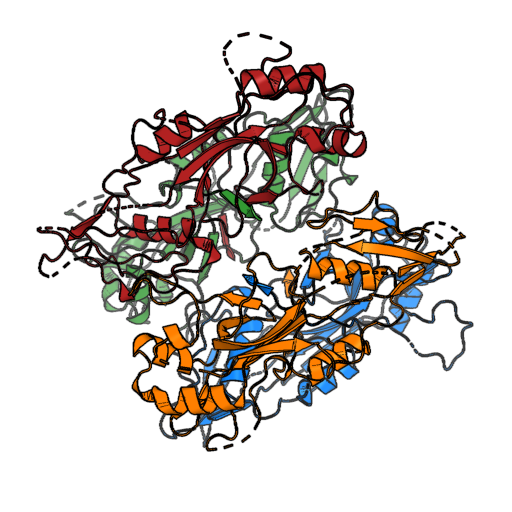 84.26711 206 TYR C N 1
ATOM 5566 C CA . TYR C 1 206 ? 21.04428 54.80424 21.08062 1.000 73.42238 206 TYR C CA 1
ATOM 5567 C C . TYR C 1 206 ? 20.99546 54.54193 19.58166 1.000 77.59953 206 TYR C C 1
ATOM 5568 O O . TYR C 1 206 ? 21.59715 55.25961 18.77906 1.000 87.56813 206 TYR C O 1
ATOM 5577 N N . ASP C 1 207 ? 20.26217 53.49269 19.21631 1.000 73.13951 207 ASP C N 1
ATOM 5578 C CA . ASP C 1 207 ? 19.96316 53.15823 17.83105 1.000 71.53677 207 ASP C CA 1
ATOM 5579 C C . ASP C 1 207 ? 18.45238 53.11425 17.65383 1.000 73.66378 207 ASP C C 1
ATOM 5580 O O . ASP C 1 207 ? 17.72745 52.68318 18.55632 1.000 73.99682 207 ASP C O 1
ATOM 5585 N N . ARG C 1 208 ? 17.97582 53.55338 16.49140 1.000 72.29623 208 ARG C N 1
ATOM 5586 C CA . ARG C 1 208 ? 16.54620 53.67572 16.23587 1.000 64.50036 208 ARG C CA 1
ATOM 5587 C C . ARG C 1 208 ? 16.12875 52.77918 15.07927 1.000 66.34079 208 ARG C C 1
ATOM 5588 O O . ARG C 1 208 ? 16.76096 52.79155 14.01667 1.000 68.90660 208 ARG C O 1
ATOM 5596 N N . LEU C 1 209 ? 15.06385 52.00746 15.29602 1.000 64.81897 209 LEU C N 1
ATOM 5597 C CA . LEU C 1 209 ? 14.41226 51.22147 14.25762 1.000 51.53899 209 LEU C CA 1
ATOM 5598 C C . LEU C 1 209 ? 13.13113 51.91617 13.82104 1.000 62.83071 209 LEU C C 1
ATOM 5599 O O . LEU C 1 209 ? 12.41843 52.49798 14.64400 1.000 61.41058 209 LEU C O 1
ATOM 5604 N N . VAL C 1 210 ? 12.83205 51.83721 12.52801 1.000 64.72359 210 VAL C N 1
ATOM 5605 C CA . VAL C 1 210 ? 11.61473 52.40937 11.96574 1.000 62.33322 210 VAL C CA 1
ATOM 5606 C C . VAL C 1 210 ? 10.84805 51.30420 11.25286 1.000 61.62874 210 VAL C C 1
ATOM 5607 O O . VAL C 1 210 ? 11.38660 50.63702 10.35943 1.000 61.60208 210 VAL C O 1
ATOM 5611 N N . PHE C 1 211 ? 9.60158 51.10240 11.66599 1.000 66.04607 211 PHE C N 1
ATOM 5612 C CA . PHE C 1 211 ? 8.67167 50.19580 11.01177 1.000 62.54739 211 PHE C CA 1
ATOM 5613 C C . PHE C 1 211 ? 7.70802 51.02933 10.18234 1.000 65.29942 211 PHE C C 1
ATOM 5614 O O . PHE C 1 211 ? 7.20994 52.05868 10.64720 1.000 65.02798 211 PHE C O 1
ATOM 5622 N N . GLU C 1 212 ? 7.45699 50.59868 8.94953 1.000 69.38874 212 GLU C N 1
ATOM 5623 C CA . GLU C 1 212 ? 6.65307 51.41484 8.05013 1.000 76.66161 212 GLU C CA 1
ATOM 5624 C C . GLU C 1 212 ? 5.80077 50.53205 7.15374 1.000 75.36253 212 GLU C C 1
ATOM 5625 O O . GLU C 1 212 ? 6.29147 49.54251 6.60232 1.000 73.21672 212 GLU C O 1
ATOM 5631 N N . THR C 1 213 ? 4.53194 50.90165 7.00922 1.000 70.20545 213 THR C N 1
ATOM 5632 C CA . THR C 1 213 ? 3.62833 50.21299 6.09919 1.000 73.74828 213 THR C CA 1
ATOM 5633 C C . THR C 1 213 ? 3.88321 50.66850 4.66523 1.000 70.47347 213 THR C C 1
ATOM 5634 O O . THR C 1 213 ? 3.85407 49.86897 3.73013 1.000 70.26247 213 THR C O 1
ATOM 5638 N N . GLU C 1 216 ? -2.46808 56.30416 4.38750 1.000 91.01241 216 GLU C N 1
ATOM 5639 C CA . GLU C 1 216 ? -3.10035 55.15451 5.02304 1.000 81.67336 216 GLU C CA 1
ATOM 5640 C C . GLU C 1 216 ? -2.07759 54.27917 5.74500 1.000 90.04655 216 GLU C C 1
ATOM 5641 O O . GLU C 1 216 ? -1.03531 53.92340 5.19040 1.000 86.25099 216 GLU C O 1
ATOM 5647 N N . GLY C 1 217 ? -2.38090 53.94661 6.99500 1.000 83.41134 217 GLY C N 1
ATOM 5648 C CA . GLY C 1 217 ? -1.56932 53.01323 7.74690 1.000 76.47673 217 GLY C CA 1
ATOM 5649 C C . GLY C 1 217 ? -2.36701 51.77751 8.09980 1.000 70.31256 217 GLY C C 1
ATOM 5650 O O . GLY C 1 217 ? -3.24466 51.36305 7.33636 1.000 64.37098 217 GLY C O 1
ATOM 5651 N N . ILE C 1 218 ? -2.07972 51.17908 9.25123 1.000 73.31969 218 ILE C N 1
ATOM 5652 C CA . ILE C 1 218 ? -2.85755 50.05408 9.74847 1.000 62.86935 218 ILE C CA 1
ATOM 5653 C C . ILE C 1 218 ? -3.34233 50.38421 11.15283 1.000 61.53802 218 ILE C C 1
ATOM 5654 O O . ILE C 1 218 ? -2.70285 51.13789 11.89502 1.000 64.99074 218 ILE C O 1
ATOM 5659 N N . VAL C 1 219 ? -4.49059 49.81238 11.51047 1.000 52.47050 219 VAL C N 1
ATOM 5660 C CA . VAL C 1 219 ? -5.11760 50.10600 12.79192 1.000 54.67423 219 VAL C CA 1
ATOM 5661 C C . VAL C 1 219 ? -4.24987 49.57439 13.92361 1.000 52.29072 219 VAL C C 1
ATOM 5662 O O . VAL C 1 219 ? -3.86688 48.39633 13.93381 1.000 58.03882 219 VAL C O 1
ATOM 5666 N N . PHE C 1 220 ? -3.93062 50.44501 14.88484 1.000 45.37372 220 PHE C N 1
ATOM 5667 C CA . PHE C 1 220 ? -3.28832 50.02171 16.12001 1.000 43.88338 220 PHE C CA 1
ATOM 5668 C C . PHE C 1 220 ? -4.15394 50.22151 17.35461 1.000 35.67921 220 PHE C C 1
ATOM 5669 O O . PHE C 1 220 ? -3.85692 49.62459 18.39408 1.000 36.10578 220 PHE C O 1
ATOM 5677 N N . GLY C 1 221 ? -5.20099 51.02989 17.27431 1.000 46.90731 221 GLY C N 1
ATOM 5678 C CA . GLY C 1 221 ? -6.17566 51.12308 18.34614 1.000 50.99696 221 GLY C CA 1
ATOM 5679 C C . GLY C 1 221 ? -7.57262 51.24235 17.77603 1.000 39.65668 221 GLY C C 1
ATOM 5680 O O . GLY C 1 221 ? -7.77587 51.78413 16.68703 1.000 42.96116 221 GLY C O 1
ATOM 5681 N N . VAL C 1 222 ? -8.54444 50.72393 18.52513 1.000 41.96164 222 VAL C N 1
ATOM 5682 C CA . VAL C 1 222 ? -9.94160 50.76217 18.10378 1.000 41.89278 222 VAL C CA 1
ATOM 5683 C C . VAL C 1 222 ? -10.82879 50.99054 19.31995 1.000 33.66242 222 VAL C C 1
ATOM 5684 O O . VAL C 1 222 ? -10.55810 50.47790 20.41179 1.000 30.19163 222 VAL C O 1
ATOM 5688 N N . LYS C 1 223 ? -11.87994 51.78108 19.13175 1.000 42.01762 223 LYS C N 1
ATOM 5689 C CA . LYS C 1 223 ? -12.89623 51.99393 20.15256 1.000 43.64785 223 LYS C CA 1
ATOM 5690 C C . LYS C 1 223 ? -14.10549 51.13220 19.80596 1.000 35.34890 223 LYS C C 1
ATOM 5691 O O . LYS C 1 223 ? -14.68311 51.27581 18.72242 1.000 38.57924 223 LYS C O 1
ATOM 5697 N N . LEU C 1 224 ? -14.47471 50.23081 20.71404 1.000 28.08281 224 LEU C N 1
ATOM 5698 C CA . LEU C 1 224 ? -15.55931 49.28291 20.48672 1.000 38.06682 224 LEU C CA 1
ATOM 5699 C C . LEU C 1 224 ? -16.65674 49.51382 21.51427 1.000 32.10662 224 LEU C C 1
ATOM 5700 O O . LEU C 1 224 ? -16.40547 49.44933 22.72232 1.000 30.89642 224 LEU C O 1
ATOM 5705 N N . VAL C 1 225 ? -17.86893 49.77495 21.03277 1.000 40.35347 225 VAL C N 1
ATOM 5706 C CA . VAL C 1 225 ? -19.02748 50.02331 21.88033 1.000 30.23897 225 VAL C CA 1
ATOM 5707 C C . VAL C 1 225 ? -20.03007 48.90184 21.66441 1.000 29.06005 225 VAL C C 1
ATOM 5708 O O . VAL C 1 225 ? -20.29090 48.50262 20.52447 1.000 28.66767 225 VAL C O 1
ATOM 5712 N N . ARG C 1 226 ? -20.58673 48.39431 22.76065 1.000 33.63266 226 ARG C N 1
ATOM 5713 C CA . ARG C 1 226 ? -21.54438 47.30285 22.67735 1.000 37.30392 226 ARG C CA 1
ATOM 5714 C C . ARG C 1 226 ? -22.87082 47.79072 22.09685 1.000 40.73338 226 ARG C C 1
ATOM 5715 O O . ARG C 1 226 ? -23.19302 48.98302 22.11761 1.000 36.82679 226 ARG C O 1
ATOM 5723 N N . LEU C 1 227 ? -23.64911 46.83777 21.58211 1.000 43.44206 227 LEU C N 1
ATOM 5724 C CA . LEU C 1 227 ? -24.88793 47.13301 20.87193 1.000 43.26954 227 LEU C CA 1
ATOM 5725 C C . LEU C 1 227 ? -26.07835 46.51736 21.60479 1.000 47.35402 227 LEU C C 1
ATOM 5726 O O . LEU C 1 227 ? -26.92844 45.86689 20.99366 1.000 63.83291 227 LEU C O 1
ATOM 5731 N N . PHE C 1 228 ? -26.16289 46.72764 22.91422 1.000 45.19394 228 PHE C N 1
ATOM 5732 C CA . PHE C 1 228 ? -27.17567 46.05683 23.71871 1.000 45.76304 228 PHE C CA 1
ATOM 5733 C C . PHE C 1 228 ? -28.56129 46.67552 23.50290 1.000 49.81745 228 PHE C C 1
ATOM 5734 O O . PHE C 1 228 ? -28.73151 47.68170 22.80937 1.000 46.18914 228 PHE C O 1
ATOM 5742 N N . PHE C 1 229 ? -29.56444 46.03865 24.10223 1.000 64.14384 229 PHE C N 1
ATOM 5743 C CA . PHE C 1 229 ? -30.91343 46.57886 24.19623 1.000 54.43070 229 PHE C CA 1
ATOM 5744 C C . PHE C 1 229 ? -31.11716 47.21650 25.56578 1.000 55.01883 229 PHE C C 1
ATOM 5745 O O . PHE C 1 229 ? -30.52201 46.79456 26.56029 1.000 63.06016 229 PHE C O 1
ATOM 5753 N N . SER C 1 230 ? -31.96449 48.24046 25.61010 1.000 51.79903 230 SER C N 1
ATOM 5754 C CA . SER C 1 230 ? -32.24623 48.90902 26.87033 1.000 56.43679 230 SER C CA 1
ATOM 5755 C C . SER C 1 230 ? -32.97027 47.96550 27.82598 1.000 62.70416 230 SER C C 1
ATOM 5756 O O . SER C 1 230 ? -33.58822 46.97622 27.41992 1.000 68.66273 230 SER C O 1
ATOM 5759 N N . ASP C 1 231 ? -32.87433 48.28030 29.12079 1.000 66.11264 231 ASP C N 1
ATOM 5760 C CA . ASP C 1 231 ? -33.64617 47.54453 30.11623 1.000 68.04695 231 ASP C CA 1
ATOM 5761 C C . ASP C 1 231 ? -35.13945 47.63658 29.82630 1.000 70.30547 231 ASP C C 1
ATOM 5762 O O . ASP C 1 231 ? -35.88727 46.68678 30.08732 1.000 68.81383 231 ASP C O 1
ATOM 5767 N N . ASN C 1 232 ? -35.58745 48.76193 29.27400 1.000 69.83293 232 ASN C N 1
ATOM 5768 C CA . ASN C 1 232 ? -36.96761 48.91357 28.83986 1.000 66.72890 232 ASN C CA 1
ATOM 5769 C C . ASN C 1 232 ? -37.17617 48.52133 27.38068 1.000 70.62557 232 ASN C C 1
ATOM 5770 O O . ASN C 1 232 ? -38.31688 48.56284 26.90302 1.000 76.41232 232 ASN C O 1
ATOM 5775 N N . GLY C 1 233 ? -36.11596 48.15530 26.66728 1.000 61.79799 233 GLY C N 1
ATOM 5776 C CA . GLY C 1 233 ? -36.22853 47.53697 25.36417 1.000 62.84801 233 GLY C CA 1
ATOM 5777 C C . GLY C 1 233 ? -35.82701 48.35941 24.13664 1.000 65.17420 233 GLY C C 1
ATOM 5778 O O . GLY C 1 233 ? -36.26951 48.02814 23.02847 1.000 67.49674 233 GLY C O 1
ATOM 5779 N N . ILE C 1 234 ? -35.00295 49.39222 24.29279 1.000 59.09185 234 ILE C N 1
ATOM 5780 C CA . ILE C 1 234 ? -34.60306 50.25523 23.18425 1.000 57.67641 234 ILE C CA 1
ATOM 5781 C C . ILE C 1 234 ? -33.22201 49.83705 22.69696 1.000 51.51945 234 ILE C C 1
ATOM 5782 O O . ILE C 1 234 ? -32.30307 49.64721 23.50223 1.000 51.68943 234 ILE C O 1
ATOM 5787 N N . LEU C 1 235 ? -33.08157 49.68047 21.37922 1.000 48.98213 235 LEU C N 1
ATOM 5788 C CA . LEU C 1 235 ? -31.77636 49.44774 20.77269 1.000 46.87059 235 LEU C CA 1
ATOM 5789 C C . LEU C 1 235 ? -30.88352 50.65208 21.02391 1.000 45.01502 235 LEU C C 1
ATOM 5790 O O . LEU C 1 235 ? -31.30525 51.79549 20.82466 1.000 51.22014 235 LEU C O 1
ATOM 5795 N N . THR C 1 236 ? -29.64774 50.40561 21.45652 1.000 44.16068 236 THR C N 1
ATOM 5796 C CA . THR C 1 236 ? -28.83520 51.50746 21.95591 1.000 46.03150 236 THR C CA 1
ATOM 5797 C C . THR C 1 236 ? -27.36198 51.12547 22.03084 1.000 39.45099 236 THR C C 1
ATOM 5798 O O . THR C 1 236 ? -26.98280 49.95296 21.96581 1.000 40.47026 236 THR C O 1
ATOM 5802 N N . ILE C 1 237 ? -26.53776 52.16114 22.16306 1.000 38.60260 237 ILE C N 1
ATOM 5803 C CA . ILE C 1 237 ? -25.18901 52.04316 22.70324 1.000 37.30088 237 ILE C CA 1
ATOM 5804 C C . ILE C 1 237 ? -25.06279 52.71916 24.05938 1.000 39.64950 237 ILE C C 1
ATOM 5805 O O . ILE C 1 237 ? -24.01195 52.58684 24.70624 1.000 41.97697 237 ILE C O 1
ATOM 5810 N N . ASP C 1 238 ? -26.09851 53.42449 24.51375 1.000 50.35969 238 ASP C N 1
ATOM 5811 C CA . ASP C 1 238 ? -26.04831 54.26399 25.70512 1.000 41.17070 238 ASP C CA 1
ATOM 5812 C C . ASP C 1 238 ? -26.60653 53.49702 26.89920 1.000 44.18804 238 ASP C C 1
ATOM 5813 O O . ASP C 1 238 ? -27.78566 53.12773 26.91022 1.000 35.03019 238 ASP C O 1
ATOM 5818 N N . LYS C 1 239 ? -25.75511 53.26323 27.90301 1.000 52.81426 239 LYS C N 1
ATOM 5819 C CA . LYS C 1 239 ? -26.22797 52.67286 29.15120 1.000 45.83018 239 LYS C CA 1
ATOM 5820 C C . LYS C 1 239 ? -27.18711 53.60180 29.88310 1.000 43.17454 239 LYS C C 1
ATOM 5821 O O . LYS C 1 239 ? -28.02030 53.13494 30.66639 1.000 59.86993 239 LYS C O 1
ATOM 5827 N N . LYS C 1 240 ? -27.09084 54.90528 29.64183 1.000 44.57468 240 LYS C N 1
ATOM 5828 C CA . LYS C 1 240 ? -27.88943 55.90326 30.35790 1.000 56.25324 240 LYS C CA 1
ATOM 5829 C C . LYS C 1 240 ? -29.12143 56.30980 29.54686 1.000 61.68811 240 LYS C C 1
ATOM 5830 O O . LYS C 1 240 ? -29.34001 57.48789 29.25580 1.000 69.25925 240 LYS C O 1
ATOM 5836 N N . GLN C 1 241 ? -29.94936 55.32255 29.19517 1.000 56.83383 241 GLN C N 1
ATOM 5837 C CA . GLN C 1 241 ? -31.18474 55.57856 28.44685 1.000 64.97116 241 GLN C CA 1
ATOM 5838 C C . GLN C 1 241 ? -32.35867 55.67654 29.42579 1.000 75.91372 241 GLN C C 1
ATOM 5839 O O . GLN C 1 241 ? -33.16748 54.75922 29.57992 1.000 68.00742 241 GLN C O 1
ATOM 5845 N N . ASP C 1 242 ? -32.43055 56.82941 30.10929 1.000 79.61576 242 ASP C N 1
ATOM 5846 C CA . ASP C 1 242 ? -33.35698 57.05836 31.22079 1.000 80.54159 242 ASP C CA 1
ATOM 5847 C C . ASP C 1 242 ? -33.59914 58.56780 31.35909 1.000 80.84143 242 ASP C C 1
ATOM 5848 O O . ASP C 1 242 ? -33.14501 59.21747 32.30556 1.000 83.09624 242 ASP C O 1
ATOM 5853 N N . PHE C 1 243 ? -34.34168 59.12059 30.40228 1.000 81.32280 243 PHE C N 1
ATOM 5854 C CA . PHE C 1 243 ? -34.65717 60.54876 30.36127 1.000 78.59600 243 PHE C CA 1
ATOM 5855 C C . PHE C 1 243 ? -33.38114 61.39234 30.37408 1.000 81.64826 243 PHE C C 1
ATOM 5856 O O . PHE C 1 243 ? -33.32484 62.47218 29.79047 1.000 74.36956 243 PHE C O 1
ATOM 5872 N N . ALA C 1 252 ? -23.33114 57.59579 28.62571 1.000 43.35616 252 ALA C N 1
ATOM 5873 C CA . ALA C 1 252 ? -22.59209 56.51137 29.26561 1.000 43.80726 252 ALA C CA 1
ATOM 5874 C C . ALA C 1 252 ? -22.50886 55.33988 28.29622 1.000 46.47255 252 ALA C C 1
ATOM 5875 O O . ALA C 1 252 ? -23.52239 54.69819 28.00183 1.000 48.28466 252 ALA C O 1
ATOM 5877 N N . LEU C 1 253 ? -21.30599 55.05146 27.81307 1.000 53.72946 253 LEU C N 1
ATOM 5878 C CA . LEU C 1 253 ? -21.09445 53.99575 26.83461 1.000 48.72239 253 LEU C CA 1
ATOM 5879 C C . LEU C 1 253 ? -20.53025 52.74389 27.49233 1.000 46.70433 253 LEU C C 1
ATOM 5880 O O . LEU C 1 253 ? -19.84760 52.80692 28.51816 1.000 53.73560 253 LEU C O 1
ATOM 5885 N N . ASN C 1 254 ? -20.81719 51.59893 26.88053 1.000 41.29198 254 ASN C N 1
ATOM 5886 C CA . ASN C 1 254 ? -20.31730 50.31064 27.35560 1.000 50.73973 254 ASN C CA 1
ATOM 5887 C C . ASN C 1 254 ? -19.14518 49.91487 26.46141 1.000 49.88036 254 ASN C C 1
ATOM 5888 O O . ASN C 1 254 ? -19.30785 49.22097 25.45627 1.000 41.24185 254 ASN C O 1
ATOM 5893 N N . LEU C 1 255 ? -17.95282 50.36653 26.84022 1.000 43.40747 255 LEU C N 1
ATOM 5894 C CA . LEU C 1 255 ? -16.74738 50.17544 26.04837 1.000 47.58533 255 LEU C CA 1
ATOM 5895 C C . LEU C 1 255 ? -16.07929 48.85314 26.39713 1.000 49.29056 255 LEU C C 1
ATOM 5896 O O . LEU C 1 255 ? -16.13712 48.38767 27.53827 1.000 59.72542 255 LEU C O 1
ATOM 5901 N N . PHE C 1 256 ? -15.42739 48.25417 25.39756 1.000 45.50001 256 PHE C N 1
ATOM 5902 C CA . PHE C 1 256 ? -14.77717 46.96615 25.61398 1.000 43.70535 256 PHE C CA 1
ATOM 5903 C C . PHE C 1 256 ? -13.60595 47.07655 26.58286 1.000 46.48844 256 PHE C C 1
ATOM 5904 O O . PHE C 1 256 ? -13.25031 46.08806 27.23417 1.000 48.86974 256 PHE C O 1
ATOM 5912 N N . THR C 1 257 ? -12.99518 48.26058 26.68987 1.000 45.13593 257 THR C N 1
ATOM 5913 C CA . THR C 1 257 ? -11.90365 48.44965 27.64034 1.000 38.97499 257 THR C CA 1
ATOM 5914 C C . THR C 1 257 ? -12.37119 48.24774 29.07370 1.000 49.85202 257 THR C C 1
ATOM 5915 O O . THR C 1 257 ? -11.57973 47.84986 29.93573 1.000 50.14644 257 THR C O 1
ATOM 5919 N N . GLU C 1 258 ? -13.64676 48.51934 29.34771 1.000 56.14461 258 GLU C N 1
ATOM 5920 C CA . GLU C 1 258 ? -14.19692 48.35969 30.68547 1.000 51.79779 258 GLU C CA 1
ATOM 5921 C C . GLU C 1 258 ? -14.55211 46.91678 31.00814 1.000 51.60073 258 GLU C C 1
ATOM 5922 O O . GLU C 1 258 ? -14.84455 46.61713 32.17109 1.000 51.17982 258 GLU C O 1
ATOM 5928 N N . ILE C 1 259 ? -14.53469 46.02638 30.01432 1.000 50.71297 259 ILE C N 1
ATOM 5929 C CA . ILE C 1 259 ? -14.92516 44.63827 30.23185 1.000 51.69547 259 ILE C CA 1
ATOM 5930 C C . ILE C 1 259 ? -13.93215 43.97453 31.17533 1.000 47.49988 259 ILE C C 1
ATOM 5931 O O . ILE C 1 259 ? -12.71420 44.01509 30.95636 1.000 58.59035 259 ILE C O 1
ATOM 5936 N N . GLN C 1 260 ? -14.44821 43.37779 32.24430 1.000 54.88423 260 GLN C N 1
ATOM 5937 C CA . GLN C 1 260 ? -13.60587 42.65929 33.18696 1.000 59.68278 260 GLN C CA 1
ATOM 5938 C C . GLN C 1 260 ? -13.32707 41.26048 32.65834 1.000 66.02954 260 GLN C C 1
ATOM 5939 O O . GLN C 1 260 ? -14.24969 40.54154 32.26125 1.000 59.68497 260 GLN C O 1
ATOM 5945 N N . ASP C 1 261 ? -12.05571 40.87418 32.65273 1.000 72.87791 261 ASP C N 1
ATOM 5946 C CA . ASP C 1 261 ? -11.64529 39.55675 32.19215 1.000 71.06856 261 ASP C CA 1
ATOM 5947 C C . ASP C 1 261 ? -10.88943 38.85260 33.30643 1.000 62.12267 261 ASP C C 1
ATOM 5948 O O . ASP C 1 261 ? -9.95820 39.42042 33.88661 1.000 65.86512 261 ASP C O 1
ATOM 5953 N N . ALA C 1 262 ? -11.30140 37.62616 33.61010 1.000 71.13016 262 ALA C N 1
ATOM 5954 C CA . ALA C 1 262 ? -10.56754 36.79145 34.54812 1.000 77.16311 262 ALA C CA 1
ATOM 5955 C C . ALA C 1 262 ? -9.41763 36.09973 33.82692 1.000 65.11961 262 ALA C C 1
ATOM 5956 O O . ALA C 1 262 ? -9.59439 35.55251 32.73373 1.000 69.97570 262 ALA C O 1
ATOM 5958 N N . GLY C 1 263 ? -8.23661 36.14048 34.43080 1.000 62.75832 263 GLY C N 1
ATOM 5959 C CA . GLY C 1 263 ? -7.07457 35.52783 33.82146 1.000 68.73062 263 GLY C CA 1
ATOM 5960 C C . GLY C 1 263 ? -7.15458 34.01663 33.77724 1.000 63.59814 263 GLY C C 1
ATOM 5961 O O . GLY C 1 263 ? -6.60472 33.33854 34.64788 1.000 67.59417 263 GLY C O 1
ATOM 5962 N N . PHE C 1 264 ? -7.84216 33.47333 32.77437 1.000 58.66660 264 PHE C N 1
ATOM 5963 C CA . PHE C 1 264 ? -7.94936 32.02430 32.60324 1.000 56.01826 264 PHE C CA 1
ATOM 5964 C C . PHE C 1 264 ? -6.78628 31.56459 31.73597 1.000 58.20153 264 PHE C C 1
ATOM 5965 O O . PHE C 1 264 ? -6.85361 31.58225 30.50684 1.000 60.25274 264 PHE C O 1
ATOM 5973 N N . ILE C 1 265 ? -5.69966 31.14709 32.38546 1.000 49.48896 265 ILE C N 1
ATOM 5974 C CA . ILE C 1 265 ? -4.53741 30.67820 31.64597 1.000 58.37295 265 ILE C CA 1
ATOM 5975 C C . ILE C 1 265 ? -4.82838 29.29999 31.06560 1.000 52.70124 265 ILE C C 1
ATOM 5976 O O . ILE C 1 265 ? -5.55414 28.48870 31.65413 1.000 48.36605 265 ILE C O 1
ATOM 5981 N N . GLU C 1 266 ? -4.27055 29.04095 29.88678 1.000 52.51241 266 GLU C N 1
ATOM 5982 C CA . GLU C 1 266 ? -4.48616 27.79996 29.15724 1.000 53.29499 266 GLU C CA 1
ATOM 5983 C C . GLU C 1 266 ? -3.15887 27.07251 28.99379 1.000 54.59807 266 GLU C C 1
ATOM 5984 O O . GLU C 1 266 ? -2.18441 27.65296 28.50478 1.000 53.61967 266 GLU C O 1
ATOM 5990 N N . VAL C 1 267 ? -3.12806 25.80582 29.39584 1.000 49.23013 267 VAL C N 1
ATOM 5991 C CA . VAL C 1 267 ? -1.93283 24.97353 29.33620 1.000 50.92460 267 VAL C CA 1
ATOM 5992 C C . VAL C 1 267 ? -2.13094 23.94921 28.22743 1.000 59.73533 267 VAL C C 1
ATOM 5993 O O . VAL C 1 267 ? -2.99599 23.07049 28.32908 1.000 77.92018 267 VAL C O 1
ATOM 5997 N N . THR C 1 268 ? -1.32852 24.05252 27.17302 1.000 63.10198 268 THR C N 1
ATOM 5998 C CA . THR C 1 268 ? -1.37047 23.08875 26.07915 1.000 64.52528 268 THR C CA 1
ATOM 5999 C C . THR C 1 268 ? -0.08386 22.26689 26.05729 1.000 66.88222 268 THR C C 1
ATOM 6000 O O . THR C 1 268 ? 0.90080 22.61533 25.40121 1.000 68.70670 268 THR C O 1
ATOM 6005 N N . GLU D 1 2 ? -9.62130 44.37281 33.42561 1.000 73.64273 2 GLU D N 1
ATOM 6006 C CA . GLU D 1 2 ? -9.26816 43.60090 34.61228 1.000 76.18427 2 GLU D CA 1
ATOM 6007 C C . GLU D 1 2 ? -10.47621 43.39320 35.52005 1.000 80.05451 2 GLU D C 1
ATOM 6008 O O . GLU D 1 2 ? -11.30691 44.28683 35.68224 1.000 81.11377 2 GLU D O 1
ATOM 6037 N N . ASN D 1 4 ? -12.74359 43.30752 38.59985 1.000 79.41691 4 ASN D N 1
ATOM 6038 C CA . ASN D 1 4 ? -12.91015 44.07993 39.82914 1.000 79.08399 4 ASN D CA 1
ATOM 6039 C C . ASN D 1 4 ? -13.70789 43.28021 40.85682 1.000 69.66523 4 ASN D C 1
ATOM 6040 O O . ASN D 1 4 ? -13.96385 43.75440 41.96340 1.000 67.42989 4 ASN D O 1
ATOM 6045 N N . ASP D 1 5 ? -14.10166 42.06782 40.48095 1.000 64.31862 5 ASP D N 1
ATOM 6046 C CA . ASP D 1 5 ? -14.83659 41.21364 41.40032 1.000 64.86139 5 ASP D CA 1
ATOM 6047 C C . ASP D 1 5 ? -13.96359 40.88002 42.60847 1.000 64.74349 5 ASP D C 1
ATOM 6048 O O . ASP D 1 5 ? -12.76632 40.60951 42.45375 1.000 59.99679 5 ASP D O 1
ATOM 6053 N N . PRO D 1 6 ? -14.52309 40.89726 43.82145 1.000 65.22660 6 PRO D N 1
ATOM 6054 C CA . PRO D 1 6 ? -13.69339 40.65865 45.01407 1.000 61.76207 6 PRO D CA 1
ATOM 6055 C C . PRO D 1 6 ? -13.02208 39.29899 45.03217 1.000 54.96201 6 PRO D C 1
ATOM 6056 O O . PRO D 1 6 ? -11.91602 39.17593 45.57265 1.000 57.50592 6 PRO D O 1
ATOM 6060 N N . PHE D 1 7 ? -13.65658 38.27183 44.46281 1.000 49.48938 7 PHE D N 1
ATOM 6061 C CA . PHE D 1 7 ? -13.08647 36.93011 44.52153 1.000 51.73805 7 PHE D CA 1
ATOM 6062 C C . PHE D 1 7 ? -11.80559 36.83485 43.70169 1.000 50.75994 7 PHE D C 1
ATOM 6063 O O . PHE D 1 7 ? -10.85707 36.15131 44.10350 1.000 49.26098 7 PHE D O 1
ATOM 6071 N N . VAL D 1 8 ? -11.75267 37.52093 42.55750 1.000 53.56032 8 VAL D N 1
ATOM 6072 C CA . VAL D 1 8 ? -10.56195 37.46314 41.71259 1.000 51.12101 8 VAL D CA 1
ATOM 6073 C C . VAL D 1 8 ? -9.43215 38.29179 42.31474 1.000 47.72001 8 VAL D C 1
ATOM 6074 O O . VAL D 1 8 ? -8.26883 37.87013 42.31666 1.000 50.39386 8 VAL D O 1
ATOM 6078 N N . VAL D 1 9 ? -9.75458 39.47904 42.83543 1.000 47.89484 9 VAL D N 1
ATOM 6079 C CA . VAL D 1 9 ? -8.74115 40.33263 43.45171 1.000 46.59861 9 VAL D CA 1
ATOM 6080 C C . VAL D 1 9 ? -8.03467 39.60052 44.58474 1.000 50.57957 9 VAL D C 1
ATOM 6081 O O . VAL D 1 9 ? -6.80346 39.64565 44.69810 1.000 57.86565 9 VAL D O 1
ATOM 6085 N N . ALA D 1 10 ? -8.79683 38.91244 45.43804 1.000 49.65310 10 ALA D N 1
ATOM 6086 C CA . ALA D 1 10 ? -8.18442 38.15783 46.52699 1.000 48.09370 10 ALA D CA 1
ATOM 6087 C C . ALA D 1 10 ? -7.22734 37.10104 45.99029 1.000 56.85097 10 ALA D C 1
ATOM 6088 O O . ALA D 1 10 ? -6.11379 36.93936 46.50536 1.000 54.60625 10 ALA D O 1
ATOM 6090 N N . LEU D 1 11 ? -7.64153 36.37914 44.94711 1.000 48.67104 11 LEU D N 1
ATOM 6091 C CA . LEU D 1 11 ? -6.75485 35.41227 44.30944 1.000 48.35306 11 LEU D CA 1
ATOM 6092 C C . LEU D 1 11 ? -5.53645 36.10230 43.70967 1.000 53.20587 11 LEU D C 1
ATOM 6093 O O . LEU D 1 11 ? -4.39784 35.66076 43.90236 1.000 49.54014 11 LEU D O 1
ATOM 6098 N N . LYS D 1 12 ? -5.75815 37.19293 42.97469 1.000 51.51517 12 LYS D N 1
ATOM 6099 C CA . LYS D 1 12 ? -4.63883 37.90886 42.37817 1.000 54.56784 12 LYS D CA 1
ATOM 6100 C C . LYS D 1 12 ? -3.76205 38.55746 43.44224 1.000 60.61312 12 LYS D C 1
ATOM 6101 O O . LYS D 1 12 ? -2.55607 38.73120 43.22792 1.000 55.76604 12 LYS D O 1
ATOM 6107 N N . ASP D 1 13 ? -4.34347 38.91511 44.59138 1.000 61.73289 13 ASP D N 1
ATOM 6108 C CA . ASP D 1 13 ? -3.54590 39.47888 45.67696 1.000 65.54452 13 ASP D CA 1
ATOM 6109 C C . ASP D 1 13 ? -2.51109 38.47972 46.17657 1.000 55.44074 13 ASP D C 1
ATOM 6110 O O . ASP D 1 13 ? -1.38253 38.85890 46.50926 1.000 59.26195 13 ASP D O 1
ATOM 6115 N N . LYS D 1 14 ? -2.87591 37.20047 46.23559 1.000 53.70239 14 LYS D N 1
ATOM 6116 C CA . LYS D 1 14 ? -1.98559 36.15193 46.71256 1.000 51.55802 14 LYS D CA 1
ATOM 6117 C C . LYS D 1 14 ? -1.16297 35.52071 45.59514 1.000 52.14134 14 LYS D C 1
ATOM 6118 O O . LYS D 1 14 ? -0.47868 34.52062 45.83496 1.000 45.47467 14 LYS D O 1
ATOM 6124 N N . GLY D 1 15 ? -1.21265 36.07915 44.38747 1.000 51.07507 15 GLY D N 1
ATOM 6125 C CA . GLY D 1 15 ? -0.38044 35.60888 43.29936 1.000 45.76073 15 GLY D CA 1
ATOM 6126 C C . GLY D 1 15 ? -0.93313 34.44504 42.51123 1.000 48.54431 15 GLY D C 1
ATOM 6127 O O . GLY D 1 15 ? -0.19509 33.85242 41.71470 1.000 53.59002 15 GLY D O 1
ATOM 6128 N N . TYR D 1 16 ? -2.20242 34.09934 42.69696 1.000 49.23721 16 TYR D N 1
ATOM 6129 C CA . TYR D 1 16 ? -2.80085 32.97798 41.99158 1.000 42.65054 16 TYR D CA 1
ATOM 6130 C C . TYR D 1 16 ? -3.44733 33.43551 40.69151 1.000 41.72730 16 TYR D C 1
ATOM 6131 O O . TYR D 1 16 ? -3.87358 34.58537 40.55398 1.000 45.68812 16 TYR D O 1
ATOM 6140 N N . SER D 1 17 ? -3.51848 32.51373 39.73525 1.000 39.75008 17 SER D N 1
ATOM 6141 C CA . SER D 1 17 ? -4.16468 32.75158 38.45420 1.000 39.92436 17 SER D CA 1
ATOM 6142 C C . SER D 1 17 ? -5.16267 31.63909 38.18189 1.000 45.63965 17 SER D C 1
ATOM 6143 O O . SER D 1 17 ? -4.87693 30.46359 38.42754 1.000 45.07400 17 SER D O 1
ATOM 6146 N N . LEU D 1 18 ? -6.33085 32.01783 37.67263 1.000 49.86867 18 LEU D N 1
ATOM 6147 C CA . LEU D 1 18 ? -7.34916 31.04187 37.31905 1.000 46.18584 18 LEU D CA 1
ATOM 6148 C C . LEU D 1 18 ? -6.89796 30.20340 36.12728 1.000 49.92254 18 LEU D C 1
ATOM 6149 O O . LEU D 1 18 ? -6.21110 30.68337 35.22108 1.000 50.67450 18 LEU D O 1
ATOM 6154 N N . VAL D 1 19 ? -7.28404 28.93108 36.14085 1.000 41.67410 19 VAL D N 1
ATOM 6155 C CA . VAL D 1 19 ? -6.89600 27.97568 35.10972 1.000 48.18958 19 VAL D CA 1
ATOM 6156 C C . VAL D 1 19 ? -8.15669 27.50596 34.40205 1.000 45.05712 19 VAL D C 1
ATOM 6157 O O . VAL D 1 19 ? -9.07074 26.97383 35.04535 1.000 43.86083 19 VAL D O 1
ATOM 6161 N N . ALA D 1 20 ? -8.20676 27.70476 33.08518 1.000 42.07801 20 ALA D N 1
ATOM 6162 C CA . ALA D 1 20 ? -9.28538 27.13909 32.28845 1.000 44.96288 20 ALA D CA 1
ATOM 6163 C C . ALA D 1 20 ? -9.36884 25.63944 32.53421 1.000 53.46057 20 ALA D C 1
ATOM 6164 O O . ALA D 1 20 ? -8.35910 24.98050 32.80176 1.000 54.48550 20 ALA D O 1
ATOM 6166 N N . TYR D 1 21 ? -10.59270 25.10911 32.46344 1.000 57.68381 21 TYR D N 1
ATOM 6167 C CA . TYR D 1 21 ? -10.85870 23.72980 32.84052 1.000 58.88518 21 TYR D CA 1
ATOM 6168 C C . TYR D 1 21 ? -9.88352 22.79726 32.12917 1.000 55.73994 21 TYR D C 1
ATOM 6169 O O . TYR D 1 21 ? -9.88403 22.73175 30.89119 1.000 58.66646 21 TYR D O 1
ATOM 6178 N N . PRO D 1 22 ? -9.04076 22.07521 32.86731 1.000 55.33998 22 PRO D N 1
ATOM 6179 C CA . PRO D 1 22 ? -7.91444 21.36589 32.25050 1.000 59.26099 22 PRO D CA 1
ATOM 6180 C C . PRO D 1 22 ? -8.37109 20.11211 31.52371 1.000 67.39415 22 PRO D C 1
ATOM 6181 O O . PRO D 1 22 ? -8.94899 19.20338 32.12287 1.000 73.53492 22 PRO D O 1
ATOM 6185 N N . LYS D 1 23 ? -8.10819 20.06715 30.21865 1.000 73.42330 23 LYS D N 1
ATOM 6186 C CA . LYS D 1 23 ? -7.95271 18.79502 29.52689 1.000 81.68280 23 LYS D CA 1
ATOM 6187 C C . LYS D 1 23 ? -6.54560 18.24916 29.71045 1.000 82.40722 23 LYS D C 1
ATOM 6188 O O . LYS D 1 23 ? -6.02919 17.51741 28.86312 1.000 85.63205 23 LYS D O 1
ATOM 6194 N N . THR D 1 24 ? -5.91392 18.64540 30.80936 1.000 82.86789 24 THR D N 1
ATOM 6195 C CA . THR D 1 24 ? -4.62862 18.16811 31.28456 1.000 83.96970 24 THR D CA 1
ATOM 6196 C C . THR D 1 24 ? -4.74181 18.06936 32.80393 1.000 83.81854 24 THR D C 1
ATOM 6197 O O . THR D 1 24 ? -5.80693 17.70251 33.32290 1.000 86.49925 24 THR D O 1
ATOM 6201 N N . SER D 1 25 ? -3.65935 18.39744 33.52048 1.000 78.21042 25 SER D N 1
ATOM 6202 C CA . SER D 1 25 ? -3.70646 18.65896 34.95836 1.000 71.47040 25 SER D CA 1
ATOM 6203 C C . SER D 1 25 ? -2.36812 19.21710 35.42292 1.000 71.47614 25 SER D C 1
ATOM 6204 O O . SER D 1 25 ? -1.31073 18.72488 35.01730 1.000 69.05636 25 SER D O 1
ATOM 6207 N N . ILE D 1 26 ? -2.39733 20.24088 36.26916 1.000 55.80828 26 ILE D N 1
ATOM 6208 C CA . ILE D 1 26 ? -1.17951 20.88835 36.74820 1.000 52.81467 26 ILE D CA 1
ATOM 6209 C C . ILE D 1 26 ? -0.72843 20.20355 38.03162 1.000 56.50422 26 ILE D C 1
ATOM 6210 O O . ILE D 1 26 ? -1.52743 20.00963 38.95388 1.000 59.92106 26 ILE D O 1
ATOM 6215 N N . ARG D 1 27 ? 0.55352 19.80627 38.08069 1.000 54.24099 27 ARG D N 1
ATOM 6216 C CA . ARG D 1 27 ? 1.17356 19.21327 39.25717 1.000 51.05967 27 ARG D CA 1
ATOM 6217 C C . ARG D 1 27 ? 2.11701 20.21831 39.91676 1.000 40.88961 27 ARG D C 1
ATOM 6218 O O . ARG D 1 27 ? 2.64792 21.10495 39.24229 1.000 45.40431 27 ARG D O 1
ATOM 6226 N N . PRO D 1 28 ? 2.33917 20.12771 41.22784 1.000 37.46219 28 PRO D N 1
ATOM 6227 C CA . PRO D 1 28 ? 3.17136 21.13763 41.89373 1.000 43.46942 28 PRO D CA 1
ATOM 6228 C C . PRO D 1 28 ? 4.64910 20.97224 41.56621 1.000 47.80020 28 PRO D C 1
ATOM 6229 O O . PRO D 1 28 ? 5.11913 19.88500 41.21660 1.000 41.96511 28 PRO D O 1
ATOM 6233 N N . LEU D 1 29 ? 5.38190 22.08299 41.68373 1.000 42.73577 29 LEU D N 1
ATOM 6234 C CA . LEU D 1 29 ? 6.82008 22.11902 41.41050 1.000 47.07149 29 LEU D CA 1
ATOM 6235 C C . LEU D 1 29 ? 7.12793 21.63991 39.99562 1.000 45.47520 29 LEU D C 1
ATOM 6236 O O . LEU D 1 29 ? 8.11627 20.94376 39.75792 1.000 48.79767 29 LEU D O 1
ATOM 6241 N N . HIS D 1 30 ? 6.27508 22.01314 39.04858 1.000 38.85493 30 HIS D N 1
ATOM 6242 C CA . HIS D 1 30 ? 6.44134 21.62999 37.65697 1.000 42.99947 30 HIS D CA 1
ATOM 6243 C C . HIS D 1 30 ? 6.80971 22.83847 36.80707 1.000 48.85469 30 HIS D C 1
ATOM 6244 O O . HIS D 1 30 ? 6.58476 23.98949 37.18732 1.000 56.23374 30 HIS D O 1
ATOM 6251 N N . ILE D 1 31 ? 7.37861 22.55698 35.63929 1.000 52.93455 31 ILE D N 1
ATOM 6252 C CA . ILE D 1 31 ? 7.83371 23.58463 34.71086 1.000 51.85235 31 ILE D CA 1
ATOM 6253 C C . ILE D 1 31 ? 6.75424 23.82618 33.66999 1.000 53.61401 31 ILE D C 1
ATOM 6254 O O . ILE D 1 31 ? 6.17460 22.87726 33.12509 1.000 54.96394 31 ILE D O 1
ATOM 6259 N N . TYR D 1 32 ? 6.48444 25.09903 33.38685 1.000 47.00882 32 TYR D N 1
ATOM 6260 C CA . TYR D 1 32 ? 5.51222 25.47599 32.36946 1.000 44.95647 32 TYR D CA 1
ATOM 6261 C C . TYR D 1 32 ? 6.02236 26.70779 31.64233 1.000 41.50971 32 TYR D C 1
ATOM 6262 O O . TYR D 1 32 ? 6.22354 27.75855 32.25939 1.000 41.61949 32 TYR D O 1
ATOM 6271 N N . GLU D 1 33 ? 6.24491 26.57008 30.33937 1.000 42.65914 33 GLU D N 1
ATOM 6272 C CA . GLU D 1 33 ? 6.69495 27.68770 29.52731 1.000 47.47294 33 GLU D CA 1
ATOM 6273 C C . GLU D 1 33 ? 5.52903 28.61202 29.19740 1.000 52.61096 33 GLU D C 1
ATOM 6274 O O . GLU D 1 33 ? 4.38438 28.17650 29.04138 1.000 55.49407 33 GLU D O 1
ATOM 6280 N N . HIS D 1 34 ? 5.83678 29.90175 29.08978 1.000 48.48206 34 HIS D N 1
ATOM 6281 C CA . HIS D 1 34 ? 4.86997 30.93970 28.75207 1.000 45.01631 34 HIS D CA 1
ATOM 6282 C C . HIS D 1 34 ? 5.15847 31.45627 27.34814 1.000 46.66101 34 HIS D C 1
ATOM 6283 O O . HIS D 1 34 ? 6.27117 31.92574 27.07304 1.000 69.23782 34 HIS D O 1
ATOM 6290 N N . THR D 1 35 ? 4.15336 31.37796 26.47296 1.000 46.63183 35 THR D N 1
ATOM 6291 C CA . THR D 1 35 ? 4.29217 31.74710 25.06827 1.000 49.34849 35 THR D CA 1
ATOM 6292 C C . THR D 1 35 ? 3.66492 33.11050 24.78932 1.000 53.57335 35 THR D C 1
ATOM 6293 O O . THR D 1 35 ? 4.38938 34.09303 24.62885 1.000 65.92905 35 THR D O 1
ATOM 6297 N N . ILE D 1 36 ? 2.33895 33.20787 24.72372 1.000 56.47968 36 ILE D N 1
ATOM 6298 C CA . ILE D 1 36 ? 1.67516 34.45650 24.35820 1.000 51.55207 36 ILE D CA 1
ATOM 6299 C C . ILE D 1 36 ? 0.51783 34.68944 25.32453 1.000 55.20604 36 ILE D C 1
ATOM 6300 O O . ILE D 1 36 ? -0.15971 33.74148 25.73719 1.000 54.49109 36 ILE D O 1
ATOM 6305 N N . LYS D 1 37 ? 0.31727 35.94986 25.71523 1.000 59.26258 37 LYS D N 1
ATOM 6306 C CA . LYS D 1 37 ? -0.78361 36.32765 26.59759 1.000 60.22503 37 LYS D CA 1
ATOM 6307 C C . LYS D 1 37 ? -0.87804 35.41467 27.81619 1.000 52.34847 37 LYS D C 1
ATOM 6308 O O . LYS D 1 37 ? -0.00349 35.44374 28.68711 1.000 50.11205 37 LYS D O 1
ATOM 6314 N N . ASN D 1 38 ? -1.92696 34.59407 27.88231 1.000 59.80837 38 ASN D N 1
ATOM 6315 C CA . ASN D 1 38 ? -2.13307 33.67978 28.99877 1.000 57.17052 38 ASN D CA 1
ATOM 6316 C C . ASN D 1 38 ? -1.85716 32.22508 28.64519 1.000 52.52314 38 ASN D C 1
ATOM 6317 O O . ASN D 1 38 ? -1.99906 31.35270 29.51030 1.000 47.96653 38 ASN D O 1
ATOM 6322 N N . ALA D 1 39 ? -1.45851 31.94213 27.40935 1.000 48.75785 39 ALA D N 1
ATOM 6323 C CA . ALA D 1 39 ? -1.21457 30.57428 26.97949 1.000 48.15366 39 ALA D CA 1
ATOM 6324 C C . ALA D 1 39 ? 0.09750 30.04759 27.54708 1.000 52.56956 39 ALA D C 1
ATOM 6325 O O . ALA D 1 39 ? 1.12474 30.73117 27.51935 1.000 51.40616 39 ALA D O 1
ATOM 6327 N N . PHE D 1 40 ? 0.05968 28.81931 28.05468 1.000 51.68118 40 PHE D N 1
ATOM 6328 C CA . PHE D 1 40 ? 1.23561 28.15398 28.59258 1.000 49.48184 40 PHE D CA 1
ATOM 6329 C C . PHE D 1 40 ? 1.45192 26.82502 27.88436 1.000 48.60647 40 PHE D C 1
ATOM 6330 O O . PHE D 1 40 ? 0.51269 26.21712 27.36556 1.000 48.93142 40 PHE D O 1
ATOM 6338 N N . LYS D 1 41 ? 2.70319 26.37728 27.87006 1.000 59.60558 41 LYS D N 1
ATOM 6339 C CA . LYS D 1 41 ? 3.08564 25.13322 27.21459 1.000 57.65357 41 LYS D CA 1
ATOM 6340 C C . LYS D 1 41 ? 3.79518 24.25262 28.23115 1.000 53.77041 41 LYS D C 1
ATOM 6341 O O . LYS D 1 41 ? 4.76720 24.68638 28.85890 1.000 45.70259 41 LYS D O 1
ATOM 6347 N N . ARG D 1 42 ? 3.30559 23.02671 28.40125 1.000 57.92832 42 ARG D N 1
ATOM 6348 C CA . ARG D 1 42 ? 3.90604 22.11556 29.36588 1.000 58.89879 42 ARG D CA 1
ATOM 6349 C C . ARG D 1 42 ? 5.28237 21.66368 28.89119 1.000 53.74172 42 ARG D C 1
ATOM 6350 O O . ARG D 1 42 ? 5.47603 21.33630 27.71715 1.000 62.64276 42 ARG D O 1
ATOM 6358 N N . ILE D 1 43 ? 6.24212 21.64207 29.81349 1.000 50.45529 43 ILE D N 1
ATOM 6359 C CA . ILE D 1 43 ? 7.62827 21.30391 29.50302 1.000 62.98212 43 ILE D CA 1
ATOM 6360 C C . ILE D 1 43 ? 7.87149 19.83861 29.83967 1.000 53.32812 43 ILE D C 1
ATOM 6361 O O . ILE D 1 43 ? 7.62166 19.39803 30.96959 1.000 46.12552 43 ILE D O 1
ATOM 6366 N N . TRP D 1 44 ? 8.36533 19.08520 28.86284 1.000 48.70089 44 TRP D N 1
ATOM 6367 C CA . TRP D 1 44 ? 8.65263 17.66682 29.02456 1.000 58.25595 44 TRP D CA 1
ATOM 6368 C C . TRP D 1 44 ? 10.15635 17.45991 29.14396 1.000 56.74810 44 TRP D C 1
ATOM 6369 O O . TRP D 1 44 ? 10.92293 17.94815 28.30723 1.000 63.50970 44 TRP D O 1
ATOM 6380 N N . ILE D 1 45 ? 10.57415 16.74032 30.18088 1.000 53.67643 45 ILE D N 1
ATOM 6381 C CA . ILE D 1 45 ? 11.99491 16.54717 30.44277 1.000 66.69373 45 ILE D CA 1
ATOM 6382 C C . ILE D 1 45 ? 12.35653 15.06630 30.40989 1.000 68.67441 45 ILE D C 1
ATOM 6383 O O . ILE D 1 45 ? 13.47572 14.69657 30.04873 1.000 74.23129 45 ILE D O 1
ATOM 6388 N N . THR D 1 52 ? 10.14859 12.90152 30.61235 1.000 62.94597 52 THR D N 1
ATOM 6389 C CA . THR D 1 52 ? 9.36831 12.01963 31.47048 1.000 66.46476 52 THR D CA 1
ATOM 6390 C C . THR D 1 52 ? 8.32054 12.79532 32.26479 1.000 70.25409 52 THR D C 1
ATOM 6391 O O . THR D 1 52 ? 7.19047 12.33357 32.42875 1.000 81.87248 52 THR D O 1
ATOM 6395 N N . SER D 1 53 ? 8.69584 13.97568 32.75002 1.000 66.16333 53 SER D N 1
ATOM 6396 C CA . SER D 1 53 ? 7.79879 14.79789 33.55047 1.000 66.80215 53 SER D CA 1
ATOM 6397 C C . SER D 1 53 ? 8.27367 16.24163 33.48060 1.000 59.24500 53 SER D C 1
ATOM 6398 O O . SER D 1 53 ? 9.34175 16.54097 32.94348 1.000 71.00000 53 SER D O 1
ATOM 6401 N N . GLY D 1 54 ? 7.45799 17.13695 34.02839 1.000 54.61422 54 GLY D N 1
ATOM 6402 C CA . GLY D 1 54 ? 7.81562 18.53965 34.08787 1.000 47.52119 54 GLY D CA 1
ATOM 6403 C C . GLY D 1 54 ? 8.36509 18.93197 35.44237 1.000 47.01310 54 GLY D C 1
ATOM 6404 O O . GLY D 1 54 ? 8.37051 20.11257 35.79936 1.000 46.11619 54 GLY D O 1
ATOM 6405 N N . PHE D 1 55 ? 8.84119 17.94282 36.19637 1.000 55.05579 55 PHE D N 1
ATOM 6406 C CA . PHE D 1 55 ? 9.34792 18.18154 37.54137 1.000 55.17514 55 PHE D CA 1
ATOM 6407 C C . PHE D 1 55 ? 10.57201 19.09504 37.51619 1.000 54.46268 55 PHE D C 1
ATOM 6408 O O . PHE D 1 55 ? 11.37828 19.07386 36.58162 1.000 52.63136 55 PHE D O 1
ATOM 6416 N N . ILE D 1 56 ? 10.70680 19.90100 38.57286 1.000 51.37780 56 ILE D N 1
ATOM 6417 C CA . ILE D 1 56 ? 11.80687 20.85494 38.66117 1.000 52.82502 56 ILE D CA 1
ATOM 6418 C C . ILE D 1 56 ? 13.13833 20.13842 38.86150 1.000 58.03382 56 ILE D C 1
ATOM 6419 O O . ILE D 1 56 ? 14.17390 20.58653 38.35316 1.000 58.04099 56 ILE D O 1
ATOM 6424 N N . LYS D 1 57 ? 13.14015 19.01275 39.58209 1.000 60.42972 57 LYS D N 1
ATOM 6425 C CA . LYS D 1 57 ? 14.39069 18.30309 39.83441 1.000 61.63840 57 LYS D CA 1
ATOM 6426 C C . LYS D 1 57 ? 14.93638 17.64211 38.57456 1.000 62.83394 57 LYS D C 1
ATOM 6427 O O . LYS D 1 57 ? 16.15376 17.46342 38.45175 1.000 71.43490 57 LYS D O 1
ATOM 6433 N N . SER D 1 58 ? 14.06578 17.27390 37.63142 1.000 60.68220 58 SER D N 1
ATOM 6434 C CA . SER D 1 58 ? 14.52493 16.66084 36.38948 1.000 61.93139 58 SER D CA 1
ATOM 6435 C C . SER D 1 58 ? 15.35495 17.60877 35.53345 1.000 62.59622 58 SER D C 1
ATOM 6436 O O . SER D 1 58 ? 15.96660 17.16026 34.55837 1.000 75.51931 58 SER D O 1
ATOM 6439 N N . LEU D 1 59 ? 15.38948 18.89636 35.86407 1.000 61.48507 59 LEU D N 1
ATOM 6440 C CA . LEU D 1 59 ? 16.31579 19.82160 35.22767 1.000 68.82502 59 LEU D CA 1
ATOM 6441 C C . LEU D 1 59 ? 17.72061 19.72696 35.80538 1.000 69.76249 59 LEU D C 1
ATOM 6442 O O . LEU D 1 59 ? 18.60068 20.48217 35.38050 1.000 68.43697 59 LEU D O 1
ATOM 6447 N N . PHE D 1 60 ? 17.94664 18.82795 36.75778 1.000 72.20548 60 PHE D N 1
ATOM 6448 C CA . PHE D 1 60 ? 19.23050 18.65867 37.41774 1.000 76.98662 60 PHE D CA 1
ATOM 6449 C C . PHE D 1 60 ? 19.68973 17.21274 37.27335 1.000 81.15547 60 PHE D C 1
ATOM 6450 O O . PHE D 1 60 ? 18.92162 16.32576 36.88976 1.000 83.44127 60 PHE D O 1
ATOM 6458 N N . SER D 1 61 ? 20.96160 16.97819 37.59442 1.000 79.56018 61 SER D N 1
ATOM 6459 C CA . SER D 1 61 ? 21.54539 15.65090 37.44182 1.000 83.00416 61 SER D CA 1
ATOM 6460 C C . SER D 1 61 ? 21.20536 14.74914 38.62230 1.000 84.01683 61 SER D C 1
ATOM 6461 O O . SER D 1 61 ? 20.14449 14.89145 39.23834 1.000 84.18719 61 SER D O 1
ATOM 6464 N N . ASP D 1 62 ? 22.10455 13.81462 38.94119 1.000 88.57801 62 ASP D N 1
ATOM 6465 C CA . ASP D 1 62 ? 21.86602 12.85832 40.01553 1.000 90.40097 62 ASP D CA 1
ATOM 6466 C C . ASP D 1 62 ? 22.13878 13.43608 41.39754 1.000 91.73478 62 ASP D C 1
ATOM 6467 O O . ASP D 1 62 ? 21.69109 12.85742 42.39384 1.000 92.52951 62 ASP D O 1
ATOM 6472 N N . LYS D 1 63 ? 22.85860 14.55191 41.48400 1.000 92.31624 63 LYS D N 1
ATOM 6473 C CA . LYS D 1 63 ? 23.20057 15.14014 42.77257 1.000 94.04340 63 LYS D CA 1
ATOM 6474 C C . LYS D 1 63 ? 22.00998 15.91944 43.31277 1.000 104.80596 63 LYS D C 1
ATOM 6475 O O . LYS D 1 63 ? 21.55380 16.88180 42.68605 1.000 116.66055 63 LYS D O 1
ATOM 6481 N N . ILE D 1 64 ? 21.50582 15.50033 44.46997 1.000 107.45082 64 ILE D N 1
ATOM 6482 C CA . ILE D 1 64 ? 20.41933 16.18247 45.16099 1.000 109.08845 64 ILE D CA 1
ATOM 6483 C C . ILE D 1 64 ? 20.92230 16.60379 46.53348 1.000 109.25037 64 ILE D C 1
ATOM 6484 O O . ILE D 1 64 ? 21.49362 15.79058 47.26983 1.000 112.32227 64 ILE D O 1
ATOM 6489 N N . HIS D 1 65 ? 20.72143 17.87636 46.86543 1.000 112.24197 65 HIS D N 1
ATOM 6490 C CA . HIS D 1 65 ? 21.11967 18.43802 48.14943 1.000 108.36860 65 HIS D CA 1
ATOM 6491 C C . HIS D 1 65 ? 19.90490 19.11371 48.76525 1.000 111.38137 65 HIS D C 1
ATOM 6492 O O . HIS D 1 65 ? 19.38412 20.08576 48.20827 1.000 101.28159 65 HIS D O 1
ATOM 6499 N N . GLY D 1 66 ? 19.45508 18.59894 49.90442 1.000 108.74714 66 GLY D N 1
ATOM 6500 C CA . GLY D 1 66 ? 18.29825 19.15254 50.57010 1.000 107.40979 66 GLY D CA 1
ATOM 6501 C C . GLY D 1 66 ? 16.99640 18.59442 50.02576 1.000 102.60641 66 GLY D C 1
ATOM 6502 O O . GLY D 1 66 ? 16.95764 17.61889 49.26905 1.000 109.16106 66 GLY D O 1
ATOM 6503 N N . ALA D 1 67 ? 15.90494 19.24134 50.42962 1.000 84.70443 67 ALA D N 1
ATOM 6504 C CA . ALA D 1 67 ? 14.57290 18.84116 50.00434 1.000 83.44880 67 ALA D CA 1
ATOM 6505 C C . ALA D 1 67 ? 13.67220 20.06535 49.96749 1.000 85.70194 67 ALA D C 1
ATOM 6506 O O . ALA D 1 67 ? 13.88800 21.03487 50.69958 1.000 91.95765 67 ALA D O 1
ATOM 6508 N N . ILE D 1 68 ? 12.65814 20.00876 49.10957 1.000 70.86870 68 ILE D N 1
ATOM 6509 C CA . ILE D 1 68 ? 11.69232 21.08986 48.95575 1.000 69.83524 68 ILE D CA 1
ATOM 6510 C C . ILE D 1 68 ? 10.45828 20.74507 49.77546 1.000 70.20770 68 ILE D C 1
ATOM 6511 O O . ILE D 1 68 ? 9.86073 19.67744 49.59305 1.000 72.18901 68 ILE D O 1
ATOM 6516 N N . GLY D 1 69 ? 10.07290 21.64706 50.67368 1.000 64.87620 69 GLY D N 1
ATOM 6517 C CA . GLY D 1 69 ? 8.87878 21.42626 51.47256 1.000 62.87739 69 GLY D CA 1
ATOM 6518 C C . GLY D 1 69 ? 7.63116 21.48947 50.61001 1.000 64.21835 69 GLY D C 1
ATOM 6519 O O . GLY D 1 69 ? 7.41922 22.45481 49.86605 1.000 61.47089 69 GLY D O 1
ATOM 6520 N N . LEU D 1 70 ? 6.79603 20.45699 50.70819 1.000 62.89277 70 LEU D N 1
ATOM 6521 C CA . LEU D 1 70 ? 5.58557 20.34398 49.90210 1.000 57.16543 70 LEU D CA 1
ATOM 6522 C C . LEU D 1 70 ? 4.48928 19.75582 50.77523 1.000 58.96120 70 LEU D C 1
ATOM 6523 O O . LEU D 1 70 ? 4.62158 18.62603 51.25616 1.000 61.97554 70 LEU D O 1
ATOM 6528 N N . SER D 1 71 ? 3.41509 20.51655 50.98545 1.000 58.15526 71 SER D N 1
ATOM 6529 C CA . SER D 1 71 ? 2.34581 20.09610 51.87994 1.000 56.96207 71 SER D CA 1
ATOM 6530 C C . SER D 1 71 ? 0.98931 20.42985 51.27493 1.000 53.84053 71 SER D C 1
ATOM 6531 O O . SER D 1 71 ? 0.86839 21.26340 50.37291 1.000 51.78368 71 SER D O 1
ATOM 6534 N N . ASP D 1 72 ? -0.03761 19.76899 51.79989 1.000 55.45205 72 ASP D N 1
ATOM 6535 C CA . ASP D 1 72 ? -1.41642 19.98066 51.38484 1.000 63.31354 72 ASP D CA 1
ATOM 6536 C C . ASP D 1 72 ? -2.15831 20.74186 52.47395 1.000 61.53282 72 ASP D C 1
ATOM 6537 O O . ASP D 1 72 ? -2.08656 20.37682 53.65226 1.000 58.91618 72 ASP D O 1
ATOM 6542 N N . GLY D 1 73 ? -2.85916 21.79968 52.08040 1.000 61.72126 73 GLY D N 1
ATOM 6543 C CA . GLY D 1 73 ? -3.59818 22.61167 53.02860 1.000 71.28343 73 GLY D CA 1
ATOM 6544 C C . GLY D 1 73 ? -4.89760 23.16235 52.47401 1.000 75.81732 73 GLY D C 1
ATOM 6545 O O . GLY D 1 73 ? -5.95972 22.55850 52.63077 1.000 67.59174 73 GLY D O 1
ATOM 6546 N N . ILE D 1 76 ? -7.36738 27.79408 53.11858 1.000 59.97231 76 ILE D N 1
ATOM 6547 C CA . ILE D 1 76 ? -7.51817 28.52593 54.37023 1.000 69.98864 76 ILE D CA 1
ATOM 6548 C C . ILE D 1 76 ? -7.08013 29.97233 54.16714 1.000 74.29298 76 ILE D C 1
ATOM 6549 O O . ILE D 1 76 ? -7.67509 30.89731 54.72322 1.000 76.22332 76 ILE D O 1
ATOM 6554 N N . ASP D 1 77 ? -6.03645 30.16073 53.35566 1.000 77.30907 77 ASP D N 1
ATOM 6555 C CA . ASP D 1 77 ? -5.60961 31.51005 53.00831 1.000 78.23644 77 ASP D CA 1
ATOM 6556 C C . ASP D 1 77 ? -6.63195 32.19470 52.11339 1.000 80.23378 77 ASP D C 1
ATOM 6557 O O . ASP D 1 77 ? -6.73948 33.42600 52.12089 1.000 87.49584 77 ASP D O 1
ATOM 6562 N N . ILE D 1 78 ? -7.38975 31.41645 51.34396 1.000 79.23802 78 ILE D N 1
ATOM 6563 C CA . ILE D 1 78 ? -8.45762 31.94879 50.50719 1.000 81.99782 78 ILE D CA 1
ATOM 6564 C C . ILE D 1 78 ? -9.56025 32.47509 51.41507 1.000 80.18658 78 ILE D C 1
ATOM 6565 O O . ILE D 1 78 ? -10.50422 31.75083 51.75249 1.000 72.41257 78 ILE D O 1
ATOM 6570 N N . ASP D 1 79 ? -9.43360 33.74253 51.81859 1.000 80.65906 79 ASP D N 1
ATOM 6571 C CA . ASP D 1 79 ? -10.38061 34.33788 52.75584 1.000 81.15734 79 ASP D CA 1
ATOM 6572 C C . ASP D 1 79 ? -11.80240 34.30921 52.21055 1.000 78.38403 79 ASP D C 1
ATOM 6573 O O . ASP D 1 79 ? -12.74953 33.99099 52.93940 1.000 71.02050 79 ASP D O 1
ATOM 6578 N N . LEU D 1 80 ? -11.97030 34.64045 50.93391 1.000 80.18944 80 LEU D N 1
ATOM 6579 C CA . LEU D 1 80 ? -13.27370 34.69533 50.28825 1.000 73.14678 80 LEU D CA 1
ATOM 6580 C C . LEU D 1 80 ? -13.34550 33.64299 49.19316 1.000 74.73192 80 LEU D C 1
ATOM 6581 O O . LEU D 1 80 ? -12.41463 33.50787 48.39084 1.000 75.04026 80 LEU D O 1
ATOM 6586 N N . ARG D 1 81 ? -14.45495 32.90494 49.16094 1.000 70.80038 81 ARG D N 1
ATOM 6587 C CA . ARG D 1 81 ? -14.67300 31.85792 48.17076 1.000 66.22513 81 ARG D CA 1
ATOM 6588 C C . ARG D 1 81 ? -15.96917 32.06942 47.39690 1.000 56.02017 81 ARG D C 1
ATOM 6589 O O . ARG D 1 81 ? -16.45339 31.14425 46.73628 1.000 48.66015 81 ARG D O 1
ATOM 6597 N N . LYS D 1 82 ? -16.53357 33.27345 47.46140 1.000 58.55546 82 LYS D N 1
ATOM 6598 C CA . LYS D 1 82 ? -17.81410 33.59138 46.84674 1.000 53.52645 82 LYS D CA 1
ATOM 6599 C C . LYS D 1 82 ? -17.68222 34.88944 46.06461 1.000 52.71991 82 LYS D C 1
ATOM 6600 O O . LYS D 1 82 ? -17.11080 35.86423 46.56368 1.000 51.37789 82 LYS D O 1
ATOM 6606 N N . THR D 1 83 ? -18.20415 34.90131 44.84490 1.000 49.71864 83 THR D N 1
ATOM 6607 C CA . THR D 1 83 ? -18.16515 36.09466 44.01537 1.000 53.11652 83 THR D CA 1
ATOM 6608 C C . THR D 1 83 ? -19.35391 37.00493 44.31426 1.000 58.69383 83 THR D C 1
ATOM 6609 O O . THR D 1 83 ? -20.34431 36.60232 44.93036 1.000 53.84088 83 THR D O 1
ATOM 6613 N N . ASN D 1 84 ? -19.23956 38.25114 43.86554 1.000 53.54082 84 ASN D N 1
ATOM 6614 C CA . ASN D 1 84 ? -20.34602 39.18614 43.97396 1.000 57.14438 84 ASN D CA 1
ATOM 6615 C C . ASN D 1 84 ? -21.45223 38.81214 42.99152 1.000 64.55288 84 ASN D C 1
ATOM 6616 O O . ASN D 1 84 ? -21.30469 37.92102 42.14866 1.000 68.55803 84 ASN D O 1
ATOM 6621 N N . SER D 1 85 ? -22.57693 39.51204 43.10702 1.000 55.79791 85 SER D N 1
ATOM 6622 C CA . SER D 1 85 ? -23.65003 39.35558 42.13668 1.000 57.97290 85 SER D CA 1
ATOM 6623 C C . SER D 1 85 ? -23.20712 39.93414 40.79970 1.000 57.39885 85 SER D C 1
ATOM 6624 O O . SER D 1 85 ? -22.96049 41.13911 40.68404 1.000 58.80119 85 SER D O 1
ATOM 6627 N N . LEU D 1 86 ? -23.09318 39.07233 39.79733 1.000 56.66461 86 LEU D N 1
ATOM 6628 C CA . LEU D 1 86 ? -22.58945 39.44352 38.48715 1.000 56.60517 86 LEU D CA 1
ATOM 6629 C C . LEU D 1 86 ? -23.71602 39.45121 37.46449 1.000 58.59142 86 LEU D C 1
ATOM 6630 O O . LEU D 1 86 ? -24.78835 38.87725 37.67498 1.000 66.74613 86 LEU D O 1
ATOM 6635 N N . SER D 1 87 ? -23.45373 40.11740 36.34577 1.000 59.75006 87 SER D N 1
ATOM 6636 C CA . SER D 1 87 ? -24.41221 40.14457 35.25343 1.000 63.34887 87 SER D CA 1
ATOM 6637 C C . SER D 1 87 ? -24.63238 38.73953 34.70552 1.000 61.13331 87 SER D C 1
ATOM 6638 O O . SER D 1 87 ? -23.72518 37.90444 34.69328 1.000 61.55052 87 SER D O 1
ATOM 6641 N N . SER D 1 88 ? -25.86264 38.47475 34.26015 1.000 66.97587 88 SER D N 1
ATOM 6642 C CA . SER D 1 88 ? -26.14106 37.19361 33.62014 1.000 66.13587 88 SER D CA 1
ATOM 6643 C C . SER D 1 88 ? -25.31819 37.03333 32.34747 1.000 62.24716 88 SER D C 1
ATOM 6644 O O . SER D 1 88 ? -24.84767 35.93290 32.03680 1.000 60.05600 88 SER D O 1
ATOM 6647 N N . ALA D 1 89 ? -25.12766 38.12492 31.60058 1.000 64.29220 89 ALA D N 1
ATOM 6648 C CA . ALA D 1 89 ? -24.28628 38.06777 30.41083 1.000 63.88570 89 ALA D CA 1
ATOM 6649 C C . ALA D 1 89 ? -22.81538 37.91660 30.77537 1.000 64.05347 89 ALA D C 1
ATOM 6650 O O . ALA D 1 89 ? -22.04034 37.34515 29.99927 1.000 58.90317 89 ALA D O 1
ATOM 6652 N N . VAL D 1 90 ? -22.41481 38.41998 31.94510 1.000 65.48697 90 VAL D N 1
ATOM 6653 C CA . VAL D 1 90 ? -21.04258 38.23526 32.40780 1.000 56.78290 90 VAL D CA 1
ATOM 6654 C C . VAL D 1 90 ? -20.79188 36.77723 32.77178 1.000 53.95357 90 VAL D C 1
ATOM 6655 O O . VAL D 1 90 ? -19.75062 36.20704 32.42298 1.000 58.67544 90 VAL D O 1
ATOM 6659 N N . ALA D 1 91 ? -21.74085 36.14948 33.47313 1.000 52.92417 91 ALA D N 1
ATOM 6660 C CA . ALA D 1 91 ? -21.56690 34.75977 33.88306 1.000 50.63962 91 ALA D CA 1
ATOM 6661 C C . ALA D 1 91 ? -21.50177 33.82073 32.68665 1.000 51.19585 91 ALA D C 1
ATOM 6662 O O . ALA D 1 91 ? -20.81079 32.79622 32.74041 1.000 48.28191 91 ALA D O 1
ATOM 6664 N N . ALA D 1 92 ? -22.21246 34.14501 31.60391 1.000 53.13932 92 ALA D N 1
ATOM 6665 C CA . ALA D 1 92 ? -22.13400 33.31985 30.40374 1.000 53.40429 92 ALA D CA 1
ATOM 6666 C C . ALA D 1 92 ? -20.73397 33.35535 29.80022 1.000 51.70702 92 ALA D C 1
ATOM 6667 O O . ALA D 1 92 ? -20.22454 32.32527 29.34445 1.000 50.37860 92 ALA D O 1
ATOM 6669 N N . LYS D 1 93 ? -20.09049 34.52840 29.80483 1.000 56.71324 93 LYS D N 1
ATOM 6670 C CA . LYS D 1 93 ? -18.74738 34.65312 29.23993 1.000 56.72028 93 LYS D CA 1
ATOM 6671 C C . LYS D 1 93 ? -17.70196 33.98426 30.12450 1.000 52.87978 93 LYS D C 1
ATOM 6672 O O . LYS D 1 93 ? -16.73406 33.40345 29.61843 1.000 48.00861 93 LYS D O 1
ATOM 6678 N N . ILE D 1 94 ? -17.87000 34.06923 31.44557 1.000 46.97487 94 ILE D N 1
ATOM 6679 C CA . ILE D 1 94 ? -16.96752 33.37186 32.35835 1.000 45.17304 94 ILE D CA 1
ATOM 6680 C C . ILE D 1 94 ? -16.95946 31.88023 32.05170 1.000 48.68149 94 ILE D C 1
ATOM 6681 O O . ILE D 1 94 ? -15.89863 31.25542 31.93314 1.000 50.33293 94 ILE D O 1
ATOM 6686 N N . LEU D 1 95 ? -18.14983 31.29069 31.90570 1.000 54.60482 95 LEU D N 1
ATOM 6687 C CA . LEU D 1 95 ? -18.24554 29.85763 31.65098 1.000 52.28032 95 LEU D CA 1
ATOM 6688 C C . LEU D 1 95 ? -17.79463 29.49747 30.24125 1.000 53.45536 95 LEU D C 1
ATOM 6689 O O . LEU D 1 95 ? -17.28838 28.39017 30.02263 1.000 52.45202 95 LEU D O 1
ATOM 6694 N N . GLU D 1 96 ? -17.97349 30.40240 29.27363 1.000 51.94959 96 GLU D N 1
ATOM 6695 C CA . GLU D 1 96 ? -17.40168 30.16877 27.95092 1.000 52.66393 96 GLU D CA 1
ATOM 6696 C C . GLU D 1 96 ? -15.88043 30.16800 27.99735 1.000 53.43534 96 GLU D C 1
ATOM 6697 O O . GLU D 1 96 ? -15.23843 29.43381 27.23774 1.000 55.50270 96 GLU D O 1
ATOM 6703 N N . SER D 1 97 ? -15.28962 30.97824 28.87824 1.000 53.89534 97 SER D N 1
ATOM 6704 C CA . SER D 1 97 ? -13.83709 31.03104 28.99442 1.000 52.26106 97 SER D CA 1
ATOM 6705 C C . SER D 1 97 ? -13.30181 29.84035 29.77873 1.000 58.23493 97 SER D C 1
ATOM 6706 O O . SER D 1 97 ? -12.35201 29.17936 29.34588 1.000 62.40648 97 SER D O 1
ATOM 6709 N N . TYR D 1 98 ? -13.90061 29.55599 30.93731 1.000 49.69927 98 TYR D N 1
ATOM 6710 C CA . TYR D 1 98 ? -13.39767 28.48202 31.78777 1.000 50.37146 98 TYR D CA 1
ATOM 6711 C C . TYR D 1 98 ? -13.50894 27.12662 31.10033 1.000 51.67675 98 TYR D C 1
ATOM 6712 O O . TYR D 1 98 ? -12.62001 26.27817 31.23449 1.000 52.63307 98 TYR D O 1
ATOM 6721 N N . PHE D 1 99 ? -14.59707 26.90033 30.36697 1.000 51.92014 99 PHE D N 1
ATOM 6722 C CA . PHE D 1 99 ? -14.82237 25.64716 29.65974 1.000 51.13753 99 PHE D CA 1
ATOM 6723 C C . PHE D 1 99 ? -14.46058 25.74695 28.18135 1.000 49.85826 99 PHE D C 1
ATOM 6724 O O . PHE D 1 99 ? -15.06273 25.05960 27.35210 1.000 53.05347 99 PHE D O 1
ATOM 6732 N N . GLN D 1 100 ? -13.47117 26.57721 27.83867 1.000 47.21236 100 GLN D N 1
ATOM 6733 C CA . GLN D 1 100 ? -13.21278 26.90406 26.43771 1.000 54.23821 100 GLN D CA 1
ATOM 6734 C C . GLN D 1 100 ? -12.98649 25.66960 25.57074 1.000 60.63053 100 GLN D C 1
ATOM 6735 O O . GLN D 1 100 ? -13.26680 25.70088 24.36741 1.000 65.27560 100 GLN D O 1
ATOM 6741 N N . ASP D 1 101 ? -12.50075 24.57287 26.15658 1.000 58.51783 101 ASP D N 1
ATOM 6742 C CA . ASP D 1 101 ? -12.14918 23.40260 25.35595 1.000 61.12943 101 ASP D CA 1
ATOM 6743 C C . ASP D 1 101 ? -13.38939 22.70776 24.79833 1.000 61.54429 101 ASP D C 1
ATOM 6744 O O . ASP D 1 101 ? -13.42962 22.34412 23.61676 1.000 70.18801 101 ASP D O 1
ATOM 6749 N N . SER D 1 102 ? -14.41334 22.52065 25.62896 1.000 61.12392 102 SER D N 1
ATOM 6750 C CA . SER D 1 102 ? -15.60213 21.76967 25.24126 1.000 65.58915 102 SER D CA 1
ATOM 6751 C C . SER D 1 102 ? -16.54095 22.54991 24.32902 1.000 57.45579 102 SER D C 1
ATOM 6752 O O . SER D 1 102 ? -17.56690 21.99755 23.91107 1.000 58.52226 102 SER D O 1
ATOM 6755 N N . ALA D 1 103 ? -16.20735 23.80027 24.00961 1.000 62.66321 103 ALA D N 1
ATOM 6756 C CA . ALA D 1 103 ? -17.04509 24.67743 23.20046 1.000 62.66189 103 ALA D CA 1
ATOM 6757 C C . ALA D 1 103 ? -18.48735 24.73165 23.70708 1.000 64.16344 103 ALA D C 1
ATOM 6758 O O . ALA D 1 103 ? -19.42734 24.47100 22.95196 1.000 57.66389 103 ALA D O 1
ATOM 6760 N N . PRO D 1 104 ? -18.70267 25.05721 24.98281 1.000 60.92205 104 PRO D N 1
ATOM 6761 C CA . PRO D 1 104 ? -20.07119 25.07162 25.48568 1.000 61.33065 104 PRO D CA 1
ATOM 6762 C C . PRO D 1 104 ? -20.82856 26.24545 24.91547 1.000 67.16985 104 PRO D C 1
ATOM 6763 O O . PRO D 1 104 ? -20.26833 27.30001 24.61168 1.000 71.34288 104 PRO D O 1
ATOM 6767 N N . SER D 1 105 ? -22.12173 26.05499 24.76813 1.000 77.96515 105 SER D N 1
ATOM 6768 C CA . SER D 1 105 ? -22.99333 27.18126 24.53228 1.000 75.09898 105 SER D CA 1
ATOM 6769 C C . SER D 1 105 ? -23.88045 27.39682 25.74610 1.000 74.61653 105 SER D C 1
ATOM 6770 O O . SER D 1 105 ? -24.16224 26.47066 26.52196 1.000 65.17873 105 SER D O 1
ATOM 6773 N N . PHE D 1 106 ? -24.33851 28.65506 25.87417 1.000 84.76004 106 PHE D N 1
ATOM 6774 C CA . PHE D 1 106 ? -25.38722 29.02758 26.81981 1.000 84.34620 106 PHE D CA 1
ATOM 6775 C C . PHE D 1 106 ? -26.51810 29.85587 26.21898 1.000 89.42926 106 PHE D C 1
ATOM 6776 O O . PHE D 1 106 ? -27.63835 29.75036 26.72184 1.000 92.27498 106 PHE D O 1
ATOM 6784 N N . ASP D 1 107 ? -26.29690 30.66106 25.17698 1.000 96.00693 107 ASP D N 1
ATOM 6785 C CA . ASP D 1 107 ? -27.37311 31.17765 24.30890 1.000 101.22169 107 ASP D CA 1
ATOM 6786 C C . ASP D 1 107 ? -28.61159 31.60401 25.10316 1.000 95.38875 107 ASP D C 1
ATOM 6787 O O . ASP D 1 107 ? -29.72570 31.12828 24.88483 1.000 93.85345 107 ASP D O 1
ATOM 6792 N N . LEU D 1 108 ? -28.38318 32.53714 26.02964 1.000 91.89344 108 LEU D N 1
ATOM 6793 C CA . LEU D 1 108 ? -29.40895 33.05361 26.94451 1.000 102.64812 108 LEU D CA 1
ATOM 6794 C C . LEU D 1 108 ? -30.17527 31.92509 27.63870 1.000 98.95177 108 LEU D C 1
ATOM 6795 O O . LEU D 1 108 ? -31.39740 31.97053 27.78949 1.000 102.59407 108 LEU D O 1
ATOM 6800 N N . ALA D 1 109 ? -29.44612 30.89437 28.07815 1.000 87.69503 109 ALA D N 1
ATOM 6801 C CA . ALA D 1 109 ? -30.01697 30.00189 29.08129 1.000 89.18763 109 ALA D CA 1
ATOM 6802 C C . ALA D 1 109 ? -30.20772 30.74204 30.39376 1.000 83.18986 109 ALA D C 1
ATOM 6803 O O . ALA D 1 109 ? -31.06899 30.37521 31.20076 1.000 88.55740 109 ALA D O 1
ATOM 6805 N N . PHE D 1 110 ? -29.42256 31.79869 30.60455 1.000 76.86419 110 PHE D N 1
ATOM 6806 C CA . PHE D 1 110 ? -29.52075 32.66603 31.76884 1.000 73.82162 110 PHE D CA 1
ATOM 6807 C C . PHE D 1 110 ? -30.44635 33.85453 31.52818 1.000 76.21622 110 PHE D C 1
ATOM 6808 O O . PHE D 1 110 ? -30.27397 34.91196 32.14936 1.000 76.33618 110 PHE D O 1
ATOM 6816 N N . GLU D 1 111 ? -31.42629 33.70363 30.63188 1.000 82.56318 111 GLU D N 1
ATOM 6817 C CA . GLU D 1 111 ? -32.35983 34.78925 30.34615 1.000 91.22683 111 GLU D CA 1
ATOM 6818 C C . GLU D 1 111 ? -33.28947 35.04885 31.52589 1.000 92.96782 111 GLU D C 1
ATOM 6819 O O . GLU D 1 111 ? -33.62156 36.20351 31.81945 1.000 95.80695 111 GLU D O 1
ATOM 6825 N N . ASN D 1 112 ? -33.72294 33.98907 32.20783 1.000 85.16449 112 ASN D N 1
ATOM 6826 C CA . ASN D 1 112 ? -34.58194 34.09763 33.37950 1.000 82.36169 112 ASN D CA 1
ATOM 6827 C C . ASN D 1 112 ? -33.81258 34.47564 34.64058 1.000 83.92411 112 ASN D C 1
ATOM 6828 O O . ASN D 1 112 ? -34.42475 34.61307 35.70461 1.000 86.41031 112 ASN D O 1
ATOM 6833 N N . SER D 1 113 ? -32.49699 34.64910 34.55559 1.000 80.77742 113 SER D N 1
ATOM 6834 C CA . SER D 1 113 ? -31.68009 34.99657 35.71024 1.000 76.38225 113 SER D CA 1
ATOM 6835 C C . SER D 1 113 ? -31.35952 36.48564 35.68640 1.000 75.75055 113 SER D C 1
ATOM 6836 O O . SER D 1 113 ? -30.96766 37.02705 34.64653 1.000 74.66580 113 SER D O 1
ATOM 6839 N N . SER D 1 114 ? -31.53645 37.14469 36.83092 1.000 74.45188 114 SER D N 1
ATOM 6840 C CA . SER D 1 114 ? -31.21787 38.56205 36.94504 1.000 75.47813 114 SER D CA 1
ATOM 6841 C C . SER D 1 114 ? -29.77314 38.77620 37.37900 1.000 74.56548 114 SER D C 1
ATOM 6842 O O . SER D 1 114 ? -29.06722 39.60825 36.80216 1.000 78.47168 114 SER D O 1
ATOM 6845 N N . SER D 1 115 ? -29.32634 38.03937 38.39504 1.000 76.38527 115 SER D N 1
ATOM 6846 C CA . SER D 1 115 ? -27.94589 38.09130 38.85217 1.000 70.92507 115 SER D CA 1
ATOM 6847 C C . SER D 1 115 ? -27.46414 36.67428 39.12273 1.000 68.75742 115 SER D C 1
ATOM 6848 O O . SER D 1 115 ? -28.25792 35.76375 39.37182 1.000 70.03436 115 SER D O 1
ATOM 6851 N N . VAL D 1 116 ? -26.14657 36.49514 39.06904 1.000 65.82053 116 VAL D N 1
ATOM 6852 C CA . VAL D 1 116 ? -25.51804 35.19584 39.27181 1.000 61.08386 116 VAL D CA 1
ATOM 6853 C C . VAL D 1 116 ? -24.43782 35.33657 40.33489 1.000 58.67136 116 VAL D C 1
ATOM 6854 O O . VAL D 1 116 ? -23.72548 36.34535 40.37728 1.000 64.30046 116 VAL D O 1
ATOM 6858 N N . ILE D 1 117 ? -24.32035 34.32818 41.19788 1.000 58.10794 117 ILE D N 1
ATOM 6859 C CA . ILE D 1 117 ? -23.27325 34.27009 42.21156 1.000 58.52858 117 ILE D CA 1
ATOM 6860 C C . ILE D 1 117 ? -22.51894 32.95825 42.05036 1.000 52.70227 117 ILE D C 1
ATOM 6861 O O . ILE D 1 117 ? -23.13049 31.88411 42.04360 1.000 49.35277 117 ILE D O 1
ATOM 6866 N N . PHE D 1 118 ? -21.19576 33.04533 41.91988 1.000 62.46080 118 PHE D N 1
ATOM 6867 C CA . PHE D 1 118 ? -20.33918 31.86612 41.90142 1.000 52.67515 118 PHE D CA 1
ATOM 6868 C C . PHE D 1 118 ? -19.84514 31.56600 43.30948 1.000 50.59154 118 PHE D C 1
ATOM 6869 O O . PHE D 1 118 ? -19.46748 32.47524 44.05406 1.000 57.25672 118 PHE D O 1
ATOM 6877 N N . HIS D 1 119 ? -19.84506 30.28519 43.67026 1.000 49.28043 119 HIS D N 1
ATOM 6878 C CA . HIS D 1 119 ? -19.44270 29.86988 45.00670 1.000 58.09280 119 HIS D CA 1
ATOM 6879 C C . HIS D 1 119 ? -18.65766 28.57162 44.91379 1.000 55.77332 119 HIS D C 1
ATOM 6880 O O . HIS D 1 119 ? -19.11156 27.61140 44.28412 1.000 56.84686 119 HIS D O 1
ATOM 6887 N N . ILE D 1 120 ? -17.47927 28.55207 45.53027 1.000 52.35687 120 ILE D N 1
ATOM 6888 C CA . ILE D 1 120 ? -16.63321 27.36417 45.59841 1.000 64.93860 120 ILE D CA 1
ATOM 6889 C C . ILE D 1 120 ? -16.41859 27.07714 47.07724 1.000 64.67242 120 ILE D C 1
ATOM 6890 O O . ILE D 1 120 ? -15.58990 27.72369 47.72825 1.000 65.00794 120 ILE D O 1
ATOM 6895 N N . GLU D 1 121 ? -17.14981 26.09687 47.61011 1.000 66.71731 121 GLU D N 1
ATOM 6896 C CA . GLU D 1 121 ? -17.20017 25.90731 49.05715 1.000 67.23696 121 GLU D CA 1
ATOM 6897 C C . GLU D 1 121 ? -15.85851 25.44210 49.61354 1.000 64.82434 121 GLU D C 1
ATOM 6898 O O . GLU D 1 121 ? -15.26224 26.11297 50.46387 1.000 65.56291 121 GLU D O 1
ATOM 6904 N N . GLU D 1 122 ? -15.36761 24.29409 49.15362 1.000 65.13620 122 GLU D N 1
ATOM 6905 C CA . GLU D 1 122 ? -14.14730 23.70338 49.68564 1.000 62.21078 122 GLU D CA 1
ATOM 6906 C C . GLU D 1 122 ? -13.00292 23.85208 48.69346 1.000 54.13609 122 GLU D C 1
ATOM 6907 O O . GLU D 1 122 ? -13.18466 23.68261 47.48314 1.000 49.14662 122 GLU D O 1
ATOM 6913 N N . ILE D 1 123 ? -11.82413 24.17114 49.22009 1.000 55.88491 123 ILE D N 1
ATOM 6914 C CA . ILE D 1 123 ? -10.61416 24.34703 48.42893 1.000 60.20138 123 ILE D CA 1
ATOM 6915 C C . ILE D 1 123 ? -9.49202 23.56961 49.10046 1.000 57.98640 123 ILE D C 1
ATOM 6916 O O . ILE D 1 123 ? -9.24615 23.73834 50.30010 1.000 60.22858 123 ILE D O 1
ATOM 6921 N N . ILE D 1 124 ? -8.82276 22.71374 48.33311 1.000 59.97483 124 ILE D N 1
ATOM 6922 C CA . ILE D 1 124 ? -7.65422 21.97200 48.79414 1.000 65.55760 124 ILE D CA 1
ATOM 6923 C C . ILE D 1 124 ? -6.43353 22.54013 48.08356 1.000 62.39045 124 ILE D C 1
ATOM 6924 O O . ILE D 1 124 ? -6.41941 22.65217 46.85114 1.000 62.03921 124 ILE D O 1
ATOM 6929 N N . THR D 1 125 ? -5.42046 22.91478 48.85947 1.000 66.53826 125 THR D N 1
ATOM 6930 C CA . THR D 1 125 ? -4.22808 23.57232 48.34266 1.000 62.76697 125 THR D CA 1
ATOM 6931 C C . THR D 1 125 ? -3.01923 22.66905 48.52688 1.000 63.00439 125 THR D C 1
ATOM 6932 O O . THR D 1 125 ? -2.77184 22.17893 49.63319 1.000 63.55034 125 THR D O 1
ATOM 6936 N N . THR D 1 126 ? -2.26750 22.45904 47.44790 1.000 65.24917 126 THR D N 1
ATOM 6937 C CA . THR D 1 126 ? -0.98480 21.76447 47.50120 1.000 64.36780 126 THR D CA 1
ATOM 6938 C C . THR D 1 126 ? 0.11004 22.82042 47.39060 1.000 62.23239 126 THR D C 1
ATOM 6939 O O . THR D 1 126 ? 0.32000 23.39580 46.31733 1.000 57.55351 126 THR D O 1
ATOM 6943 N N . ASP D 1 127 ? 0.80057 23.07896 48.49826 1.000 57.50613 127 ASP D N 1
ATOM 6944 C CA . ASP D 1 127 ? 1.70026 24.21900 48.61567 1.000 57.21588 127 ASP D CA 1
ATOM 6945 C C . ASP D 1 127 ? 3.14728 23.75968 48.70864 1.000 62.47158 127 ASP D C 1
ATOM 6946 O O . ASP D 1 127 ? 3.49375 22.94070 49.56907 1.000 56.56278 127 ASP D O 1
ATOM 6951 N N . ALA D 1 128 ? 3.98322 24.29371 47.82313 1.000 59.35422 128 ALA D N 1
ATOM 6952 C CA . ALA D 1 128 ? 5.42370 24.13680 47.92129 1.000 54.42194 128 ALA D CA 1
ATOM 6953 C C . ALA D 1 128 ? 6.00049 25.26848 48.75899 1.000 52.79512 128 ALA D C 1
ATOM 6954 O O . ALA D 1 128 ? 5.63047 26.43296 48.58678 1.000 56.98111 128 ALA D O 1
ATOM 6956 N N . ASP D 1 129 ? 6.89743 24.91864 49.67914 1.000 53.15912 129 ASP D N 1
ATOM 6957 C CA . ASP D 1 129 ? 7.57118 25.91913 50.49986 1.000 63.36475 129 ASP D CA 1
ATOM 6958 C C . ASP D 1 129 ? 8.41756 26.82921 49.61646 1.000 68.57155 129 ASP D C 1
ATOM 6959 O O . ASP D 1 129 ? 9.45271 26.40457 49.09140 1.000 77.77781 129 ASP D O 1
ATOM 6964 N N . GLU D 1 130 ? 7.98907 28.08320 49.45169 1.000 62.75085 130 GLU D N 1
ATOM 6965 C CA . GLU D 1 130 ? 8.69086 28.99112 48.54901 1.000 65.17743 130 GLU D CA 1
ATOM 6966 C C . GLU D 1 130 ? 10.10099 29.28925 49.04572 1.000 69.86732 130 GLU D C 1
ATOM 6967 O O . GLU D 1 130 ? 11.04319 29.36683 48.24842 1.000 69.43791 130 GLU D O 1
ATOM 6973 N N . ILE D 1 131 ? 10.26598 29.45908 50.35991 1.000 70.17223 131 ILE D N 1
ATOM 6974 C CA . ILE D 1 131 ? 11.59867 29.65643 50.92612 1.000 73.94853 131 ILE D CA 1
ATOM 6975 C C . ILE D 1 131 ? 12.47972 28.44426 50.64834 1.000 79.11358 131 ILE D C 1
ATOM 6976 O O . ILE D 1 131 ? 13.65969 28.57917 50.29791 1.000 74.73326 131 ILE D O 1
ATOM 6981 N N . SER D 1 132 ? 11.91858 27.24060 50.79465 1.000 82.08623 132 SER D N 1
ATOM 6982 C CA . SER D 1 132 ? 12.69919 26.02526 50.58674 1.000 75.63737 132 SER D CA 1
ATOM 6983 C C . SER D 1 132 ? 13.09308 25.85961 49.12533 1.000 78.44781 132 SER D C 1
ATOM 6984 O O . SER D 1 132 ? 14.23249 25.48849 48.82660 1.000 77.45498 132 SER D O 1
ATOM 6987 N N . LEU D 1 133 ? 12.16675 26.12721 48.20088 1.000 69.84301 133 LEU D N 1
ATOM 6988 C CA . LEU D 1 133 ? 12.48785 26.01246 46.78090 1.000 69.46016 133 LEU D CA 1
ATOM 6989 C C . LEU D 1 133 ? 13.59194 26.98313 46.37868 1.000 72.86855 133 LEU D C 1
ATOM 6990 O O . LEU D 1 133 ? 14.47645 26.63555 45.58683 1.000 69.68853 133 LEU D O 1
ATOM 6995 N N . ARG D 1 134 ? 13.55857 28.20343 46.91721 1.000 68.40156 134 ARG D N 1
ATOM 6996 C CA . ARG D 1 134 ? 14.52989 29.22165 46.53104 1.000 71.42851 134 ARG D CA 1
ATOM 6997 C C . ARG D 1 134 ? 15.94540 28.80434 46.91713 1.000 73.36626 134 ARG D C 1
ATOM 6998 O O . ARG D 1 134 ? 16.81965 28.65529 46.05513 1.000 67.13712 134 ARG D O 1
ATOM 7006 N N . ASN D 1 135 ? 16.19521 28.62188 48.21820 1.000 74.58053 135 ASN D N 1
ATOM 7007 C CA . ASN D 1 135 ? 17.53987 28.26585 48.65820 1.000 74.06388 135 ASN D CA 1
ATOM 7008 C C . ASN D 1 135 ? 17.96684 26.89426 48.14767 1.000 78.16544 135 ASN D C 1
ATOM 7009 O O . ASN D 1 135 ? 19.16810 26.61110 48.09543 1.000 82.21932 135 ASN D O 1
ATOM 7014 N N . TRP D 1 136 ? 17.01315 26.04071 47.76913 1.000 75.48685 136 TRP D N 1
ATOM 7015 C CA . TRP D 1 136 ? 17.36851 24.77674 47.13431 1.000 78.98181 136 TRP D CA 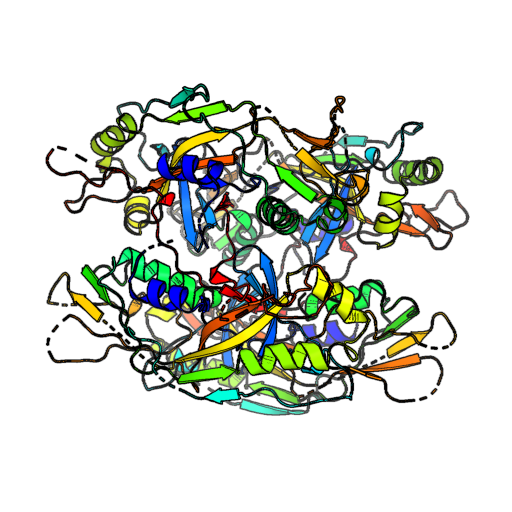1
ATOM 7016 C C . TRP D 1 136 ? 17.89168 25.00571 45.72363 1.000 76.23140 136 TRP D C 1
ATOM 7017 O O . TRP D 1 136 ? 18.81523 24.31618 45.27611 1.000 76.88805 136 TRP D O 1
ATOM 7028 N N . LEU D 1 137 ? 17.30791 25.96710 45.00622 1.000 76.29348 137 LEU D N 1
ATOM 7029 C CA . LEU D 1 137 ? 17.78146 26.30709 43.67206 1.000 69.36916 137 LEU D CA 1
ATOM 7030 C C . LEU D 1 137 ? 19.12330 27.02241 43.69054 1.000 71.23215 137 LEU D C 1
ATOM 7031 O O . LEU D 1 137 ? 19.74533 27.16077 42.63254 1.000 74.25939 137 LEU D O 1
ATOM 7036 N N . ASN D 1 138 ? 19.57530 27.48427 44.85493 1.000 73.62066 138 ASN D N 1
ATOM 7037 C CA . ASN D 1 138 ? 20.88602 28.10745 44.98320 1.000 77.53151 138 ASN D CA 1
ATOM 7038 C C . ASN D 1 138 ? 21.98250 27.09454 45.27521 1.000 83.00033 138 ASN D C 1
ATOM 7039 O O . ASN D 1 138 ? 23.11423 27.26458 44.80780 1.000 84.64112 138 ASN D O 1
ATOM 7044 N N . ASP D 1 139 ? 21.66665 26.04353 46.03586 1.000 86.36305 139 ASP D N 1
ATOM 7045 C CA . ASP D 1 139 ? 22.65004 25.01855 46.36529 1.000 86.26492 139 ASP D CA 1
ATOM 7046 C C . ASP D 1 139 ? 22.84137 24.01922 45.23179 1.000 88.56466 139 ASP D C 1
ATOM 7047 O O . ASP D 1 139 ? 23.95176 23.50747 45.04652 1.000 100.47648 139 ASP D O 1
ATOM 7052 N N . ASN D 1 140 ? 21.78561 23.73075 44.47073 1.000 81.68868 140 ASN D N 1
ATOM 7053 C CA . ASN D 1 140 ? 21.84222 22.77890 43.36941 1.000 81.30137 140 ASN D CA 1
ATOM 7054 C C . ASN D 1 140 ? 22.08522 23.44024 42.01813 1.000 80.27442 140 ASN D C 1
ATOM 7055 O O . ASN D 1 140 ? 21.95380 22.77478 40.98621 1.000 79.42358 140 ASN D O 1
ATOM 7060 N N . GLN D 1 141 ? 22.44193 24.72787 41.99841 1.000 80.67022 141 GLN D N 1
ATOM 7061 C CA . GLN D 1 141 ? 22.74228 25.39497 40.73431 1.000 80.37472 141 GLN D CA 1
ATOM 7062 C C . GLN D 1 141 ? 23.93381 24.75769 40.02416 1.000 91.39253 141 GLN D C 1
ATOM 7063 O O . GLN D 1 141 ? 24.03188 24.83042 38.79317 1.000 87.34804 141 GLN D O 1
ATOM 7069 N N . ASN D 1 142 ? 24.84070 24.12248 40.77504 1.000 90.35227 142 ASN D N 1
ATOM 7070 C CA . ASN D 1 142 ? 26.00949 23.49949 40.15993 1.000 92.11564 142 ASN D CA 1
ATOM 7071 C C . ASN D 1 142 ? 25.62619 22.34626 39.23969 1.000 95.06310 142 ASN D C 1
ATOM 7072 O O . ASN D 1 142 ? 26.31802 22.09001 38.24747 1.000 101.96529 142 ASN D O 1
ATOM 7077 N N . GLU D 1 143 ? 24.53671 21.64036 39.54473 1.000 89.71686 143 GLU D N 1
ATOM 7078 C CA . GLU D 1 143 ? 24.15232 20.44386 38.80846 1.000 86.96568 143 GLU D CA 1
ATOM 7079 C C . GLU D 1 143 ? 23.04505 20.70331 37.79397 1.000 82.48630 143 GLU D C 1
ATOM 7080 O O . GLU D 1 143 ? 22.34592 19.76507 37.39533 1.000 83.52126 143 GLU D O 1
ATOM 7086 N N . LEU D 1 144 ? 22.87205 21.95121 37.36788 1.000 80.81435 144 LEU D N 1
ATOM 7087 C CA . LEU D 1 144 ? 21.91549 22.25193 36.31194 1.000 80.69651 144 LEU D CA 1
ATOM 7088 C C . LEU D 1 144 ? 22.44645 21.74687 34.97627 1.000 79.01546 144 LEU D C 1
ATOM 7089 O O . LEU D 1 144 ? 23.61917 21.94792 34.64460 1.000 92.67696 144 LEU D O 1
ATOM 7094 N N . ARG D 1 145 ? 21.58481 21.07919 34.21493 1.000 76.69138 145 ARG D N 1
ATOM 7095 C CA . ARG D 1 145 ? 22.00848 20.48986 32.95278 1.000 79.25263 145 ARG D CA 1
ATOM 7096 C C . ARG D 1 145 ? 22.29335 21.57481 31.92195 1.000 86.73189 145 ARG D C 1
ATOM 7097 O O . ARG D 1 145 ? 21.58750 22.58355 31.84246 1.000 76.27805 145 ARG D O 1
ATOM 7105 N N . GLU D 1 146 ? 23.34485 21.35710 31.12861 1.000 102.13679 146 GLU D N 1
ATOM 7106 C CA . GLU D 1 146 ? 23.83487 22.40310 30.23681 1.000 99.90001 146 GLU D CA 1
ATOM 7107 C C . GLU D 1 146 ? 22.81635 22.74418 29.15539 1.000 99.56017 146 GLU D C 1
ATOM 7108 O O . GLU D 1 146 ? 22.67118 23.91398 28.78033 1.000 98.24697 146 GLU D O 1
ATOM 7114 N N . ILE D 1 147 ? 22.09897 21.74043 28.64602 1.000 95.04552 147 ILE D N 1
ATOM 7115 C CA . ILE D 1 147 ? 21.16476 21.98520 27.55235 1.000 94.29343 147 ILE D CA 1
ATOM 7116 C C . ILE D 1 147 ? 20.03654 22.90691 27.99680 1.000 91.79132 147 ILE D C 1
ATOM 7117 O O . ILE D 1 147 ? 19.51770 23.69706 27.19766 1.000 88.43997 147 ILE D O 1
ATOM 7122 N N . TYR D 1 148 ? 19.65436 22.84776 29.26948 1.000 94.44236 148 TYR D N 1
ATOM 7123 C CA . TYR D 1 148 ? 18.57042 23.67686 29.77357 1.000 89.88105 148 TYR D CA 1
ATOM 7124 C C . TYR D 1 148 ? 19.03810 25.01319 30.33423 1.000 91.96088 148 TYR D C 1
ATOM 7125 O O . TYR D 1 148 ? 18.20464 25.90414 30.52344 1.000 93.07383 148 TYR D O 1
ATOM 7134 N N . LYS D 1 149 ? 20.33930 25.18178 30.59243 1.000 90.02695 149 LYS D N 1
ATOM 7135 C CA . LYS D 1 149 ? 20.82768 26.44886 31.13126 1.000 90.65169 149 LYS D CA 1
ATOM 7136 C C . LYS D 1 149 ? 20.48859 27.61627 30.21400 1.000 92.93932 149 LYS D C 1
ATOM 7137 O O . LYS D 1 149 ? 20.21621 28.72338 30.69299 1.000 84.24414 149 LYS D O 1
ATOM 7143 N N . GLU D 1 150 ? 20.48314 27.38699 28.89880 1.000 97.51640 150 GLU D N 1
ATOM 7144 C CA . GLU D 1 150 ? 20.14171 28.45540 27.96621 1.000 94.32478 150 GLU D CA 1
ATOM 7145 C C . GLU D 1 150 ? 18.64980 28.76064 27.99225 1.000 95.23607 150 GLU D C 1
ATOM 7146 O O . GLU D 1 150 ? 18.25258 29.93089 27.95609 1.000 98.73897 150 GLU D O 1
ATOM 7152 N N . GLU D 1 151 ? 17.80645 27.72654 28.05497 1.000 87.63815 151 GLU D N 1
ATOM 7153 C CA . GLU D 1 151 ? 16.36557 27.95273 28.05968 1.000 86.04441 151 GLU D CA 1
ATOM 7154 C C . GLU D 1 151 ? 15.88208 28.63047 29.33496 1.000 76.87875 151 GLU D C 1
ATOM 7155 O O . GLU D 1 151 ? 14.83552 29.28488 29.31250 1.000 74.89063 151 GLU D O 1
ATOM 7161 N N . ILE D 1 152 ? 16.61444 28.49546 30.44187 1.000 80.05801 152 ILE D N 1
ATOM 7162 C CA . ILE D 1 152 ? 16.24429 29.21553 31.65597 1.000 75.92008 152 ILE D CA 1
ATOM 7163 C C . ILE D 1 152 ? 16.45639 30.71381 31.47506 1.000 77.61725 152 ILE D C 1
ATOM 7164 O O . ILE D 1 152 ? 15.76546 31.52644 32.10116 1.000 76.35113 152 ILE D O 1
ATOM 7169 N N . LYS D 1 153 ? 17.39389 31.10554 30.60655 1.000 72.51345 153 LYS D N 1
ATOM 7170 C CA . LYS D 1 153 ? 17.85058 32.49104 30.54758 1.000 68.13228 153 LYS D CA 1
ATOM 7171 C C . LYS D 1 153 ? 16.82026 33.45062 29.96563 1.000 71.28982 153 LYS D C 1
ATOM 7172 O O . LYS D 1 153 ? 16.89849 34.65276 30.23946 1.000 70.34651 153 LYS D O 1
ATOM 7178 N N . LYS D 1 154 ? 15.86717 32.96506 29.16861 1.000 77.01753 154 LYS D N 1
ATOM 7179 C CA . LYS D 1 154 ? 14.96040 33.87152 28.47372 1.000 72.77572 154 LYS D CA 1
ATOM 7180 C C . LYS D 1 154 ? 13.85256 34.41654 29.36365 1.000 64.30024 154 LYS D C 1
ATOM 7181 O O . LYS D 1 154 ? 13.26981 35.45542 29.03344 1.000 61.75939 154 LYS D O 1
ATOM 7187 N N . GLY D 1 155 ? 13.55019 33.75425 30.47481 1.000 63.15979 155 GLY D N 1
ATOM 7188 C CA . GLY D 1 155 ? 12.48996 34.21026 31.34878 1.000 62.61917 155 GLY D CA 1
ATOM 7189 C C . GLY D 1 155 ? 11.10162 33.75541 30.96731 1.000 56.31146 155 GLY D C 1
ATOM 7190 O O . GLY D 1 155 ? 10.12327 34.34876 31.43491 1.000 69.13366 155 GLY D O 1
ATOM 7191 N N . ASN D 1 156 ? 10.97842 32.73048 30.12587 1.000 53.43051 156 ASN D N 1
ATOM 7192 C CA . ASN D 1 156 ? 9.67927 32.16947 29.78398 1.000 54.96241 156 ASN D CA 1
ATOM 7193 C C . ASN D 1 156 ? 9.28797 31.00226 30.67671 1.000 53.96456 156 ASN D C 1
ATOM 7194 O O . ASN D 1 156 ? 8.15895 30.51220 30.57065 1.000 49.78843 156 ASN D O 1
ATOM 7199 N N . PHE D 1 157 ? 10.18405 30.55224 31.54962 1.000 57.51304 157 PHE D N 1
ATOM 7200 C CA . PHE D 1 157 ? 9.91204 29.42423 32.42760 1.000 58.34483 157 PHE D CA 1
ATOM 7201 C C . PHE D 1 157 ? 9.23277 29.88719 33.70935 1.000 57.59214 157 PHE D C 1
ATOM 7202 O O . PHE D 1 157 ? 9.57716 30.93137 34.26968 1.000 56.61241 157 PHE D O 1
ATOM 7210 N N . PHE D 1 158 ? 8.26392 29.09796 34.16781 1.000 58.13691 158 PHE D N 1
ATOM 7211 C CA . PHE D 1 158 ? 7.59320 29.32870 35.43775 1.000 57.75739 158 PHE D CA 1
ATOM 7212 C C . PHE D 1 158 ? 7.43119 27.99745 36.15554 1.000 59.07587 158 PHE D C 1
ATOM 7213 O O . PHE D 1 158 ? 7.26570 26.95314 35.52009 1.000 60.12606 158 PHE D O 1
ATOM 7221 N N . VAL D 1 159 ? 7.47642 28.03999 37.48574 1.000 59.08389 159 VAL D N 1
ATOM 7222 C CA . VAL D 1 159 ? 7.35591 26.84702 38.31726 1.000 60.40534 159 VAL D CA 1
ATOM 7223 C C . VAL D 1 159 ? 6.10495 26.97347 39.17772 1.000 60.30619 159 VAL D C 1
ATOM 7224 O O . VAL D 1 159 ? 5.85471 28.02731 39.77543 1.000 59.24982 159 VAL D O 1
ATOM 7228 N N . ALA D 1 160 ? 5.31402 25.90471 39.22384 1.000 61.47855 160 ALA D N 1
ATOM 7229 C CA . ALA D 1 160 ? 4.06616 25.89360 39.98357 1.000 61.65923 160 ALA D CA 1
ATOM 7230 C C . ALA D 1 160 ? 4.40183 25.73885 41.46088 1.000 62.15668 160 ALA D C 1
ATOM 7231 O O . ALA D 1 160 ? 4.73687 24.64634 41.92378 1.000 63.52683 160 ALA D O 1
ATOM 7233 N N . THR D 1 161 ? 4.31309 26.83711 42.20877 1.000 61.10327 161 THR D N 1
ATOM 7234 C CA . THR D 1 161 ? 4.65083 26.82387 43.62452 1.000 61.47305 161 THR D CA 1
ATOM 7235 C C . THR D 1 161 ? 3.46774 26.49089 44.52097 1.000 62.27968 161 THR D C 1
ATOM 7236 O O . THR D 1 161 ? 3.67581 26.18445 45.69894 1.000 63.02637 161 THR D O 1
ATOM 7240 N N . SER D 1 162 ? 2.24326 26.54230 44.00230 1.000 62.23370 162 SER D N 1
ATOM 7241 C CA . SER D 1 162 ? 1.06346 26.27671 44.81311 1.000 63.06599 162 SER D CA 1
ATOM 7242 C C . SER D 1 162 ? -0.10500 25.93395 43.90027 1.000 63.36578 162 SER D C 1
ATOM 7243 O O . SER D 1 162 ? -0.26143 26.53274 42.83248 1.000 62.31621 162 SER D O 1
ATOM 7246 N N . LEU D 1 163 ? -0.92295 24.97625 44.33352 1.000 64.86447 163 LEU D N 1
ATOM 7247 C CA . LEU D 1 163 ? -2.05511 24.48990 43.55792 1.000 65.40233 163 LEU D CA 1
ATOM 7248 C C . LEU D 1 163 ? -3.35453 24.75492 44.30023 1.000 65.81646 163 LEU D C 1
ATOM 7249 O O . LEU D 1 163 ? -3.44719 24.51781 45.50813 1.000 66.72962 163 LEU D O 1
ATOM 7254 N N . LEU D 1 164 ? -4.35825 25.23227 43.56813 1.000 65.24558 164 LEU D N 1
ATOM 7255 C CA . LEU D 1 164 ? -5.71395 25.38943 44.07994 1.000 65.80657 164 LEU D CA 1
ATOM 7256 C C . LEU D 1 164 ? -6.59797 24.34430 43.41557 1.000 67.02606 164 LEU D C 1
ATOM 7257 O O . LEU D 1 164 ? -6.74597 24.34097 42.18877 1.000 66.47204 164 LEU D O 1
ATOM 7262 N N . ARG D 1 165 ? -7.17722 23.46133 44.22318 1.000 68.74302 165 ARG D N 1
ATOM 7263 C CA . ARG D 1 165 ? -7.93579 22.32295 43.72974 1.000 70.16103 165 ARG D CA 1
ATOM 7264 C C . ARG D 1 165 ? -9.36128 22.38050 44.25942 1.000 71.05850 165 ARG D C 1
ATOM 7265 O O . ARG D 1 165 ? -9.58296 22.65960 45.44117 1.000 71.57482 165 ARG D O 1
ATOM 7273 N N . ALA D 1 166 ? -10.32432 22.11605 43.37874 1.000 71.30683 166 ALA D N 1
ATOM 7274 C CA . ALA D 1 166 ? -11.72940 22.11543 43.75549 1.000 72.26867 166 ALA D CA 1
ATOM 7275 C C . ALA D 1 166 ? -12.47313 21.07561 42.93152 1.000 73.39593 166 ALA D C 1
ATOM 7276 O O . ALA D 1 166 ? -12.12528 20.80548 41.77876 1.000 72.80843 166 ALA D O 1
ATOM 7278 N N . LYS D 1 167 ? -13.49955 20.49350 43.54219 1.000 75.09760 167 LYS D N 1
ATOM 7279 C CA . LYS D 1 167 ? -14.36902 19.53174 42.88302 1.000 76.33883 167 LYS D CA 1
ATOM 7280 C C . LYS D 1 167 ? -15.81027 19.99714 42.78750 1.000 76.56703 167 LYS D C 1
ATOM 7281 O O . LYS D 1 167 ? -16.52606 19.56891 41.87859 1.000 76.88858 167 LYS D O 1
ATOM 7287 N N . LYS D 1 168 ? -16.24671 20.87356 43.68578 1.000 77.60729 168 LYS D N 1
ATOM 7288 C CA . LYS D 1 168 ? -17.62825 21.32289 43.75469 1.000 77.17019 168 LYS D CA 1
ATOM 7289 C C . LYS D 1 168 ? -17.67780 22.83234 43.57493 1.000 74.98298 168 LYS D C 1
ATOM 7290 O O . LYS D 1 168 ? -16.95209 23.56625 44.25506 1.000 74.12221 168 LYS D O 1
ATOM 7304 N N . ARG D 1 170 ? -20.70621 26.10315 43.14150 1.000 73.26921 170 ARG D N 1
ATOM 7305 C CA . ARG D 1 170 ? -22.10493 26.46049 43.32484 1.000 74.16429 170 ARG D CA 1
ATOM 7306 C C . ARG D 1 170 ? -22.43283 27.71563 42.52811 1.000 72.54312 170 ARG D C 1
ATOM 7307 O O . ARG D 1 170 ? -21.67663 28.69267 42.54904 1.000 70.95250 170 ARG D O 1
ATOM 7323 N N . GLN D 1 172 ? -25.69851 30.40534 41.93137 1.000 72.36567 172 GLN D N 1
ATOM 7324 C CA . GLN D 1 172 ? -26.99597 30.88869 42.37441 1.000 73.48062 172 GLN D CA 1
ATOM 7325 C C . GLN D 1 172 ? -27.54131 31.88192 41.35655 1.000 72.35787 172 GLN D C 1
ATOM 7326 O O . GLN D 1 172 ? -26.78684 32.67532 40.78568 1.000 70.54361 172 GLN D O 1
ATOM 7332 N N . PHE D 1 173 ? -28.85311 31.83647 41.12872 1.000 73.52388 173 PHE D N 1
ATOM 7333 C CA . PHE D 1 173 ? -29.49386 32.62552 40.07620 1.000 72.72080 173 PHE D CA 1
ATOM 7334 C C . PHE D 1 173 ? -30.74627 33.29773 40.62384 1.000 73.85569 173 PHE D C 1
ATOM 7335 O O . PHE D 1 173 ? -31.78449 32.64746 40.77744 1.000 75.61949 173 PHE D O 1
ATOM 7343 N N . GLU D 1 174 ? -30.65355 34.59877 40.88701 1.000 72.90398 174 GLU D N 1
ATOM 7344 C CA . GLU D 1 174 ? -31.82859 35.36760 41.26616 1.000 73.85442 174 GLU D CA 1
ATOM 7345 C C . GLU D 1 174 ? -32.83904 35.34382 40.12883 1.000 74.14754 174 GLU D C 1
ATOM 7346 O O . GLU D 1 174 ? -32.55506 35.82016 39.02524 1.000 76.73211 174 GLU D O 1
ATOM 7352 N N . ARG D 1 175 ? -34.01126 34.77350 40.39585 1.000 76.09445 175 ARG D N 1
ATOM 7353 C CA . ARG D 1 175 ? -35.01460 34.60585 39.35509 1.000 76.56635 175 ARG D CA 1
ATOM 7354 C C . ARG D 1 175 ? -35.52036 35.95595 38.86234 1.000 75.78498 175 ARG D C 1
ATOM 7355 O O . ARG D 1 175 ? -35.76521 36.87478 39.64959 1.000 76.01871 175 ARG D O 1
ATOM 7363 N N . LYS D 1 176 ? -35.65295 36.07598 37.53985 1.000 74.88488 176 LYS D N 1
ATOM 7364 C CA . LYS D 1 176 ? -36.34386 37.21994 36.95595 1.000 84.54015 176 LYS D CA 1
ATOM 7365 C C . LYS D 1 176 ? -37.85435 37.02619 37.03918 1.000 87.18781 176 LYS D C 1
ATOM 7366 O O . LYS D 1 176 ? -38.58411 37.92166 37.47920 1.000 77.09715 176 LYS D O 1
ATOM 7372 N N . ASN D 1 177 ? -38.33091 35.85469 36.62598 1.000 85.68519 177 ASN D N 1
ATOM 7373 C CA . ASN D 1 177 ? -39.70825 35.41938 36.82100 1.000 82.63970 177 ASN D CA 1
ATOM 7374 C C . ASN D 1 177 ? -39.69504 34.31670 37.87189 1.000 86.03325 177 ASN D C 1
ATOM 7375 O O . ASN D 1 177 ? -39.02263 33.29515 37.69192 1.000 92.38862 177 ASN D O 1
ATOM 7380 N N . LYS D 1 178 ? -40.43614 34.52219 38.96497 1.000 82.95383 178 LYS D N 1
ATOM 7381 C CA . LYS D 1 178 ? -40.45260 33.55788 40.06247 1.000 84.66915 178 LYS D CA 1
ATOM 7382 C C . LYS D 1 178 ? -41.14302 32.24640 39.70543 1.000 86.28183 178 LYS D C 1
ATOM 7383 O O . LYS D 1 178 ? -41.23676 31.36807 40.57059 1.000 87.93711 178 LYS D O 1
ATOM 7389 N N . GLY D 1 179 ? -41.62475 32.08700 38.47704 1.000 85.92101 179 GLY D N 1
ATOM 7390 C CA . GLY D 1 179 ? -42.21889 30.83477 38.04718 1.000 87.30590 179 GLY D CA 1
ATOM 7391 C C . GLY D 1 179 ? -41.34911 30.07020 37.06771 1.000 85.91516 179 GLY D C 1
ATOM 7392 O O . GLY D 1 179 ? -41.50114 30.20053 35.85247 1.000 84.94569 179 GLY D O 1
ATOM 7393 N N . GLY D 1 182 ? -35.74192 29.41061 36.81607 1.000 79.57135 182 GLY D N 1
ATOM 7394 C CA . GLY D 1 182 ? -34.52453 30.16910 37.03156 1.000 77.76568 182 GLY D CA 1
ATOM 7395 C C . GLY D 1 182 ? -33.55099 30.04087 35.87864 1.000 84.41920 182 GLY D C 1
ATOM 7396 O O . GLY D 1 182 ? -33.32621 30.99277 35.13389 1.000 86.62278 182 GLY D O 1
ATOM 7397 N N . VAL D 1 183 ? -32.96492 28.85737 35.73460 1.000 83.67225 183 VAL D N 1
ATOM 7398 C CA . VAL D 1 183 ? -32.06438 28.54581 34.63230 1.000 68.46421 183 VAL D CA 1
ATOM 7399 C C . VAL D 1 183 ? -32.69794 27.44859 33.79614 1.000 78.48121 183 VAL D C 1
ATOM 7400 O O . VAL D 1 183 ? -33.20803 26.46067 34.33812 1.000 86.33942 183 VAL D O 1
ATOM 7404 N N . ASP D 1 184 ? -32.67520 27.62295 32.48032 1.000 74.64472 184 ASP D N 1
ATOM 7405 C CA . ASP D 1 184 ? -33.04307 26.54067 31.57379 1.000 76.37485 184 ASP D CA 1
ATOM 7406 C C . ASP D 1 184 ? -31.76149 25.77399 31.27855 1.000 84.77756 184 ASP D C 1
ATOM 7407 O O . ASP D 1 184 ? -30.97553 26.15623 30.40629 1.000 82.40212 184 ASP D O 1
ATOM 7412 N N . VAL D 1 185 ? -31.54769 24.68102 32.02592 1.000 80.84627 185 VAL D N 1
ATOM 7413 C CA . VAL D 1 185 ? -30.35130 23.85972 31.88535 1.000 79.86702 185 VAL D CA 1
ATOM 7414 C C . VAL D 1 185 ? -30.23255 23.27226 30.49233 1.000 88.24255 185 VAL D C 1
ATOM 7415 O O . VAL D 1 185 ? -29.18477 22.71872 30.13542 1.000 87.40928 185 VAL D O 1
ATOM 7419 N N . SER D 1 186 ? -31.29663 23.38626 29.70181 1.000 89.92909 186 SER D N 1
ATOM 7420 C CA . SER D 1 186 ? -31.28576 22.88807 28.33567 1.000 89.36748 186 SER D CA 1
ATOM 7421 C C . SER D 1 186 ? -30.15383 23.51247 27.52824 1.000 94.71487 186 SER D C 1
ATOM 7422 O O . SER D 1 186 ? -29.23333 22.81619 27.08136 1.000 104.56695 186 SER D O 1
ATOM 7425 N N . LYS D 1 187 ? -30.20797 24.82993 27.32352 1.000 94.25951 187 LYS D N 1
ATOM 7426 C CA . LYS D 1 187 ? -29.21167 25.51516 26.50686 1.000 97.25959 187 LYS D CA 1
ATOM 7427 C C . LYS D 1 187 ? -27.78889 25.45662 27.07922 1.000 80.80452 187 LYS D C 1
ATOM 7428 O O . LYS D 1 187 ? -26.87627 25.97802 26.42696 1.000 88.09440 187 LYS D O 1
ATOM 7434 N N . ILE D 1 188 ? -27.57084 24.86090 28.25838 1.000 81.46184 188 ILE D N 1
ATOM 7435 C CA . ILE D 1 188 ? -26.24707 24.39419 28.66922 1.000 78.34974 188 ILE D CA 1
ATOM 7436 C C . ILE D 1 188 ? -25.99408 23.10700 27.89427 1.000 79.47292 188 ILE D C 1
ATOM 7437 O O . ILE D 1 188 ? -26.29401 22.00968 28.37956 1.000 84.05510 188 ILE D O 1
ATOM 7442 N N . LYS D 1 189 ? -25.45939 23.23593 26.67771 1.000 80.37214 189 LYS D N 1
ATOM 7443 C CA . LYS D 1 189 ? -25.36436 22.09431 25.76687 1.000 78.38197 189 LYS D CA 1
ATOM 7444 C C . LYS D 1 189 ? -24.17272 21.20224 26.10701 1.000 71.24083 189 LYS D C 1
ATOM 7445 O O . LYS D 1 189 ? -24.33626 20.12212 26.68216 1.000 74.35714 189 LYS D O 1
ATOM 7451 N N . ASN D 1 190 ? -22.96369 21.63823 25.75823 1.000 69.04675 190 ASN D N 1
ATOM 7452 C CA . ASN D 1 190 ? -21.75704 20.82439 25.91825 1.000 65.49912 190 ASN D CA 1
ATOM 7453 C C . ASN D 1 190 ? -21.05864 21.20636 27.21689 1.000 58.55254 190 ASN D C 1
ATOM 7454 O O . ASN D 1 190 ? -20.40208 22.24307 27.29596 1.000 68.25711 190 ASN D O 1
ATOM 7459 N N . LEU D 1 191 ? -21.17317 20.35918 28.23343 1.000 59.99200 191 LEU D N 1
ATOM 7460 C CA . LEU D 1 191 ? -20.55036 20.63839 29.52277 1.000 63.87484 191 LEU D CA 1
ATOM 7461 C C . LEU D 1 191 ? -19.61475 19.49868 29.90044 1.000 65.19172 191 LEU D C 1
ATOM 7462 O O . LEU D 1 191 ? -20.08414 18.37146 30.13300 1.000 68.69574 191 LEU D O 1
ATOM 7467 N N . PRO D 1 192 ? -18.30385 19.73597 29.99186 1.000 63.00891 192 PRO D N 1
ATOM 7468 C CA . PRO D 1 192 ? -17.38439 18.63048 30.30511 1.000 65.95661 192 PRO D CA 1
ATOM 7469 C C . PRO D 1 192 ? -17.63096 18.01317 31.66815 1.000 66.23980 192 PRO D C 1
ATOM 7470 O O . PRO D 1 192 ? -17.37439 16.81800 31.85297 1.000 69.87206 192 PRO D O 1
ATOM 7474 N N . VAL D 1 193 ? -18.12070 18.78656 32.62717 1.000 62.53791 193 VAL D N 1
ATOM 7475 C CA . VAL D 1 193 ? -18.49059 18.26458 33.92956 1.000 72.19955 193 VAL D CA 1
ATOM 7476 C C . VAL D 1 193 ? -19.99160 18.00483 33.93357 1.000 74.54309 193 VAL D C 1
ATOM 7477 O O . VAL D 1 193 ? -20.74027 18.51756 33.09842 1.000 67.47904 193 VAL D O 1
ATOM 7481 N N . ASP D 1 194 ? -20.44465 17.18293 34.87608 1.000 70.30566 194 ASP D N 1
ATOM 7482 C CA . ASP D 1 194 ? -21.87139 16.97216 35.06619 1.000 73.32471 194 ASP D CA 1
ATOM 7483 C C . ASP D 1 194 ? -22.36432 17.82061 36.22753 1.000 67.94115 194 ASP D C 1
ATOM 7484 O O . ASP D 1 194 ? -21.65396 18.03365 37.21379 1.000 71.26155 194 ASP D O 1
ATOM 7489 N N . ALA D 1 195 ? -23.59673 18.30470 36.09236 1.000 66.50504 195 ALA D N 1
ATOM 7490 C CA . ALA D 1 195 ? -24.12725 19.32166 36.98619 1.000 66.23438 195 ALA D CA 1
ATOM 7491 C C . ALA D 1 195 ? -25.60309 19.55507 36.71748 1.000 75.66968 195 ALA D C 1
ATOM 7492 O O . ALA D 1 195 ? -25.96635 20.05621 35.64995 1.000 80.98096 195 ALA D O 1
ATOM 7494 N N . LYS D 1 196 ? -26.45880 19.20143 37.66868 1.000 75.50000 196 LYS D N 1
ATOM 7495 C CA . LYS D 1 196 ? -27.88152 19.47291 37.56067 1.000 76.32102 196 LYS D CA 1
ATOM 7496 C C . LYS D 1 196 ? -28.35000 20.27778 38.76540 1.000 76.89822 196 LYS D C 1
ATOM 7497 O O . LYS D 1 196 ? -27.68890 20.32635 39.80664 1.000 73.24714 196 LYS D O 1
ATOM 7503 N N . LEU D 1 197 ? -29.50854 20.91262 38.60077 1.000 88.79996 197 LEU D N 1
ATOM 7504 C CA . LEU D 1 197 ? -30.00368 21.86079 39.58923 1.000 87.36319 197 LEU D CA 1
ATOM 7505 C C . LEU D 1 197 ? -30.28787 21.17753 40.92064 1.000 85.35108 197 LEU D C 1
ATOM 7506 O O . LEU D 1 197 ? -30.82308 20.06623 40.97105 1.000 88.88453 197 LEU D O 1
ATOM 7511 N N . GLU D 1 198 ? -29.91313 21.85621 42.00383 1.000 88.93119 198 GLU D N 1
ATOM 7512 C CA . GLU D 1 198 ? -30.23978 21.42467 43.35781 1.000 85.08519 198 GLU D CA 1
ATOM 7513 C C . GLU D 1 198 ? -31.58138 22.03300 43.74527 1.000 86.65745 198 GLU D C 1
ATOM 7514 O O . GLU D 1 198 ? -31.70269 23.25377 43.89535 1.000 85.78316 198 GLU D O 1
ATOM 7520 N N . SER D 1 199 ? -32.58700 21.17897 43.89982 1.000 87.56943 199 SER D N 1
ATOM 7521 C CA . SER D 1 199 ? -33.93271 21.61451 44.24873 1.000 86.99987 199 SER D CA 1
ATOM 7522 C C . SER D 1 199 ? -33.97335 21.97632 45.72839 1.000 89.38011 199 SER D C 1
ATOM 7523 O O . SER D 1 199 ? -33.88645 21.09977 46.59404 1.000 86.86291 199 SER D O 1
ATOM 7526 N N . LYS D 1 200 ? -34.10310 23.26827 46.01816 1.000 93.77056 200 LYS D N 1
ATOM 7527 C CA . LYS D 1 200 ? -34.19152 23.76614 47.38104 1.000 94.35256 200 LYS D CA 1
ATOM 7528 C C . LYS D 1 200 ? -35.42466 24.64802 47.51451 1.000 89.31733 200 LYS D C 1
ATOM 7529 O O . LYS D 1 200 ? -35.99157 25.11689 46.52308 1.000 81.64989 200 LYS D O 1
ATOM 7535 N N . ILE D 1 201 ? -35.83468 24.86754 48.75923 1.000 88.19655 201 ILE D N 1
ATOM 7536 C CA . ILE D 1 201 ? -36.98251 25.71560 49.04415 1.000 85.32407 201 ILE D CA 1
ATOM 7537 C C . ILE D 1 201 ? -36.59056 27.18257 48.90882 1.000 82.79267 201 ILE D C 1
ATOM 7538 O O . ILE D 1 201 ? -35.42272 27.54138 49.06536 1.000 92.10251 201 ILE D O 1
ATOM 7543 N N . TYR D 1 206 ? -34.90919 32.19167 44.01295 1.000 92.35332 206 TYR D N 1
ATOM 7544 C CA . TYR D 1 206 ? -33.75809 31.83849 43.18861 1.000 86.84434 206 TYR D CA 1
ATOM 7545 C C . TYR D 1 206 ? -33.58837 30.32363 43.06095 1.000 84.77184 206 TYR D C 1
ATOM 7546 O O . TYR D 1 206 ? -34.28346 29.54975 43.71746 1.000 90.34006 206 TYR D O 1
ATOM 7555 N N . ASP D 1 207 ? -32.64747 29.91109 42.21577 1.000 75.06198 207 ASP D N 1
ATOM 7556 C CA . ASP D 1 207 ? -32.34485 28.50459 41.99154 1.000 76.67001 207 ASP D CA 1
ATOM 7557 C C . ASP D 1 207 ? -30.83949 28.31138 42.07454 1.000 72.47961 207 ASP D C 1
ATOM 7558 O O . ASP D 1 207 ? -30.08177 29.05623 41.44489 1.000 71.31305 207 ASP D O 1
ATOM 7563 N N . ARG D 1 208 ? -30.40931 27.32267 42.85347 1.000 77.55858 208 ARG D N 1
ATOM 7564 C CA . ARG D 1 208 ? -28.99301 27.04955 43.05893 1.000 72.11239 208 ARG D CA 1
ATOM 7565 C C . ARG D 1 208 ? -28.54438 25.91047 42.15527 1.000 72.21657 208 ARG D C 1
ATOM 7566 O O . ARG D 1 208 ? -29.14642 24.83155 42.15418 1.000 79.92897 208 ARG D O 1
ATOM 7574 N N . LEU D 1 209 ? -27.48572 26.15950 41.39315 1.000 67.07946 209 LEU D N 1
ATOM 7575 C CA . LEU D 1 209 ? -26.92263 25.19853 40.45838 1.000 64.68908 209 LEU D CA 1
ATOM 7576 C C . LEU D 1 209 ? -25.51272 24.85171 40.91521 1.000 67.96893 209 LEU D C 1
ATOM 7577 O O . LEU D 1 209 ? -24.70436 25.75056 41.16758 1.000 68.20560 209 LEU D O 1
ATOM 7582 N N . VAL D 1 210 ? -25.22079 23.55861 41.04475 1.000 64.76165 210 VAL D N 1
ATOM 7583 C CA . VAL D 1 210 ? -23.91293 23.10703 41.50282 1.000 64.24327 210 VAL D CA 1
ATOM 7584 C C . VAL D 1 210 ? -23.24835 22.30037 40.39694 1.000 66.71425 210 VAL D C 1
ATOM 7585 O O . VAL D 1 210 ? -23.90546 21.51889 39.69993 1.000 58.77134 210 VAL D O 1
ATOM 7589 N N . PHE D 1 211 ? -21.94515 22.51356 40.22565 1.000 63.96768 211 PHE D N 1
ATOM 7590 C CA . PHE D 1 211 ? -21.14253 21.79485 39.24545 1.000 62.32258 211 PHE D CA 1
ATOM 7591 C C . PHE D 1 211 ? -20.19683 20.85634 39.97805 1.000 68.34555 211 PHE D C 1
ATOM 7592 O O . PHE D 1 211 ? -19.53814 21.26207 40.94229 1.000 72.90775 211 PHE D O 1
ATOM 7600 N N . GLU D 1 212 ? -20.12336 19.61118 39.51651 1.000 65.70359 212 GLU D N 1
ATOM 7601 C CA . GLU D 1 212 ? -19.23058 18.61997 40.09979 1.000 75.01702 212 GLU D CA 1
ATOM 7602 C C . GLU D 1 212 ? -18.42056 17.96706 38.99240 1.000 73.77402 212 GLU D C 1
ATOM 7603 O O . GLU D 1 212 ? -18.98977 17.45615 38.02324 1.000 72.32606 212 GLU D O 1
ATOM 7609 N N . THR D 1 213 ? -17.10114 17.99465 39.13046 1.000 61.57855 213 THR D N 1
ATOM 7610 C CA . THR D 1 213 ? -16.25924 17.28274 38.18547 1.000 68.48253 213 THR D CA 1
ATOM 7611 C C . THR D 1 213 ? -16.53093 15.78535 38.29345 1.000 74.26743 213 THR D C 1
ATOM 7612 O O . THR D 1 213 ? -16.67675 15.26004 39.40394 1.000 73.10511 213 THR D O 1
ATOM 7616 N N . PRO D 1 214 ? -16.61421 15.07296 37.16891 1.000 80.04240 214 PRO D N 1
ATOM 7617 C CA . PRO D 1 214 ? -16.91834 13.63476 37.23548 1.000 84.56570 214 PRO D CA 1
ATOM 7618 C C . PRO D 1 214 ? -15.92747 12.82442 38.05787 1.000 86.51052 214 PRO D C 1
ATOM 7619 O O . PRO D 1 214 ? -16.30300 11.77016 38.58613 1.000 91.95618 214 PRO D O 1
ATOM 7623 N N . ASP D 1 215 ? -14.68038 13.27300 38.19558 1.000 83.97199 215 ASP D N 1
ATOM 7624 C CA . ASP D 1 215 ? -13.68917 12.46714 38.89790 1.000 85.33535 215 ASP D CA 1
ATOM 7625 C C . ASP D 1 215 ? -12.67255 13.35952 39.60112 1.000 80.41616 215 ASP D C 1
ATOM 7626 O O . ASP D 1 215 ? -12.16850 14.31616 39.00925 1.000 79.03089 215 ASP D O 1
ATOM 7631 N N . GLU D 1 216 ? -12.41344 13.05189 40.87707 1.000 79.23692 216 GLU D N 1
ATOM 7632 C CA . GLU D 1 216 ? -11.24812 13.46437 41.66317 1.000 81.22614 216 GLU D CA 1
ATOM 7633 C C . GLU D 1 216 ? -10.95714 14.96260 41.68721 1.000 74.99742 216 GLU D C 1
ATOM 7634 O O . GLU D 1 216 ? -9.90718 15.37529 42.19165 1.000 75.90726 216 GLU D O 1
ATOM 7640 N N . GLY D 1 217 ? -11.86558 15.78867 41.18163 1.000 72.04087 217 GLY D N 1
ATOM 7641 C CA . GLY D 1 217 ? -11.63307 17.22159 41.19571 1.000 71.51850 217 GLY D CA 1
ATOM 7642 C C . GLY D 1 217 ? -10.54741 17.66595 40.23744 1.000 60.12450 217 GLY D C 1
ATOM 7643 O O . GLY D 1 217 ? -9.83530 16.83775 39.65892 1.000 63.61345 217 GLY D O 1
ATOM 7644 N N . ILE D 1 218 ? -10.40313 18.97867 40.07347 1.000 55.95211 218 ILE D N 1
ATOM 7645 C CA . ILE D 1 218 ? -9.48429 19.56607 39.11125 1.000 51.00658 218 ILE D CA 1
ATOM 7646 C C . ILE D 1 218 ? -8.71915 20.70275 39.77680 1.000 57.15658 218 ILE D C 1
ATOM 7647 O O . ILE D 1 218 ? -8.94672 21.04194 40.93944 1.000 59.94380 218 ILE D O 1
ATOM 7652 N N . VAL D 1 219 ? -7.82008 21.30439 39.00544 1.000 60.84329 219 VAL D N 1
ATOM 7653 C CA . VAL D 1 219 ? -7.06887 22.48378 39.40935 1.000 53.54202 219 VAL D CA 1
ATOM 7654 C C . VAL D 1 219 ? -7.71325 23.69792 38.75487 1.000 55.36126 219 VAL D C 1
ATOM 7655 O O . VAL D 1 219 ? -7.88719 23.73216 37.52962 1.000 59.22654 219 VAL D O 1
ATOM 7659 N N . PHE D 1 220 ? -8.07803 24.69307 39.56588 1.000 50.02823 220 PHE D N 1
ATOM 7660 C CA . PHE D 1 220 ? -8.62696 25.94192 39.05321 1.000 51.20391 220 PHE D CA 1
ATOM 7661 C C . PHE D 1 220 ? -7.73160 27.14633 39.31069 1.000 52.12231 220 PHE D C 1
ATOM 7662 O O . PHE D 1 220 ? -7.99560 28.22044 38.75923 1.000 46.24894 220 PHE D O 1
ATOM 7670 N N . GLY D 1 221 ? -6.68890 27.00012 40.11567 1.000 53.34402 221 GLY D N 1
ATOM 7671 C CA . GLY D 1 221 ? -5.76596 28.09403 40.36472 1.000 56.47944 221 GLY D CA 1
ATOM 7672 C C . GLY D 1 221 ? -4.35526 27.57953 40.53848 1.000 55.75195 221 GLY D C 1
ATOM 7673 O O . GLY D 1 221 ? -4.13700 26.45447 41.00225 1.000 50.47555 221 GLY D O 1
ATOM 7674 N N . VAL D 1 222 ? -3.38595 28.41460 40.15988 1.000 49.55026 222 VAL D N 1
ATOM 7675 C CA . VAL D 1 222 ? -1.97430 28.08950 40.32839 1.000 45.89894 222 VAL D CA 1
ATOM 7676 C C . VAL D 1 222 ? -1.20419 29.37709 40.58234 1.000 45.68248 222 VAL D C 1
ATOM 7677 O O . VAL D 1 222 ? -1.53292 30.43827 40.04393 1.000 48.95385 222 VAL D O 1
ATOM 7681 N N . LYS D 1 223 ? -0.17780 29.28093 41.42326 1.000 47.97267 223 LYS D N 1
ATOM 7682 C CA . LYS D 1 223 ? 0.70712 30.40569 41.71910 1.000 50.76712 223 LYS D CA 1
ATOM 7683 C C . LYS D 1 223 ? 2.00980 30.17522 40.96129 1.000 41.36828 223 LYS D C 1
ATOM 7684 O O . LYS D 1 223 ? 2.86369 29.39761 41.39303 1.000 41.67696 223 LYS D O 1
ATOM 7690 N N . LEU D 1 224 ? 2.15505 30.85242 39.82577 1.000 41.77907 224 LEU D N 1
ATOM 7691 C CA . LEU D 1 224 ? 3.30269 30.66961 38.94749 1.000 46.14523 224 LEU D CA 1
ATOM 7692 C C . LEU D 1 224 ? 4.38859 31.68505 39.27593 1.000 43.51312 224 LEU D C 1
ATOM 7693 O O . LEU D 1 224 ? 4.11909 32.88622 39.38003 1.000 45.01663 224 LEU D O 1
ATOM 7698 N N . VAL D 1 225 ? 5.61330 31.19491 39.43577 1.000 49.52166 225 VAL D N 1
ATOM 7699 C CA . VAL D 1 225 ? 6.76827 32.02241 39.75146 1.000 44.89281 225 VAL D CA 1
ATOM 7700 C C . VAL D 1 225 ? 7.82961 31.78115 38.69100 1.000 40.25587 225 VAL D C 1
ATOM 7701 O O . VAL D 1 225 ? 8.06907 30.63637 38.29163 1.000 38.55790 225 VAL D O 1
ATOM 7705 N N . ARG D 1 226 ? 8.46236 32.85966 38.23541 1.000 48.99924 226 ARG D N 1
ATOM 7706 C CA . ARG D 1 226 ? 9.43740 32.76664 37.15883 1.000 48.48040 226 ARG D CA 1
ATOM 7707 C C . ARG D 1 226 ? 10.73267 32.11520 37.64094 1.000 41.77714 226 ARG D C 1
ATOM 7708 O O . ARG D 1 226 ? 11.12302 32.23468 38.80560 1.000 38.42259 226 ARG D O 1
ATOM 7716 N N . LEU D 1 227 ? 11.39371 31.40908 36.72344 1.000 40.15671 227 LEU D N 1
ATOM 7717 C CA . LEU D 1 227 ? 12.71114 30.81198 36.94604 1.000 57.08606 227 LEU D CA 1
ATOM 7718 C C . LEU D 1 227 ? 13.72368 31.61088 36.12990 1.000 61.95639 227 LEU D C 1
ATOM 7719 O O . LEU D 1 227 ? 13.86562 31.39423 34.92309 1.000 68.88180 227 LEU D O 1
ATOM 7724 N N . PHE D 1 228 ? 14.43371 32.52729 36.78599 1.000 56.12922 228 PHE D N 1
ATOM 7725 C CA . PHE D 1 228 ? 15.27787 33.48792 36.08940 1.000 58.96867 228 PHE D CA 1
ATOM 7726 C C . PHE D 1 228 ? 16.66478 33.54801 36.72072 1.000 61.55893 228 PHE D C 1
ATOM 7727 O O . PHE D 1 228 ? 16.93731 32.93404 37.75665 1.000 55.89089 228 PHE D O 1
ATOM 7735 N N . PHE D 1 229 ? 17.54560 34.30622 36.07038 1.000 62.03047 229 PHE D N 1
ATOM 7736 C CA . PHE D 1 229 ? 18.88703 34.58194 36.56353 1.000 54.80062 229 PHE D CA 1
ATOM 7737 C C . PHE D 1 229 ? 18.99655 36.04095 36.98120 1.000 53.68264 229 PHE D C 1
ATOM 7738 O O . PHE D 1 229 ? 18.49635 36.93314 36.28874 1.000 51.29147 229 PHE D O 1
ATOM 7746 N N . SER D 1 230 ? 19.66422 36.27741 38.10828 1.000 60.71490 230 SER D N 1
ATOM 7747 C CA . SER D 1 230 ? 19.88266 37.62598 38.60626 1.000 73.22645 230 SER D CA 1
ATOM 7748 C C . SER D 1 230 ? 20.95084 38.33562 37.77233 1.000 66.92256 230 SER D C 1
ATOM 7749 O O . SER D 1 230 ? 21.44030 37.81849 36.76302 1.000 64.24737 230 SER D O 1
ATOM 7752 N N . ASP D 1 231 ? 21.30483 39.55387 38.19087 1.000 64.37907 231 ASP D N 1
ATOM 7753 C CA . ASP D 1 231 ? 22.41508 40.25926 37.55722 1.000 78.17106 231 ASP D CA 1
ATOM 7754 C C . ASP D 1 231 ? 23.72063 39.50177 37.76127 1.000 77.23772 231 ASP D C 1
ATOM 7755 O O . ASP D 1 231 ? 24.50464 39.32301 36.82109 1.000 68.27475 231 ASP D O 1
ATOM 7760 N N . ASN D 1 232 ? 23.96936 39.04943 38.99383 1.000 71.46509 232 ASN D N 1
ATOM 7761 C CA . ASN D 1 232 ? 25.12156 38.19372 39.25193 1.000 72.29141 232 ASN D CA 1
ATOM 7762 C C . ASN D 1 232 ? 25.05856 36.92683 38.41370 1.000 75.23932 232 ASN D C 1
ATOM 7763 O O . ASN D 1 232 ? 26.08364 36.45087 37.91438 1.000 86.52116 232 ASN D O 1
ATOM 7768 N N . GLY D 1 233 ? 23.86187 36.37782 38.23691 1.000 70.30954 233 GLY D N 1
ATOM 7769 C CA . GLY D 1 233 ? 23.68691 35.08736 37.61253 1.000 68.47956 233 GLY D CA 1
ATOM 7770 C C . GLY D 1 233 ? 23.27413 33.98167 38.55699 1.000 72.36263 233 GLY D C 1
ATOM 7771 O O . GLY D 1 233 ? 23.27414 32.81374 38.15081 1.000 79.88152 233 GLY D O 1
ATOM 7772 N N . ILE D 1 234 ? 22.93263 34.30690 39.80234 1.000 67.52028 234 ILE D N 1
ATOM 7773 C CA . ILE D 1 234 ? 22.46812 33.30042 40.74879 1.000 66.78059 234 ILE D CA 1
ATOM 7774 C C . ILE D 1 234 ? 21.07915 32.83904 40.32920 1.000 57.85629 234 ILE D C 1
ATOM 7775 O O . ILE D 1 234 ? 20.14155 33.64150 40.25044 1.000 59.62295 234 ILE D O 1
ATOM 7780 N N . LEU D 1 235 ? 20.94607 31.54345 40.05165 1.000 58.55334 235 LEU D N 1
ATOM 7781 C CA . LEU D 1 235 ? 19.65435 30.96356 39.70468 1.000 58.70845 235 LEU D CA 1
ATOM 7782 C C . LEU D 1 235 ? 18.72831 31.01258 40.90993 1.000 58.29408 235 LEU D C 1
ATOM 7783 O O . LEU D 1 235 ? 19.05465 30.47237 41.97244 1.000 66.16294 235 LEU D O 1
ATOM 7788 N N . THR D 1 236 ? 17.56829 31.63927 40.74281 1.000 58.35784 236 THR D N 1
ATOM 7789 C CA . THR D 1 236 ? 16.67350 31.85832 41.86829 1.000 64.64732 236 THR D CA 1
ATOM 7790 C C . THR D 1 236 ? 15.28021 32.17752 41.35053 1.000 58.52059 236 THR D C 1
ATOM 7791 O O . THR D 1 236 ? 15.08001 32.48363 40.17198 1.000 56.07733 236 THR D O 1
ATOM 7795 N N . ILE D 1 237 ? 14.31369 32.09770 42.26688 1.000 60.88083 237 ILE D N 1
ATOM 7796 C CA . ILE D 1 237 ? 12.97878 32.63656 42.05637 1.000 56.99662 237 ILE D CA 1
ATOM 7797 C C . ILE D 1 237 ? 12.81582 34.01116 42.68319 1.000 55.54460 237 ILE D C 1
ATOM 7798 O O . ILE D 1 237 ? 11.76888 34.64799 42.50217 1.000 54.06957 237 ILE D O 1
ATOM 7803 N N . ASP D 1 238 ? 13.82676 34.48905 43.41020 1.000 67.43019 238 ASP D N 1
ATOM 7804 C CA . ASP D 1 238 ? 13.75762 35.72845 44.17195 1.000 62.25789 238 ASP D CA 1
ATOM 7805 C C . ASP D 1 238 ? 14.33854 36.87649 43.35672 1.000 60.82267 238 ASP D C 1
ATOM 7806 O O . ASP D 1 238 ? 15.42223 36.74761 42.77937 1.000 58.60955 238 ASP D O 1
ATOM 7811 N N . LYS D 1 239 ? 13.61865 37.99725 43.31450 1.000 58.27837 239 LYS D N 1
ATOM 7812 C CA . LYS D 1 239 ? 14.12279 39.19419 42.65326 1.000 50.59365 239 LYS D CA 1
ATOM 7813 C C . LYS D 1 239 ? 15.08456 39.98750 43.52516 1.000 59.93348 239 LYS D C 1
ATOM 7814 O O . LYS D 1 239 ? 15.67886 40.95496 43.03818 1.000 62.88960 239 LYS D O 1
ATOM 7820 N N . LYS D 1 240 ? 15.24647 39.61326 44.79205 1.000 65.09010 240 LYS D N 1
ATOM 7821 C CA . LYS D 1 240 ? 16.20485 40.23801 45.69573 1.000 71.02031 240 LYS D CA 1
ATOM 7822 C C . LYS D 1 240 ? 17.25711 39.23142 46.14312 1.000 67.11329 240 LYS D C 1
ATOM 7823 O O . LYS D 1 240 ? 17.71620 39.24783 47.28874 1.000 61.84836 240 LYS D O 1
ATOM 7829 N N . GLN D 1 241 ? 17.64644 38.33845 45.22849 1.000 64.84058 241 GLN D N 1
ATOM 7830 C CA . GLN D 1 241 ? 18.60595 37.29326 45.56593 1.000 66.67696 241 GLN D CA 1
ATOM 7831 C C . GLN D 1 241 ? 19.95963 37.87853 45.94515 1.000 71.73940 241 GLN D C 1
ATOM 7832 O O . GLN D 1 241 ? 20.61992 37.39379 46.87265 1.000 75.38703 241 GLN D O 1
ATOM 7838 N N . ASP D 1 242 ? 20.38293 38.92346 45.24719 1.000 69.67870 242 ASP D N 1
ATOM 7839 C CA . ASP D 1 242 ? 21.72676 39.45640 45.39720 1.000 68.76193 242 ASP D CA 1
ATOM 7840 C C . ASP D 1 242 ? 21.90435 40.22582 46.70523 1.000 64.22769 242 ASP D C 1
ATOM 7841 O O . ASP D 1 242 ? 21.12125 41.11611 47.03259 1.000 64.27084 242 ASP D O 1
ATOM 7846 N N . ASN D 1 250 ? 10.77617 38.48099 54.06305 1.000 74.77413 250 ASN D N 1
ATOM 7847 C CA . ASN D 1 250 ? 10.75659 39.46770 52.98851 1.000 83.35581 250 ASN D CA 1
ATOM 7848 C C . ASN D 1 250 ? 11.37129 38.89525 51.71433 1.000 82.56838 250 ASN D C 1
ATOM 7849 O O . ASN D 1 250 ? 12.55133 39.10561 51.42673 1.000 85.98617 250 ASN D O 1
ATOM 7862 N N . ALA D 1 252 ? 10.51744 38.74494 47.55554 1.000 67.60173 252 ALA D N 1
ATOM 7863 C CA . ALA D 1 252 ? 9.68776 39.30834 46.49386 1.000 66.53259 252 ALA D CA 1
ATOM 7864 C C . ALA D 1 252 ? 9.94440 38.53466 45.20672 1.000 61.47355 252 ALA D C 1
ATOM 7865 O O . ALA D 1 252 ? 11.02528 38.63765 44.61850 1.000 58.71150 252 ALA D O 1
ATOM 7867 N N . LEU D 1 253 ? 8.94430 37.78028 44.76406 1.000 63.40016 253 LEU D N 1
ATOM 7868 C CA . LEU D 1 253 ? 9.07480 36.87150 43.63521 1.000 54.06566 253 LEU D CA 1
ATOM 7869 C C . LEU D 1 253 ? 8.49881 37.48776 42.36679 1.000 54.38341 253 LEU D C 1
ATOM 7870 O O . LEU D 1 253 ? 7.67082 38.40188 42.40654 1.000 54.61202 253 LEU D O 1
ATOM 7875 N N . ASN D 1 254 ? 8.95302 36.96530 41.22849 1.000 56.00197 254 ASN D N 1
ATOM 7876 C CA . ASN D 1 254 ? 8.47760 37.41511 39.92230 1.000 54.99867 254 ASN D CA 1
ATOM 7877 C C . ASN D 1 254 ? 7.25050 36.58426 39.57182 1.000 55.64716 254 ASN D C 1
ATOM 7878 O O . ASN D 1 254 ? 7.35348 35.49827 38.99937 1.000 54.15387 254 ASN D O 1
ATOM 7883 N N . LEU D 1 255 ? 6.07459 37.09829 39.92661 1.000 51.80800 255 LEU D N 1
ATOM 7884 C CA . LEU D 1 255 ? 4.82472 36.37516 39.74548 1.000 54.61905 255 LEU D CA 1
ATOM 7885 C C . LEU D 1 255 ? 4.23247 36.65316 38.37093 1.000 54.92701 255 LEU D C 1
ATOM 7886 O O . LEU D 1 255 ? 4.38798 37.74348 37.81506 1.000 57.20104 255 LEU D O 1
ATOM 7891 N N . PHE D 1 256 ? 3.54968 35.64477 37.82109 1.000 48.59485 256 PHE D N 1
ATOM 7892 C CA . PHE D 1 256 ? 2.86408 35.84034 36.54901 1.000 42.42022 256 PHE D CA 1
ATOM 7893 C C . PHE D 1 256 ? 1.72465 36.84197 36.68110 1.000 53.82086 256 PHE D C 1
ATOM 7894 O O . PHE D 1 256 ? 1.42764 37.56877 35.72579 1.000 52.43313 256 PHE D O 1
ATOM 7902 N N . THR D 1 257 ? 1.08157 36.89716 37.85192 1.000 55.54443 257 THR D N 1
ATOM 7903 C CA . THR D 1 257 ? 0.02846 37.87705 38.09217 1.000 47.15147 257 THR D CA 1
ATOM 7904 C C . THR D 1 257 ? 0.55650 39.30393 38.07881 1.000 56.78467 257 THR D C 1
ATOM 7905 O O . THR D 1 257 ? -0.23708 40.24366 37.95789 1.000 58.86422 257 THR D O 1
ATOM 7909 N N . GLU D 1 258 ? 1.87014 39.48529 38.21262 1.000 53.83377 258 GLU D N 1
ATOM 7910 C CA . GLU D 1 258 ? 2.49240 40.79583 38.10146 1.000 48.12440 258 GLU D CA 1
ATOM 7911 C C . GLU D 1 258 ? 2.99224 41.09439 36.69507 1.000 49.72678 258 GLU D C 1
ATOM 7912 O O . GLU D 1 258 ? 3.43159 42.22072 36.43724 1.000 52.34657 258 GLU D O 1
ATOM 7918 N N . ILE D 1 259 ? 2.94683 40.11921 35.78645 1.000 48.99151 259 ILE D N 1
ATOM 7919 C CA . ILE D 1 259 ? 3.39084 40.35202 34.41732 1.000 51.99514 259 ILE D CA 1
ATOM 7920 C C . ILE D 1 259 ? 2.37374 41.23225 33.70876 1.000 50.89306 259 ILE D C 1
ATOM 7921 O O . ILE D 1 259 ? 1.17104 40.94297 33.71230 1.000 55.03454 259 ILE D O 1
ATOM 7926 N N . GLN D 1 260 ? 2.84991 42.30844 33.09246 1.000 58.83026 260 GLN D N 1
ATOM 7927 C CA . GLN D 1 260 ? 1.96473 43.27399 32.45777 1.000 67.58659 260 GLN D CA 1
ATOM 7928 C C . GLN D 1 260 ? 1.62385 42.83512 31.04064 1.000 67.83180 260 GLN D C 1
ATOM 7929 O O . GLN D 1 260 ? 2.49568 42.40223 30.28191 1.000 64.73750 260 GLN D O 1
ATOM 7935 N N . ASP D 1 261 ? 0.34499 42.95523 30.69008 1.000 67.12215 261 ASP D N 1
ATOM 7936 C CA . ASP D 1 261 ? -0.17880 42.46506 29.42066 1.000 72.01453 261 ASP D CA 1
ATOM 7937 C C . ASP D 1 261 ? -0.84530 43.62161 28.68922 1.000 73.09807 261 ASP D C 1
ATOM 7938 O O . ASP D 1 261 ? -1.88250 44.12645 29.13308 1.000 82.52056 261 ASP D O 1
ATOM 7943 N N . ALA D 1 262 ? -0.24671 44.04289 27.57708 1.000 66.56974 262 ALA D N 1
ATOM 7944 C CA . ALA D 1 262 ? -0.88515 45.01202 26.69606 1.000 70.70443 262 ALA D CA 1
ATOM 7945 C C . ALA D 1 262 ? -2.06149 44.35119 25.98746 1.000 76.26430 262 ALA D C 1
ATOM 7946 O O . ALA D 1 262 ? -1.88915 43.34371 25.29283 1.000 82.38297 262 ALA D O 1
ATOM 7948 N N . GLY D 1 263 ? -3.25564 44.90909 26.16666 1.000 61.11597 263 GLY D N 1
ATOM 7949 C CA . GLY D 1 263 ? -4.44850 44.32237 25.58817 1.000 61.68741 263 GLY D CA 1
ATOM 7950 C C . GLY D 1 263 ? -4.47620 44.36159 24.07438 1.000 61.25191 263 GLY D C 1
ATOM 7951 O O . GLY D 1 263 ? -4.88991 45.36214 23.48203 1.000 67.34160 263 GLY D O 1
ATOM 7952 N N . PHE D 1 264 ? -4.03460 43.28131 23.43650 1.000 60.14532 264 PHE D N 1
ATOM 7953 C CA . PHE D 1 264 ? -4.05927 43.15821 21.98436 1.000 58.62350 264 PHE D CA 1
ATOM 7954 C C . PHE D 1 264 ? -5.25679 42.30819 21.58054 1.000 52.47643 264 PHE D C 1
ATOM 7955 O O . PHE D 1 264 ? -5.40161 41.17365 22.04986 1.000 55.62728 264 PHE D O 1
ATOM 7963 N N . ILE D 1 265 ? -6.10560 42.84869 20.70923 1.000 43.94151 265 ILE D N 1
ATOM 7964 C CA . ILE D 1 265 ? -7.29049 42.13821 20.24226 1.000 50.53615 265 ILE D CA 1
ATOM 7965 C C . ILE D 1 265 ? -7.01223 41.55778 18.86349 1.000 46.78163 265 ILE D C 1
ATOM 7966 O O . ILE D 1 265 ? -6.31468 42.16780 18.04110 1.000 46.16246 265 ILE D O 1
ATOM 7971 N N . GLU D 1 266 ? -7.55053 40.36892 18.61291 1.000 42.06598 266 GLU D N 1
ATOM 7972 C CA . GLU D 1 266 ? -7.37285 39.66969 17.34804 1.000 51.94688 266 GLU D CA 1
ATOM 7973 C C . GLU 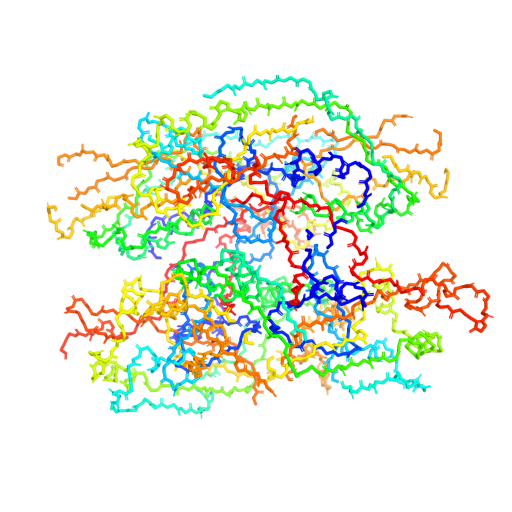D 1 266 ? -8.71198 39.62988 16.62791 1.000 43.38859 266 GLU D C 1
ATOM 7974 O O . GLU D 1 266 ? -9.69870 39.13548 17.18080 1.000 46.55399 266 GLU D O 1
ATOM 7980 N N . VAL D 1 267 ? -8.74457 40.14173 15.40325 1.000 44.91159 267 VAL D N 1
ATOM 7981 C CA . VAL D 1 267 ? -9.95324 40.16177 14.58837 1.000 47.38342 267 VAL D CA 1
ATOM 7982 C C . VAL D 1 267 ? -9.73256 39.19365 13.43301 1.000 52.15150 267 VAL D C 1
ATOM 7983 O O . VAL D 1 267 ? -9.01170 39.50247 12.47748 1.000 58.92124 267 VAL D O 1
ATOM 7987 N N . THR D 1 268 ? -10.35221 38.01945 13.51399 1.000 58.00672 268 THR D N 1
ATOM 7988 C CA . THR D 1 268 ? -10.25351 37.02714 12.44829 1.000 62.65855 268 THR D CA 1
ATOM 7989 C C . THR D 1 268 ? -11.48369 37.08419 11.54429 1.000 68.56843 268 THR D C 1
ATOM 7990 O O . THR D 1 268 ? -12.57651 37.47278 11.96999 1.000 56.52117 268 THR D O 1
#

Solvent-accessible surface area: 45176 Å² total

Radius of gyration: 29.66 Å; Cα contacts (8 Å, |Δi|>4): 2168; chains: 4; bounding box: 71×76×80 Å

Secondary structure (DSSP, 8-state):
---HHHHHHHHTTEEEB---SS---TTBEEEE-STTEEEE--B---B-BSGGGB-S-------EEE--BPPPB-HHHHHHHHHHHTTTT----TTTTTTEEEE--B--SEEEEEE-HHHHHHHHHHTGGGB-HHHHHHHTTS-EEEEEEEEEE----EEESSTTS-SS-GGG----SS-EEEPP----B-EEE------EEEEEE-EE-TT--EESBTTTTSPP-TT---B-BGGGS-----BEE-/----HHHHHHHHTTEEEB---SS---TTBEEEEEETTEEEE------SS--S-BGGGG---EEEEE--S----B---B-HHHHHHHHHHHH---STTTTEEEE--B----EEEEE-HHHHHHHHHHTGGGS-SHHHHHHHH--EEEEEEEEE---EEES------GGG----SS-EEE----EE-EEE---EEEEEEEE--B-TT--B-SBTT---B-BGGG------BEE-/----HHHHHHHHTT-EEBPSPSS---TTBEEEEEETTEEEE--B--SSS--B-BGGGGB-S-------EEEE-STT----BPPPEEHHHHHHHHHHHHTTS----HHHHTTEEEE--B---B-EEEE-TTHHHHHHHHTGGGB-HHHHHHHHHT-EEEEEEEEEE----EEES----S-STT----SSEEEE-S----EE-EEEE---EEEEEEEEE-PBPTTS-B-SBS-----B-BGGG------BEE-/---HHHHHHHHTT-EEBPPPSS---TTBEEEE-STTEEEE------BSGGGB-S---S---EEE-------B---EEHHHHHHHHHHHTGGG----TTTTTTEEEE--B----EEEEE-HHHHHHHHHHSGGGB-HHHHHHHTTS-EEEEEEEEEE----EEESS-----GGG----SSB--EE----BEE--B-SSS-EEEEEEEEE-EE-SS--EESBTT----B-BGGGS-----BEE-

Foldseek 3Di:
DDWPVVVVCVVVLKDWAAADPPQDDAQFKWFDDDDPDTHGDWADVTGRHPVSQFDDPADADWAKDKADKTDWDAQVVVQVVNCRRHVPQRKFQPCQQVQFGTDMGDFDDKMKTAIDQVSVFVSQQVRVVGGDPVVVVVLAVFRMKGFGMWIDGQWWWGAGPDPPDASGRCVRTGTDPWDKDWDDDPGTTIIITGDVHTTITWIFIFHAAPVGGTGQANCPPPDDDPPDDHGRRPSPVDDDPDDDDD/DADWPLQVLQLVVQKDWAAFDPPDDDAQFKWFADDDPDIDFDWAPPDPPDIGRHVVRQLFAKDKDFPVVSPDFKTDWAAQVVVCVVNCVRHCHPCQQVFFGTDMDGWDGKIKMATPQVGVFVVQQVRVVSGDDVCLVVQAVWGMKGFGMWIWGKKGFGNPQARGHPVPPVDDPWDWDWDDGGITMIDTDRTTTMTRIFIFHAAPVGGTGQDVVPCNGRRPSPDDDDPDDDDD/DQDKPLQVLQLVVQKDFAAFDDPADDAQFKWFDDDDRDTHGDWADADPDHTGRHPCSLFHPPADADKDKDKDFCVSSVDFKTDWAALVVVQVVNVVRHDPQDFDQCVFQVQFGTDMDGFDGKTKMAIDQVSVFVSQQVGPVRGDPVCVVVQQVWRIKGWGMFTFGFKKKTAGDPDNRTHPPSRPDDPWDKDWDDDCPRITMIMTGHNGGTGMTWIFIQHAAPVGGTGQDPPPDCHGDTPSPDDDDPDDDDD/DDKPQVVLCLVVQKDFAAFDPDADDAQFKWFADADRDIHGDDCVGRHNCSQFDPDADADKDKDKDPSSPDFKTDWAALVVVQVVNCRSHVVQNWFQPPLQVQFGTDMDGFDDKMKIAIDQVRVFVRLQVRVVGGDPVCLVVLAVFRMKGFGMWIWGFKKAGHGNDPVGGDCPSRPGDQWDWDWDDDVSTMTMTGRPDDTGTTMTRIFIFHAAPVGRTGQDNVVCVDGHGPSPDDDDDDDDDD

Organism: Runella zeae (strain ATCC BAA-293 / DSM 19591 / LMG 21438 / NS12) (NCBI:txid1123078)

B-factor: mean 65.96, std 17.04, range [26.68, 144.31]